Protein AF-0000000072809013 (afdb_homodimer)

Foldseek 3Di:
DPDPPPPDPPPPPPCPPPPCDPPPDVDDPDDPPDDPDDDDDDDDDDDDDYDDDDDDDDDDDDDDDPDPPDDDDPPDPPPPPPPLVPPPPPPFLEAQVLLVVLCVQCVVPKDLFDWDWFPVLCVLLVFTEIERQQCPMVLRFLQLLLLLQVQSVDDPVQQQLPAEEEFPPAPDLQATQLSNLLSNLQSNLVVVHAYEYEYEPSDDPLSVVSNVVSPHDYDYFHSHPVGSVVVRVVSCVVRVHHYDYRAQHSSSLSSLLVSLVSVCVVPVPAQEEEEEAAQQRNQLSVQNNNCSVPVRRAYEYFAEPQQCQLQVCLVVVHGDADPDGDENLSNRNHTYDPNRNVSSNPGHDHYAYDHRVLLVVQQVCCCPRVVDAAGSSLRRRSSRSSDCCQSVDPVNVPRHYYYYYSGGRRDDPPVVVVVVVD/DPPPPDPDPPPPPPCPPPPCDPPPPPDDPDDCPDDPDDPDDDDPDDDDDYDDDDDDDDDDDDDDDPPPPDPDDPPDPPPPPPPLVPPPPPPFLEAQVLLVVLCVQCVVPKDLFDWDWFPVLCVLLVFTEIERQQCPMVLRFLQLLLLLQVQSPDDPVQQQLPAEEEFPPDPDLQATQLSNLLSNLQSNLVVVHAYEYEYEPSDDPLSVVSNVVSPHDYDYFHSHPVGSVVVRVVSCVVRVHHYDYRAQHSSSLSSLLVSLVSVCVVPVPAQEEEEEAAQQRNQLSVQNNNCSVPVRRAYEYFAEPQQCQLQVCLVVVHGDADPDGDENLSNRNHTYDPNRNVSSNPGHPYYAYDHRVLLVVQQVCCCPRVVDQAGSSLRRRSSRSSDCCQSVDPVNVPRHYYYYYSGGRRDDPPVVVVVVVD

Structure (mmCIF, N/CA/C/O backbone):
data_AF-0000000072809013-model_v1
#
loop_
_entity.id
_entity.type
_entity.pdbx_description
1 polymer 'Serine racemase'
#
loop_
_atom_site.group_PDB
_atom_site.id
_atom_site.type_symbol
_atom_site.label_atom_id
_atom_site.label_alt_id
_atom_site.label_comp_id
_atom_site.label_asym_id
_atom_site.label_entity_id
_atom_site.label_seq_id
_atom_site.pdbx_PDB_ins_code
_atom_site.Cartn_x
_atom_site.Cartn_y
_atom_site.Cartn_z
_atom_site.occupancy
_atom_site.B_iso_or_equiv
_atom_site.auth_seq_id
_atom_site.auth_comp_id
_atom_site.auth_asym_id
_atom_site.auth_atom_id
_atom_site.pdbx_PDB_model_num
ATOM 1 N N . MET A 1 1 ? -10.156 30.266 -62.625 1 18.89 1 MET A N 1
ATOM 2 C CA . MET A 1 1 ? -8.82 29.766 -62.969 1 18.89 1 MET A CA 1
ATOM 3 C C . MET A 1 1 ? -8.008 29.484 -61.719 1 18.89 1 MET A C 1
ATOM 5 O O . MET A 1 1 ? -7.262 30.359 -61.25 1 18.89 1 MET A O 1
ATOM 9 N N . PHE A 1 2 ? -8.633 28.875 -60.75 1 22.31 2 PHE A N 1
ATOM 10 C CA . PHE A 1 2 ? -8.469 28.703 -59.312 1 22.31 2 PHE A CA 1
ATOM 11 C C . PHE A 1 2 ? -7.289 27.797 -59 1 22.31 2 PHE A C 1
ATOM 13 O O . PHE A 1 2 ? -7.312 26.609 -59.312 1 22.31 2 PHE A O 1
ATOM 20 N N . GLU A 1 3 ? -6.066 28.406 -59.031 1 18.5 3 GLU A N 1
ATOM 21 C CA . GLU A 1 3 ? -4.699 27.891 -59.031 1 18.5 3 GLU A CA 1
ATOM 22 C C . GLU A 1 3 ? -4.418 27.078 -57.781 1 18.5 3 GLU A C 1
ATOM 24 O O . GLU A 1 3 ? -4.699 27.516 -56.656 1 18.5 3 GLU A O 1
ATOM 29 N N . CYS A 1 4 ? -4.488 25.75 -57.844 1 21.12 4 CYS A N 1
ATOM 30 C CA . CYS A 1 4 ? -4.336 24.594 -56.969 1 21.12 4 CYS A CA 1
ATOM 31 C C . CYS A 1 4 ? -2.977 24.609 -56.281 1 21.12 4 CYS A C 1
ATOM 33 O O . CYS A 1 4 ? -1.949 24.359 -56.938 1 21.12 4 CYS A O 1
ATOM 35 N N . PHE A 1 5 ? -2.676 25.703 -55.5 1 19.28 5 PHE A N 1
ATOM 36 C CA . PHE A 1 5 ? -1.315 25.906 -55.031 1 19.28 5 PHE A CA 1
ATOM 37 C C . PHE A 1 5 ? -0.813 24.688 -54.25 1 19.28 5 PHE A C 1
ATOM 39 O O . PHE A 1 5 ? -1.581 24.031 -53.562 1 19.28 5 PHE A O 1
ATOM 46 N N . SER A 1 6 ? 0.161 24.031 -54.781 1 19.16 6 SER A N 1
ATOM 47 C CA . SER A 1 6 ? 1.011 22.875 -54.531 1 19.16 6 SER A CA 1
ATOM 48 C C . SER A 1 6 ? 1.586 22.875 -53.125 1 19.16 6 SER A C 1
ATOM 50 O O . SER A 1 6 ? 2.254 23.828 -52.719 1 19.16 6 SER A O 1
ATOM 52 N N . MET A 1 7 ? 0.787 22.562 -52.094 1 19.67 7 MET A N 1
ATOM 53 C CA . MET A 1 7 ? 1.049 22.703 -50.688 1 19.67 7 MET A CA 1
ATOM 54 C C . MET A 1 7 ? 2.322 21.953 -50.281 1 19.67 7 MET A C 1
ATOM 56 O O . MET A 1 7 ? 2.41 20.734 -50.438 1 19.67 7 MET A O 1
ATOM 60 N N . GLU A 1 8 ? 3.463 22.5 -50.531 1 17.53 8 GLU A N 1
ATOM 61 C CA . GLU A 1 8 ? 4.832 22.047 -50.312 1 17.53 8 GLU A CA 1
ATOM 62 C C . GLU A 1 8 ? 5 21.438 -48.906 1 17.53 8 GLU A C 1
ATOM 64 O O . GLU A 1 8 ? 4.352 21.875 -47.969 1 17.53 8 GLU A O 1
ATOM 69 N N . SER A 1 9 ? 5.535 20.234 -48.812 1 18.64 9 SER A N 1
ATOM 70 C CA . SER A 1 9 ? 5.793 19.156 -47.844 1 18.64 9 SER A CA 1
ATOM 71 C C . SER A 1 9 ? 6.723 19.625 -46.719 1 18.64 9 SER A C 1
ATOM 73 O O . SER A 1 9 ? 7.918 19.828 -46.969 1 18.64 9 SER A O 1
ATOM 75 N N . ARG A 1 10 ? 6.43 20.656 -46.031 1 18.17 10 ARG A N 1
ATOM 76 C CA . ARG A 1 10 ? 7.453 21.25 -45.188 1 18.17 10 ARG A CA 1
ATOM 77 C C . ARG A 1 10 ? 7.98 20.219 -44.156 1 18.17 10 ARG A C 1
ATOM 79 O O . ARG A 1 10 ? 7.195 19.562 -43.469 1 18.17 10 ARG A O 1
ATOM 86 N N . THR A 1 11 ? 9.109 19.672 -44.344 1 17.39 11 THR A N 1
ATOM 87 C CA . THR A 1 11 ? 9.969 18.672 -43.719 1 17.39 11 THR A CA 1
ATOM 88 C C . THR A 1 11 ? 10.289 19.078 -42.281 1 17.39 11 THR A C 1
ATOM 90 O O . THR A 1 11 ? 10.844 20.156 -42.062 1 17.39 11 THR A O 1
ATOM 93 N N . VAL A 1 12 ? 9.422 18.953 -41.375 1 17.12 12 VAL A N 1
ATOM 94 C CA . VAL A 1 12 ? 9.484 19.453 -40 1 17.12 12 VAL A CA 1
ATOM 95 C C . VAL A 1 12 ? 10.75 18.938 -39.312 1 17.12 12 VAL A C 1
ATOM 97 O O . VAL A 1 12 ? 10.93 17.734 -39.156 1 17.12 12 VAL A O 1
ATOM 100 N N . GLU A 1 13 ? 11.906 19.469 -39.562 1 17.45 13 GLU A N 1
ATOM 101 C CA . GLU A 1 13 ? 13.211 19.062 -39.031 1 17.45 13 GLU A CA 1
ATOM 102 C C . GLU A 1 13 ? 13.273 19.234 -37.531 1 17.45 13 GLU A C 1
ATOM 104 O O . GLU A 1 13 ? 13.062 20.344 -37 1 17.45 13 GLU A O 1
ATOM 109 N N . ALA A 1 14 ? 12.734 18.391 -36.75 1 17.52 14 ALA A N 1
ATOM 110 C CA . ALA A 1 14 ? 12.672 18.422 -35.281 1 17.52 14 ALA A CA 1
ATOM 111 C C . ALA A 1 14 ? 14.07 18.5 -34.688 1 17.52 14 ALA A C 1
ATOM 113 O O . ALA A 1 14 ? 14.891 17.594 -34.844 1 17.52 14 ALA A O 1
ATOM 114 N N . TYR A 1 15 ? 14.695 19.562 -34.75 1 17.58 15 TYR A N 1
ATOM 115 C CA . TYR A 1 15 ? 16.078 19.734 -34.281 1 17.58 15 TYR A CA 1
ATOM 116 C C . TYR A 1 15 ? 16.188 19.5 -32.781 1 17.58 15 TYR A C 1
ATOM 118 O O . TYR A 1 15 ? 15.469 20.125 -31.984 1 17.58 15 TYR A O 1
ATOM 126 N N . ILE A 1 16 ? 16.422 18.297 -32.375 1 18.58 16 ILE A N 1
ATOM 127 C CA . ILE A 1 16 ? 16.719 17.812 -31.031 1 18.58 16 ILE A CA 1
ATOM 128 C C . ILE A 1 16 ? 17.969 18.516 -30.5 1 18.58 16 ILE A C 1
ATOM 130 O O . ILE A 1 16 ? 19.062 18.312 -31.016 1 18.58 16 ILE A O 1
ATOM 134 N N . TYR A 1 17 ? 17.859 19.703 -30.328 1 17.14 17 TYR A N 1
ATOM 135 C CA . TYR A 1 17 ? 19.031 20.484 -29.938 1 17.14 17 TYR A CA 1
ATOM 136 C C . TYR A 1 17 ? 19.672 19.875 -28.688 1 17.14 17 TYR A C 1
ATOM 138 O O . TYR A 1 17 ? 19 19.656 -27.688 1 17.14 17 TYR A O 1
ATOM 146 N N . THR A 1 18 ? 20.812 19.094 -28.891 1 19.8 18 THR A N 1
ATOM 147 C CA . THR A 1 18 ? 21.828 18.406 -28.094 1 19.8 18 THR A CA 1
ATOM 148 C C . THR A 1 18 ? 22.594 19.406 -27.219 1 19.8 18 THR A C 1
ATOM 150 O O . THR A 1 18 ? 23.469 20.109 -27.688 1 19.8 18 THR A O 1
ATOM 153 N N . HIS A 1 19 ? 21.938 20.328 -26.703 1 18.14 19 HIS A N 1
ATOM 154 C CA . HIS A 1 19 ? 22.844 21.25 -26.047 1 18.14 19 HIS A CA 1
ATOM 155 C C . HIS A 1 19 ? 23.844 20.5 -25.156 1 18.14 19 HIS A C 1
ATOM 157 O O . HIS A 1 19 ? 23.453 19.625 -24.375 1 18.14 19 HIS A O 1
ATOM 163 N N . THR A 1 20 ? 25.141 20.406 -25.594 1 20.64 20 THR A N 1
ATOM 164 C CA . THR A 1 20 ? 26.422 19.828 -25.203 1 20.64 20 THR A CA 1
ATOM 165 C C . THR A 1 20 ? 26.844 20.312 -23.828 1 20.64 20 THR A C 1
ATOM 167 O O . THR A 1 20 ? 27.922 20 -23.344 1 20.64 20 THR A O 1
ATOM 170 N N . HIS A 1 21 ? 26.125 21.031 -23.109 1 18.83 21 HIS A N 1
ATOM 171 C CA . HIS A 1 21 ? 27.047 21.641 -22.172 1 18.83 21 HIS A CA 1
ATOM 172 C C . HIS A 1 21 ? 27.984 20.609 -21.562 1 18.83 21 HIS A C 1
ATOM 174 O O . HIS A 1 21 ? 27.609 19.438 -21.406 1 18.83 21 HIS A O 1
ATOM 180 N N . PRO A 1 22 ? 29.359 20.828 -21.266 1 19.53 22 PRO A N 1
ATOM 181 C CA . PRO A 1 22 ? 30.516 19.969 -21.016 1 19.53 22 PRO A CA 1
ATOM 182 C C . PRO A 1 22 ? 30.281 18.984 -19.875 1 19.53 22 PRO A C 1
ATOM 184 O O . PRO A 1 22 ? 31.094 18.078 -19.656 1 19.53 22 PRO A O 1
ATOM 187 N N . TRP A 1 23 ? 29.438 19.281 -18.984 1 18.78 23 TRP A N 1
ATOM 188 C CA . TRP A 1 23 ? 29.875 18.406 -17.906 1 18.78 23 TRP A CA 1
ATOM 189 C C . TRP A 1 23 ? 29.891 16.953 -18.359 1 18.78 23 TRP A C 1
ATOM 191 O O . TRP A 1 23 ? 28.844 16.375 -18.656 1 18.78 23 TRP A O 1
ATOM 201 N N . SER A 1 24 ? 30.828 16.516 -19.281 1 17.97 24 SER A N 1
ATOM 202 C CA . SER A 1 24 ? 31.234 15.398 -20.141 1 17.97 24 SER A CA 1
ATOM 203 C C . SER A 1 24 ? 31.016 14.062 -19.438 1 17.97 24 SER A C 1
ATOM 205 O O . SER A 1 24 ? 30.5 13.117 -20.047 1 17.97 24 SER A O 1
ATOM 207 N N . ARG A 1 25 ? 31.781 13.82 -18.375 1 18.25 25 ARG A N 1
ATOM 208 C CA . ARG A 1 25 ? 32.469 12.539 -18.297 1 18.25 25 ARG A CA 1
ATOM 209 C C . ARG A 1 25 ? 31.484 11.406 -18.047 1 18.25 25 ARG A C 1
ATOM 211 O O . ARG A 1 25 ? 31.875 10.234 -18.016 1 18.25 25 ARG A O 1
ATOM 218 N N . ILE A 1 26 ? 30.422 11.688 -17.359 1 18.2 26 ILE A N 1
ATOM 219 C CA . ILE A 1 26 ? 30.047 10.445 -16.703 1 18.2 26 ILE A CA 1
ATOM 220 C C . ILE A 1 26 ? 29.562 9.43 -17.734 1 18.2 26 ILE A C 1
ATOM 222 O O . ILE A 1 26 ? 28.359 9.242 -17.906 1 18.2 26 ILE A O 1
ATOM 226 N N . ALA A 1 27 ? 29.969 9.742 -18.984 1 17.75 27 ALA A N 1
ATOM 227 C CA . ALA A 1 27 ? 29.422 8.945 -20.078 1 17.75 27 ALA A CA 1
ATOM 228 C C . ALA A 1 27 ? 29.297 7.473 -19.672 1 17.75 27 ALA A C 1
ATOM 230 O O . ALA A 1 27 ? 28.234 6.879 -19.781 1 17.75 27 ALA A O 1
ATOM 231 N N . LYS A 1 28 ? 30.281 6.629 -20.281 1 17.7 28 LYS A N 1
ATOM 232 C CA . LYS A 1 28 ? 30.578 5.48 -21.125 1 17.7 28 LYS A CA 1
ATOM 233 C C . LYS A 1 28 ? 30.656 4.195 -20.312 1 17.7 28 LYS A C 1
ATOM 235 O O . LYS A 1 28 ? 31.578 4.016 -19.516 1 17.7 28 LYS A O 1
ATOM 240 N N . TRP A 1 29 ? 29.656 3.562 -19.906 1 17.61 29 TRP A N 1
ATOM 241 C CA . TRP A 1 29 ? 29.797 2.238 -19.312 1 17.61 29 TRP A CA 1
ATOM 242 C C . TRP A 1 29 ? 30.609 1.317 -20.219 1 17.61 29 TRP A C 1
ATOM 244 O O . TRP A 1 29 ? 30.094 0.772 -21.188 1 17.61 29 TRP A O 1
ATOM 254 N N . SER A 1 30 ? 31.75 1.795 -20.938 1 17.36 30 SER A N 1
ATOM 255 C CA . SER A 1 30 ? 32.656 1.066 -21.812 1 17.36 30 SER A CA 1
ATOM 256 C C . SER A 1 30 ? 32.938 -0.335 -21.281 1 17.36 30 SER A C 1
ATOM 258 O O . SER A 1 30 ? 32.75 -0.604 -20.094 1 17.36 30 SER A O 1
ATOM 260 N N . ASP A 1 31 ? 33.656 -1.356 -22.203 1 17.77 31 ASP A N 1
ATOM 261 C CA . ASP A 1 31 ? 34.125 -2.68 -22.594 1 17.77 31 ASP A CA 1
ATOM 262 C C . ASP A 1 31 ? 35.156 -3.211 -21.578 1 17.77 31 ASP A C 1
ATOM 264 O O . ASP A 1 31 ? 35.531 -4.379 -21.641 1 17.77 31 ASP A O 1
ATOM 268 N N . SER A 1 32 ? 36.094 -2.434 -20.938 1 16.34 32 SER A N 1
ATOM 269 C CA . SER A 1 32 ? 37.406 -2.93 -20.609 1 16.34 32 SER A CA 1
ATOM 270 C C . SER A 1 32 ? 37.344 -4.074 -19.594 1 16.34 32 SER A C 1
ATOM 272 O O . SER A 1 32 ? 36.938 -3.875 -18.453 1 16.34 32 SER A O 1
ATOM 274 N N . VAL A 1 33 ? 37.281 -5.473 -20.047 1 17.55 33 VAL A N 1
ATOM 275 C CA . VAL A 1 33 ? 37.531 -6.773 -19.438 1 17.55 33 VAL A CA 1
ATOM 276 C C . VAL A 1 33 ? 38.906 -6.785 -18.781 1 17.55 33 VAL A C 1
ATOM 278 O O . VAL A 1 33 ? 39.312 -7.793 -18.203 1 17.55 33 VAL A O 1
ATOM 281 N N . HIS A 1 34 ? 39.875 -5.797 -18.922 1 15.6 34 HIS A N 1
ATOM 282 C CA . HIS A 1 34 ? 41.25 -6.34 -18.906 1 15.6 34 HIS A CA 1
ATOM 283 C C . HIS A 1 34 ? 41.438 -7.285 -17.734 1 15.6 34 HIS A C 1
ATOM 285 O O . HIS A 1 34 ? 40.656 -7.281 -16.781 1 15.6 34 HIS A O 1
ATOM 291 N N . GLN A 1 35 ? 42.906 -7.52 -17.484 1 15.39 35 GLN A N 1
ATOM 292 C CA . GLN A 1 35 ? 44 -8.438 -17.141 1 15.39 35 GLN A CA 1
ATOM 293 C C . GLN A 1 35 ? 44.188 -8.523 -15.633 1 15.39 35 GLN A C 1
ATOM 295 O O . GLN A 1 35 ? 44.844 -7.66 -15.031 1 15.39 35 GLN A O 1
ATOM 300 N N . ILE A 1 36 ? 43.469 -8.297 -14.766 1 15.43 36 ILE A N 1
ATOM 301 C CA . ILE A 1 36 ? 44.156 -8.156 -13.492 1 15.43 36 ILE A CA 1
ATOM 302 C C . ILE A 1 36 ? 45.062 -9.359 -13.258 1 15.43 36 ILE A C 1
ATOM 304 O O . ILE A 1 36 ? 44.594 -10.5 -13.195 1 15.43 36 ILE A O 1
ATOM 308 N N . ARG A 1 37 ? 46.469 -9.188 -13.594 1 15.38 37 ARG A N 1
ATOM 309 C CA . ARG A 1 37 ? 47.719 -9.914 -13.477 1 15.38 37 ARG A CA 1
ATOM 310 C C . ARG A 1 37 ? 47.812 -10.68 -12.164 1 15.38 37 ARG A C 1
ATOM 312 O O . ARG A 1 37 ? 47.094 -10.344 -11.203 1 15.38 37 ARG A O 1
ATOM 319 N N . ASN A 1 38 ? 49.031 -11.594 -12.156 1 15.23 38 ASN A N 1
ATOM 320 C CA . ASN A 1 38 ? 49.719 -12.773 -11.617 1 15.23 38 ASN A CA 1
ATOM 321 C C . ASN A 1 38 ? 50.312 -12.5 -10.242 1 15.23 38 ASN A C 1
ATOM 323 O O . ASN A 1 38 ? 51.062 -13.312 -9.719 1 15.23 38 ASN A O 1
ATOM 327 N N . PHE A 1 39 ? 50.219 -11.453 -9.539 1 14.94 39 PHE A N 1
ATOM 328 C CA . PHE A 1 39 ? 51.406 -11.258 -8.711 1 14.94 39 PHE A CA 1
ATOM 329 C C . PHE A 1 39 ? 51.781 -12.555 -8.008 1 14.94 39 PHE A C 1
ATOM 331 O O . PHE A 1 39 ? 50.938 -13.367 -7.68 1 14.94 39 PHE A O 1
ATOM 338 N N . SER A 1 40 ? 53.156 -12.586 -7.793 1 14.55 40 SER A N 1
ATOM 339 C CA . SER A 1 40 ? 54.344 -13.406 -7.582 1 14.55 40 SER A CA 1
ATOM 340 C C . SER A 1 40 ? 54.125 -14.391 -6.438 1 14.55 40 SER A C 1
ATOM 342 O O . SER A 1 40 ? 53.188 -14.25 -5.648 1 14.55 40 SER A O 1
ATOM 344 N N . ALA A 1 41 ? 55.438 -14.938 -6.066 1 14.77 41 ALA A N 1
ATOM 345 C CA . ALA A 1 41 ? 56.281 -16.109 -5.801 1 14.77 41 ALA A CA 1
ATOM 346 C C . ALA A 1 41 ? 56.125 -16.594 -4.363 1 14.77 41 ALA A C 1
ATOM 348 O O . ALA A 1 41 ? 55.281 -16.062 -3.621 1 14.77 41 ALA A O 1
ATOM 349 N N . THR A 1 42 ? 57.312 -16.562 -3.668 1 13.84 42 THR A N 1
ATOM 350 C CA . THR A 1 42 ? 58.188 -17.594 -3.143 1 13.84 42 THR A CA 1
ATOM 351 C C . THR A 1 42 ? 58.031 -17.719 -1.628 1 13.84 42 THR A C 1
ATOM 353 O O . THR A 1 42 ? 58.594 -18.641 -1.018 1 13.84 42 THR A O 1
ATOM 356 N N . LYS A 1 43 ? 57.625 -16.766 -0.847 1 14.92 43 LYS A N 1
ATOM 357 C CA . LYS A 1 43 ? 58.562 -16.891 0.259 1 14.92 43 LYS A CA 1
ATOM 358 C C . LYS A 1 43 ? 58.688 -18.344 0.711 1 14.92 43 LYS A C 1
ATOM 360 O O . LYS A 1 43 ? 57.75 -19.125 0.573 1 14.92 43 LYS A O 1
ATOM 365 N N . LEU A 1 44 ? 59.844 -18.641 1.41 1 14.31 44 LEU A N 1
ATOM 366 C CA . LEU A 1 44 ? 60.844 -19.578 1.891 1 14.31 44 LEU A CA 1
ATOM 367 C C . LEU A 1 44 ? 60.281 -20.531 2.924 1 14.31 44 LEU A C 1
ATOM 369 O O . LEU A 1 44 ? 59.25 -20.234 3.537 1 14.31 44 LEU A O 1
ATOM 373 N N . ASN A 1 45 ? 61.188 -21.391 3.389 1 13.81 45 ASN A N 1
ATOM 374 C CA . ASN A 1 45 ? 61.531 -22.75 3.791 1 13.81 45 ASN A CA 1
ATOM 375 C C . ASN A 1 45 ? 61.188 -23 5.254 1 13.81 45 ASN A C 1
ATOM 377 O O . ASN A 1 45 ? 61.25 -24.141 5.719 1 13.81 45 ASN A O 1
ATOM 381 N N . LYS A 1 46 ? 61.281 -21.891 6.152 1 14.96 46 LYS A N 1
ATOM 382 C CA . LYS A 1 46 ? 62.156 -22.406 7.191 1 14.96 46 LYS A CA 1
ATOM 383 C C . LYS A 1 46 ? 61.594 -23.672 7.82 1 14.96 46 LYS A C 1
ATOM 385 O O . LYS A 1 46 ? 60.406 -23.922 7.754 1 14.96 46 LYS A O 1
ATOM 390 N N . GLY A 1 47 ? 62.438 -24.109 8.727 1 14.39 47 GLY A N 1
ATOM 391 C CA . GLY A 1 47 ? 63 -25.328 9.289 1 14.39 47 GLY A CA 1
ATOM 392 C C . GLY A 1 47 ? 62.031 -26.031 10.234 1 14.39 47 GLY A C 1
ATOM 393 O O . GLY A 1 47 ? 60.938 -25.516 10.523 1 14.39 47 GLY A O 1
ATOM 394 N N . ALA A 1 48 ? 62.688 -26.391 11.367 1 15.05 48 ALA A N 1
ATOM 395 C CA . ALA A 1 48 ? 63.031 -27.703 11.906 1 15.05 48 ALA A CA 1
ATOM 396 C C . ALA A 1 48 ? 61.969 -28.188 12.883 1 15.05 48 ALA A C 1
ATOM 398 O O . ALA A 1 48 ? 61.406 -29.281 12.719 1 15.05 48 ALA A O 1
ATOM 399 N N . ARG A 1 49 ? 62.406 -28.094 14.211 1 15.12 49 ARG A N 1
ATOM 400 C CA . ARG A 1 49 ? 62.781 -29.344 14.875 1 15.12 49 ARG A CA 1
ATOM 401 C C . ARG A 1 49 ? 61.594 -29.859 15.711 1 15.12 49 ARG A C 1
ATOM 403 O O . ARG A 1 49 ? 61.125 -30.984 15.492 1 15.12 49 ARG A O 1
ATOM 410 N N . GLU A 1 50 ? 61.781 -29.625 17.062 1 14.49 50 GLU A N 1
ATOM 411 C CA . GLU A 1 50 ? 62.062 -30.75 17.953 1 14.49 50 GLU A CA 1
ATOM 412 C C . GLU A 1 50 ? 60.812 -31.234 18.672 1 14.49 50 GLU A C 1
ATOM 414 O O . GLU A 1 50 ? 59.781 -30.594 18.594 1 14.49 50 GLU A O 1
ATOM 419 N N . HIS A 1 51 ? 61 -31.188 20.016 1 15.04 51 HIS A N 1
ATOM 420 C CA . HIS A 1 51 ? 61.062 -32.344 20.906 1 15.04 51 HIS A CA 1
ATOM 421 C C . HIS A 1 51 ? 59.688 -32.625 21.531 1 15.04 51 HIS A C 1
ATOM 423 O O . HIS A 1 51 ? 58.781 -31.766 21.5 1 15.04 51 HIS A O 1
ATOM 429 N N . PRO A 1 52 ? 59.844 -33.156 22.625 1 16.08 52 PRO A N 1
ATOM 430 C CA . PRO A 1 52 ? 59.375 -34.406 23.219 1 16.08 52 PRO A CA 1
ATOM 431 C C . PRO A 1 52 ? 58.062 -34.219 24.016 1 16.08 52 PRO A C 1
ATOM 433 O O . PRO A 1 52 ? 57.031 -34.781 23.656 1 16.08 52 PRO A O 1
ATOM 436 N N . PRO A 1 53 ? 58.344 -34.406 25.281 1 15.49 53 PRO A N 1
ATOM 437 C CA . PRO A 1 53 ? 57.781 -35.438 26.141 1 15.49 53 PRO A CA 1
ATOM 438 C C . PRO A 1 53 ? 56.562 -34.969 26.938 1 15.49 53 PRO A C 1
ATOM 440 O O . PRO A 1 53 ? 55.5 -35.594 26.875 1 15.49 53 PRO A O 1
ATOM 443 N N . THR A 1 54 ? 56.906 -34.406 28.125 1 15.28 54 THR A N 1
ATOM 444 C CA . THR A 1 54 ? 56.719 -35.125 29.391 1 15.28 54 THR A CA 1
ATOM 445 C C . THR A 1 54 ? 55.406 -34.719 30.047 1 15.28 54 THR A C 1
ATOM 447 O O . THR A 1 54 ? 54.844 -33.656 29.703 1 15.28 54 THR A O 1
ATOM 450 N N . SER A 1 55 ? 55.188 -35.156 31.25 1 14.94 55 SER A N 1
ATOM 451 C CA . SER A 1 55 ? 54.312 -35.906 32.156 1 14.94 55 SER A CA 1
ATOM 452 C C . SER A 1 55 ? 53.531 -34.938 33.062 1 14.94 55 SER A C 1
ATOM 454 O O . SER A 1 55 ? 52.406 -35.281 33.469 1 14.94 55 SER A O 1
ATOM 456 N N . ARG A 1 56 ? 54.188 -33.719 33.438 1 14.81 56 ARG A N 1
ATOM 457 C CA . ARG A 1 56 ? 54.156 -33.688 34.906 1 14.81 56 ARG A CA 1
ATOM 458 C C . ARG A 1 56 ? 52.75 -33.469 35.406 1 14.81 56 ARG A C 1
ATOM 460 O O . ARG A 1 56 ? 51.875 -33.062 34.656 1 14.81 56 ARG A O 1
ATOM 467 N N . ALA A 1 57 ? 52.781 -32.656 36.5 1 14.77 57 ALA A N 1
ATOM 468 C CA . ALA A 1 57 ? 52.594 -32.844 37.938 1 14.77 57 ALA A CA 1
ATOM 469 C C . ALA A 1 57 ? 51.219 -32.344 38.375 1 14.77 57 ALA A C 1
ATOM 471 O O . ALA A 1 57 ? 50.5 -33.062 39.094 1 14.77 57 ALA A O 1
ATOM 472 N N . ARG A 1 58 ? 51 -30.953 38.312 1 14.91 58 ARG A N 1
ATOM 473 C CA . ARG A 1 58 ? 50.938 -30.328 39.625 1 14.91 58 ARG A CA 1
ATOM 474 C C . ARG A 1 58 ? 49.531 -30.344 40.188 1 14.91 58 ARG A C 1
ATOM 476 O O . ARG A 1 58 ? 48.562 -30.406 39.438 1 14.91 58 ARG A O 1
ATOM 483 N N . GLY A 1 59 ? 49.438 -30.219 41.469 1 15.75 59 GLY A N 1
ATOM 484 C CA . GLY A 1 59 ? 48.719 -30.578 42.688 1 15.75 59 GLY A CA 1
ATOM 485 C C . GLY A 1 59 ? 47.406 -29.828 42.844 1 15.75 59 GLY A C 1
ATOM 486 O O . GLY A 1 59 ? 47.125 -28.906 42.094 1 15.75 59 GLY A O 1
ATOM 487 N N . PRO A 1 60 ? 46.938 -29.734 44.094 1 16.98 60 PRO A N 1
ATOM 488 C CA . PRO A 1 60 ? 45.719 -30.078 44.875 1 16.98 60 PRO A CA 1
ATOM 489 C C . PRO A 1 60 ? 44.812 -28.875 45.062 1 16.98 60 PRO A C 1
ATOM 491 O O . PRO A 1 60 ? 43.594 -29.016 45.094 1 16.98 60 PRO A O 1
ATOM 494 N N . ARG A 1 61 ? 45.344 -27.5 45.094 1 15.53 61 ARG A N 1
ATOM 495 C CA . ARG A 1 61 ? 45.094 -26.812 46.344 1 15.53 61 ARG A CA 1
ATOM 496 C C . ARG A 1 61 ? 43.656 -26.297 46.375 1 15.53 61 ARG A C 1
ATOM 498 O O . ARG A 1 61 ? 43.094 -25.938 45.344 1 15.53 61 ARG A O 1
ATOM 505 N N . GLU A 1 62 ? 42.969 -26.312 47.594 1 16.28 62 GLU A N 1
ATOM 506 C CA . GLU A 1 62 ? 41.719 -26.328 48.312 1 16.28 62 GLU A CA 1
ATOM 507 C C . GLU A 1 62 ? 41.125 -24.922 48.406 1 16.28 62 GLU A C 1
ATOM 509 O O . GLU A 1 62 ? 39.938 -24.766 48.719 1 16.28 62 GLU A O 1
ATOM 514 N N . PHE A 1 63 ? 41.656 -23.734 47.719 1 15.43 63 PHE A N 1
ATOM 515 C CA . PHE A 1 63 ? 41.562 -22.609 48.625 1 15.43 63 PHE A CA 1
ATOM 516 C C . PHE A 1 63 ? 40.125 -22.188 48.844 1 15.43 63 PHE A C 1
ATOM 518 O O . PHE A 1 63 ? 39.344 -22.125 47.875 1 15.43 63 PHE A O 1
ATOM 525 N N . GLY A 1 64 ? 39.562 -22.094 50.156 1 16.2 64 GLY A N 1
ATOM 526 C CA . GLY A 1 64 ? 38.406 -21.922 51.031 1 16.2 64 GLY A CA 1
ATOM 527 C C . GLY A 1 64 ? 37.781 -20.547 50.906 1 16.2 64 GLY A C 1
ATOM 528 O O . GLY A 1 64 ? 36.625 -20.375 51.25 1 16.2 64 GLY A O 1
ATOM 529 N N . ALA A 1 65 ? 38.469 -19.328 50.656 1 16.19 65 ALA A N 1
ATOM 530 C CA . ALA A 1 65 ? 38.188 -18.234 51.594 1 16.19 65 ALA A CA 1
ATOM 531 C C . ALA A 1 65 ? 36.844 -17.578 51.281 1 16.19 65 ALA A C 1
ATOM 533 O O . ALA A 1 65 ? 36.5 -17.406 50.094 1 16.19 65 ALA A O 1
ATOM 534 N N . ARG A 1 66 ? 35.906 -17.391 52.312 1 17.52 66 ARG A N 1
ATOM 535 C CA . ARG A 1 66 ? 34.594 -16.984 52.75 1 17.52 66 ARG A CA 1
ATOM 536 C C . ARG A 1 66 ? 34.375 -15.484 52.562 1 17.52 66 ARG A C 1
ATOM 538 O O . ARG A 1 66 ? 33.344 -14.953 52.938 1 17.52 66 ARG A O 1
ATOM 545 N N . VAL A 1 67 ? 35.156 -14.602 51.75 1 16.8 67 VAL A N 1
ATOM 546 C CA . VAL A 1 67 ? 35.219 -13.234 52.25 1 16.8 67 VAL A CA 1
ATOM 547 C C . VAL A 1 67 ? 33.812 -12.602 52.156 1 16.8 67 VAL A C 1
ATOM 549 O O . VAL A 1 67 ? 33.062 -12.906 51.25 1 16.8 67 VAL A O 1
ATOM 552 N N . GLY A 1 68 ? 33.344 -11.883 53.281 1 18.81 68 GLY A N 1
ATOM 553 C CA . GLY A 1 68 ? 32.281 -11.172 54 1 18.81 68 GLY A CA 1
ATOM 554 C C . GLY A 1 68 ? 31.906 -9.867 53.344 1 18.81 68 GLY A C 1
ATOM 555 O O . GLY A 1 68 ? 32.656 -8.891 53.375 1 18.81 68 GLY A O 1
ATOM 556 N N . VAL A 1 69 ? 31.734 -9.695 51.969 1 18.5 69 VAL A N 1
ATOM 557 C CA . VAL A 1 69 ? 31.797 -8.336 51.438 1 18.5 69 VAL A CA 1
ATOM 558 C C . VAL A 1 69 ? 30.609 -7.523 51.969 1 18.5 69 VAL A C 1
ATOM 560 O O . VAL A 1 69 ? 29.484 -8.016 52.031 1 18.5 69 VAL A O 1
ATOM 563 N N . THR A 1 70 ? 30.938 -6.52 52.812 1 19.47 70 THR A N 1
ATOM 564 C CA . THR A 1 70 ? 30.219 -5.539 53.625 1 19.47 70 THR A CA 1
ATOM 565 C C . THR A 1 70 ? 29.234 -4.754 52.75 1 19.47 70 THR A C 1
ATOM 567 O O . THR A 1 70 ? 29.453 -4.547 51.562 1 19.47 70 THR A O 1
ATOM 570 N N . PRO A 1 71 ? 27.984 -4.406 53.312 1 20.98 71 PRO A N 1
ATOM 571 C CA . PRO A 1 71 ? 26.656 -3.936 52.938 1 20.98 71 PRO A CA 1
ATOM 572 C C . PRO A 1 71 ? 26.672 -2.52 52.375 1 20.98 71 PRO A C 1
ATOM 574 O O . PRO A 1 71 ? 25.625 -2 51.969 1 20.98 71 PRO A O 1
ATOM 577 N N . THR A 1 72 ? 27.875 -1.777 52.375 1 19.81 72 THR A N 1
ATOM 578 C CA . THR A 1 72 ? 27.703 -0.377 52.75 1 19.81 72 THR A CA 1
ATOM 579 C C . THR A 1 72 ? 27.016 0.4 51.625 1 19.81 72 THR A C 1
ATOM 581 O O . THR A 1 72 ? 26.141 1.229 51.875 1 19.81 72 THR A O 1
ATOM 584 N N . HIS A 1 73 ? 27.672 0.574 50.375 1 20.95 73 HIS A N 1
ATOM 585 C CA . HIS A 1 73 ? 27.703 1.909 49.781 1 20.95 73 HIS A CA 1
ATOM 586 C C . HIS A 1 73 ? 26.438 2.199 49 1 20.95 73 HIS A C 1
ATOM 588 O O . HIS A 1 73 ? 26.344 1.855 47.812 1 20.95 73 HIS A O 1
ATOM 594 N N . LEU A 1 74 ? 25.188 1.979 49.562 1 21.81 74 LEU A N 1
ATOM 595 C CA . LEU A 1 74 ? 23.844 2.18 49 1 21.81 74 LEU A CA 1
ATOM 596 C C . LEU A 1 74 ? 23.641 3.627 48.562 1 21.81 74 LEU A C 1
ATOM 598 O O . LEU A 1 74 ? 22.672 3.947 47.906 1 21.81 74 LEU A O 1
ATOM 602 N N . GLY A 1 75 ? 24.406 4.547 49.156 1 21.17 75 GLY A N 1
ATOM 603 C CA . GLY A 1 75 ? 23.875 5.895 49.312 1 21.17 75 GLY A CA 1
ATOM 604 C C . GLY A 1 75 ? 23.734 6.629 48 1 21.17 75 GLY A C 1
ATOM 605 O O . GLY A 1 75 ? 22.781 7.395 47.812 1 21.17 75 GLY A O 1
ATOM 606 N N . LEU A 1 76 ? 24.828 6.73 47.188 1 20.47 76 LEU A N 1
ATOM 607 C CA . LEU A 1 76 ? 25.062 7.934 46.375 1 20.47 76 LEU A CA 1
ATOM 608 C C . LEU A 1 76 ? 24.25 7.914 45.094 1 20.47 76 LEU A C 1
ATOM 610 O O . LEU A 1 76 ? 24.359 8.828 44.281 1 20.47 76 LEU A O 1
ATOM 614 N N . LEU A 1 77 ? 23.766 6.77 44.656 1 22.03 77 LEU A N 1
ATOM 615 C CA . LEU A 1 77 ? 23.359 6.84 43.25 1 22.03 77 LEU A CA 1
ATOM 616 C C . LEU A 1 77 ? 22.125 7.719 43.094 1 22.03 77 LEU A C 1
ATOM 618 O O . LEU A 1 77 ? 21.484 7.707 42.031 1 22.03 77 LEU A O 1
ATOM 622 N N . LYS A 1 78 ? 21.516 8.172 44.219 1 25.86 78 LYS A N 1
ATOM 623 C CA . LYS A 1 78 ? 20.219 8.852 44.25 1 25.86 78 LYS A CA 1
ATOM 624 C C . LYS A 1 78 ? 20.234 10.141 43.438 1 25.86 78 LYS A C 1
ATOM 626 O O . LYS A 1 78 ? 19.188 10.719 43.156 1 25.86 78 LYS A O 1
ATOM 631 N N . GLY A 1 79 ? 21.422 10.781 43.5 1 23.14 79 GLY A N 1
ATOM 632 C CA . GLY A 1 79 ? 21.328 12.188 43.156 1 23.14 79 GLY A CA 1
ATOM 633 C C . GLY A 1 79 ? 21.125 12.414 41.688 1 23.14 79 GLY A C 1
ATOM 634 O O . GLY A 1 79 ? 20.766 13.516 41.25 1 23.14 79 GLY A O 1
ATOM 635 N N . ILE A 1 80 ? 21.812 11.625 40.812 1 26.69 80 ILE A N 1
ATOM 636 C CA . ILE A 1 80 ? 22.062 12.172 39.469 1 26.69 80 ILE A CA 1
ATOM 637 C C . ILE A 1 80 ? 20.797 12.07 38.625 1 26.69 80 ILE A C 1
ATOM 639 O O . ILE A 1 80 ? 20.828 12.289 37.406 1 26.69 80 ILE A O 1
ATOM 643 N N . MET A 1 81 ? 19.781 11.336 39.125 1 27.52 81 MET A N 1
ATOM 644 C CA . MET A 1 81 ? 18.656 11.07 38.219 1 27.52 81 MET A CA 1
ATOM 645 C C . MET A 1 81 ? 18.047 12.367 37.719 1 27.52 81 MET A C 1
ATOM 647 O O . MET A 1 81 ? 17.438 12.391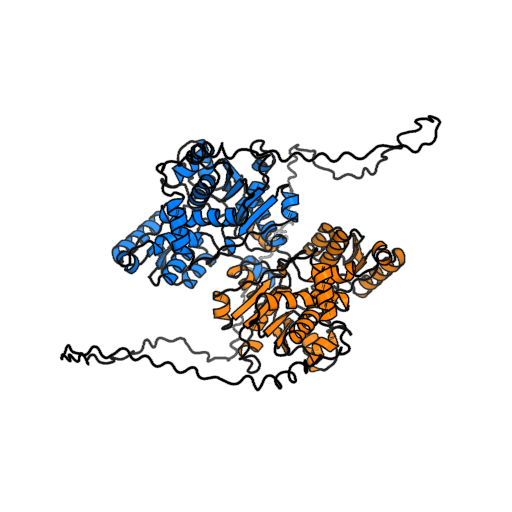 36.656 1 27.52 81 MET A O 1
ATOM 651 N N . ASP A 1 82 ? 17.812 13.305 38.688 1 28.72 82 ASP A N 1
ATOM 652 C CA . ASP A 1 82 ? 16.734 14.289 38.562 1 28.72 82 ASP A CA 1
ATOM 653 C C . ASP A 1 82 ? 17.078 15.328 37.5 1 28.72 82 ASP A C 1
ATOM 655 O O . ASP A 1 82 ? 16.406 16.359 37.375 1 28.72 82 ASP A O 1
ATOM 659 N N . SER A 1 83 ? 18.359 15.391 37.156 1 29.08 83 SER A N 1
ATOM 660 C CA . SER A 1 83 ? 18.531 16.594 36.344 1 29.08 83 SER A CA 1
ATOM 661 C C . SER A 1 83 ? 17.859 16.438 35 1 29.08 83 SER A C 1
ATOM 663 O O . SER A 1 83 ? 18.5 16.125 34 1 29.08 83 SER A O 1
ATOM 665 N N . GLY A 1 84 ? 16.812 15.594 34.875 1 31.56 84 GLY A N 1
ATOM 666 C CA . GLY A 1 84 ? 16.078 15.68 33.625 1 31.56 84 GLY A CA 1
ATOM 667 C C . GLY A 1 84 ? 15.914 17.094 33.094 1 31.56 84 GLY A C 1
ATOM 668 O O . GLY A 1 84 ? 15.453 17.969 33.844 1 31.56 84 GLY A O 1
ATOM 669 N N . ASN A 1 85 ? 16.906 17.594 32.406 1 32.66 85 ASN A N 1
ATOM 670 C CA . ASN A 1 85 ? 16.688 18.859 31.719 1 32.66 85 ASN A CA 1
ATOM 671 C C . ASN A 1 85 ? 15.227 19.062 31.344 1 32.66 85 ASN A C 1
ATOM 673 O O . ASN A 1 85 ? 14.711 18.359 30.469 1 32.66 85 ASN A O 1
ATOM 677 N N . GLN A 1 86 ? 14.336 19.156 32.25 1 32.72 86 GLN A N 1
ATOM 678 C CA . GLN A 1 86 ? 13 19.703 31.984 1 32.72 86 GLN A CA 1
ATOM 679 C C . GLN A 1 86 ? 13.039 20.734 30.875 1 32.72 86 GLN A C 1
ATOM 681 O O . GLN A 1 86 ? 13.609 21.812 31.031 1 32.72 86 GLN A O 1
ATOM 686 N N . LEU A 1 87 ? 13.305 20.391 29.594 1 37.25 87 LEU A N 1
ATOM 687 C CA . LEU A 1 87 ? 12.828 21.391 28.641 1 37.25 87 LEU A CA 1
ATOM 688 C C . LEU A 1 87 ? 11.719 22.234 29.266 1 37.25 87 LEU A C 1
ATOM 690 O O . LEU A 1 87 ? 10.648 21.719 29.594 1 37.25 87 LEU A O 1
ATOM 694 N N . GLN A 1 88 ? 11.984 22.922 30.297 1 36.72 88 GLN A N 1
ATOM 695 C CA . GLN A 1 88 ? 11.125 24.016 30.75 1 36.72 88 GLN A CA 1
ATOM 696 C C . GLN A 1 88 ? 10.078 24.359 29.703 1 36.72 88 GLN A C 1
ATOM 698 O O . GLN A 1 88 ? 10.297 24.172 28.5 1 36.72 88 GLN A O 1
ATOM 703 N N . SER A 1 89 ? 8.766 24.25 29.906 1 44.31 89 SER A N 1
ATOM 704 C CA . SER A 1 89 ? 7.629 24.734 29.125 1 44.31 89 SER A CA 1
ATOM 705 C C . SER A 1 89 ? 8.039 25.875 28.219 1 44.31 89 SER A C 1
ATOM 707 O O . SER A 1 89 ? 8.125 27.031 28.641 1 44.31 89 SER A O 1
ATOM 709 N N . GLN A 1 90 ? 9.117 25.859 27.625 1 53.97 90 GLN A N 1
ATOM 710 C CA . GLN A 1 90 ? 9.312 26.891 26.609 1 53.97 90 GLN A CA 1
ATOM 711 C C . GLN A 1 90 ? 8.023 27.141 25.828 1 53.97 90 GLN A C 1
ATOM 713 O O . GLN A 1 90 ? 7.105 26.312 25.859 1 53.97 90 GLN A O 1
ATOM 718 N N . GLY A 1 91 ? 7.633 28.328 25.531 1 82.44 91 GLY A N 1
ATOM 719 C CA . GLY A 1 91 ? 6.539 29.109 24.969 1 82.44 91 GLY A CA 1
ATOM 720 C C . GLY A 1 91 ? 6.004 28.531 23.672 1 82.44 91 GLY A C 1
ATOM 721 O O . GLY A 1 91 ? 5.594 29.281 22.781 1 82.44 91 GLY A O 1
ATOM 722 N N . TYR A 1 92 ? 6.309 27.062 23.531 1 96.94 92 TYR A N 1
ATOM 723 C CA . TYR A 1 92 ? 5.711 26.562 22.312 1 96.94 92 TYR A CA 1
ATOM 724 C C . TYR A 1 92 ? 4.238 26.219 22.516 1 96.94 92 TYR A C 1
ATOM 726 O O . TYR A 1 92 ? 3.773 26.109 23.656 1 96.94 92 TYR A O 1
ATOM 734 N N . ALA A 1 93 ? 3.615 26.016 21.438 1 97.62 93 ALA A N 1
ATOM 735 C CA . ALA A 1 93 ? 2.164 25.844 21.453 1 97.62 93 ALA A CA 1
ATOM 736 C C . ALA A 1 93 ? 1.775 24.469 22 1 97.62 93 ALA A C 1
ATOM 738 O O . ALA A 1 93 ? 0.624 24.25 22.391 1 97.62 93 ALA A O 1
ATOM 739 N N . ALA A 1 94 ? 2.711 23.516 22.031 1 98.5 94 ALA A N 1
ATOM 740 C CA . ALA A 1 94 ? 2.512 22.156 22.531 1 98.5 94 ALA A CA 1
ATOM 741 C C . ALA A 1 94 ? 3.766 21.641 23.234 1 98.5 94 ALA A C 1
ATOM 743 O O . ALA A 1 94 ? 4.832 22.25 23.141 1 98.5 94 ALA A O 1
ATOM 744 N N . ASP A 1 95 ? 3.588 20.594 24.047 1 98.25 95 ASP A N 1
ATOM 745 C CA . ASP A 1 95 ? 4.695 19.906 24.703 1 98.25 95 ASP A CA 1
ATOM 746 C C . ASP A 1 95 ? 4.395 18.422 24.891 1 98.25 95 ASP A C 1
ATOM 748 O O . ASP A 1 95 ? 3.359 17.938 24.438 1 98.25 95 ASP A O 1
ATOM 752 N N . ILE A 1 96 ? 5.266 17.734 25.547 1 98.56 96 ILE A N 1
ATOM 753 C CA . ILE A 1 96 ? 5.164 16.281 25.656 1 98.56 96 ILE A CA 1
ATOM 754 C C . ILE A 1 96 ? 3.916 15.906 26.453 1 98.56 96 ILE A C 1
ATOM 756 O O . ILE A 1 96 ? 3.283 14.883 26.188 1 98.56 96 ILE A O 1
ATOM 760 N N . THR A 1 97 ? 3.574 16.719 27.391 1 98.5 97 THR A N 1
ATOM 761 C CA . THR A 1 97 ? 2.396 16.469 28.203 1 98.5 97 THR A CA 1
ATOM 762 C C . THR A 1 97 ? 1.123 16.578 27.375 1 98.5 97 THR A C 1
ATOM 764 O O . THR A 1 97 ? 0.277 15.68 27.406 1 98.5 97 THR A O 1
ATOM 767 N N . SER A 1 98 ? 1.029 17.672 26.641 1 98.81 98 SER A N 1
ATOM 768 C CA . SER A 1 98 ? -0.158 17.844 25.812 1 98.81 98 SER A CA 1
ATOM 769 C C . SER A 1 98 ? -0.231 16.781 24.719 1 98.81 98 SER A C 1
ATOM 771 O O . SER A 1 98 ? -1.322 16.375 24.312 1 98.81 98 SER A O 1
ATOM 773 N N . ILE A 1 99 ? 0.881 16.281 24.25 1 98.88 99 ILE A N 1
ATOM 774 C CA . ILE A 1 99 ? 0.928 15.258 23.219 1 98.88 99 ILE A CA 1
ATOM 775 C C . ILE A 1 99 ? 0.509 13.906 23.781 1 98.88 99 ILE A C 1
ATOM 777 O O . ILE A 1 99 ? -0.224 13.156 23.141 1 98.88 99 ILE A O 1
ATOM 781 N N . LYS A 1 100 ? 0.914 13.625 24.969 1 98.81 100 LYS A N 1
ATOM 782 C CA . LYS A 1 100 ? 0.479 12.398 25.625 1 98.81 100 LYS A CA 1
ATOM 783 C C . LYS A 1 100 ? -1.019 12.43 25.922 1 98.81 100 LYS A C 1
ATOM 785 O O . LYS A 1 100 ? -1.703 11.414 25.797 1 98.81 100 LYS A O 1
ATOM 790 N N . GLU A 1 101 ? -1.461 13.594 26.312 1 98.81 101 GLU A N 1
ATOM 791 C CA . GLU A 1 101 ? -2.898 13.758 26.5 1 98.81 101 GLU A CA 1
ATOM 792 C C . GLU A 1 101 ? -3.658 13.539 25.203 1 98.81 101 GLU A C 1
ATOM 794 O O . GLU A 1 101 ? -4.734 12.938 25.188 1 98.81 101 GLU A O 1
ATOM 799 N N . ALA A 1 102 ? -3.107 14.055 24.141 1 98.94 102 ALA A N 1
ATOM 800 C CA . ALA A 1 102 ? -3.709 13.852 22.828 1 98.94 102 ALA A CA 1
ATOM 801 C C . ALA A 1 102 ? -3.77 12.375 22.469 1 98.94 102 ALA A C 1
ATOM 803 O O . ALA A 1 102 ? -4.773 11.898 21.938 1 98.94 102 ALA A O 1
ATOM 804 N N . LYS A 1 103 ? -2.715 11.641 22.75 1 98.81 103 LYS A N 1
ATOM 805 C CA . LYS A 1 103 ? -2.682 10.211 22.469 1 98.81 103 LYS A CA 1
ATOM 806 C C . LYS A 1 103 ? -3.836 9.484 23.156 1 98.81 103 LYS A C 1
ATOM 808 O O . LYS A 1 103 ? -4.523 8.672 22.531 1 98.81 103 LYS A O 1
ATOM 813 N N . LEU A 1 104 ? -4.031 9.781 24.391 1 98.5 104 LEU A N 1
ATOM 814 C CA . LEU A 1 104 ? -5.121 9.172 25.156 1 98.5 104 LEU A CA 1
ATOM 815 C C . LEU A 1 104 ? -6.473 9.547 24.547 1 98.5 104 LEU A C 1
ATOM 817 O O . LEU A 1 104 ? -7.359 8.703 24.438 1 98.5 104 LEU A O 1
ATOM 821 N N . ARG A 1 105 ? -6.609 10.734 24.188 1 98.62 105 ARG A N 1
ATOM 822 C CA . ARG A 1 105 ? -7.875 11.266 23.688 1 98.62 105 ARG A CA 1
ATOM 823 C C . ARG A 1 105 ? -8.234 10.648 22.344 1 98.62 105 ARG A C 1
ATOM 825 O O . ARG A 1 105 ? -9.398 10.32 22.094 1 98.62 105 ARG A O 1
ATOM 832 N N . ILE A 1 106 ? -7.207 10.406 21.453 1 98.69 106 ILE A N 1
ATOM 833 C CA . ILE A 1 106 ? -7.562 10.094 20.078 1 98.69 106 ILE A CA 1
ATOM 834 C C . ILE A 1 106 ? -7.398 8.602 19.828 1 98.69 106 ILE A C 1
ATOM 836 O O . ILE A 1 106 ? -7.836 8.086 18.797 1 98.69 106 ILE A O 1
ATOM 840 N N . SER A 1 107 ? -6.891 7.836 20.781 1 98.06 107 SER A N 1
ATOM 841 C CA . SER A 1 107 ? -6.555 6.426 20.609 1 98.06 107 SER A CA 1
ATOM 842 C C . SER A 1 107 ? -7.758 5.625 20.109 1 98.06 107 SER A C 1
ATOM 844 O O . SER A 1 107 ? -7.605 4.711 19.297 1 98.06 107 SER A O 1
ATOM 846 N N . PRO A 1 108 ? -8.977 5.93 20.484 1 97.06 108 PRO A N 1
ATOM 847 C CA . PRO A 1 108 ? -10.117 5.148 19.984 1 97.06 108 PRO A CA 1
ATOM 848 C C . PRO A 1 108 ? -10.477 5.469 18.547 1 97.06 108 PRO A C 1
ATOM 850 O O . PRO A 1 108 ? -11.25 4.738 17.906 1 97.06 108 PRO A O 1
ATOM 853 N N . TYR A 1 109 ? -9.93 6.527 18.047 1 96.94 109 TYR A N 1
ATOM 854 C CA . TYR A 1 109 ? -10.461 7.043 16.781 1 96.94 109 TYR A CA 1
ATOM 855 C C . TYR A 1 109 ? -9.422 6.938 15.672 1 96.94 109 TYR A C 1
ATOM 857 O O . TYR A 1 109 ? -9.711 7.25 14.516 1 96.94 109 TYR A O 1
ATOM 865 N N . ILE A 1 110 ? -8.258 6.457 16.047 1 97.19 110 ILE A N 1
ATOM 866 C CA . ILE A 1 110 ? -7.199 6.395 15.047 1 97.19 110 ILE A CA 1
ATOM 867 C C . ILE A 1 110 ? -6.508 5.035 15.109 1 97.19 110 ILE A C 1
ATOM 869 O O . ILE A 1 110 ? -6.715 4.27 16.062 1 97.19 110 ILE A O 1
ATOM 873 N N . HIS A 1 111 ? -5.719 4.734 14.07 1 95.56 111 HIS A N 1
ATOM 874 C CA . HIS A 1 111 ? -4.867 3.555 14.047 1 95.56 111 HIS A CA 1
ATOM 875 C C . HIS A 1 111 ? -3.465 3.879 14.555 1 95.56 111 HIS A C 1
ATOM 877 O O . HIS A 1 111 ? -2.955 4.98 14.328 1 95.56 111 HIS A O 1
ATOM 883 N N . GLU A 1 112 ? -2.908 2.959 15.375 1 97.12 112 GLU A N 1
ATOM 884 C CA . GLU A 1 112 ? -1.448 2.939 15.398 1 97.12 112 GLU A CA 1
ATOM 885 C C . GLU A 1 112 ? -0.886 2.449 14.062 1 97.12 112 GLU A C 1
ATOM 887 O O . GLU A 1 112 ? -0.991 1.265 13.742 1 97.12 112 GLU A O 1
ATOM 892 N N . THR A 1 113 ? -0.339 3.324 13.297 1 97.44 113 THR A N 1
ATOM 893 C CA . THR A 1 113 ? 0.038 2.979 11.93 1 97.44 113 THR A CA 1
ATOM 894 C C . THR A 1 113 ? 1.319 2.15 11.914 1 97.44 113 THR A C 1
ATOM 896 O O . THR A 1 113 ? 2.152 2.27 12.812 1 97.44 113 THR A O 1
ATOM 899 N N . PRO A 1 114 ? 1.471 1.331 10.914 1 95.56 114 PRO A N 1
ATOM 900 C CA . PRO A 1 114 ? 2.646 0.46 10.859 1 95.56 114 PRO A CA 1
ATOM 901 C C . PRO A 1 114 ? 3.906 1.196 10.406 1 95.56 114 PRO A C 1
ATOM 903 O O . PRO A 1 114 ? 3.822 2.326 9.914 1 95.56 114 PRO A O 1
ATOM 906 N N . VAL A 1 115 ? 5.039 0.541 10.711 1 97.5 115 VAL A N 1
ATOM 907 C CA . VAL A 1 115 ? 6.336 0.952 10.188 1 97.5 115 VAL A CA 1
ATOM 908 C C . VAL A 1 115 ? 6.859 -0.104 9.211 1 97.5 115 VAL A C 1
ATOM 910 O O . VAL A 1 115 ? 7.008 -1.272 9.578 1 97.5 115 VAL A O 1
ATOM 913 N N . LEU A 1 116 ? 7.102 0.32 7.965 1 96.5 116 LEU A N 1
ATOM 914 C CA . LEU A 1 116 ? 7.617 -0.598 6.957 1 96.5 116 LEU A CA 1
ATOM 915 C C . LEU A 1 116 ? 9.117 -0.395 6.754 1 96.5 116 LEU A C 1
ATOM 917 O O . LEU A 1 116 ? 9.641 0.697 6.992 1 96.5 116 LEU A O 1
ATOM 921 N N . THR A 1 117 ? 9.797 -1.425 6.344 1 95.75 117 THR A N 1
ATOM 922 C CA . THR A 1 117 ? 11.195 -1.39 5.922 1 95.75 117 THR A CA 1
ATOM 923 C C . THR A 1 117 ? 11.367 -2.049 4.559 1 95.75 117 THR A C 1
ATOM 925 O O . THR A 1 117 ? 10.469 -2.75 4.086 1 95.75 117 THR A O 1
ATOM 928 N N . SER A 1 118 ? 12.406 -1.755 3.947 1 94 118 SER A N 1
ATOM 929 C CA . SER A 1 118 ? 12.758 -2.348 2.66 1 94 118 SER A CA 1
ATOM 930 C C . SER A 1 118 ? 14.266 -2.5 2.512 1 94 118 SER A C 1
ATOM 932 O O . SER A 1 118 ? 15 -1.509 2.525 1 94 118 SER A O 1
ATOM 934 N N . LYS A 1 119 ? 14.656 -3.707 2.258 1 90.62 119 LYS A N 1
ATOM 935 C CA . LYS A 1 119 ? 16.078 -3.945 2.041 1 90.62 119 LYS A CA 1
ATOM 936 C C . LYS A 1 119 ? 16.562 -3.252 0.773 1 90.62 119 LYS A C 1
ATOM 938 O O . LYS A 1 119 ? 17.672 -2.717 0.739 1 90.62 119 LYS A O 1
ATOM 943 N N . SER A 1 120 ? 15.75 -3.318 -0.213 1 89.44 120 SER A N 1
ATOM 944 C CA . SER A 1 120 ? 16.109 -2.678 -1.475 1 89.44 120 SER A CA 1
ATOM 945 C C . SER A 1 120 ? 16.297 -1.177 -1.294 1 89.44 120 SER A C 1
ATOM 947 O O . SER A 1 120 ? 17.281 -0.61 -1.795 1 89.44 120 SER A O 1
ATOM 949 N N . LEU A 1 121 ? 15.469 -0.497 -0.554 1 95.81 121 LEU A N 1
ATOM 950 C CA . LEU A 1 121 ? 15.57 0.946 -0.358 1 95.81 121 LEU A CA 1
ATOM 951 C C . LEU A 1 121 ? 16.703 1.288 0.599 1 95.81 121 LEU A C 1
ATOM 953 O O . LEU A 1 121 ? 17.359 2.326 0.451 1 95.81 121 LEU A O 1
ATOM 957 N N . ASN A 1 122 ? 16.922 0.429 1.554 1 96.44 122 ASN A N 1
ATOM 958 C CA . ASN A 1 122 ? 18.109 0.595 2.393 1 96.44 122 ASN A CA 1
ATOM 959 C C . ASN A 1 122 ? 19.391 0.622 1.561 1 96.44 122 ASN A C 1
ATOM 961 O O . ASN A 1 122 ? 20.25 1.462 1.783 1 96.44 122 ASN A O 1
ATOM 965 N N . PHE A 1 123 ? 19.391 -0.298 0.626 1 93.81 123 PHE A N 1
ATOM 966 C CA . PHE A 1 123 ? 20.562 -0.414 -0.225 1 93.81 123 PHE A CA 1
ATOM 967 C C . PHE A 1 123 ? 20.75 0.839 -1.074 1 93.81 123 PHE A C 1
ATOM 969 O O . PHE A 1 123 ? 21.859 1.38 -1.168 1 93.81 123 PHE A O 1
ATOM 976 N N . ILE A 1 124 ? 19.688 1.337 -1.622 1 93.69 124 ILE A N 1
ATOM 977 C CA . ILE A 1 124 ? 19.734 2.502 -2.498 1 93.69 124 ILE A CA 1
ATOM 978 C C . ILE A 1 124 ? 20.141 3.736 -1.699 1 93.69 124 ILE A C 1
ATOM 980 O O . ILE A 1 124 ? 20.969 4.531 -2.16 1 93.69 124 ILE A O 1
ATOM 984 N N . ALA A 1 125 ? 19.609 3.861 -0.491 1 97.25 125 ALA A N 1
ATOM 985 C CA . ALA A 1 125 ? 19.859 5.039 0.339 1 97.25 125 ALA A CA 1
ATOM 986 C C . ALA A 1 125 ? 21.156 4.898 1.12 1 97.25 125 ALA A C 1
ATOM 988 O O . ALA A 1 125 ? 21.672 5.875 1.676 1 97.25 125 ALA A O 1
ATOM 989 N N . ARG A 1 126 ? 21.703 3.689 1.204 1 96.88 126 ARG A N 1
ATOM 990 C CA . ARG A 1 126 ? 22.844 3.361 2.053 1 96.88 126 ARG A CA 1
ATOM 991 C C . ARG A 1 126 ? 22.578 3.752 3.502 1 96.88 126 ARG A C 1
ATOM 993 O O . ARG A 1 126 ? 23.438 4.328 4.164 1 96.88 126 ARG A O 1
ATOM 1000 N N . LYS A 1 127 ? 21.328 3.604 3.936 1 98.25 127 LYS A N 1
ATOM 1001 C CA . LYS A 1 127 ? 20.797 3.855 5.277 1 98.25 127 LYS A CA 1
ATOM 1002 C C . LYS A 1 127 ? 19.766 2.811 5.672 1 98.25 127 LYS A C 1
ATOM 1004 O O . LYS A 1 127 ? 19.312 2.035 4.828 1 98.25 127 LYS A O 1
ATOM 1009 N N . GLN A 1 128 ? 19.5 2.703 6.949 1 98.5 128 GLN A N 1
ATOM 1010 C CA . GLN A 1 128 ? 18.328 1.973 7.414 1 98.5 128 GLN A CA 1
ATOM 1011 C C . GLN A 1 128 ? 17.094 2.879 7.469 1 98.5 128 GLN A C 1
ATOM 1013 O O . GLN A 1 128 ? 17.031 3.795 8.297 1 98.5 128 GLN A O 1
ATOM 1018 N N . LEU A 1 129 ? 16.219 2.568 6.59 1 98.75 129 LEU A N 1
ATOM 1019 C CA . LEU A 1 129 ? 15.039 3.412 6.484 1 98.75 129 LEU A CA 1
ATOM 1020 C C . LEU A 1 129 ? 13.836 2.742 7.129 1 98.75 129 LEU A C 1
ATOM 1022 O O . LEU A 1 129 ? 13.641 1.531 6.988 1 98.75 129 LEU A O 1
ATOM 1026 N N . TYR A 1 130 ? 13.078 3.494 7.891 1 98.75 130 TYR A N 1
ATOM 1027 C CA . TYR A 1 130 ? 11.828 3.088 8.523 1 98.75 130 TYR A CA 1
ATOM 1028 C C . TYR A 1 130 ? 10.68 3.996 8.094 1 98.75 130 TYR A C 1
ATOM 1030 O O . TYR A 1 130 ? 10.695 5.195 8.375 1 98.75 130 TYR A O 1
ATOM 1038 N N . PHE A 1 131 ? 9.688 3.396 7.43 1 98.75 131 PHE A N 1
ATOM 1039 C CA . PHE A 1 131 ? 8.594 4.188 6.867 1 98.75 131 PHE A CA 1
ATOM 1040 C C . PHE A 1 131 ? 7.371 4.145 7.773 1 98.75 131 PHE A C 1
ATOM 1042 O O . PHE A 1 131 ? 6.715 3.109 7.887 1 98.75 131 PHE A O 1
ATOM 1049 N N . LYS A 1 132 ? 7.09 5.273 8.492 1 98.88 132 LYS A N 1
ATOM 1050 C CA . LYS A 1 132 ? 5.859 5.406 9.273 1 98.88 132 LYS A CA 1
ATOM 1051 C C . LYS A 1 132 ? 4.668 5.711 8.367 1 98.88 132 LYS A C 1
ATOM 1053 O O . LYS A 1 132 ? 4.539 6.824 7.855 1 98.88 132 LYS A O 1
ATOM 1058 N N . CYS A 1 133 ? 3.768 4.766 8.242 1 98.44 133 CYS A N 1
ATOM 1059 C CA . CYS A 1 133 ? 2.82 4.766 7.137 1 98.44 133 CYS A CA 1
ATOM 1060 C C . CYS A 1 133 ? 1.512 5.438 7.539 1 98.44 133 CYS A C 1
ATOM 1062 O O . CYS A 1 133 ? 0.474 4.777 7.625 1 98.44 133 CYS A O 1
ATOM 1064 N N . GLU A 1 134 ? 1.496 6.727 7.539 1 98.56 134 GLU A N 1
ATOM 1065 C CA . GLU A 1 134 ? 0.284 7.477 7.855 1 98.56 134 GLU A CA 1
ATOM 1066 C C . GLU A 1 134 ? -0.707 7.438 6.695 1 98.56 134 GLU A C 1
ATOM 1068 O O . GLU A 1 134 ? -1.873 7.801 6.852 1 98.56 134 GLU A O 1
ATOM 1073 N N . CYS A 1 135 ? -0.271 6.969 5.512 1 97.06 135 CYS A N 1
ATOM 1074 C CA . CYS A 1 135 ? -1.195 6.73 4.41 1 97.06 135 CYS A CA 1
ATOM 1075 C C . CYS A 1 135 ? -2.199 5.641 4.766 1 97.06 135 CYS A C 1
ATOM 1077 O O . CYS A 1 135 ? -3.252 5.531 4.137 1 97.06 135 CYS A O 1
ATOM 1079 N N . PHE A 1 136 ? -1.884 4.852 5.816 1 96.81 136 PHE A N 1
ATOM 1080 C CA . PHE A 1 136 ? -2.781 3.789 6.254 1 96.81 136 PHE A CA 1
ATOM 1081 C C . PHE A 1 136 ? -3.668 4.266 7.398 1 96.81 136 PHE A C 1
ATOM 1083 O O . PHE A 1 136 ? -4.469 3.496 7.93 1 96.81 136 PHE A O 1
ATOM 1090 N N . GLN A 1 137 ? -3.525 5.465 7.777 1 96.81 137 GLN A N 1
ATOM 1091 C CA . GLN A 1 137 ? -4.352 6.012 8.852 1 96.81 137 GLN A CA 1
ATOM 1092 C C . GLN A 1 137 ? -5.797 6.184 8.391 1 96.81 137 GLN A C 1
ATOM 1094 O O . GLN A 1 137 ? -6.078 6.199 7.191 1 96.81 137 GLN A O 1
ATOM 1099 N N . LYS A 1 138 ? -6.703 6.289 9.398 1 94.5 138 LYS A N 1
ATOM 1100 C CA . LYS A 1 138 ? -8.078 6.66 9.062 1 94.5 138 LYS A CA 1
ATOM 1101 C C . LYS A 1 138 ? -8.109 7.941 8.234 1 94.5 138 LYS A C 1
ATOM 1103 O O . LYS A 1 138 ? -7.398 8.898 8.531 1 94.5 138 LYS A O 1
ATOM 1108 N N . GLY A 1 139 ? -8.867 7.801 7.203 1 92.06 139 GLY A N 1
ATOM 1109 C CA . GLY A 1 139 ? -8.93 8.953 6.32 1 92.06 139 GLY A CA 1
ATOM 1110 C C . GLY A 1 139 ? -7.797 9 5.312 1 92.06 139 GLY A C 1
ATOM 1111 O O . GLY A 1 139 ? -7.801 9.844 4.41 1 92.06 139 GLY A O 1
ATOM 1112 N N . GLY A 1 140 ? -6.766 8.172 5.48 1 94.25 140 GLY A N 1
ATOM 1113 C CA . GLY A 1 140 ? -5.715 8.016 4.484 1 94.25 140 GLY A CA 1
ATOM 1114 C C . GLY A 1 140 ? -4.562 8.977 4.676 1 94.25 140 GLY A C 1
ATOM 1115 O O . GLY A 1 140 ? -3.709 9.117 3.795 1 94.25 140 GLY A O 1
ATOM 1116 N N . ALA A 1 141 ? -4.59 9.727 5.816 1 96.38 141 ALA A N 1
ATOM 1117 C CA . ALA A 1 141 ? -3.521 10.688 6.062 1 96.38 141 ALA A CA 1
ATOM 1118 C C . ALA A 1 141 ? -3.387 10.984 7.551 1 96.38 141 ALA A C 1
ATOM 1120 O O . ALA A 1 141 ? -4.297 10.703 8.336 1 96.38 141 ALA A O 1
ATOM 1121 N N . PHE A 1 142 ? -2.342 11.648 7.91 1 98.38 142 PHE A N 1
ATOM 1122 C CA . PHE A 1 142 ? -1.995 11.953 9.297 1 98.38 142 PHE A CA 1
ATOM 1123 C C . PHE A 1 142 ? -2.977 12.953 9.891 1 98.38 142 PHE A C 1
ATOM 1125 O O . PHE A 1 142 ? -3.104 13.047 11.117 1 98.38 142 PHE A O 1
ATOM 1132 N N . LYS A 1 143 ? -3.697 13.641 9.078 1 97 143 LYS A N 1
ATOM 1133 C CA . LYS A 1 143 ? -4.477 14.805 9.484 1 97 143 LYS A CA 1
ATOM 1134 C C . LYS A 1 143 ? -5.559 14.422 10.492 1 97 143 LYS A C 1
ATOM 1136 O O . LYS A 1 143 ? -5.973 15.242 11.312 1 97 143 LYS A O 1
ATOM 1141 N N . ILE A 1 144 ? -5.953 13.203 10.508 1 98 144 ILE A N 1
ATOM 1142 C CA . ILE A 1 144 ? -7.027 12.773 11.398 1 98 144 ILE A CA 1
ATOM 1143 C C . ILE A 1 144 ? -6.559 12.852 12.852 1 98 144 ILE A C 1
ATOM 1145 O O . ILE A 1 144 ? -7.367 13.031 13.766 1 98 144 ILE A O 1
ATOM 1149 N N . ARG A 1 145 ? -5.266 12.766 13.094 1 98.81 145 ARG A N 1
ATOM 1150 C CA . ARG A 1 145 ? -4.75 12.828 14.461 1 98.81 145 ARG A CA 1
ATOM 1151 C C . ARG A 1 145 ? -5.02 14.195 15.086 1 98.81 145 ARG A C 1
ATOM 1153 O O . ARG A 1 145 ? -5.668 14.289 16.125 1 98.81 145 ARG A O 1
ATOM 1160 N N . GLY A 1 146 ? -4.57 15.25 14.414 1 98.69 146 GLY A N 1
ATOM 1161 C CA . GLY A 1 146 ? -4.801 16.594 14.898 1 98.69 146 GLY A CA 1
ATOM 1162 C C . GLY A 1 146 ? -6.266 16.984 14.898 1 98.69 146 GLY A C 1
ATOM 1163 O O . GLY A 1 146 ? -6.754 17.578 15.867 1 98.69 146 GLY A O 1
ATOM 1164 N N . ALA A 1 147 ? -6.969 16.641 13.805 1 98.19 147 ALA A N 1
ATOM 1165 C CA . ALA A 1 147 ? -8.383 16.984 13.703 1 98.19 147 ALA A CA 1
ATOM 1166 C C . ALA A 1 147 ? -9.18 16.344 14.828 1 98.19 147 ALA A C 1
ATOM 1168 O O . ALA A 1 147 ? -10.016 16.984 15.461 1 98.19 147 ALA A O 1
ATOM 1169 N N . SER A 1 148 ? -8.914 15.07 15.086 1 98.75 148 SER A N 1
ATOM 1170 C CA . SER A 1 148 ? -9.609 14.391 16.172 1 98.75 148 SER A CA 1
ATOM 1171 C C . SER A 1 148 ? -9.273 15.023 17.531 1 98.75 148 SER A C 1
ATOM 1173 O O . SER A 1 148 ? -10.164 15.227 18.359 1 98.75 148 SER A O 1
ATOM 1175 N N . ASN A 1 149 ? -7.996 15.328 17.703 1 98.94 149 ASN A N 1
ATOM 1176 C CA . ASN A 1 149 ? -7.629 15.938 18.984 1 98.94 149 ASN A CA 1
ATOM 1177 C C . ASN A 1 149 ? -8.32 17.281 19.188 1 98.94 149 ASN A C 1
ATOM 1179 O O . ASN A 1 149 ? -8.836 17.562 20.266 1 98.94 149 ASN A O 1
ATOM 1183 N N . ALA A 1 150 ? -8.344 18.109 18.172 1 98.69 150 ALA A N 1
ATOM 1184 C CA . ALA A 1 150 ? -8.977 19.422 18.266 1 98.69 150 ALA A CA 1
ATOM 1185 C C . ALA A 1 150 ? -10.477 19.281 18.516 1 98.69 150 ALA A C 1
ATOM 1187 O O . ALA A 1 150 ? -11.023 19.969 19.391 1 98.69 150 ALA A O 1
ATOM 1188 N N . ILE A 1 151 ? -11.102 18.406 17.844 1 98.69 151 ILE A N 1
ATOM 1189 C CA . ILE A 1 151 ? -12.555 18.297 17.875 1 98.69 151 ILE A CA 1
ATOM 1190 C C . ILE A 1 151 ? -12.984 17.641 19.188 1 98.69 151 ILE A C 1
ATOM 1192 O O . ILE A 1 151 ? -13.945 18.078 19.828 1 98.69 151 ILE A O 1
ATOM 1196 N N . PHE A 1 152 ? -12.242 16.641 19.625 1 98.69 152 PHE A N 1
ATOM 1197 C CA . PHE A 1 152 ? -12.633 15.93 20.844 1 98.69 152 PHE A CA 1
ATOM 1198 C C . PHE A 1 152 ? -12.18 16.688 22.078 1 98.69 152 PHE A C 1
ATOM 1200 O O . PHE A 1 152 ? -12.539 16.328 23.203 1 98.69 152 PHE A O 1
ATOM 1207 N N . SER A 1 153 ? -11.445 17.75 21.938 1 98.44 153 SER A N 1
ATOM 1208 C CA . SER A 1 153 ? -11.07 18.625 23.047 1 98.44 153 SER A CA 1
ATOM 1209 C C . SER A 1 153 ? -12.148 19.672 23.312 1 98.44 153 SER A C 1
ATOM 1211 O O . SER A 1 153 ? -12.133 20.328 24.359 1 98.44 153 SER A O 1
ATOM 1213 N N . LEU A 1 154 ? -13.078 19.875 22.422 1 98 154 LEU A N 1
ATOM 1214 C CA . LEU A 1 154 ? -14.141 20.844 22.578 1 98 154 LEU A CA 1
ATOM 1215 C C . LEU A 1 154 ? -15.109 20.422 23.672 1 98 154 LEU A C 1
ATOM 1217 O O . LEU A 1 154 ? -15.367 19.234 23.859 1 98 154 LEU A O 1
ATOM 1221 N N . SER A 1 155 ? -15.633 21.438 24.312 1 97.5 155 SER A N 1
ATOM 1222 C CA . SER A 1 155 ? -16.75 21.156 25.219 1 97.5 155 SER A CA 1
ATOM 1223 C C . SER A 1 155 ? -17.984 20.703 24.438 1 97.5 155 SER A C 1
ATOM 1225 O O . SER A 1 155 ? -18.078 20.953 23.234 1 97.5 155 SER A O 1
ATOM 1227 N N . ASN A 1 156 ? -18.859 20.047 25.141 1 97 156 ASN A N 1
ATOM 1228 C CA . ASN A 1 156 ? -20.078 19.594 24.5 1 97 156 ASN A CA 1
ATOM 1229 C C . ASN A 1 156 ? -20.875 20.766 23.922 1 97 156 ASN A C 1
ATOM 1231 O O . ASN A 1 156 ? -21.438 20.641 22.828 1 97 156 ASN A O 1
ATOM 1235 N N . ASP A 1 157 ? -20.844 21.875 24.609 1 96.44 157 ASP A N 1
ATOM 1236 C CA . ASP A 1 157 ? -21.578 23.047 24.141 1 96.44 157 ASP A CA 1
ATOM 1237 C C . ASP A 1 157 ? -20.953 23.609 22.875 1 96.44 157 ASP A C 1
ATOM 1239 O O . ASP A 1 157 ? -21.656 23.969 21.938 1 96.44 157 ASP A O 1
ATOM 1243 N N . GLN A 1 158 ? -19.688 23.656 22.859 1 95.44 158 GLN A N 1
ATOM 1244 C CA . GLN A 1 158 ? -18.984 24.125 21.672 1 95.44 158 GLN A CA 1
ATOM 1245 C C . GLN A 1 158 ? -19.188 23.172 20.5 1 95.44 158 GLN A C 1
ATOM 1247 O O . GLN A 1 158 ? -19.469 23.609 19.375 1 95.44 158 GLN A O 1
ATOM 1252 N N . ALA A 1 159 ? -19.094 21.906 20.766 1 97 159 ALA A N 1
ATOM 1253 C CA . ALA A 1 159 ? -19.172 20.859 19.734 1 97 159 ALA A CA 1
ATOM 1254 C C . ALA A 1 159 ? -20.562 20.797 19.125 1 97 159 ALA A C 1
ATOM 1256 O O . ALA A 1 159 ? -20.703 20.5 17.938 1 97 159 ALA A O 1
ATOM 1257 N N . ALA A 1 160 ? -21.5 21.109 19.891 1 96.19 160 ALA A N 1
ATOM 1258 C CA . ALA A 1 160 ? -22.891 21 19.438 1 96.19 160 ALA A CA 1
ATOM 1259 C C . ALA A 1 160 ? -23.156 21.953 18.266 1 96.19 160 ALA A C 1
ATOM 1261 O O . ALA A 1 160 ? -24.016 21.672 17.438 1 96.19 160 ALA A O 1
ATOM 1262 N N . LYS A 1 161 ? -22.438 23.016 18.203 1 96.56 161 LYS A N 1
ATOM 1263 C CA . LYS A 1 161 ? -22.609 24 17.141 1 96.56 161 LYS A CA 1
ATOM 1264 C C . LYS A 1 161 ? -21.938 23.562 15.852 1 96.56 161 LYS A C 1
ATOM 1266 O O . LYS A 1 161 ? -22.125 24.172 14.797 1 96.56 161 LYS A O 1
ATOM 1271 N N . GLY A 1 162 ? -21.125 22.578 15.922 1 97.56 162 GLY A N 1
ATOM 1272 C CA . GLY A 1 162 ? -20.406 22.062 14.766 1 97.56 162 GLY A CA 1
ATOM 1273 C C . GLY A 1 162 ? -19.031 22.688 14.594 1 97.56 162 GLY A C 1
ATOM 1274 O O . GLY A 1 162 ? -18.594 23.484 15.422 1 97.56 162 GLY A O 1
ATOM 1275 N N . VAL A 1 163 ? -18.375 22.188 13.586 1 98 163 VAL A N 1
ATOM 1276 C CA . VAL A 1 163 ? -17.047 22.688 13.258 1 98 163 VAL A CA 1
ATOM 1277 C C . VAL A 1 163 ? -17.016 23.141 11.805 1 98 163 VAL A C 1
ATOM 1279 O O . VAL A 1 163 ? -17.812 22.703 10.992 1 98 163 VAL A O 1
ATOM 1282 N N . VAL A 1 164 ? -16.078 24.078 11.57 1 96.12 164 VAL A N 1
ATOM 1283 C CA . VAL A 1 164 ? -15.922 24.594 10.219 1 96.12 164 VAL A CA 1
ATOM 1284 C C . VAL A 1 164 ? -14.438 24.672 9.859 1 96.12 164 VAL A C 1
ATOM 1286 O O . VAL A 1 164 ? -13.594 24.875 10.727 1 96.12 164 VAL A O 1
ATOM 1289 N N . THR A 1 165 ? -14.117 24.297 8.625 1 92.44 165 THR A N 1
ATOM 1290 C CA . THR A 1 165 ? -12.766 24.5 8.117 1 92.44 165 THR A CA 1
ATOM 1291 C C . THR A 1 165 ? -12.797 24.891 6.637 1 92.44 165 THR A C 1
ATOM 1293 O O . THR A 1 165 ? -13.836 24.781 5.984 1 92.44 165 THR A O 1
ATOM 1296 N N . HIS A 1 166 ? -11.789 25.516 6.262 1 81.38 166 HIS A N 1
ATOM 1297 C CA . HIS A 1 166 ? -11.656 25.781 4.836 1 81.38 166 HIS A CA 1
ATOM 1298 C C . HIS A 1 166 ? -10.383 25.156 4.273 1 81.38 166 HIS A C 1
ATOM 1300 O O . HIS A 1 166 ? -9.375 25.047 4.98 1 81.38 166 HIS A O 1
ATOM 1306 N N . SER A 1 167 ? -10.562 24.438 3.195 1 63.94 167 SER A N 1
ATOM 1307 C CA . SER A 1 167 ? -9.414 23.875 2.492 1 63.94 167 SER A CA 1
ATOM 1308 C C . SER A 1 167 ? -8.5 24.984 1.954 1 63.94 167 SER A C 1
ATOM 1310 O O . SER A 1 167 ? -8.977 26.062 1.594 1 63.94 167 SER A O 1
ATOM 1312 N N . ARG A 1 168 ? -7.188 24.969 2.416 1 55.66 168 ARG A N 1
ATOM 1313 C CA . ARG A 1 168 ? -6.27 26.031 1.995 1 55.66 168 ARG A CA 1
ATOM 1314 C C . ARG A 1 168 ? -5.93 25.906 0.513 1 55.66 168 ARG A C 1
ATOM 1316 O O . ARG A 1 168 ? -5.496 24.844 0.059 1 55.66 168 ARG A O 1
ATOM 1323 N N . SER A 1 169 ? -6.758 26.266 -0.432 1 50.19 169 SER A N 1
ATOM 1324 C CA . SER A 1 169 ? -6.109 26.453 -1.726 1 50.19 169 SER A CA 1
ATOM 1325 C C . SER A 1 169 ? -5.367 27.781 -1.777 1 50.19 169 SER A C 1
ATOM 1327 O O . SER A 1 169 ? -5.969 28.844 -1.579 1 50.19 169 SER A O 1
ATOM 1329 N N . ILE A 1 170 ? -4.09 27.797 -1.204 1 46.59 170 ILE A N 1
ATOM 1330 C CA . ILE A 1 170 ? -3.418 29.078 -1.443 1 46.59 170 ILE A CA 1
ATOM 1331 C C . ILE A 1 170 ? -3.607 29.484 -2.9 1 46.59 170 ILE A C 1
ATOM 1333 O O . ILE A 1 170 ? -4.27 28.797 -3.672 1 46.59 170 ILE A O 1
ATOM 1337 N N . PHE A 1 171 ? -2.822 30.391 -3.346 1 47.25 171 PHE A N 1
ATOM 1338 C CA . PHE A 1 171 ? -2.83 31.25 -4.527 1 47.25 171 PHE A CA 1
ATOM 1339 C C . PHE A 1 171 ? -3.01 30.422 -5.793 1 47.25 171 PHE A C 1
ATOM 1341 O O . PHE A 1 171 ? -3.408 30.953 -6.836 1 47.25 171 PHE A O 1
ATOM 1348 N N . ASN A 1 172 ? -2.607 29.109 -5.672 1 52.41 172 ASN A N 1
ATOM 1349 C CA . ASN A 1 172 ? -2.555 28.438 -6.965 1 52.41 172 ASN A CA 1
ATOM 1350 C C . ASN A 1 172 ? -3.461 27.203 -7 1 52.41 172 ASN A C 1
ATOM 1352 O O . ASN A 1 172 ? -3.664 26.547 -5.973 1 52.41 172 ASN A O 1
ATOM 1356 N N . ILE A 1 173 ? -4.223 27.109 -8.07 1 50.53 173 ILE A N 1
ATOM 1357 C CA . ILE A 1 173 ? -5.164 26.062 -8.469 1 50.53 173 ILE A CA 1
ATOM 1358 C C . ILE A 1 173 ? -4.57 24.688 -8.172 1 50.53 173 ILE A C 1
ATOM 1360 O O . ILE A 1 173 ? -5.301 23.734 -7.922 1 50.53 173 ILE A O 1
ATOM 1364 N N . PHE A 1 174 ? -3.322 24.688 -7.898 1 56.09 174 PHE A N 1
ATOM 1365 C CA . PHE A 1 174 ? -2.676 23.391 -7.836 1 56.09 174 PHE A CA 1
ATOM 1366 C C . PHE A 1 174 ? -2.475 22.953 -6.391 1 56.09 174 PHE A C 1
ATOM 1368 O O . PHE A 1 174 ? -2.1 21.797 -6.133 1 56.09 174 PHE A O 1
ATOM 1375 N N . CYS A 1 175 ? -2.871 23.844 -5.504 1 59.81 175 CYS A N 1
ATOM 1376 C CA . CYS A 1 175 ? -2.549 23.516 -4.121 1 59.81 175 CYS A CA 1
ATOM 1377 C C . CYS A 1 175 ? -3.814 23.344 -3.289 1 59.81 175 CYS A C 1
ATOM 1379 O O . CYS A 1 175 ? -4.383 24.328 -2.811 1 59.81 175 CYS A O 1
ATOM 1381 N N . TYR A 1 176 ? -4.43 22.281 -3.52 1 60.47 176 TYR A N 1
ATOM 1382 C CA . TYR A 1 176 ? -5.562 22 -2.643 1 60.47 176 TYR A CA 1
ATOM 1383 C C . TYR A 1 176 ? -5.211 20.906 -1.643 1 60.47 176 TYR A C 1
ATOM 1385 O O . TYR A 1 176 ? -4.895 19.781 -2.031 1 60.47 176 TYR A O 1
ATOM 1393 N N . SER A 1 177 ? -5.176 21.422 -0.391 1 63.72 177 SER A N 1
ATOM 1394 C CA . SER A 1 177 ? -4.949 20.453 0.67 1 63.72 177 SER A CA 1
ATOM 1395 C C . SER A 1 177 ? -6.254 19.781 1.099 1 63.72 177 SER A C 1
ATOM 1397 O O . SER A 1 177 ? -6.961 20.297 1.972 1 63.72 177 SER A O 1
ATOM 1399 N N . GLY A 1 178 ? -6.688 18.734 0.601 1 82.44 178 GLY A N 1
ATOM 1400 C CA . GLY A 1 178 ? -7.957 18.062 0.828 1 82.44 178 GLY A CA 1
ATOM 1401 C C . GLY A 1 178 ? -7.914 17.078 1.974 1 82.44 178 GLY A C 1
ATOM 1402 O O . GLY A 1 178 ? -8.961 16.688 2.504 1 82.44 178 GLY A O 1
ATOM 1403 N N . ASN A 1 179 ? -6.738 16.828 2.592 1 90.75 179 ASN A N 1
ATOM 1404 C CA . ASN A 1 179 ? -6.629 15.852 3.662 1 90.75 179 ASN A CA 1
ATOM 1405 C C . ASN A 1 179 ? -7.195 16.391 4.977 1 90.75 179 ASN A C 1
ATOM 1407 O O . ASN A 1 179 ? -7.797 15.633 5.75 1 90.75 179 ASN A O 1
ATOM 1411 N N . HIS A 1 180 ? -7.004 17.672 5.199 1 93.31 180 HIS A N 1
ATOM 1412 C CA . HIS A 1 180 ? -7.52 18.266 6.43 1 93.31 180 HIS A CA 1
ATOM 1413 C C . HIS A 1 180 ? -9.039 18.328 6.418 1 93.31 180 HIS A C 1
ATOM 1415 O O . HIS A 1 180 ? -9.688 18 7.418 1 93.31 180 HIS A O 1
ATOM 1421 N N . ALA A 1 181 ? -9.594 18.766 5.289 1 92.31 181 ALA A N 1
ATOM 1422 C CA . ALA A 1 181 ? -11.047 18.828 5.156 1 92.31 181 ALA A CA 1
ATOM 1423 C C . ALA A 1 181 ? -11.672 17.453 5.395 1 92.31 181 ALA A C 1
ATOM 1425 O O . ALA A 1 181 ? -12.68 17.328 6.098 1 92.31 181 ALA A O 1
ATOM 1426 N N . ALA A 1 182 ? -11.07 16.453 4.832 1 92.44 182 ALA A N 1
ATOM 1427 C CA . ALA A 1 182 ? -11.555 15.086 5.016 1 92.44 182 ALA A CA 1
ATOM 1428 C C . ALA A 1 182 ? -11.406 14.648 6.469 1 92.44 182 ALA A C 1
ATOM 1430 O O . ALA A 1 182 ? -12.305 14 7.02 1 92.44 182 ALA A O 1
ATOM 1431 N N . ALA A 1 183 ? -10.367 14.969 7.086 1 95.94 183 ALA A N 1
ATOM 1432 C CA . ALA A 1 183 ? -10.102 14.594 8.477 1 95.94 183 ALA A CA 1
ATOM 1433 C C . ALA A 1 183 ? -11.102 15.25 9.422 1 95.94 183 ALA A C 1
ATOM 1435 O O . ALA A 1 183 ? -11.602 14.609 10.352 1 95.94 183 ALA A O 1
ATOM 1436 N N . VAL A 1 184 ? -11.352 16.531 9.18 1 96.62 184 VAL A N 1
ATOM 1437 C CA . VAL A 1 184 ? -12.32 17.25 9.992 1 96.62 184 VAL A CA 1
ATOM 1438 C C . VAL A 1 184 ? -13.703 16.625 9.836 1 96.62 184 VAL A C 1
ATOM 1440 O O . VAL A 1 184 ? -14.414 16.422 10.828 1 96.62 184 VAL A O 1
ATOM 1443 N N . SER A 1 185 ? -14.055 16.297 8.633 1 96.25 185 SER A N 1
ATOM 1444 C CA . SER A 1 185 ? -15.336 15.648 8.375 1 96.25 185 SER A CA 1
ATOM 1445 C C . SER A 1 185 ? -15.438 14.32 9.117 1 96.25 185 SER A C 1
ATOM 1447 O O . SER A 1 185 ? -16.453 14.039 9.758 1 96.25 185 SER A O 1
ATOM 1449 N N . LEU A 1 186 ? -14.375 13.555 9.031 1 96.38 186 LEU A N 1
ATOM 1450 C CA . LEU A 1 186 ? -14.375 12.242 9.656 1 96.38 186 LEU A CA 1
ATOM 1451 C C . LEU A 1 186 ? -14.422 12.367 11.172 1 96.38 186 LEU A C 1
ATOM 1453 O O . LEU A 1 186 ? -15.188 11.656 11.836 1 96.38 186 LEU A O 1
ATOM 1457 N N . ALA A 1 187 ? -13.641 13.234 11.758 1 98.19 187 ALA A N 1
ATOM 1458 C CA . ALA A 1 187 ? -13.609 13.438 13.211 1 98.19 187 ALA A CA 1
ATOM 1459 C C . ALA A 1 187 ? -14.969 13.922 13.719 1 98.19 187 ALA A C 1
ATOM 1461 O O . ALA A 1 187 ? -15.438 13.484 14.766 1 98.19 187 ALA A O 1
ATOM 1462 N N . ALA A 1 188 ? -15.555 14.82 12.984 1 98.25 188 ALA A N 1
ATOM 1463 C CA . ALA A 1 188 ? -16.875 15.32 13.352 1 98.25 188 ALA A CA 1
ATOM 1464 C C . ALA A 1 188 ? -17.906 14.195 13.32 1 98.25 188 ALA A C 1
ATOM 1466 O O . ALA A 1 188 ? -18.75 14.086 14.219 1 98.25 188 ALA A O 1
ATOM 1467 N N . LYS A 1 189 ? -17.859 13.414 12.297 1 96.88 189 LYS A N 1
ATOM 1468 C CA . LYS A 1 189 ? -18.766 12.273 12.18 1 96.88 189 LYS A CA 1
ATOM 1469 C C . LYS A 1 189 ? -18.609 11.336 13.383 1 96.88 189 LYS A C 1
ATOM 1471 O O . LYS A 1 189 ? -19.609 10.891 13.953 1 96.88 189 LYS A O 1
ATOM 1476 N N . LEU A 1 190 ? -17.406 11.047 13.75 1 96.31 190 LEU A N 1
ATOM 1477 C CA . LEU A 1 190 ? -17.125 10.156 14.867 1 96.31 190 LEU A CA 1
ATOM 1478 C C . LEU A 1 190 ? -17.672 10.727 16.172 1 96.31 190 LEU A C 1
ATOM 1480 O O . LEU A 1 190 ? -18.094 9.984 17.047 1 96.31 190 LEU A O 1
ATOM 1484 N N . ARG A 1 191 ? -17.594 12.039 16.25 1 97.88 191 ARG A N 1
ATOM 1485 C CA . ARG A 1 191 ? -18.094 12.68 17.469 1 97.88 191 ARG A CA 1
ATOM 1486 C C . ARG A 1 191 ? -19.594 12.914 17.391 1 97.88 191 ARG A C 1
ATOM 1488 O O . ARG A 1 191 ? -20.219 13.273 18.391 1 97.88 191 ARG A O 1
ATOM 1495 N N . GLY A 1 192 ? -20.188 12.82 16.234 1 97.44 192 GLY A N 1
ATOM 1496 C CA . GLY A 1 192 ? -21.625 13 16.047 1 97.44 192 GLY A CA 1
ATOM 1497 C C . GLY A 1 192 ? -22.031 14.453 15.938 1 97.44 192 GLY A C 1
ATOM 1498 O O . GLY A 1 192 ? -23.078 14.852 16.453 1 97.44 192 GLY A O 1
ATOM 1499 N N . ILE A 1 193 ? -21.234 15.258 15.328 1 98.12 193 ILE A N 1
ATOM 1500 C CA . ILE A 1 193 ? -21.531 16.688 15.195 1 98.12 193 ILE A CA 1
ATOM 1501 C C . ILE A 1 193 ? -21.406 17.094 13.734 1 98.12 193 ILE A C 1
ATOM 1503 O O . ILE A 1 193 ? -20.781 16.406 12.93 1 98.12 193 ILE A O 1
ATOM 1507 N N . PRO A 1 194 ? -21.969 18.25 13.367 1 97.56 194 PRO A N 1
ATOM 1508 C CA . PRO A 1 194 ? -21.859 18.688 11.977 1 97.56 194 PRO A CA 1
ATOM 1509 C C . PRO A 1 194 ? -20.484 19.234 11.633 1 97.56 194 PRO A C 1
ATOM 1511 O O . PRO A 1 194 ? -19.812 19.828 12.484 1 97.56 194 PRO A O 1
ATOM 1514 N N . ALA A 1 195 ? -20.094 19.031 10.422 1 97.75 195 ALA A N 1
ATOM 1515 C CA . ALA A 1 195 ? -18.875 19.625 9.859 1 97.75 195 ALA A CA 1
ATOM 1516 C C . ALA A 1 195 ? -19.188 20.438 8.602 1 97.75 195 ALA A C 1
ATOM 1518 O O . ALA A 1 195 ? -19.734 19.906 7.633 1 97.75 195 ALA A O 1
ATOM 1519 N N . TYR A 1 196 ? -18.859 21.703 8.609 1 96.5 196 TYR A N 1
ATOM 1520 C CA . TYR A 1 196 ? -19 22.609 7.477 1 96.5 196 TYR A CA 1
ATOM 1521 C C . TYR A 1 196 ? -17.672 22.812 6.762 1 96.5 196 TYR A C 1
ATOM 1523 O O . TYR A 1 196 ? -16.75 23.406 7.32 1 96.5 196 TYR A O 1
ATOM 1531 N N . ILE A 1 197 ? -17.672 22.344 5.543 1 94.88 197 ILE A N 1
ATOM 1532 C CA . ILE A 1 197 ? -16.406 22.359 4.812 1 94.88 197 ILE A CA 1
ATOM 1533 C C . ILE A 1 197 ? -16.5 23.344 3.643 1 94.88 197 ILE A C 1
ATOM 1535 O O . ILE A 1 197 ? -17.219 23.078 2.672 1 94.88 197 ILE A O 1
ATOM 1539 N N . VAL A 1 198 ? -15.703 24.406 3.688 1 91.38 198 VAL A N 1
ATOM 1540 C CA . VAL A 1 198 ? -15.68 25.391 2.609 1 91.38 198 VAL A CA 1
ATOM 1541 C C . VAL A 1 198 ? -14.688 24.953 1.534 1 91.38 198 VAL A C 1
ATOM 1543 O O . VAL A 1 198 ? -13.484 24.812 1.803 1 91.38 198 VAL A O 1
ATOM 1546 N N . ILE A 1 199 ? -15.188 24.672 0.386 1 86.31 199 ILE A N 1
ATOM 1547 C CA . ILE A 1 199 ? -14.375 24.156 -0.71 1 86.31 199 ILE A CA 1
ATOM 1548 C C . ILE A 1 199 ? -14.508 25.062 -1.928 1 86.31 199 ILE A C 1
ATOM 1550 O O . ILE A 1 199 ? -15.617 25.484 -2.279 1 86.31 199 ILE A O 1
ATOM 1554 N N . PRO A 1 200 ? -13.375 25.375 -2.504 1 82.31 200 PRO A N 1
ATOM 1555 C CA . PRO A 1 200 ? -13.5 26.141 -3.744 1 82.31 200 PRO A CA 1
ATOM 1556 C C . PRO A 1 200 ? -14.07 25.328 -4.895 1 82.31 200 PRO A C 1
ATOM 1558 O O . PRO A 1 200 ? -13.859 24.109 -4.961 1 82.31 200 PRO A O 1
ATOM 1561 N N . GLU A 1 201 ? -14.594 25.906 -5.844 1 80.69 201 GLU A N 1
ATOM 1562 C CA . GLU A 1 201 ? -15.305 25.25 -6.938 1 80.69 201 GLU A CA 1
ATOM 1563 C C . GLU A 1 201 ? -14.352 24.469 -7.828 1 80.69 201 GLU A C 1
ATOM 1565 O O . GLU A 1 201 ? -14.766 23.5 -8.484 1 80.69 201 GLU A O 1
ATOM 1570 N N . ASN A 1 202 ? -13.086 24.766 -7.758 1 74.38 202 ASN A N 1
ATOM 1571 C CA . ASN A 1 202 ? -12.133 24.109 -8.641 1 74.38 202 ASN A CA 1
ATOM 1572 C C . ASN A 1 202 ? -11.312 23.062 -7.891 1 74.38 202 ASN A C 1
ATOM 1574 O O . ASN A 1 202 ? -10.266 22.625 -8.375 1 74.38 202 ASN A O 1
ATOM 1578 N N . ALA A 1 203 ? -11.797 22.688 -6.719 1 73.94 203 ALA A N 1
ATOM 1579 C CA . ALA A 1 203 ? -11.062 21.688 -5.938 1 73.94 203 ALA A CA 1
ATOM 1580 C C . ALA A 1 203 ? -11.078 20.328 -6.629 1 73.94 203 ALA A C 1
ATOM 1582 O O . ALA A 1 203 ? -12.062 19.969 -7.281 1 73.94 203 ALA A O 1
ATOM 1583 N N . PRO A 1 204 ? -9.945 19.562 -6.5 1 71.31 204 PRO A N 1
ATOM 1584 C CA . PRO A 1 204 ? -9.898 18.219 -7.074 1 71.31 204 PRO A CA 1
ATOM 1585 C C . PRO A 1 204 ? -11.031 17.328 -6.574 1 71.31 204 PRO A C 1
ATOM 1587 O O . PRO A 1 204 ? -11.391 17.375 -5.395 1 71.31 204 PRO A O 1
ATOM 1590 N N . ARG A 1 205 ? -11.508 16.438 -7.414 1 73.75 205 ARG A N 1
ATOM 1591 C CA . ARG A 1 205 ? -12.648 15.57 -7.156 1 73.75 205 ARG A CA 1
ATOM 1592 C C . ARG A 1 205 ? -12.359 14.602 -6.02 1 73.75 205 ARG A C 1
ATOM 1594 O O . ARG A 1 205 ? -13.211 14.359 -5.164 1 73.75 205 ARG A O 1
ATOM 1601 N N . CYS A 1 206 ? -11.156 14.078 -5.969 1 72.56 206 CYS A N 1
ATOM 1602 C CA . CYS A 1 206 ? -10.82 13.055 -4.977 1 72.56 206 CYS A CA 1
ATOM 1603 C C . CYS A 1 206 ? -10.953 13.609 -3.562 1 72.56 206 CYS A C 1
ATOM 1605 O O . CYS A 1 206 ? -11.398 12.906 -2.654 1 72.56 206 CYS A O 1
ATOM 1607 N N . LYS A 1 207 ? -10.672 14.789 -3.354 1 72.81 207 LYS A N 1
ATOM 1608 C CA . LYS A 1 207 ? -10.711 15.375 -2.018 1 72.81 207 LYS A CA 1
ATOM 1609 C C . LYS A 1 207 ? -12.141 15.758 -1.628 1 72.81 207 LYS A C 1
ATOM 1611 O O . LYS A 1 207 ? -12.531 15.609 -0.469 1 72.81 207 LYS A O 1
ATOM 1616 N N . ILE A 1 208 ? -12.914 16.141 -2.668 1 79.25 208 ILE A N 1
ATOM 1617 C CA . ILE A 1 208 ? -14.328 16.438 -2.443 1 79.25 208 ILE A CA 1
ATOM 1618 C C . ILE A 1 208 ? -15.062 15.156 -2.064 1 79.25 208 ILE A C 1
ATOM 1620 O O . ILE A 1 208 ? -15.859 15.148 -1.123 1 79.25 208 ILE A O 1
ATOM 1624 N N . GLU A 1 209 ? -14.711 14.125 -2.721 1 81.62 209 GLU A N 1
ATOM 1625 C CA . GLU A 1 209 ? -15.375 12.844 -2.488 1 81.62 209 GLU A CA 1
ATOM 1626 C C . GLU A 1 209 ? -15.094 12.32 -1.082 1 81.62 209 GLU A C 1
ATOM 1628 O O . GLU A 1 209 ? -15.969 11.727 -0.449 1 81.62 209 GLU A O 1
ATOM 1633 N N . ASN A 1 210 ? -13.984 12.539 -0.601 1 84.06 210 ASN A N 1
ATOM 1634 C CA . ASN A 1 210 ? -13.656 12.109 0.753 1 84.06 210 ASN A CA 1
ATOM 1635 C C . ASN A 1 210 ? -14.453 12.883 1.799 1 84.06 210 ASN A C 1
ATOM 1637 O O . ASN A 1 210 ? -14.883 12.312 2.805 1 84.06 210 ASN A O 1
ATOM 1641 N N . VAL A 1 211 ? -14.617 14.172 1.556 1 89.06 211 VAL A N 1
ATOM 1642 C CA . VAL A 1 211 ? -15.391 15.008 2.465 1 89.06 211 VAL A CA 1
ATOM 1643 C C . VAL A 1 211 ? -16.828 14.508 2.521 1 89.06 211 VAL A C 1
ATOM 1645 O O . VAL A 1 211 ? -17.391 14.305 3.607 1 89.06 211 VAL A O 1
ATOM 1648 N N . LYS A 1 212 ? -17.328 14.242 1.369 1 88.69 212 LYS A N 1
ATOM 1649 C CA . LYS A 1 212 ? -18.703 13.758 1.289 1 88.69 212 LYS A CA 1
ATOM 1650 C C . LYS A 1 212 ? -18.844 12.375 1.915 1 88.69 212 LYS A C 1
ATOM 1652 O O . LYS A 1 212 ? -19.797 12.109 2.646 1 88.69 212 LYS A O 1
ATOM 1657 N N . ARG A 1 213 ? -17.875 11.602 1.617 1 85.06 213 ARG A N 1
ATOM 1658 C CA . ARG A 1 213 ? -17.875 10.242 2.137 1 85.06 213 ARG A CA 1
ATOM 1659 C C . ARG A 1 213 ? -17.938 10.234 3.66 1 85.06 213 ARG A C 1
ATOM 1661 O O . ARG A 1 213 ? -18.562 9.352 4.254 1 85.06 213 ARG A O 1
ATOM 1668 N N . TYR A 1 214 ? -17.406 11.219 4.27 1 91.31 214 TYR A N 1
ATOM 1669 C CA . TYR A 1 214 ? -17.328 11.25 5.727 1 91.31 214 TYR A CA 1
ATOM 1670 C C . TYR A 1 214 ? -18.422 12.148 6.309 1 91.31 214 TYR A C 1
ATOM 1672 O O . TYR A 1 214 ? -18.406 12.453 7.504 1 91.31 214 TYR A O 1
ATOM 1680 N N . GLY A 1 215 ? -19.344 12.656 5.426 1 92.5 215 GLY A N 1
ATOM 1681 C CA . GLY A 1 215 ? -20.531 13.359 5.902 1 92.5 215 GLY A CA 1
ATOM 1682 C C . GLY A 1 215 ? -20.312 14.852 6.059 1 92.5 215 GLY A C 1
ATOM 1683 O O . GLY A 1 215 ? -21.141 15.547 6.645 1 92.5 215 GLY A O 1
ATOM 1684 N N . GLY A 1 216 ? -19.234 15.305 5.594 1 95 216 GLY A N 1
ATOM 1685 C CA . GLY A 1 216 ? -19.031 16.75 5.617 1 95 216 GLY A CA 1
ATOM 1686 C C . GLY A 1 216 ? -20 17.5 4.738 1 95 216 GLY A C 1
ATOM 1687 O O . GLY A 1 216 ? -20.344 17.047 3.65 1 95 216 GLY A O 1
ATOM 1688 N N . GLN A 1 217 ? -20.453 18.594 5.262 1 95.06 217 GLN A N 1
ATOM 1689 C CA . GLN A 1 217 ? -21.281 19.484 4.469 1 95.06 217 GLN A CA 1
ATOM 1690 C C . GLN A 1 217 ? -20.438 20.438 3.635 1 95.06 217 GLN A C 1
ATOM 1692 O O . GLN A 1 217 ? -19.781 21.344 4.176 1 95.06 217 GLN A O 1
ATOM 1697 N N . VAL A 1 218 ? -20.578 20.281 2.379 1 93.31 218 VAL A N 1
ATOM 1698 C CA . VAL A 1 218 ? -19.766 21.078 1.466 1 93.31 218 VAL A CA 1
ATOM 1699 C C . VAL A 1 218 ? -20.422 22.438 1.243 1 93.31 218 VAL A C 1
ATOM 1701 O O . VAL A 1 218 ? -21.609 22.516 0.904 1 93.31 218 VAL A O 1
ATOM 1704 N N . ILE A 1 219 ? -19.656 23.453 1.48 1 93.31 219 ILE A N 1
ATOM 1705 C CA . ILE A 1 219 ? -20.047 24.828 1.172 1 93.31 219 ILE A CA 1
ATOM 1706 C C . ILE A 1 219 ? -19.094 25.406 0.122 1 93.31 219 ILE A C 1
ATOM 1708 O O . ILE A 1 219 ? -17.891 25.531 0.361 1 93.31 219 ILE A O 1
ATOM 1712 N N . TRP A 1 220 ? -19.625 25.812 -0.948 1 90.56 220 TRP A N 1
ATOM 1713 C CA . TRP A 1 220 ? -18.828 26.219 -2.09 1 90.56 220 TRP A CA 1
ATOM 1714 C C . TRP A 1 220 ? -18.375 27.672 -1.945 1 90.56 220 TRP A C 1
ATOM 1716 O O . TRP A 1 220 ? -19.141 28.516 -1.454 1 90.56 220 TRP A O 1
ATOM 1726 N N . SER A 1 221 ? -17.172 27.906 -2.396 1 88.81 221 SER A N 1
ATOM 1727 C CA . SER A 1 221 ? -16.625 29.25 -2.475 1 88.81 221 SER A CA 1
ATOM 1728 C C . SER A 1 221 ? -15.977 29.516 -3.832 1 88.81 221 SER A C 1
ATOM 1730 O O . SER A 1 221 ? -15.742 28.578 -4.602 1 88.81 221 SER A O 1
ATOM 1732 N N . GLU A 1 222 ? -15.68 30.828 -4.137 1 85.5 222 GLU A N 1
ATOM 1733 C CA . GLU A 1 222 ? -14.836 31.172 -5.277 1 85.5 222 GLU A CA 1
ATOM 1734 C C . GLU A 1 222 ? -13.391 30.75 -5.035 1 85.5 222 GLU A C 1
ATOM 1736 O O . GLU A 1 222 ? -12.969 30.594 -3.889 1 85.5 222 GLU A O 1
ATOM 1741 N N . PRO A 1 223 ? -12.641 30.531 -6.07 1 80.25 223 PRO A N 1
ATOM 1742 C CA . PRO A 1 223 ? -11.266 30.031 -5.93 1 80.25 223 PRO A CA 1
ATOM 1743 C C . PRO A 1 223 ? -10.281 31.141 -5.535 1 80.25 223 PRO A C 1
ATOM 1745 O O . PRO A 1 223 ? -9.25 31.312 -6.188 1 80.25 223 PRO A O 1
ATOM 1748 N N . THR A 1 224 ? -10.648 31.938 -4.57 1 74.56 224 THR A N 1
ATOM 1749 C CA . THR A 1 224 ? -9.758 32.938 -3.988 1 74.56 224 THR A CA 1
ATOM 1750 C C . THR A 1 224 ? -9.672 32.75 -2.475 1 74.56 224 THR A C 1
ATOM 1752 O O . THR A 1 224 ? -10.609 32.281 -1.842 1 74.56 224 THR A O 1
ATOM 1755 N N . PHE A 1 225 ? -8.523 33.125 -1.926 1 70.88 225 PHE A N 1
ATOM 1756 C CA . PHE A 1 225 ? -8.32 33 -0.486 1 70.88 225 PHE A CA 1
ATOM 1757 C C . PHE A 1 225 ? -9.344 33.844 0.27 1 70.88 225 PHE A C 1
ATOM 1759 O O . PHE A 1 225 ? -9.922 33.375 1.26 1 70.88 225 PHE A O 1
ATOM 1766 N N . GLN A 1 226 ? -9.523 35.031 -0.226 1 77.5 226 GLN A N 1
ATOM 1767 C CA . GLN A 1 226 ? -10.438 35.969 0.425 1 77.5 226 GLN A CA 1
ATOM 1768 C C . GLN A 1 226 ? -11.859 35.406 0.45 1 77.5 226 GLN A C 1
ATOM 1770 O O . GLN A 1 226 ? -12.555 35.531 1.46 1 77.5 226 GLN A O 1
ATOM 1775 N N . SER A 1 227 ? -12.211 34.812 -0.625 1 83.69 227 SER A N 1
ATOM 1776 C CA . SER A 1 227 ? -13.562 34.281 -0.693 1 83.69 227 SER A CA 1
ATOM 1777 C C . SER A 1 227 ? -13.734 33.125 0.299 1 83.69 227 SER A C 1
ATOM 1779 O O . SER A 1 227 ? -14.766 33.031 0.971 1 83.69 227 SER A O 1
ATOM 1781 N N . ARG A 1 228 ? -12.844 32.281 0.438 1 82.94 228 ARG A N 1
ATOM 1782 C CA . ARG A 1 228 ? -12.922 31.125 1.349 1 82.94 228 ARG A CA 1
ATOM 1783 C C . ARG A 1 228 ? -12.992 31.594 2.799 1 82.94 228 ARG A C 1
ATOM 1785 O O . ARG A 1 228 ? -13.766 31.062 3.592 1 82.94 228 ARG A O 1
ATOM 1792 N N . GLU A 1 229 ? -12.203 32.594 3.1 1 82.12 229 GLU A N 1
ATOM 1793 C CA . GLU A 1 229 ? -12.211 33.156 4.453 1 82.12 229 GLU A CA 1
ATOM 1794 C C . GLU A 1 229 ? -13.562 33.781 4.777 1 82.12 229 GLU A C 1
ATOM 1796 O O . GLU A 1 229 ? -14.086 33.625 5.879 1 82.12 229 GLU A O 1
ATOM 1801 N N . ASN A 1 230 ? -14.031 34.5 3.797 1 89.62 230 ASN A N 1
ATOM 1802 C CA . ASN A 1 230 ? -15.312 35.156 3.992 1 89.62 230 ASN A CA 1
ATOM 1803 C C . ASN A 1 230 ? -16.453 34.156 4.172 1 89.62 230 ASN A C 1
ATOM 1805 O O . ASN A 1 230 ? -17.312 34.344 5.039 1 89.62 230 ASN A O 1
ATOM 1809 N N . VAL A 1 231 ? -16.391 33.188 3.373 1 92.31 231 VAL A N 1
ATOM 1810 C CA . VAL A 1 231 ? -17.438 32.156 3.451 1 92.31 231 VAL A CA 1
ATOM 1811 C C . VAL A 1 231 ? -17.344 31.422 4.785 1 92.31 231 VAL A C 1
ATOM 1813 O O . VAL A 1 231 ? -18.359 31.156 5.426 1 92.31 231 VAL A O 1
ATOM 1816 N N . ALA A 1 232 ? -16.203 31.141 5.211 1 90.75 232 ALA A N 1
ATOM 1817 C CA . ALA A 1 232 ? -16.016 30.469 6.492 1 90.75 232 ALA A CA 1
ATOM 1818 C C . ALA A 1 232 ? -16.531 31.328 7.645 1 90.75 232 ALA A C 1
ATOM 1820 O O . ALA A 1 232 ? -17.172 30.828 8.57 1 90.75 232 ALA A O 1
ATOM 1821 N N . LYS A 1 233 ? -16.234 32.562 7.547 1 91.75 233 LYS A N 1
ATOM 1822 C CA . LYS A 1 233 ? -16.703 33.469 8.578 1 91.75 233 LYS A CA 1
ATOM 1823 C C . LYS A 1 233 ? -18.219 33.562 8.617 1 91.75 233 LYS A C 1
ATOM 1825 O O . LYS A 1 233 ? -18.812 33.625 9.688 1 91.75 233 LYS A O 1
ATOM 1830 N N . LYS A 1 234 ? -18.734 33.594 7.477 1 95.25 234 LYS A N 1
ATOM 1831 C CA . LYS A 1 234 ? -20.188 33.594 7.391 1 95.25 234 LYS A CA 1
ATOM 1832 C C . LYS A 1 234 ? -20.797 32.344 8.023 1 95.25 234 LYS A C 1
ATOM 1834 O O . LYS A 1 234 ? -21.797 32.438 8.742 1 95.25 234 LYS A O 1
ATOM 1839 N N . VAL A 1 235 ? -20.219 31.266 7.734 1 94.88 235 VAL A N 1
ATOM 1840 C CA . VAL A 1 235 ? -20.688 30 8.297 1 94.88 235 VAL A CA 1
ATOM 1841 C C . VAL A 1 235 ? -20.578 30.047 9.82 1 94.88 235 VAL A C 1
ATOM 1843 O O . VAL A 1 235 ? -21.5 29.625 10.523 1 94.88 235 VAL A O 1
ATOM 1846 N N . GLN A 1 236 ? -19.531 30.562 10.305 1 95.06 236 GLN A N 1
ATOM 1847 C CA . GLN A 1 236 ? -19.328 30.672 11.742 1 95.06 236 GLN A CA 1
ATOM 1848 C C . GLN A 1 236 ? -20.391 31.578 12.367 1 95.06 236 GLN A C 1
ATOM 1850 O O . GLN A 1 236 ? -20.906 31.281 13.445 1 95.06 236 GLN A O 1
ATOM 1855 N N . GLN A 1 237 ? -20.703 32.656 11.727 1 95.94 237 GLN A N 1
ATOM 1856 C CA . GLN A 1 237 ? -21.688 33.594 12.234 1 95.94 237 GLN A CA 1
ATOM 1857 C C . GLN A 1 237 ? -23.078 32.969 12.273 1 95.94 237 GLN A C 1
ATOM 1859 O O . GLN A 1 237 ? -23.828 33.188 13.227 1 95.94 237 GLN A O 1
ATOM 1864 N N . GLU A 1 238 ? -23.344 32.219 11.344 1 96.88 238 GLU A N 1
ATOM 1865 C CA . GLU A 1 238 ? -24.688 31.656 11.195 1 96.88 238 GLU A CA 1
ATOM 1866 C C . GLU A 1 238 ? -24.891 30.438 12.109 1 96.88 238 GLU A C 1
ATOM 1868 O O . GLU A 1 238 ? -25.984 30.203 12.602 1 96.88 238 GLU A O 1
ATOM 1873 N N . THR A 1 239 ? -23.844 29.734 12.383 1 95.81 239 THR A N 1
ATOM 1874 C CA . THR A 1 239 ? -24.016 28.453 13.055 1 95.81 239 THR A CA 1
ATOM 1875 C C . THR A 1 239 ? -23.359 28.484 14.438 1 95.81 239 THR A C 1
ATOM 1877 O O . THR A 1 239 ? -23.703 27.672 15.305 1 95.81 239 THR A O 1
ATOM 1880 N N . GLY A 1 240 ? -22.359 29.328 14.586 1 96.5 240 GLY A N 1
ATOM 1881 C CA . GLY A 1 240 ? -21.547 29.297 15.789 1 96.5 240 GLY A CA 1
ATOM 1882 C C . GLY A 1 240 ? -20.484 28.219 15.75 1 96.5 240 GLY A C 1
ATOM 1883 O O . GLY A 1 240 ? -19.812 27.953 16.75 1 96.5 240 GLY A O 1
ATOM 1884 N N . ALA A 1 241 ? -20.281 27.594 14.625 1 97.38 241 ALA A N 1
ATOM 1885 C CA . ALA A 1 241 ? -19.328 26.5 14.477 1 97.38 241 ALA A CA 1
ATOM 1886 C C . ALA A 1 241 ? -17.906 26.953 14.781 1 97.38 241 ALA A C 1
ATOM 1888 O O . ALA A 1 241 ? -17.562 28.125 14.539 1 97.38 241 ALA A O 1
ATOM 1889 N N . ILE A 1 242 ? -17.156 26.078 15.328 1 96.75 242 ILE A N 1
ATOM 1890 C CA . ILE A 1 242 ? -15.789 26.391 15.719 1 96.75 242 ILE A CA 1
ATOM 1891 C C . ILE A 1 242 ? -14.836 26.094 14.555 1 96.75 242 ILE A C 1
ATOM 1893 O O . ILE A 1 242 ? -14.914 25.016 13.953 1 96.75 242 ILE A O 1
ATOM 1897 N N . MET A 1 243 ? -13.953 27.047 14.305 1 95.38 243 MET A N 1
ATOM 1898 C CA . MET A 1 243 ? -12.953 26.859 13.25 1 95.38 243 MET A CA 1
ATOM 1899 C C . MET A 1 243 ? -11.883 25.875 13.688 1 95.38 243 MET A C 1
ATOM 1901 O O . MET A 1 243 ? -11.297 26.016 14.758 1 95.38 243 MET A O 1
ATOM 1905 N N . VAL A 1 244 ? -11.633 24.875 12.859 1 95.75 244 VAL A N 1
ATOM 1906 C CA . VAL A 1 244 ? -10.523 23.953 13.078 1 95.75 244 VAL A CA 1
ATOM 1907 C C . VAL A 1 244 ? -9.398 24.25 12.094 1 95.75 244 VAL A C 1
ATOM 1909 O O . VAL A 1 244 ? -9.508 23.938 10.906 1 95.75 244 VAL A O 1
ATOM 1912 N N . HIS A 1 245 ? -8.398 24.812 12.578 1 93.88 245 HIS A N 1
ATOM 1913 C CA . HIS A 1 245 ? -7.277 25.203 11.734 1 93.88 245 HIS A CA 1
ATOM 1914 C C . HIS A 1 245 ? -6.484 24 11.258 1 93.88 245 HIS A C 1
ATOM 1916 O O . HIS A 1 245 ? -6.328 23.016 12 1 93.88 245 HIS A O 1
ATOM 1922 N N . PRO A 1 246 ? -5.91 24.047 10.109 1 93.06 246 PRO A N 1
ATOM 1923 C CA . PRO A 1 246 ? -5.266 22.859 9.547 1 93.06 246 PRO A CA 1
ATOM 1924 C C . PRO A 1 246 ? -3.916 22.547 10.203 1 93.06 246 PRO A C 1
ATOM 1926 O O . PRO A 1 246 ? -3.441 21.422 10.148 1 93.06 246 PRO A O 1
ATOM 1929 N N . PHE A 1 247 ? -3.236 23.609 10.82 1 94.88 247 PHE A N 1
ATOM 1930 C CA . PHE A 1 247 ? -1.903 23.297 11.328 1 94.88 247 PHE A CA 1
ATOM 1931 C C . PHE A 1 247 ? -1.526 24.234 12.469 1 94.88 247 PHE A C 1
ATOM 1933 O O . PHE A 1 247 ? -0.749 23.875 13.352 1 94.88 247 PHE A O 1
ATOM 1940 N N . ASN A 1 248 ? -2.035 25.5 12.469 1 95.94 248 ASN A N 1
ATOM 1941 C CA . ASN A 1 248 ? -1.583 26.516 13.406 1 95.94 248 ASN A CA 1
ATOM 1942 C C . ASN A 1 248 ? -2.475 26.578 14.641 1 95.94 248 ASN A C 1
ATOM 1944 O O . ASN A 1 248 ? -2.994 27.641 14.992 1 95.94 248 ASN A O 1
ATOM 1948 N N . ASP A 1 249 ? -2.525 25.469 15.258 1 97.25 249 ASP A N 1
ATOM 1949 C CA . ASP A 1 249 ? -3.371 25.25 16.422 1 97.25 249 ASP A CA 1
ATOM 1950 C C . ASP A 1 249 ? -2.721 24.281 17.406 1 97.25 249 ASP A C 1
ATOM 1952 O O . ASP A 1 249 ? -2.154 23.266 16.984 1 97.25 249 ASP A O 1
ATOM 1956 N N . LYS A 1 250 ? -2.779 24.609 18.719 1 98.5 250 LYS A N 1
ATOM 1957 C CA . LYS A 1 250 ? -2.074 23.828 19.719 1 98.5 250 LYS A CA 1
ATOM 1958 C C . LYS A 1 250 ? -2.598 22.391 19.766 1 98.5 250 LYS A C 1
ATOM 1960 O O . LYS A 1 250 ? -1.83 21.453 19.984 1 98.5 250 LYS A O 1
ATOM 1965 N N . TYR A 1 251 ? -3.926 22.219 19.594 1 98.69 251 TYR A N 1
ATOM 1966 C CA . TYR A 1 251 ? -4.508 20.891 19.641 1 98.69 251 TYR A CA 1
ATOM 1967 C C . TYR A 1 251 ? -4.141 20.078 18.406 1 98.69 251 TYR A C 1
ATOM 1969 O O . TYR A 1 251 ? -3.93 18.875 18.484 1 98.69 251 TYR A O 1
ATOM 1977 N N . ILE A 1 252 ? -4.086 20.781 17.266 1 98.5 252 ILE A N 1
ATOM 1978 C CA . ILE A 1 252 ? -3.65 20.141 16.031 1 98.5 252 ILE A CA 1
ATOM 1979 C C . ILE A 1 252 ? -2.209 19.656 16.172 1 98.5 252 ILE A C 1
ATOM 1981 O O . ILE A 1 252 ? -1.909 18.5 15.906 1 98.5 252 ILE A O 1
ATOM 1985 N N . ILE A 1 253 ? -1.359 20.516 16.656 1 98.88 253 ILE A N 1
ATOM 1986 C CA . ILE A 1 253 ? 0.06 20.219 16.812 1 98.88 253 ILE A CA 1
ATOM 1987 C C . ILE A 1 253 ? 0.24 19.047 17.781 1 98.88 253 ILE A C 1
ATOM 1989 O O . ILE A 1 253 ? 1.004 18.109 17.5 1 98.88 253 ILE A O 1
ATOM 1993 N N . SER A 1 254 ? -0.492 19.062 18.875 1 98.94 254 SER A N 1
ATOM 1994 C CA . SER A 1 254 ? -0.409 17.984 19.844 1 98.94 254 SER A CA 1
ATOM 1995 C C . SER A 1 254 ? -0.855 16.656 19.234 1 98.94 254 SER A C 1
ATOM 1997 O O . SER A 1 254 ? -0.24 15.617 19.469 1 98.94 254 SER A O 1
ATOM 1999 N N . GLY A 1 255 ? -1.938 16.703 18.484 1 98.94 255 GLY A N 1
ATOM 2000 C CA . GLY A 1 255 ? -2.398 15.492 17.797 1 98.94 255 GLY A CA 1
ATOM 2001 C C . GLY A 1 255 ? -1.371 14.914 16.859 1 98.94 255 GLY A C 1
ATOM 2002 O O . GLY A 1 255 ? -1.142 13.703 16.844 1 98.94 255 GLY A O 1
ATOM 2003 N N . GLN A 1 256 ? -0.729 15.781 16.109 1 98.81 256 GLN A N 1
ATOM 2004 C CA . GLN A 1 256 ? 0.277 15.344 15.148 1 98.81 256 GLN A CA 1
ATOM 2005 C C . GLN A 1 256 ? 1.482 14.734 15.852 1 98.81 256 GLN A C 1
ATOM 2007 O O . GLN A 1 256 ? 2.1 13.797 15.344 1 98.81 256 GLN A O 1
ATOM 2012 N N . GLY A 1 257 ? 1.76 15.195 17.062 1 98.94 257 GLY A N 1
ATOM 2013 C CA . GLY A 1 257 ? 2.914 14.742 17.828 1 98.94 257 GLY A CA 1
ATOM 2014 C C . GLY A 1 257 ? 2.82 13.289 18.25 1 98.94 257 GLY A C 1
ATOM 2015 O O . GLY A 1 257 ? 3.832 12.664 18.562 1 98.94 257 GLY A O 1
ATOM 2016 N N . THR A 1 258 ? 1.646 12.688 18.219 1 98.94 258 THR A N 1
ATOM 2017 C CA . THR A 1 258 ? 1.455 11.297 18.625 1 98.94 258 THR A CA 1
ATOM 2018 C C . THR A 1 258 ? 2.166 10.352 17.672 1 98.94 258 THR A C 1
ATOM 2020 O O . THR A 1 258 ? 2.467 9.211 18.031 1 98.94 258 THR A O 1
ATOM 2023 N N . ILE A 1 259 ? 2.463 10.82 16.484 1 98.94 259 ILE A N 1
ATOM 2024 C CA . ILE A 1 259 ? 3.189 10.023 15.492 1 98.94 259 ILE A CA 1
ATOM 2025 C C . ILE A 1 259 ? 4.562 9.648 16.047 1 98.94 259 ILE A C 1
ATOM 2027 O O . ILE A 1 259 ? 4.984 8.5 15.953 1 98.94 259 ILE A O 1
ATOM 2031 N N . SER A 1 260 ? 5.211 10.617 16.641 1 98.81 260 SER A N 1
ATOM 2032 C CA . SER A 1 260 ? 6.547 10.367 17.172 1 98.81 260 SER A CA 1
ATOM 2033 C C . SER A 1 260 ? 6.504 9.445 18.391 1 98.81 260 SER A C 1
ATOM 2035 O O . SER A 1 260 ? 7.414 8.641 18.594 1 98.81 260 SER A O 1
ATOM 2037 N N . LEU A 1 261 ? 5.469 9.602 19.234 1 98.69 261 LEU A N 1
ATOM 2038 C CA . LEU A 1 261 ? 5.324 8.68 20.359 1 98.69 261 LEU A CA 1
ATOM 2039 C C . LEU A 1 261 ? 5.273 7.23 19.875 1 98.69 261 LEU A C 1
ATOM 2041 O O . LEU A 1 261 ? 5.996 6.375 20.375 1 98.69 261 LEU A O 1
ATOM 2045 N N . GLU A 1 262 ? 4.465 7.008 18.875 1 98.69 262 GLU A N 1
ATOM 2046 C CA . GLU A 1 262 ? 4.312 5.668 18.297 1 98.69 262 GLU A CA 1
ATOM 2047 C C . GLU A 1 262 ? 5.602 5.211 17.625 1 98.69 262 GLU A C 1
ATOM 2049 O O . GLU A 1 262 ? 6.066 4.094 17.859 1 98.69 262 GLU A O 1
ATOM 2054 N N . LEU A 1 263 ? 6.141 6.062 16.812 1 98.81 263 LEU A N 1
ATOM 2055 C CA . LEU A 1 263 ? 7.297 5.719 15.984 1 98.81 263 LEU A CA 1
ATOM 2056 C C . LEU A 1 263 ? 8.484 5.316 16.859 1 98.81 263 LEU A C 1
ATOM 2058 O O . LEU A 1 263 ? 9.125 4.293 16.609 1 98.81 263 LEU A O 1
ATOM 2062 N N . LEU A 1 264 ? 8.734 6.078 17.891 1 98.75 264 LEU A N 1
ATOM 2063 C CA . LEU A 1 264 ? 9.914 5.848 18.719 1 98.75 264 LEU A CA 1
ATOM 2064 C C . LEU A 1 264 ? 9.695 4.668 19.656 1 98.75 264 LEU A C 1
ATOM 2066 O O . LEU A 1 264 ? 10.656 4.078 20.156 1 98.75 264 LEU A O 1
ATOM 2070 N N . GLU A 1 265 ? 8.445 4.348 19.969 1 98.31 265 GLU A N 1
ATOM 2071 C CA . GLU A 1 265 ? 8.148 3.104 20.672 1 98.31 265 GLU A CA 1
ATOM 2072 C C . GLU A 1 265 ? 8.367 1.894 19.766 1 98.31 265 GLU A C 1
ATOM 2074 O O . GLU A 1 265 ? 8.898 0.872 20.203 1 98.31 265 GLU A O 1
ATOM 2079 N N . GLN A 1 266 ? 8.031 2.014 18.547 1 97.62 266 GLN A N 1
ATOM 2080 C CA . GLN A 1 266 ? 8.109 0.918 17.578 1 97.62 266 GLN A CA 1
ATOM 2081 C C . GLN A 1 266 ? 9.555 0.681 17.141 1 97.62 266 GLN A C 1
ATOM 2083 O O . GLN A 1 266 ? 9.953 -0.459 16.906 1 97.62 266 GLN A O 1
ATOM 2088 N N . ILE A 1 267 ? 10.273 1.779 16.969 1 98.38 267 ILE A N 1
ATOM 2089 C CA . ILE A 1 267 ? 11.664 1.711 16.531 1 98.38 267 ILE A CA 1
ATOM 2090 C C . ILE A 1 267 ? 12.523 2.627 17.406 1 98.38 267 ILE A C 1
ATOM 2092 O O . ILE A 1 267 ? 12.883 3.732 17 1 98.38 267 ILE A O 1
ATOM 2096 N N . PRO A 1 268 ? 12.977 2.131 18.516 1 97.88 268 PRO A N 1
ATOM 2097 C CA . PRO A 1 268 ? 13.711 2.973 19.453 1 97.88 268 PRO A CA 1
ATOM 2098 C C . PRO A 1 268 ? 15.07 3.414 18.922 1 97.88 268 PRO A C 1
ATOM 2100 O O . PRO A 1 268 ? 15.664 4.363 19.438 1 97.88 268 PRO A O 1
ATOM 2103 N N . GLU A 1 269 ? 15.531 2.785 17.859 1 97.75 269 GLU A N 1
ATOM 2104 C CA . GLU A 1 269 ? 16.875 3.033 17.344 1 97.75 269 GLU A CA 1
ATOM 2105 C C . GLU A 1 269 ? 16.906 4.246 16.422 1 97.75 269 GLU A C 1
ATOM 2107 O O . GLU A 1 269 ? 17.984 4.695 16.016 1 97.75 269 GLU A O 1
ATOM 2112 N N . ILE A 1 270 ? 15.859 4.867 16.172 1 98.75 270 ILE A N 1
ATOM 2113 C CA . ILE A 1 270 ? 15.789 5.984 15.242 1 98.75 270 ILE A CA 1
ATOM 2114 C C . ILE A 1 270 ? 16.672 7.129 15.742 1 98.75 270 ILE A C 1
ATOM 2116 O O . ILE A 1 270 ? 16.594 7.512 16.922 1 98.75 270 ILE A O 1
ATOM 2120 N N . ASP A 1 271 ? 17.453 7.641 14.836 1 98.75 271 ASP A N 1
ATOM 2121 C CA . ASP A 1 271 ? 18.312 8.758 15.211 1 98.75 271 ASP A CA 1
ATOM 2122 C C . ASP A 1 271 ? 17.984 10.008 14.391 1 98.75 271 ASP A C 1
ATOM 2124 O O . ASP A 1 271 ? 18.422 11.109 14.719 1 98.75 271 ASP A O 1
ATOM 2128 N N . THR A 1 272 ? 17.219 9.859 13.359 1 98.88 272 THR A N 1
ATOM 2129 C CA . THR A 1 272 ? 16.812 10.945 12.484 1 98.88 272 THR A CA 1
ATOM 2130 C C . THR A 1 272 ? 15.375 10.734 11.992 1 98.88 272 THR A C 1
ATOM 2132 O O . THR A 1 272 ? 14.992 9.617 11.656 1 98.88 272 THR A O 1
ATOM 2135 N N . ILE A 1 273 ? 14.555 11.766 11.977 1 98.94 273 ILE A N 1
ATOM 2136 C CA . ILE A 1 273 ? 13.211 11.719 11.406 1 98.94 273 ILE A CA 1
ATOM 2137 C C . ILE A 1 273 ? 13.078 12.766 10.312 1 98.94 273 ILE A C 1
ATOM 2139 O O . ILE A 1 273 ? 13.438 13.93 10.508 1 98.94 273 ILE A O 1
ATOM 2143 N N . VAL A 1 274 ? 12.625 12.336 9.141 1 98.94 274 VAL A N 1
ATOM 2144 C CA . VAL A 1 274 ? 12.383 13.227 8.016 1 98.94 274 VAL A CA 1
ATOM 2145 C C . VAL A 1 274 ? 10.875 13.453 7.852 1 98.94 274 VAL A C 1
ATOM 2147 O O . VAL A 1 274 ? 10.109 12.5 7.727 1 98.94 274 VAL A O 1
ATOM 2150 N N . VAL A 1 275 ? 10.492 14.727 7.867 1 98.94 275 VAL A N 1
ATOM 2151 C CA . VAL A 1 275 ? 9.078 15.094 7.945 1 98.94 275 VAL A CA 1
ATOM 2152 C C . VAL A 1 275 ? 8.75 16.109 6.855 1 98.94 275 VAL A C 1
ATOM 2154 O O . VAL A 1 275 ? 9.461 17.094 6.684 1 98.94 275 VAL A O 1
ATOM 2157 N N . PRO A 1 276 ? 7.613 15.883 6.098 1 98.81 276 PRO A N 1
ATOM 2158 C CA . PRO A 1 276 ? 7.168 16.953 5.195 1 98.81 276 PRO A CA 1
ATOM 2159 C C . PRO A 1 276 ? 6.805 18.234 5.934 1 98.81 276 PRO A C 1
ATOM 2161 O O . PRO A 1 276 ? 6.293 18.188 7.055 1 98.81 276 PRO A O 1
ATOM 2164 N N . ILE A 1 277 ? 7.055 19.406 5.262 1 98.5 277 ILE A N 1
ATOM 2165 C CA . ILE A 1 277 ? 6.73 20.656 5.934 1 98.5 277 ILE A CA 1
ATOM 2166 C C . ILE A 1 277 ? 6.02 21.594 4.965 1 98.5 277 ILE A C 1
ATOM 2168 O O . ILE A 1 277 ? 6.367 21.656 3.783 1 98.5 277 ILE A O 1
ATOM 2172 N N . SER A 1 278 ? 5.062 22.203 5.398 1 95 278 SER A N 1
ATOM 2173 C CA . SER A 1 278 ? 4.316 23.281 4.789 1 95 278 SER A CA 1
ATOM 2174 C C . SER A 1 278 ? 3.908 24.328 5.828 1 95 278 SER A C 1
ATOM 2176 O O . SER A 1 278 ? 4.73 25.141 6.254 1 95 278 SER A O 1
ATOM 2178 N N . GLY A 1 279 ? 2.762 24.188 6.371 1 93.81 279 GLY A N 1
ATOM 2179 C CA . GLY A 1 279 ? 2.326 25.047 7.453 1 93.81 279 GLY A CA 1
ATOM 2180 C C . GLY A 1 279 ? 3.002 24.75 8.773 1 93.81 279 GLY A C 1
ATOM 2181 O O . GLY A 1 279 ? 2.93 25.531 9.719 1 93.81 279 GLY A O 1
ATOM 2182 N N . GLY A 1 280 ? 3.562 23.625 8.914 1 97.75 280 GLY A N 1
ATOM 2183 C CA . GLY A 1 280 ? 4.434 23.297 10.031 1 97.75 280 GLY A CA 1
ATOM 2184 C C . GLY A 1 280 ? 3.732 22.531 11.125 1 97.75 280 GLY A C 1
ATOM 2185 O O . GLY A 1 280 ? 4.348 22.172 12.133 1 97.75 280 GLY A O 1
ATOM 2186 N N . GLY A 1 281 ? 2.465 22.203 10.953 1 97.81 281 GLY A N 1
ATOM 2187 C CA . GLY A 1 281 ? 1.726 21.516 11.992 1 97.81 281 GLY A CA 1
ATOM 2188 C C . GLY A 1 281 ? 2.252 20.125 12.273 1 97.81 281 GLY A C 1
ATOM 2189 O O . GLY A 1 281 ? 2.453 19.75 13.43 1 97.81 281 GLY A O 1
ATOM 2190 N N . LEU A 1 282 ? 2.465 19.328 11.258 1 98.69 282 LEU A N 1
ATOM 2191 C CA . LEU A 1 282 ? 2.971 17.969 11.398 1 98.69 282 LEU A CA 1
ATOM 2192 C C . LEU A 1 282 ? 4.367 17.969 12.016 1 98.69 282 LEU A C 1
ATOM 2194 O O . LEU A 1 282 ? 4.594 17.328 13.047 1 98.69 282 LEU A O 1
ATOM 2198 N N . ILE A 1 283 ? 5.234 18.766 11.477 1 98.94 283 ILE A N 1
ATOM 2199 C CA . ILE A 1 283 ? 6.629 18.703 11.898 1 98.94 283 ILE A CA 1
ATOM 2200 C C . ILE A 1 283 ? 6.777 19.281 13.297 1 98.94 283 ILE A C 1
ATOM 2202 O O . ILE A 1 283 ? 7.633 18.844 14.07 1 98.94 283 ILE A O 1
ATOM 2206 N N . SER A 1 284 ? 6 20.281 13.617 1 98.94 284 SER A N 1
ATOM 2207 C CA . SER A 1 284 ? 6.066 20.812 14.969 1 98.94 284 SER A CA 1
ATOM 2208 C C . SER A 1 284 ? 5.715 19.766 16.016 1 98.94 284 SER A C 1
ATOM 2210 O O . SER A 1 284 ? 6.445 19.562 16.984 1 98.94 284 SER A O 1
ATOM 2212 N N . GLY A 1 285 ? 4.617 19.062 15.789 1 98.94 285 GLY A N 1
ATOM 2213 C CA . GLY A 1 285 ? 4.242 18 16.703 1 98.94 285 GLY A CA 1
ATOM 2214 C C . GLY A 1 285 ? 5.281 16.891 16.797 1 98.94 285 GLY A C 1
ATOM 2215 O O . GLY A 1 285 ? 5.672 16.5 17.906 1 98.94 285 GLY A O 1
ATOM 2216 N N . VAL A 1 286 ? 5.727 16.422 15.656 1 98.94 286 VAL A N 1
ATOM 2217 C CA . VAL A 1 286 ? 6.719 15.359 15.578 1 98.94 286 VAL A CA 1
ATOM 2218 C C . VAL A 1 286 ? 7.992 15.781 16.312 1 98.94 286 VAL A C 1
ATOM 2220 O O . VAL A 1 286 ? 8.547 15.016 17.094 1 98.94 286 VAL A O 1
ATOM 2223 N N . THR A 1 287 ? 8.391 17 16.109 1 98.94 287 THR A N 1
ATOM 2224 C CA . THR A 1 287 ? 9.633 17.531 16.672 1 98.94 287 THR A CA 1
ATOM 2225 C C . THR A 1 287 ? 9.531 17.625 18.188 1 98.94 287 THR A C 1
ATOM 2227 O O . THR A 1 287 ? 10.43 17.172 18.906 1 98.94 287 THR A O 1
ATOM 2230 N N . LEU A 1 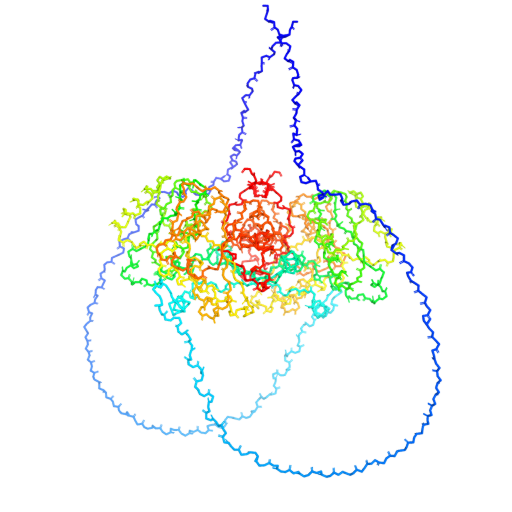288 ? 8.5 18.234 18.656 1 98.88 288 LEU A N 1
ATOM 2231 C CA . LEU A 1 288 ? 8.352 18.453 20.094 1 98.88 288 LEU A CA 1
ATOM 2232 C C . LEU A 1 288 ? 8.32 17.125 20.844 1 98.88 288 LEU A C 1
ATOM 2234 O O . LEU A 1 288 ? 8.953 16.984 21.906 1 98.88 288 LEU A O 1
ATOM 2238 N N . ALA A 1 289 ? 7.656 16.141 20.328 1 98.94 289 ALA A N 1
ATOM 2239 C CA . ALA A 1 289 ? 7.59 14.836 20.984 1 98.94 289 ALA A CA 1
ATOM 2240 C C . ALA A 1 289 ? 8.93 14.125 20.906 1 98.94 289 ALA A C 1
ATOM 2242 O O . ALA A 1 289 ? 9.43 13.617 21.906 1 98.94 289 ALA A O 1
ATOM 2243 N N . ALA A 1 290 ? 9.516 14.094 19.719 1 98.88 290 ALA A N 1
ATOM 2244 C CA . ALA A 1 290 ? 10.758 13.352 19.5 1 98.88 290 ALA A CA 1
ATOM 2245 C C . ALA A 1 290 ? 11.875 13.906 20.375 1 98.88 290 ALA A C 1
ATOM 2247 O O . ALA A 1 290 ? 12.57 13.141 21.062 1 98.88 290 ALA A O 1
ATOM 2248 N N . LYS A 1 291 ? 12.039 15.195 20.391 1 98.69 291 LYS A N 1
ATOM 2249 C CA . LYS A 1 291 ? 13.148 15.805 21.125 1 98.69 291 LYS A CA 1
ATOM 2250 C C . LYS A 1 291 ? 12.906 15.773 22.625 1 98.69 291 LYS A C 1
ATOM 2252 O O . LYS A 1 291 ? 13.852 15.789 23.422 1 98.69 291 LYS A O 1
ATOM 2257 N N . ALA A 1 292 ? 11.656 15.758 23.047 1 98.5 292 ALA A N 1
ATOM 2258 C CA . ALA A 1 292 ? 11.367 15.547 24.453 1 98.5 292 ALA A CA 1
ATOM 2259 C C . ALA A 1 292 ? 11.789 14.148 24.906 1 98.5 292 ALA A C 1
ATOM 2261 O O . ALA A 1 292 ? 12.219 13.961 26.047 1 98.5 292 ALA A O 1
ATOM 2262 N N . ILE A 1 293 ? 11.656 13.18 24.031 1 98.25 293 ILE A N 1
ATOM 2263 C CA . ILE A 1 293 ? 12.008 11.797 24.328 1 98.25 293 ILE A CA 1
ATOM 2264 C C . ILE A 1 293 ? 13.516 11.625 24.25 1 98.25 293 ILE A C 1
ATOM 2266 O O . ILE A 1 293 ? 14.125 11.016 25.141 1 98.25 293 ILE A O 1
ATOM 2270 N N . ASN A 1 294 ? 14.078 12.109 23.25 1 98.31 294 ASN A N 1
ATOM 2271 C CA . ASN A 1 294 ? 15.516 12.062 23.016 1 98.31 294 ASN A CA 1
ATOM 2272 C C . ASN A 1 294 ? 16 13.289 22.234 1 98.31 294 ASN A C 1
ATOM 2274 O O . ASN A 1 294 ? 15.875 13.336 21.016 1 98.31 294 ASN A O 1
ATOM 2278 N N . PRO A 1 295 ? 16.609 14.211 22.938 1 98 295 PRO A N 1
ATOM 2279 C CA . PRO A 1 295 ? 17 15.477 22.328 1 98 295 PRO A CA 1
ATOM 2280 C C . PRO A 1 295 ? 18.031 15.312 21.219 1 98 295 PRO A C 1
ATOM 2282 O O . PRO A 1 295 ? 18.266 16.234 20.438 1 98 295 PRO A O 1
ATOM 2285 N N . SER A 1 296 ? 18.641 14.18 21.125 1 97.75 296 SER A N 1
ATOM 2286 C CA . SER A 1 296 ? 19.688 13.961 20.125 1 97.75 296 SER A CA 1
ATOM 2287 C C . SER A 1 296 ? 19.094 13.586 18.766 1 97.75 296 SER A C 1
ATOM 2289 O O . SER A 1 296 ? 19.797 13.586 17.766 1 97.75 296 SER A O 1
ATOM 2291 N N . ILE A 1 297 ? 17.844 13.281 18.75 1 98.75 297 ILE A N 1
ATOM 2292 C CA . ILE A 1 297 ? 17.219 12.93 17.484 1 98.75 297 ILE A CA 1
ATOM 2293 C C . ILE A 1 297 ? 17.234 14.125 16.547 1 98.75 297 ILE A C 1
ATOM 2295 O O . ILE A 1 297 ? 16.875 15.242 16.938 1 98.75 297 ILE A O 1
ATOM 2299 N N . ARG A 1 298 ? 17.688 13.922 15.352 1 98.75 298 ARG A N 1
ATOM 2300 C CA . ARG A 1 298 ? 17.688 14.953 14.32 1 98.75 298 ARG A CA 1
ATOM 2301 C C . ARG A 1 298 ? 16.359 15.016 13.602 1 98.75 298 ARG A C 1
ATOM 2303 O O . ARG A 1 298 ? 15.766 13.977 13.281 1 98.75 298 ARG A O 1
ATOM 2310 N N . ILE A 1 299 ? 15.898 16.219 13.43 1 98.94 299 ILE A N 1
ATOM 2311 C CA . ILE A 1 299 ? 14.672 16.438 12.68 1 98.94 299 ILE A CA 1
ATOM 2312 C C . ILE A 1 299 ? 14.984 17.188 11.383 1 98.94 299 ILE A C 1
ATOM 2314 O O . ILE A 1 299 ? 15.461 18.328 11.422 1 98.94 299 ILE A O 1
ATOM 2318 N N . LEU A 1 300 ? 14.719 16.547 10.281 1 98.88 300 LEU A N 1
ATOM 2319 C CA . LEU A 1 300 ? 14.906 17.156 8.969 1 98.88 300 LEU A CA 1
ATOM 2320 C C . LEU A 1 300 ? 13.57 17.344 8.258 1 98.88 300 LEU A C 1
ATOM 2322 O O . LEU A 1 300 ? 12.766 16.406 8.195 1 98.88 300 LEU A O 1
ATOM 2326 N N . ALA A 1 301 ? 13.367 18.531 7.762 1 98.94 301 ALA A N 1
ATOM 2327 C CA . ALA A 1 301 ? 12.164 18.812 6.977 1 98.94 301 ALA A CA 1
ATOM 2328 C C . ALA A 1 301 ? 12.406 18.547 5.492 1 98.94 301 ALA A C 1
ATOM 2330 O O . ALA A 1 301 ? 13.516 18.719 4.992 1 98.94 301 ALA A O 1
ATOM 2331 N N . ALA A 1 302 ? 11.391 18.062 4.816 1 98.94 302 ALA A N 1
ATOM 2332 C CA . ALA A 1 302 ? 11.391 17.922 3.361 1 98.94 302 ALA A CA 1
ATOM 2333 C C . ALA A 1 302 ? 10.367 18.844 2.721 1 98.94 302 ALA A C 1
ATOM 2335 O O . ALA A 1 302 ? 9.195 18.844 3.107 1 98.94 302 ALA A O 1
ATOM 2336 N N . GLU A 1 303 ? 10.789 19.641 1.816 1 98.75 303 GLU A N 1
ATOM 2337 C CA . GLU A 1 303 ? 9.961 20.672 1.197 1 98.75 303 GLU A CA 1
ATOM 2338 C C . GLU A 1 303 ? 10.195 20.734 -0.309 1 98.75 303 GLU A C 1
ATOM 2340 O O . GLU A 1 303 ? 11.336 20.625 -0.771 1 98.75 303 GLU A O 1
ATOM 2345 N N . PRO A 1 304 ? 9.094 20.891 -1.124 1 97.94 304 PRO A N 1
ATOM 2346 C CA . PRO A 1 304 ? 9.32 21.047 -2.562 1 97.94 304 PRO A CA 1
ATOM 2347 C C . PRO A 1 304 ? 10.016 22.359 -2.906 1 97.94 304 PRO A C 1
ATOM 2349 O O . PRO A 1 304 ? 9.711 23.406 -2.312 1 97.94 304 PRO A O 1
ATOM 2352 N N . ARG A 1 305 ? 10.852 22.359 -3.883 1 97.88 305 ARG A N 1
ATOM 2353 C CA . ARG A 1 305 ? 11.562 23.562 -4.328 1 97.88 305 ARG A CA 1
ATOM 2354 C C . ARG A 1 305 ? 10.578 24.609 -4.82 1 97.88 305 ARG A C 1
ATOM 2356 O O . ARG A 1 305 ? 10.812 25.812 -4.633 1 97.88 305 ARG A O 1
ATOM 2363 N N . GLY A 1 306 ? 9.492 24.219 -5.418 1 95.25 306 GLY A N 1
ATOM 2364 C CA . GLY A 1 306 ? 8.508 25.141 -5.953 1 95.25 306 GLY A CA 1
ATOM 2365 C C . GLY A 1 306 ? 7.605 25.734 -4.887 1 95.25 306 GLY A C 1
ATOM 2366 O O . GLY A 1 306 ? 6.734 26.547 -5.191 1 95.25 306 GLY A O 1
ATOM 2367 N N . ALA A 1 307 ? 7.809 25.406 -3.627 1 95.19 307 ALA A N 1
ATOM 2368 C CA . ALA A 1 307 ? 7.07 25.938 -2.477 1 95.19 307 ALA A CA 1
ATOM 2369 C C . ALA A 1 307 ? 7.953 25.969 -1.231 1 95.19 307 ALA A C 1
ATOM 2371 O O . ALA A 1 307 ? 7.547 25.5 -0.163 1 95.19 307 ALA A O 1
ATOM 2372 N N . ASP A 1 308 ? 9.102 26.516 -1.348 1 97.62 308 ASP A N 1
ATOM 2373 C CA . ASP A 1 308 ? 10.133 26.391 -0.323 1 97.62 308 ASP A CA 1
ATOM 2374 C C . ASP A 1 308 ? 10.117 27.578 0.629 1 97.62 308 ASP A C 1
ATOM 2376 O O . ASP A 1 308 ? 11.164 28.156 0.932 1 97.62 308 ASP A O 1
ATOM 2380 N N . ASP A 1 309 ? 8.938 28.062 1.07 1 96.81 309 ASP A N 1
ATOM 2381 C CA . ASP A 1 309 ? 8.797 29.188 1.984 1 96.81 309 ASP A CA 1
ATOM 2382 C C . ASP A 1 309 ? 9.445 28.875 3.334 1 96.81 309 ASP A C 1
ATOM 2384 O O . ASP A 1 309 ? 10.016 29.766 3.973 1 96.81 309 ASP A O 1
ATOM 2388 N N . ALA A 1 310 ? 9.367 27.656 3.848 1 98.31 310 ALA A N 1
ATOM 2389 C CA . ALA A 1 310 ? 9.93 27.297 5.148 1 98.31 310 ALA A CA 1
ATOM 2390 C C . ALA A 1 310 ? 11.453 27.344 5.121 1 98.31 310 ALA A C 1
ATOM 2392 O O . ALA A 1 310 ? 12.078 27.859 6.055 1 98.31 310 ALA A O 1
ATOM 2393 N N . ALA A 1 311 ? 12 26.812 4.047 1 98.5 311 ALA A N 1
ATOM 2394 C CA . ALA A 1 311 ? 13.453 26.875 3.898 1 98.5 311 ALA A CA 1
ATOM 2395 C C . ALA A 1 311 ? 13.938 28.328 3.881 1 98.5 311 ALA A C 1
ATOM 2397 O O . ALA A 1 311 ? 14.898 28.672 4.562 1 98.5 311 ALA A O 1
ATOM 2398 N N . GLN A 1 312 ? 13.258 29.125 3.141 1 98.31 312 GLN A N 1
ATOM 2399 C CA . GLN A 1 312 ? 13.617 30.531 3.053 1 98.31 312 GLN A CA 1
ATOM 2400 C C . GLN A 1 312 ? 13.406 31.234 4.391 1 98.31 312 GLN A C 1
ATOM 2402 O O . GLN A 1 312 ? 14.203 32.094 4.777 1 98.31 312 GLN A O 1
ATOM 2407 N N . SER A 1 313 ? 12.312 30.922 5.012 1 98.62 313 SER A N 1
ATOM 2408 C CA . SER A 1 313 ? 12.023 31.5 6.316 1 98.62 313 SER A CA 1
ATOM 2409 C C . SER A 1 313 ? 13.125 31.188 7.324 1 98.62 313 SER A C 1
ATOM 2411 O O . SER A 1 313 ? 13.57 32.062 8.062 1 98.62 313 SER A O 1
ATOM 2413 N N . LYS A 1 314 ? 13.516 29.953 7.379 1 98.19 314 LYS A N 1
ATOM 2414 C CA . LYS A 1 314 ? 14.555 29.562 8.32 1 98.19 314 LYS A CA 1
ATOM 2415 C C . LYS A 1 314 ? 15.867 30.266 8.031 1 98.19 314 LYS A C 1
ATOM 2417 O O . LYS A 1 314 ? 16.547 30.734 8.945 1 98.19 314 LYS A O 1
ATOM 2422 N N . ALA A 1 315 ? 16.203 30.375 6.793 1 97.69 315 ALA A N 1
ATOM 2423 C CA . ALA A 1 315 ? 17.438 31.047 6.391 1 97.69 315 ALA A CA 1
ATOM 2424 C C . ALA A 1 315 ? 17.391 32.531 6.758 1 97.69 315 ALA A C 1
ATOM 2426 O O . ALA A 1 315 ? 18.391 33.125 7.164 1 97.69 315 ALA A O 1
ATOM 2427 N N . ALA A 1 316 ? 16.219 33.125 6.652 1 97.88 316 ALA A N 1
ATOM 2428 C CA . ALA A 1 316 ? 16.062 34.562 6.871 1 97.88 316 ALA A CA 1
ATOM 2429 C C . ALA A 1 316 ? 15.828 34.875 8.344 1 97.88 316 ALA A C 1
ATOM 2431 O O . ALA A 1 316 ? 15.977 36 8.781 1 97.88 316 ALA A O 1
ATOM 2432 N N . GLY A 1 317 ? 15.375 33.906 9.117 1 97.62 317 GLY A N 1
ATOM 2433 C CA . GLY A 1 317 ? 15.07 34.094 10.523 1 97.62 317 GLY A CA 1
ATOM 2434 C C . GLY A 1 317 ? 13.727 34.75 10.766 1 97.62 317 GLY A C 1
ATOM 2435 O O . GLY A 1 317 ? 13.484 35.312 11.836 1 97.62 317 GLY A O 1
ATOM 2436 N N . GLN A 1 318 ? 12.93 34.719 9.719 1 97.81 318 GLN A N 1
ATOM 2437 C CA . GLN A 1 318 ? 11.57 35.25 9.789 1 97.81 318 GLN A CA 1
ATOM 2438 C C . GLN A 1 318 ? 10.664 34.562 8.773 1 97.81 318 GLN A C 1
ATOM 2440 O O . GLN A 1 318 ? 11.141 34 7.785 1 97.81 318 GLN A O 1
ATOM 2445 N N . ILE A 1 319 ? 9.414 34.656 8.977 1 97.56 319 ILE A N 1
ATOM 2446 C CA . ILE A 1 319 ? 8.461 34.031 8.078 1 97.56 319 ILE A CA 1
ATOM 2447 C C . ILE A 1 319 ? 8.461 34.719 6.727 1 97.56 319 ILE A C 1
ATOM 2449 O O . ILE A 1 319 ? 8.273 35.938 6.66 1 97.56 319 ILE A O 1
ATOM 2453 N N . ILE A 1 320 ? 8.664 34 5.734 1 96.31 320 ILE A N 1
ATOM 2454 C CA . ILE A 1 320 ? 8.586 34.438 4.352 1 96.31 320 ILE A CA 1
ATOM 2455 C C . ILE A 1 320 ? 7.422 33.75 3.645 1 96.31 320 ILE A C 1
ATOM 2457 O O . ILE A 1 320 ? 7.266 32.531 3.75 1 96.31 320 ILE A O 1
ATOM 2461 N N . ARG A 1 321 ? 6.609 34.5 2.992 1 92.69 321 ARG A N 1
ATOM 2462 C CA . ARG A 1 321 ? 5.516 34 2.174 1 92.69 321 ARG A CA 1
ATOM 2463 C C . ARG A 1 321 ? 5.844 34.094 0.689 1 92.69 321 ARG A C 1
ATOM 2465 O O . ARG A 1 321 ? 6.332 35.125 0.233 1 92.69 321 ARG A O 1
ATOM 2472 N N . LEU A 1 322 ? 5.602 33.062 -0.013 1 91.31 322 LEU A N 1
ATOM 2473 C CA . LEU A 1 322 ? 5.84 33.094 -1.452 1 91.31 322 LEU A CA 1
ATOM 2474 C C . LEU A 1 322 ? 4.621 33.625 -2.195 1 91.31 322 LEU A C 1
ATOM 2476 O O . LEU A 1 322 ? 3.484 33.312 -1.831 1 91.31 322 LEU A O 1
ATOM 2480 N N . PRO A 1 323 ? 4.855 34.438 -3.191 1 86.81 323 PRO A N 1
ATOM 2481 C CA . PRO A 1 323 ? 3.729 34.938 -3.984 1 86.81 323 PRO A CA 1
ATOM 2482 C C . PRO A 1 323 ? 3.037 33.844 -4.785 1 86.81 323 PRO A C 1
ATOM 2484 O O . PRO A 1 323 ? 1.842 33.938 -5.07 1 86.81 323 PRO A O 1
ATOM 2487 N N . GLU A 1 324 ? 3.852 32.875 -5.195 1 86.81 324 GLU A N 1
ATOM 2488 C CA . GLU A 1 324 ? 3.316 31.75 -5.965 1 86.81 324 GLU A CA 1
ATOM 2489 C C . GLU A 1 324 ? 4.047 30.453 -5.633 1 86.81 324 GLU A C 1
ATOM 2491 O O . GLU A 1 324 ? 5.23 30.469 -5.289 1 86.81 324 GLU A O 1
ATOM 2496 N N . THR A 1 325 ? 3.283 29.359 -5.648 1 88.81 325 THR A N 1
ATOM 2497 C CA . THR A 1 325 ? 3.852 28.031 -5.484 1 88.81 325 THR A CA 1
ATOM 2498 C C . THR A 1 325 ? 3.549 27.156 -6.699 1 88.81 325 THR A C 1
ATOM 2500 O O . THR A 1 325 ? 2.494 27.297 -7.32 1 88.81 325 THR A O 1
ATOM 2503 N N . LYS A 1 326 ? 4.516 26.359 -7.105 1 89.44 326 LYS A N 1
ATOM 2504 C CA . LYS A 1 326 ? 4.359 25.438 -8.234 1 89.44 326 LYS A CA 1
ATOM 2505 C C . LYS A 1 326 ? 4.996 24.094 -7.945 1 89.44 326 LYS A C 1
ATOM 2507 O O . LYS A 1 326 ? 6.203 23.906 -8.117 1 89.44 326 LYS A O 1
ATOM 2512 N N . THR A 1 327 ? 4.148 23.172 -7.609 1 92.81 327 THR A N 1
ATOM 2513 C CA . THR A 1 327 ? 4.633 21.828 -7.316 1 92.81 327 THR A CA 1
ATOM 2514 C C . THR A 1 327 ? 3.5 20.812 -7.406 1 92.81 327 THR A C 1
ATOM 2516 O O . THR A 1 327 ? 2.328 21.172 -7.277 1 92.81 327 THR A O 1
ATOM 2519 N N . ILE A 1 328 ? 3.812 19.531 -7.609 1 91.38 328 ILE A N 1
ATOM 2520 C CA . ILE A 1 328 ? 2.83 18.453 -7.641 1 91.38 328 ILE A CA 1
ATOM 2521 C C . ILE A 1 328 ? 2.449 18.062 -6.215 1 91.38 328 ILE A C 1
ATOM 2523 O O . ILE A 1 328 ? 1.475 17.344 -6.004 1 91.38 328 ILE A O 1
ATOM 2527 N N . ALA A 1 329 ? 3.281 18.438 -5.242 1 92.94 329 ALA A N 1
ATOM 2528 C CA . ALA A 1 329 ? 2.969 18.172 -3.838 1 92.94 329 ALA A CA 1
ATOM 2529 C C . ALA A 1 329 ? 1.963 19.188 -3.307 1 92.94 329 ALA A C 1
ATOM 2531 O O . ALA A 1 329 ? 2.316 20.062 -2.508 1 92.94 329 ALA A O 1
ATOM 2532 N N . ASP A 1 330 ? 0.805 18.969 -3.6 1 86.12 330 ASP A N 1
ATOM 2533 C CA . ASP A 1 330 ? -0.253 19.953 -3.396 1 86.12 330 ASP A CA 1
ATOM 2534 C C . ASP A 1 330 ? -0.528 20.172 -1.909 1 86.12 330 ASP A C 1
ATOM 2536 O O . ASP A 1 330 ? -1.087 21.203 -1.516 1 86.12 330 ASP A O 1
ATOM 2540 N N . GLY A 1 331 ? -0.153 19.281 -1.026 1 88.62 331 GLY A N 1
ATOM 2541 C CA . GLY A 1 331 ? -0.359 19.422 0.406 1 88.62 331 GLY A CA 1
ATOM 2542 C C . GLY A 1 331 ? 0.714 20.266 1.078 1 88.62 331 GLY A C 1
ATOM 2543 O O . GLY A 1 331 ? 0.621 20.562 2.271 1 88.62 331 GLY A O 1
ATOM 2544 N N . LEU A 1 332 ? 1.652 20.734 0.306 1 94.19 332 LEU A N 1
ATOM 2545 C CA . LEU A 1 332 ? 2.799 21.391 0.913 1 94.19 332 LEU A CA 1
ATOM 2546 C C . LEU A 1 332 ? 2.949 22.812 0.375 1 94.19 332 LEU A C 1
ATOM 2548 O O . LEU A 1 332 ? 4.066 23.297 0.171 1 94.19 332 LEU A O 1
ATOM 2552 N N . CYS A 1 333 ? 1.81 23.5 0.204 1 90.19 333 CYS A N 1
ATOM 2553 C CA . CYS A 1 333 ? 1.847 24.828 -0.425 1 90.19 333 CYS A CA 1
ATOM 2554 C C . CYS A 1 333 ? 1.487 25.906 0.576 1 90.19 333 CYS A C 1
ATOM 2556 O O . CYS A 1 333 ? 1.281 27.062 0.194 1 90.19 333 CYS A O 1
ATOM 2558 N N . ALA A 1 334 ? 1.435 25.625 1.814 1 87.94 334 ALA A N 1
ATOM 2559 C CA . ALA A 1 334 ? 1.132 26.641 2.822 1 87.94 334 ALA A CA 1
ATOM 2560 C C . ALA A 1 334 ? 2.404 27.328 3.311 1 87.94 334 ALA A C 1
ATOM 2562 O O . ALA A 1 334 ? 3.455 27.234 2.672 1 87.94 334 ALA A O 1
ATOM 2563 N N . PHE A 1 335 ? 2.205 28.234 4.289 1 91.69 335 PHE A N 1
ATOM 2564 C CA . PHE A 1 335 ? 3.326 28.891 4.945 1 91.69 335 PHE A CA 1
ATOM 2565 C C . PHE A 1 335 ? 3.229 28.75 6.457 1 91.69 335 PHE A C 1
ATOM 2567 O O . PHE A 1 335 ? 2.15 28.484 6.996 1 91.69 335 PHE A O 1
ATOM 2574 N N . LEU A 1 336 ? 4.32 28.953 7.113 1 95.94 336 LEU A N 1
ATOM 2575 C CA . LEU A 1 336 ? 4.414 28.766 8.555 1 95.94 336 LEU A CA 1
ATOM 2576 C C . LEU A 1 336 ? 3.537 29.766 9.297 1 95.94 336 LEU A C 1
ATOM 2578 O O . LEU A 1 336 ? 3.354 30.891 8.844 1 95.94 336 LEU A O 1
ATOM 2582 N N . GLY A 1 337 ? 2.992 29.312 10.414 1 95.5 337 GLY A N 1
ATOM 2583 C CA . GLY A 1 337 ? 2.203 30.172 11.289 1 95.5 337 GLY A CA 1
ATOM 2584 C C . GLY A 1 337 ? 2.955 30.609 12.531 1 95.5 337 GLY A C 1
ATOM 2585 O O . GLY A 1 337 ? 4.098 30.203 12.742 1 95.5 337 GLY A O 1
ATOM 2586 N N . ASP A 1 338 ? 2.324 31.469 13.32 1 96.56 338 ASP A N 1
ATOM 2587 C CA . ASP A 1 338 ? 2.955 32.031 14.508 1 96.56 338 ASP A CA 1
ATOM 2588 C C . ASP A 1 338 ? 3.172 30.969 15.578 1 96.56 338 ASP A C 1
ATOM 2590 O O . ASP A 1 338 ? 4.027 31.125 16.453 1 96.56 338 ASP A O 1
ATOM 2594 N N . LEU A 1 339 ? 2.482 29.875 15.516 1 98 339 LEU A N 1
ATOM 2595 C CA . LEU A 1 339 ? 2.654 28.812 16.5 1 98 339 LEU A CA 1
ATOM 2596 C C . LEU A 1 339 ? 3.648 27.766 16.016 1 98 339 LEU A C 1
ATOM 2598 O O . LEU A 1 339 ? 4.309 27.109 16.812 1 98 339 LEU A O 1
ATOM 2602 N N . THR A 1 340 ? 3.746 27.594 14.703 1 98.44 340 THR A N 1
ATOM 2603 C CA . THR A 1 340 ? 4.629 26.562 14.164 1 98.44 340 THR A CA 1
ATOM 2604 C C . THR A 1 340 ? 6.027 27.109 13.93 1 98.44 340 THR A C 1
ATOM 2606 O O . THR A 1 340 ? 7.02 26.391 14.062 1 98.44 340 THR A O 1
ATOM 2609 N N . TRP A 1 341 ? 6.176 28.422 13.711 1 98.38 341 TRP A N 1
ATOM 2610 C CA . TRP A 1 341 ? 7.445 29.062 13.383 1 98.38 341 TRP A CA 1
ATOM 2611 C C . TRP A 1 341 ? 8.453 28.891 14.516 1 98.38 341 TRP A C 1
ATOM 2613 O O . TRP A 1 341 ? 9.602 28.5 14.281 1 98.38 341 TRP A O 1
ATOM 2623 N N . PRO A 1 342 ? 8.055 29.141 15.773 1 98.56 342 PRO A N 1
ATOM 2624 C CA . PRO A 1 342 ? 9.047 29.016 16.844 1 98.56 342 PRO A CA 1
ATOM 2625 C C . PRO A 1 342 ? 9.648 27.609 16.922 1 98.56 342 PRO A C 1
ATOM 2627 O O . PRO A 1 342 ? 10.844 27.469 17.188 1 98.56 342 PRO A O 1
ATOM 2630 N N . VAL A 1 343 ? 8.844 26.594 16.656 1 98.81 343 VAL A N 1
ATOM 2631 C CA . VAL A 1 343 ? 9.328 25.219 16.703 1 98.81 343 VAL A CA 1
ATOM 2632 C C . VAL A 1 343 ? 10.305 24.969 15.555 1 98.81 343 VAL A C 1
ATOM 2634 O O . VAL A 1 343 ? 11.406 24.469 15.758 1 98.81 343 VAL A O 1
ATOM 2637 N N . VAL A 1 344 ? 9.906 25.359 14.359 1 98.75 344 VAL A N 1
ATOM 2638 C CA . VAL A 1 344 ? 10.719 25.141 13.164 1 98.75 344 VAL A CA 1
ATOM 2639 C C . VAL A 1 344 ? 12.023 25.922 13.281 1 98.75 344 VAL A C 1
ATOM 2641 O O . VAL A 1 344 ? 13.094 25.391 12.984 1 98.75 344 VAL A O 1
ATOM 2644 N N . ARG A 1 345 ? 11.922 27.156 13.711 1 98.38 345 ARG A N 1
ATOM 2645 C CA . ARG A 1 345 ? 13.07 28.031 13.859 1 98.38 345 ARG A CA 1
ATOM 2646 C C . ARG A 1 345 ? 14.078 27.453 14.852 1 98.38 345 ARG A C 1
ATOM 2648 O O . ARG A 1 345 ? 15.281 27.406 14.562 1 98.38 345 ARG A O 1
ATOM 2655 N N . ASP A 1 346 ? 13.594 26.953 15.945 1 98.38 346 ASP A N 1
ATOM 2656 C CA . ASP A 1 346 ? 14.461 26.656 17.078 1 98.38 346 ASP A CA 1
ATOM 2657 C C . ASP A 1 346 ? 14.906 25.188 17.062 1 98.38 346 ASP A C 1
ATOM 2659 O O . ASP A 1 346 ? 16.016 24.875 17.516 1 98.38 346 ASP A O 1
ATOM 2663 N N . LEU A 1 347 ? 14 24.281 16.547 1 98.69 347 LEU A N 1
ATOM 2664 C CA . LEU A 1 347 ? 14.234 22.891 16.922 1 98.69 347 LEU A CA 1
ATOM 2665 C C . LEU A 1 347 ? 14.406 22.016 15.672 1 98.69 347 LEU A C 1
ATOM 2667 O O . LEU A 1 347 ? 14.93 20.906 15.758 1 98.69 347 LEU A O 1
ATOM 2671 N N . VAL A 1 348 ? 13.867 22.391 14.523 1 98.81 348 VAL A N 1
ATOM 2672 C CA . VAL A 1 348 ? 14.102 21.656 13.297 1 98.81 348 VAL A CA 1
ATOM 2673 C C . VAL A 1 348 ? 15.547 21.859 12.836 1 98.81 348 VAL A C 1
ATOM 2675 O O . VAL A 1 348 ? 16 23 12.695 1 98.81 348 VAL A O 1
ATOM 2678 N N . ASP A 1 349 ? 16.203 20.828 12.594 1 98.5 349 ASP A N 1
ATOM 2679 C CA . ASP A 1 349 ? 17.641 20.906 12.391 1 98.5 349 ASP A CA 1
ATOM 2680 C C . ASP A 1 349 ? 17.984 21.453 11.008 1 98.5 349 ASP A C 1
ATOM 2682 O O . ASP A 1 349 ? 18.953 22.203 10.852 1 98.5 349 ASP A O 1
ATOM 2686 N N . ASP A 1 350 ? 17.25 21.031 10.016 1 98.19 350 ASP A N 1
ATOM 2687 C CA . ASP A 1 350 ? 17.484 21.531 8.664 1 98.19 350 ASP A CA 1
ATOM 2688 C C . ASP A 1 350 ? 16.266 21.25 7.77 1 98.19 350 ASP A C 1
ATOM 2690 O O . ASP A 1 350 ? 15.352 20.531 8.164 1 98.19 350 ASP A O 1
ATOM 2694 N N . ILE A 1 351 ? 16.266 21.938 6.633 1 98.69 351 ILE A N 1
ATOM 2695 C CA . ILE A 1 351 ? 15.234 21.75 5.629 1 98.69 351 ILE A CA 1
ATOM 2696 C C . ILE A 1 351 ? 15.867 21.359 4.293 1 98.69 351 ILE A C 1
ATOM 2698 O O . ILE A 1 351 ? 16.734 22.078 3.783 1 98.69 351 ILE A O 1
ATOM 2702 N N . ILE A 1 352 ? 15.484 20.234 3.783 1 98.69 352 ILE A N 1
ATOM 2703 C CA . ILE A 1 352 ? 15.953 19.75 2.488 1 98.69 352 ILE A CA 1
ATOM 2704 C C . ILE A 1 352 ? 14.891 20.031 1.424 1 98.69 352 ILE A C 1
ATOM 2706 O O . ILE A 1 352 ? 13.727 19.656 1.595 1 98.69 352 ILE A O 1
ATOM 2710 N N . THR A 1 353 ? 15.289 20.734 0.357 1 98.62 353 THR A N 1
ATOM 2711 C CA . THR A 1 353 ? 14.367 21.016 -0.736 1 98.62 353 THR A CA 1
ATOM 2712 C C . THR A 1 353 ? 14.617 20.078 -1.913 1 98.62 353 THR A C 1
ATOM 2714 O O . THR A 1 353 ? 15.758 19.75 -2.223 1 98.62 353 THR A O 1
ATOM 2717 N N . VAL A 1 354 ? 13.516 19.594 -2.525 1 98.62 354 VAL A N 1
ATOM 2718 C CA . VAL A 1 354 ? 13.625 18.703 -3.668 1 98.62 354 VAL A CA 1
ATOM 2719 C C . VAL A 1 354 ? 12.688 19.156 -4.781 1 98.62 354 VAL A C 1
ATOM 2721 O O . VAL A 1 354 ? 11.719 19.875 -4.527 1 98.62 354 VAL A O 1
ATOM 2724 N N . ASP A 1 355 ? 12.969 18.797 -6.023 1 97.62 355 ASP A N 1
ATOM 2725 C CA . ASP A 1 355 ? 12.109 19.172 -7.141 1 97.62 355 ASP A CA 1
ATOM 2726 C C . ASP A 1 355 ? 11.047 18.109 -7.406 1 97.62 355 ASP A C 1
ATOM 2728 O O . ASP A 1 355 ? 11.047 17.062 -6.766 1 97.62 355 ASP A O 1
ATOM 2732 N N . ASP A 1 356 ? 10.203 18.422 -8.281 1 96.69 356 ASP A N 1
ATOM 2733 C CA . ASP A 1 356 ? 9.07 17.547 -8.547 1 96.69 356 ASP A CA 1
ATOM 2734 C C . ASP A 1 356 ? 9.523 16.219 -9.156 1 96.69 356 ASP A C 1
ATOM 2736 O O . ASP A 1 356 ? 8.914 15.172 -8.914 1 96.69 356 ASP A O 1
ATOM 2740 N N . GLU A 1 357 ? 10.578 16.219 -9.945 1 96.75 357 GLU A N 1
ATOM 2741 C CA . GLU A 1 357 ? 11.094 14.977 -10.523 1 96.75 357 GLU A CA 1
ATOM 2742 C C . GLU A 1 357 ? 11.539 14.008 -9.43 1 96.75 357 GLU A C 1
ATOM 2744 O O . GLU A 1 357 ? 11.281 12.805 -9.516 1 96.75 357 GLU A O 1
ATOM 2749 N N . ALA A 1 358 ? 12.195 14.539 -8.43 1 97.94 358 ALA A N 1
ATOM 2750 C CA . ALA A 1 358 ? 12.625 13.719 -7.301 1 97.94 358 ALA A CA 1
ATOM 2751 C C . ALA A 1 358 ? 11.422 13.164 -6.535 1 97.94 358 ALA A C 1
ATOM 2753 O O . ALA A 1 358 ? 11.445 12.023 -6.082 1 97.94 358 ALA A O 1
ATOM 2754 N N . ILE A 1 359 ? 10.422 13.961 -6.379 1 98.12 359 ILE A N 1
ATOM 2755 C CA . ILE A 1 359 ? 9.211 13.539 -5.676 1 98.12 359 ILE A CA 1
ATOM 2756 C C . ILE A 1 359 ? 8.539 12.406 -6.449 1 98.12 359 ILE A C 1
ATOM 2758 O O . ILE A 1 359 ? 8.133 11.406 -5.859 1 98.12 359 ILE A O 1
ATOM 2762 N N . ILE A 1 360 ? 8.469 12.555 -7.75 1 97 360 ILE A N 1
ATOM 2763 C CA . ILE A 1 360 ? 7.879 11.523 -8.594 1 97 360 ILE A CA 1
ATOM 2764 C C . ILE A 1 360 ? 8.688 10.234 -8.477 1 97 360 ILE A C 1
ATOM 2766 O O . ILE A 1 360 ? 8.117 9.148 -8.367 1 97 360 ILE A O 1
ATOM 2770 N N . GLY A 1 361 ? 9.992 10.359 -8.547 1 96.75 361 GLY A N 1
ATOM 2771 C CA . GLY A 1 361 ? 10.852 9.195 -8.359 1 96.75 361 GLY A CA 1
ATOM 2772 C C . GLY A 1 361 ? 10.617 8.484 -7.043 1 96.75 361 GLY A C 1
ATOM 2773 O O . GLY A 1 361 ? 10.57 7.25 -7 1 96.75 361 GLY A O 1
ATOM 2774 N N . ALA A 1 362 ? 10.477 9.242 -5.992 1 98.31 362 ALA A N 1
ATOM 2775 C CA . ALA A 1 362 ? 10.203 8.664 -4.676 1 98.31 362 ALA A CA 1
ATOM 2776 C C . ALA A 1 362 ? 8.844 7.984 -4.648 1 98.31 362 ALA A C 1
ATOM 2778 O O . ALA A 1 362 ? 8.695 6.906 -4.07 1 98.31 362 ALA A O 1
ATOM 2779 N N . MET A 1 363 ? 7.84 8.625 -5.223 1 97.44 363 MET A N 1
ATOM 2780 C CA . MET A 1 363 ? 6.523 8.008 -5.332 1 97.44 363 MET A CA 1
ATOM 2781 C C . MET A 1 363 ? 6.613 6.66 -6.039 1 97.44 363 MET A C 1
ATOM 2783 O O . MET A 1 363 ? 6.031 5.676 -5.582 1 97.44 363 MET A O 1
ATOM 2787 N N . ARG A 1 364 ? 7.316 6.672 -7.117 1 94.81 364 ARG A N 1
ATOM 2788 C CA . ARG A 1 364 ? 7.492 5.441 -7.883 1 94.81 364 ARG A CA 1
ATOM 2789 C C . ARG A 1 364 ? 8.062 4.328 -7.012 1 94.81 364 ARG A C 1
ATOM 2791 O O . ARG A 1 364 ? 7.574 3.197 -7.043 1 94.81 364 ARG A O 1
ATOM 2798 N N . MET A 1 365 ? 9.008 4.637 -6.273 1 95.56 365 MET A N 1
ATOM 2799 C CA . MET A 1 365 ? 9.633 3.641 -5.41 1 95.56 365 MET A CA 1
ATOM 2800 C C . MET A 1 365 ? 8.672 3.176 -4.328 1 95.56 365 MET A C 1
ATOM 2802 O O . MET A 1 365 ? 8.641 1.993 -3.979 1 95.56 365 MET A O 1
ATOM 2806 N N . CYS A 1 366 ? 7.863 4.047 -3.785 1 97.69 366 CYS A N 1
ATOM 2807 C CA . CYS A 1 366 ? 6.863 3.646 -2.803 1 97.69 366 CYS A CA 1
ATOM 2808 C C . CYS A 1 366 ? 5.867 2.664 -3.408 1 97.69 366 CYS A C 1
ATOM 2810 O O . CYS A 1 366 ? 5.566 1.632 -2.807 1 97.69 366 CYS A O 1
ATOM 2812 N N . TYR A 1 367 ? 5.422 2.975 -4.59 1 96.12 367 TYR A N 1
ATOM 2813 C CA . TYR A 1 367 ? 4.43 2.139 -5.262 1 96.12 367 TYR A CA 1
ATOM 2814 C C . TYR A 1 367 ? 5.035 0.803 -5.676 1 96.12 367 TYR A C 1
ATOM 2816 O O . TYR A 1 367 ? 4.438 -0.252 -5.457 1 96.12 367 TYR A O 1
ATOM 2824 N N . GLU A 1 368 ? 6.195 0.829 -6.172 1 91.5 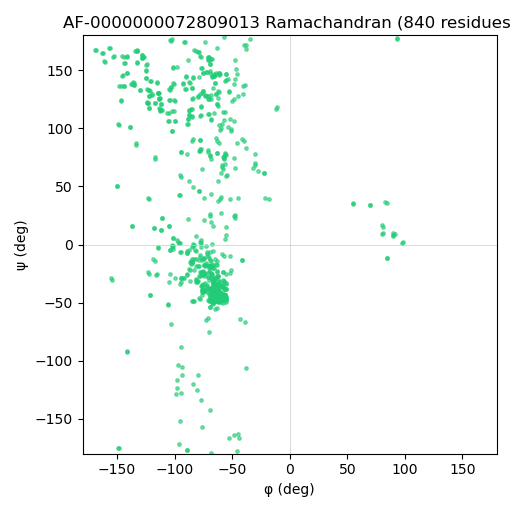368 GLU A N 1
ATOM 2825 C CA . GLU A 1 368 ? 6.73 -0.341 -6.863 1 91.5 368 GLU A CA 1
ATOM 2826 C C . GLU A 1 368 ? 7.516 -1.233 -5.906 1 91.5 368 GLU A C 1
ATOM 2828 O O . GLU A 1 368 ? 7.609 -2.443 -6.113 1 91.5 368 GLU A O 1
ATOM 2833 N N . ILE A 1 369 ? 8.07 -0.628 -4.918 1 92.25 369 ILE A N 1
ATOM 2834 C CA . ILE A 1 369 ? 8.914 -1.398 -4.012 1 92.25 369 ILE A CA 1
ATOM 2835 C C . ILE A 1 369 ? 8.18 -1.622 -2.689 1 92.25 369 ILE A C 1
ATOM 2837 O O . ILE A 1 369 ? 7.977 -2.764 -2.27 1 92.25 369 ILE A O 1
ATOM 2841 N N . LEU A 1 370 ? 7.684 -0.597 -2.08 1 95.81 370 LEU A N 1
ATOM 2842 C CA . LEU A 1 370 ? 6.984 -0.737 -0.807 1 95.81 370 LEU A CA 1
ATOM 2843 C C . LEU A 1 370 ? 5.57 -1.265 -1.017 1 95.81 370 LEU A C 1
ATOM 2845 O O . LEU A 1 370 ? 4.949 -1.775 -0.082 1 95.81 370 LEU A O 1
ATOM 2849 N N . LYS A 1 371 ? 5.043 -0.976 -2.193 1 96.88 371 LYS A N 1
ATOM 2850 C CA . LYS A 1 371 ? 3.689 -1.369 -2.578 1 96.88 371 LYS A CA 1
ATOM 2851 C C . LYS A 1 371 ? 2.645 -0.588 -1.789 1 96.88 371 LYS A C 1
ATOM 2853 O O . LYS A 1 371 ? 1.592 -1.126 -1.44 1 96.88 371 LYS A O 1
ATOM 2858 N N . VAL A 1 372 ? 2.928 0.663 -1.463 1 97.69 372 VAL A N 1
ATOM 2859 C CA . VAL A 1 372 ? 1.963 1.529 -0.792 1 97.69 372 VAL A CA 1
ATOM 2860 C C . VAL A 1 372 ? 1.587 2.691 -1.708 1 97.69 372 VAL A C 1
ATOM 2862 O O . VAL A 1 372 ? 2.438 3.225 -2.426 1 97.69 372 VAL A O 1
ATOM 2865 N N . ALA A 1 373 ? 0.376 2.996 -1.682 1 96.69 373 ALA A N 1
ATOM 2866 C CA . ALA A 1 373 ? -0.125 4.145 -2.432 1 96.69 373 ALA A CA 1
ATOM 2867 C C . ALA A 1 373 ? 0.037 5.434 -1.635 1 96.69 373 ALA A C 1
ATOM 2869 O O . ALA A 1 373 ? -0.689 5.668 -0.666 1 96.69 373 ALA A O 1
ATOM 2870 N N . VAL A 1 374 ? 0.936 6.246 -2.111 1 97.19 374 VAL A N 1
ATOM 2871 C CA . VAL A 1 374 ? 1.247 7.48 -1.394 1 97.19 374 VAL A CA 1
ATOM 2872 C C . VAL A 1 374 ? 1.075 8.68 -2.324 1 97.19 374 VAL A C 1
ATOM 2874 O O . VAL A 1 374 ? 1.303 8.57 -3.531 1 97.19 374 VAL A O 1
ATOM 2877 N N . GLU A 1 375 ? 0.601 9.766 -1.828 1 94.5 375 GLU A N 1
ATOM 2878 C CA . GLU A 1 375 ? 0.524 11.023 -2.572 1 94.5 375 GLU A CA 1
ATOM 2879 C C . GLU A 1 375 ? 1.879 11.719 -2.613 1 94.5 375 GLU A C 1
ATOM 2881 O O . GLU A 1 375 ? 2.771 11.406 -1.824 1 94.5 375 GLU A O 1
ATOM 2886 N N . PRO A 1 376 ? 2.068 12.734 -3.502 1 95.5 376 PRO A N 1
ATOM 2887 C CA . PRO A 1 376 ? 3.369 13.391 -3.641 1 95.5 376 PRO A CA 1
ATOM 2888 C C . PRO A 1 376 ? 3.887 13.961 -2.322 1 95.5 376 PRO A C 1
ATOM 2890 O O . PRO A 1 376 ? 5.047 13.742 -1.962 1 95.5 376 PRO A O 1
ATOM 2893 N N . SER A 1 377 ? 3.018 14.609 -1.604 1 96.56 377 SER A N 1
ATOM 2894 C CA . SER A 1 377 ? 3.41 15.188 -0.322 1 96.56 377 SER A CA 1
ATOM 2895 C C . SER A 1 377 ? 3.881 14.109 0.649 1 96.56 377 SER A C 1
ATOM 2897 O O . SER A 1 377 ? 4.742 14.367 1.495 1 96.56 377 SER A O 1
ATOM 2899 N N . GLY A 1 378 ? 3.322 12.945 0.535 1 97.88 378 GLY A N 1
ATOM 2900 C CA . GLY A 1 378 ? 3.668 11.836 1.415 1 97.88 378 GLY A CA 1
ATOM 2901 C C . GLY A 1 378 ? 4.996 11.195 1.072 1 97.88 378 GLY A C 1
ATOM 2902 O O . GLY A 1 378 ? 5.652 10.609 1.938 1 97.88 378 GLY A O 1
ATOM 2903 N N . ALA A 1 379 ? 5.453 11.328 -0.15 1 98.5 379 ALA A N 1
ATOM 2904 C CA . ALA A 1 379 ? 6.656 10.641 -0.617 1 98.5 379 ALA A CA 1
ATOM 2905 C C . ALA A 1 379 ? 7.883 11.539 -0.488 1 98.5 379 ALA A C 1
ATOM 2907 O O . ALA A 1 379 ? 9.016 11.07 -0.639 1 98.5 379 ALA A O 1
ATOM 2908 N N . ILE A 1 380 ? 7.684 12.758 -0.137 1 98.81 380 ILE A N 1
ATOM 2909 C CA . ILE A 1 380 ? 8.734 13.758 -0.284 1 98.81 380 ILE A CA 1
ATOM 2910 C C . ILE A 1 380 ? 9.875 13.461 0.694 1 98.81 380 ILE A C 1
ATOM 2912 O O . ILE A 1 380 ? 11.031 13.789 0.433 1 98.81 380 ILE A O 1
ATOM 2916 N N . GLY A 1 381 ? 9.609 12.852 1.828 1 98.88 381 GLY A N 1
ATOM 2917 C CA . GLY A 1 381 ? 10.664 12.469 2.756 1 98.88 381 GLY A CA 1
ATOM 2918 C C . GLY A 1 381 ? 11.68 11.523 2.15 1 98.88 381 GLY A C 1
ATOM 2919 O O . GLY A 1 381 ? 12.883 11.672 2.369 1 98.88 381 GLY A O 1
ATOM 2920 N N . LEU A 1 382 ? 11.156 10.539 1.436 1 98.88 382 LEU A N 1
ATOM 2921 C CA . LEU A 1 382 ? 12.062 9.625 0.745 1 98.88 382 LEU A CA 1
ATOM 2922 C C . LEU A 1 382 ? 12.883 10.359 -0.308 1 98.88 382 LEU A C 1
ATOM 2924 O O . LEU A 1 382 ? 14.086 10.125 -0.444 1 98.88 382 LEU A O 1
ATOM 2928 N N . ALA A 1 383 ? 12.25 11.266 -1.029 1 98.88 383 ALA A N 1
ATOM 2929 C CA . ALA A 1 383 ? 12.969 12.078 -2.008 1 98.88 383 ALA A CA 1
ATOM 2930 C C . ALA A 1 383 ? 14.109 12.852 -1.352 1 98.88 383 ALA A C 1
ATOM 2932 O O . ALA A 1 383 ? 15.211 12.93 -1.904 1 98.88 383 ALA A O 1
ATOM 2933 N N . ALA A 1 384 ? 13.844 13.383 -0.217 1 98.88 384 ALA A N 1
ATOM 2934 C CA . ALA A 1 384 ? 14.844 14.172 0.503 1 98.88 384 ALA A CA 1
ATOM 2935 C C . ALA A 1 384 ? 16.047 13.305 0.889 1 98.88 384 ALA A C 1
ATOM 2937 O O . ALA A 1 384 ? 17.188 13.703 0.684 1 98.88 384 ALA A O 1
ATOM 2938 N N . VAL A 1 385 ? 15.797 12.117 1.414 1 98.75 385 VAL A N 1
ATOM 2939 C CA . VAL A 1 385 ? 16.859 11.234 1.87 1 98.75 385 VAL A CA 1
ATOM 2940 C C . VAL A 1 385 ? 17.719 10.781 0.68 1 98.75 385 VAL A C 1
ATOM 2942 O O . VAL A 1 385 ? 18.922 10.578 0.812 1 98.75 385 VAL A O 1
ATOM 2945 N N . LEU A 1 386 ? 17.109 10.703 -0.484 1 98.5 386 LEU A N 1
ATOM 2946 C CA . LEU A 1 386 ? 17.812 10.227 -1.671 1 98.5 386 LEU A CA 1
ATOM 2947 C C . LEU A 1 386 ? 18.484 11.383 -2.404 1 98.5 386 LEU A C 1
ATOM 2949 O O . LEU A 1 386 ? 19.234 11.164 -3.357 1 98.5 386 LEU A O 1
ATOM 2953 N N . SER A 1 387 ? 18.25 12.602 -2.018 1 98.19 387 SER A N 1
ATOM 2954 C CA . SER A 1 387 ? 18.781 13.781 -2.688 1 98.19 387 SER A CA 1
ATOM 2955 C C . SER A 1 387 ? 20.281 13.922 -2.459 1 98.19 387 SER A C 1
ATOM 2957 O O . SER A 1 387 ? 20.812 13.414 -1.464 1 98.19 387 SER A O 1
ATOM 2959 N N . ASP A 1 388 ? 20.875 14.688 -3.322 1 95.75 388 ASP A N 1
ATOM 2960 C CA . ASP A 1 388 ? 22.281 15 -3.162 1 95.75 388 ASP A CA 1
ATOM 2961 C C . ASP A 1 388 ? 22.516 15.844 -1.908 1 95.75 388 ASP A C 1
ATOM 2963 O O . ASP A 1 388 ? 23.531 15.672 -1.223 1 95.75 388 ASP A O 1
ATOM 2967 N N . GLN A 1 389 ? 21.562 16.703 -1.68 1 94.5 389 GLN A N 1
ATOM 2968 C CA . GLN A 1 389 ? 21.688 17.562 -0.513 1 94.5 389 GLN A CA 1
ATOM 2969 C C . GLN A 1 389 ? 21.859 16.75 0.765 1 94.5 389 GLN A C 1
ATOM 2971 O O . GLN A 1 389 ? 22.656 17.109 1.636 1 94.5 389 GLN A O 1
ATOM 2976 N N . PHE A 1 390 ? 21.203 15.656 0.924 1 97.5 390 PHE A N 1
ATOM 2977 C CA . PHE A 1 390 ? 21.297 14.812 2.107 1 97.5 390 PHE A CA 1
ATOM 2978 C C . PHE A 1 390 ? 22.5 13.883 2.012 1 97.5 390 PHE A C 1
ATOM 2980 O O . PHE A 1 390 ? 23.312 13.805 2.941 1 97.5 390 PHE A O 1
ATOM 2987 N N . GLN A 1 391 ? 22.609 13.242 0.888 1 95.94 391 GLN A N 1
ATOM 2988 C CA . GLN A 1 391 ? 23.578 12.172 0.721 1 95.94 391 GLN A CA 1
ATOM 2989 C C . GLN A 1 391 ? 25 12.703 0.792 1 95.94 391 GLN A C 1
ATOM 2991 O O . GLN A 1 391 ? 25.906 12.016 1.265 1 95.94 391 GLN A O 1
ATOM 2996 N N . GLN A 1 392 ? 25.203 13.938 0.391 1 94.25 392 GLN A N 1
ATOM 2997 C CA . GLN A 1 392 ? 26.547 14.484 0.334 1 94.25 392 GLN A CA 1
ATOM 2998 C C . GLN A 1 392 ? 26.828 15.391 1.53 1 94.25 392 GLN A C 1
ATOM 3000 O O . GLN A 1 392 ? 27.938 15.922 1.668 1 94.25 392 GLN A O 1
ATOM 3005 N N . SER A 1 393 ? 25.859 15.531 2.328 1 93.56 393 SER A N 1
ATOM 3006 C CA . SER A 1 393 ? 26.031 16.422 3.469 1 93.56 393 SER A CA 1
ATOM 3007 C C . SER A 1 393 ? 26.906 15.781 4.543 1 93.56 393 SER A C 1
ATOM 3009 O O . SER A 1 393 ? 26.641 14.664 4.984 1 93.56 393 SER A O 1
ATOM 3011 N N . ALA A 1 394 ? 27.859 16.516 5.012 1 92.69 394 ALA A N 1
ATOM 3012 C CA . ALA A 1 394 ? 28.688 16.078 6.129 1 92.69 394 ALA A CA 1
ATOM 3013 C C . ALA A 1 394 ? 27.891 16.078 7.434 1 92.69 394 ALA A C 1
ATOM 3015 O O . ALA A 1 394 ? 28.125 15.242 8.305 1 92.69 394 ALA A O 1
ATOM 3016 N N . ALA A 1 395 ? 26.953 16.891 7.496 1 93 395 ALA A N 1
ATOM 3017 C CA . ALA A 1 395 ? 26.156 17.062 8.711 1 93 395 ALA A CA 1
ATOM 3018 C C . ALA A 1 395 ? 25.281 15.852 8.961 1 93 395 ALA A C 1
ATOM 3020 O O . ALA A 1 395 ? 24.953 15.539 10.109 1 93 395 ALA A O 1
ATOM 3021 N N . TRP A 1 396 ? 25.016 15.141 7.84 1 93.94 396 TRP A N 1
ATOM 3022 C CA . TRP A 1 396 ? 24.031 14.078 8 1 93.94 396 TRP A CA 1
ATOM 3023 C C . TRP A 1 396 ? 24.641 12.711 7.715 1 93.94 396 TRP A C 1
ATOM 3025 O O . TRP A 1 396 ? 23.922 11.719 7.547 1 93.94 396 TRP A O 1
ATOM 3035 N N . LYS A 1 397 ? 25.922 12.68 7.668 1 93.31 397 LYS A N 1
ATOM 3036 C CA . LYS A 1 397 ? 26.641 11.453 7.348 1 93.31 397 LYS A CA 1
ATOM 3037 C C . LYS A 1 397 ? 26.375 10.367 8.391 1 93.31 397 LYS A C 1
ATOM 3039 O O . LYS A 1 397 ? 26.344 9.18 8.062 1 93.31 397 LYS A O 1
ATOM 3044 N N . ASP A 1 398 ? 26.062 10.859 9.617 1 94.19 398 ASP A N 1
ATOM 3045 C CA . ASP A 1 398 ? 25.906 9.906 10.711 1 94.19 398 ASP A CA 1
ATOM 3046 C C . ASP A 1 398 ? 24.438 9.578 10.945 1 94.19 398 ASP A C 1
ATOM 3048 O O . ASP A 1 398 ? 24.094 8.898 11.914 1 94.19 398 ASP A O 1
ATOM 3052 N N . SER A 1 399 ? 23.547 10.094 10.148 1 97.5 399 SER A N 1
ATOM 3053 C CA . SER A 1 399 ? 22.156 9.641 10.156 1 97.5 399 SER A CA 1
ATOM 3054 C C . SER A 1 399 ? 22.031 8.242 9.562 1 97.5 399 SER A C 1
ATOM 3056 O O . SER A 1 399 ? 22.141 8.062 8.352 1 97.5 399 SER A O 1
ATOM 3058 N N . ASN A 1 400 ? 21.688 7.27 10.398 1 97.44 400 ASN A N 1
ATOM 3059 C CA . ASN A 1 400 ? 21.75 5.891 9.93 1 97.44 400 ASN A CA 1
ATOM 3060 C C . ASN A 1 400 ? 20.391 5.203 10.039 1 97.44 400 ASN A C 1
ATOM 3062 O O . ASN A 1 400 ? 20.047 4.383 9.188 1 97.44 400 ASN A O 1
ATOM 3066 N N . ASN A 1 401 ? 19.75 5.426 11.141 1 98.75 401 ASN A N 1
ATOM 3067 C CA . ASN A 1 401 ? 18.391 4.922 11.352 1 98.75 401 ASN A CA 1
ATOM 3068 C C . ASN A 1 401 ? 17.344 6.02 11.164 1 98.75 401 ASN A C 1
ATOM 3070 O O . ASN A 1 401 ? 17.062 6.773 12.102 1 98.75 401 ASN A O 1
ATOM 3074 N N . ILE A 1 402 ? 16.812 6.016 10 1 98.94 402 ILE A N 1
ATOM 3075 C CA . ILE A 1 402 ? 16.047 7.191 9.594 1 98.94 402 ILE A CA 1
ATOM 3076 C C . ILE A 1 402 ? 14.57 6.836 9.5 1 98.94 402 ILE A C 1
ATOM 3078 O O . ILE A 1 402 ? 14.188 5.945 8.734 1 98.94 402 ILE A O 1
ATOM 3082 N N . GLY A 1 403 ? 13.75 7.457 10.352 1 98.94 403 GLY A N 1
ATOM 3083 C CA . GLY A 1 403 ? 12.312 7.402 10.188 1 98.94 403 GLY A CA 1
ATOM 3084 C C . GLY A 1 403 ? 11.789 8.375 9.141 1 98.94 403 GLY A C 1
ATOM 3085 O O . GLY A 1 403 ? 12.133 9.555 9.164 1 98.94 403 GLY A O 1
ATOM 3086 N N . ILE A 1 404 ? 11.023 7.906 8.195 1 98.94 404 ILE A N 1
ATOM 3087 C CA . ILE A 1 404 ? 10.375 8.719 7.172 1 98.94 404 ILE A CA 1
ATOM 3088 C C . ILE A 1 404 ? 8.859 8.688 7.363 1 98.94 404 ILE A C 1
ATOM 3090 O O . ILE A 1 404 ? 8.266 7.609 7.43 1 98.94 404 ILE A O 1
ATOM 3094 N N . ILE A 1 405 ? 8.227 9.859 7.457 1 98.94 405 ILE A N 1
ATOM 3095 C CA . ILE A 1 405 ? 6.781 9.914 7.617 1 98.94 405 ILE A CA 1
ATOM 3096 C C . ILE A 1 405 ? 6.109 9.922 6.246 1 98.94 405 ILE A C 1
ATOM 3098 O O . ILE A 1 405 ? 6.199 10.906 5.508 1 98.94 405 ILE A O 1
ATOM 3102 N N . LEU A 1 406 ? 5.469 8.812 5.867 1 98.75 406 LEU A N 1
ATOM 3103 C CA . LEU A 1 406 ? 4.574 8.797 4.715 1 98.75 406 LEU A CA 1
ATOM 3104 C C . LEU A 1 406 ? 3.225 9.414 5.066 1 98.75 406 LEU A C 1
ATOM 3106 O O . LEU A 1 406 ? 2.283 8.703 5.422 1 98.75 406 LEU A O 1
ATOM 3110 N N . SER A 1 407 ? 3.086 10.695 4.887 1 98.44 407 SER A N 1
ATOM 3111 C CA . SER A 1 407 ? 2.104 11.516 5.586 1 98.44 407 SER A CA 1
ATOM 3112 C C . SER A 1 407 ? 0.697 11.273 5.051 1 98.44 407 SER A C 1
ATOM 3114 O O . SER A 1 407 ? -0.291 11.57 5.727 1 98.44 407 SER A O 1
ATOM 3116 N N . GLY A 1 408 ? 0.575 10.828 3.797 1 96.5 408 GLY A N 1
ATOM 3117 C CA . GLY A 1 408 ? -0.75 10.602 3.24 1 96.5 408 GLY A CA 1
ATOM 3118 C C . GLY A 1 408 ? -0.723 9.852 1.923 1 96.5 408 GLY A C 1
ATOM 3119 O O . GLY A 1 408 ? 0.328 9.734 1.289 1 96.5 408 GLY A O 1
ATOM 3120 N N . GLY A 1 409 ? -1.927 9.391 1.519 1 94.88 409 GLY A N 1
ATOM 3121 C CA . GLY A 1 409 ? -2.021 8.594 0.31 1 94.88 409 GLY A CA 1
ATOM 3122 C C . GLY A 1 409 ? -3.195 8.977 -0.571 1 94.88 409 GLY A C 1
ATOM 3123 O O . GLY A 1 409 ? -3.596 8.211 -1.451 1 94.88 409 GLY A O 1
ATOM 3124 N N . ASN A 1 410 ? -3.785 10.156 -0.339 1 90.88 410 ASN A N 1
ATOM 3125 C CA . ASN A 1 410 ? -4.961 10.562 -1.101 1 90.88 410 ASN A CA 1
ATOM 3126 C C . ASN A 1 410 ? -4.57 11.305 -2.379 1 90.88 410 ASN A C 1
ATOM 3128 O O . ASN A 1 410 ? -4.176 12.469 -2.332 1 90.88 410 ASN A O 1
ATOM 3132 N N . ILE A 1 411 ? -4.672 10.602 -3.488 1 88.19 411 ILE A N 1
ATOM 3133 C CA . ILE A 1 411 ? -4.27 11.133 -4.785 1 88.19 411 ILE A CA 1
ATOM 3134 C C . ILE A 1 411 ? -5.254 10.68 -5.859 1 88.19 411 ILE A C 1
ATOM 3136 O O . ILE A 1 411 ? -5.859 9.609 -5.738 1 88.19 411 ILE A O 1
ATOM 3140 N N . ASP A 1 412 ? -5.398 11.594 -6.836 1 85.12 412 ASP A N 1
ATOM 3141 C CA . ASP A 1 412 ? -6.246 11.242 -7.969 1 85.12 412 ASP A CA 1
ATOM 3142 C C . ASP A 1 412 ? -5.527 10.289 -8.922 1 85.12 412 ASP A C 1
ATOM 3144 O O . ASP A 1 412 ? -4.535 10.664 -9.555 1 85.12 412 ASP A O 1
ATOM 3148 N N . LEU A 1 413 ? -6.059 9.078 -9.109 1 88.56 413 LEU A N 1
ATOM 3149 C CA . LEU A 1 413 ? -5.438 8.062 -9.945 1 88.56 413 LEU A CA 1
ATOM 3150 C C . LEU A 1 413 ? -6.258 7.82 -11.211 1 88.56 413 LEU A C 1
ATOM 3152 O O . LEU A 1 413 ? -6.148 6.762 -11.836 1 88.56 413 LEU A O 1
ATOM 3156 N N . GLY A 1 414 ? -7.012 8.781 -11.555 1 86.88 414 GLY A N 1
ATOM 3157 C CA . GLY A 1 414 ? -7.891 8.656 -12.711 1 86.88 414 GLY A CA 1
ATOM 3158 C C . GLY A 1 414 ? -7.152 8.273 -13.977 1 86.88 414 GLY A C 1
ATOM 3159 O O . GLY A 1 414 ? -7.645 7.461 -14.766 1 86.88 414 GLY A O 1
ATOM 3160 N N . VAL A 1 415 ? -5.977 8.82 -14.156 1 83.69 415 VAL A N 1
ATOM 3161 C CA . VAL A 1 415 ? -5.191 8.562 -15.359 1 83.69 415 VAL A CA 1
ATOM 3162 C C . VAL A 1 415 ? -4.836 7.078 -15.43 1 83.69 415 VAL A C 1
ATOM 3164 O O . VAL A 1 415 ? -4.801 6.5 -16.516 1 83.69 415 VAL A O 1
ATOM 3167 N N . LEU A 1 416 ? -4.574 6.512 -14.367 1 86.31 416 LEU A N 1
ATOM 3168 C CA . LEU A 1 416 ? -4.234 5.094 -14.305 1 86.31 416 LEU A CA 1
ATOM 3169 C C . LEU A 1 416 ? -5.43 4.234 -14.703 1 86.31 416 LEU A C 1
ATOM 3171 O O . LEU A 1 416 ? -5.305 3.332 -15.531 1 86.31 416 LEU A O 1
ATOM 3175 N N . TRP A 1 417 ? -6.562 4.527 -14.18 1 88.12 417 TRP A N 1
ATOM 3176 C CA . TRP A 1 417 ? -7.758 3.738 -14.453 1 88.12 417 TRP A CA 1
ATOM 3177 C C . TRP A 1 417 ? -8.164 3.85 -15.922 1 88.12 417 TRP A C 1
ATOM 3179 O O . TRP A 1 417 ? -8.539 2.855 -16.547 1 88.12 417 TRP A O 1
ATOM 3189 N N . LYS A 1 418 ? -7.969 5.066 -16.469 1 85.5 418 LYS A N 1
ATOM 3190 C CA . LYS A 1 418 ? -8.305 5.297 -17.859 1 85.5 418 LYS A CA 1
ATOM 3191 C C . LYS A 1 418 ? -7.367 4.52 -18.781 1 85.5 418 LYS A C 1
ATOM 3193 O O . LYS A 1 418 ? -7.758 4.133 -19.891 1 85.5 418 LYS A O 1
ATOM 3198 N N . SER A 1 419 ? -6.242 4.238 -18.344 1 84.88 419 SER A N 1
ATOM 3199 C CA . SER A 1 419 ? -5.25 3.545 -19.156 1 84.88 419 SER A CA 1
ATOM 3200 C C . SER A 1 419 ? -5.605 2.072 -19.328 1 84.88 419 SER A C 1
ATOM 3202 O O . SER A 1 419 ? -5.156 1.426 -20.281 1 84.88 419 SER A O 1
ATOM 3204 N N . PHE A 1 420 ? -6.379 1.434 -18.422 1 82.19 420 PHE A N 1
ATOM 3205 C CA . PHE A 1 420 ? -6.789 0.04 -18.547 1 82.19 420 PHE A CA 1
ATOM 3206 C C . PHE A 1 420 ? -7.973 -0.092 -19.5 1 82.19 420 PHE A C 1
ATOM 3208 O O . PHE A 1 420 ? -8.203 -1.161 -20.078 1 82.19 420 PHE A O 1
ATOM 3215 N N . GLY A 1 421 ? -8.805 0.838 -19.578 1 65.06 421 GLY A N 1
ATOM 3216 C CA . GLY A 1 421 ? -9.992 0.793 -20.406 1 65.06 421 GLY A CA 1
ATOM 3217 C C . GLY A 1 421 ? -9.688 0.859 -21.891 1 65.06 421 GLY A C 1
ATOM 3218 O O . GLY A 1 421 ? -10.562 0.6 -22.734 1 65.06 421 GLY A O 1
ATOM 3219 N N . LYS A 1 422 ? -8.477 1.176 -22.469 1 55.06 422 LYS A N 1
ATOM 3220 C CA . LYS A 1 422 ? -8.18 1.23 -23.891 1 55.06 422 LYS A CA 1
ATOM 3221 C C . LYS A 1 422 ? -7.664 -0.112 -24.406 1 55.06 422 LYS A C 1
ATOM 3223 O O . LYS A 1 422 ? -6.977 -0.833 -23.672 1 55.06 422 LYS A O 1
ATOM 3228 N N . MET B 1 1 ? -0.139 23.984 -61.844 1 18.45 1 MET B N 1
ATOM 3229 C CA . MET B 1 1 ? -1.542 24.266 -61.531 1 18.45 1 MET B CA 1
ATOM 3230 C C . MET B 1 1 ? -1.967 23.594 -60.25 1 18.45 1 MET B C 1
ATOM 3232 O O . MET B 1 1 ? -2.207 22.391 -60.219 1 18.45 1 MET B O 1
ATOM 3236 N N . PHE B 1 2 ? -1.346 24.078 -59.094 1 23.09 2 PHE B N 1
ATOM 3237 C CA . PHE B 1 2 ? -1.127 23.578 -57.75 1 23.09 2 PHE B CA 1
ATOM 3238 C C . PHE B 1 2 ? -2.402 23.672 -56.938 1 23.09 2 PHE B C 1
ATOM 3240 O O . PHE B 1 2 ? -2.793 24.75 -56.5 1 23.09 2 PHE B O 1
ATOM 3247 N N . GLU B 1 3 ? -3.447 22.922 -57.312 1 18.72 3 GLU B N 1
ATOM 3248 C CA . GLU B 1 3 ? -4.824 23.031 -56.875 1 18.72 3 GLU B CA 1
ATOM 3249 C C . GLU B 1 3 ? -4.918 22.797 -55.344 1 18.72 3 GLU B C 1
ATOM 3251 O O . GLU B 1 3 ? -4.32 21.875 -54.812 1 18.72 3 GLU B O 1
ATOM 3256 N N . CYS B 1 4 ? -5.059 23.859 -54.594 1 21.34 4 CYS B N 1
ATOM 3257 C CA . CYS B 1 4 ? -5.262 24.188 -53.188 1 21.34 4 CYS B CA 1
ATOM 3258 C C . CYS B 1 4 ? -6.379 23.344 -52.594 1 21.34 4 CYS B C 1
ATOM 3260 O O . CYS B 1 4 ? -7.547 23.5 -52.938 1 21.34 4 CYS B O 1
ATOM 3262 N N . PHE B 1 5 ? -6.184 22.031 -52.5 1 20.5 5 PHE B N 1
ATOM 3263 C CA . PHE B 1 5 ? -7.305 21.156 -52.188 1 20.5 5 PHE B CA 1
ATOM 3264 C C . PHE B 1 5 ? -7.957 21.547 -50.875 1 20.5 5 PHE B C 1
ATOM 3266 O O . PHE B 1 5 ? -7.266 21.891 -49.906 1 20.5 5 PHE B O 1
ATOM 3273 N N . SER B 1 6 ? -9.094 22.109 -50.938 1 18.58 6 SER B N 1
ATOM 3274 C CA . SER B 1 6 ? -10.078 22.594 -50 1 18.58 6 SER B CA 1
ATOM 3275 C C . SER B 1 6 ? -10.336 21.594 -48.875 1 18.58 6 SER B C 1
ATOM 3277 O O . SER B 1 6 ? -10.656 20.438 -49.156 1 18.58 6 SER B O 1
ATOM 3279 N N . MET B 1 7 ? -9.555 21.625 -47.781 1 20.06 7 MET B N 1
ATOM 3280 C CA . MET B 1 7 ? -9.469 20.734 -46.625 1 20.06 7 MET B CA 1
ATOM 3281 C C . MET B 1 7 ? -10.805 20.656 -45.906 1 20.06 7 MET B C 1
ATOM 3283 O O . MET B 1 7 ? -11.258 21.641 -45.312 1 20.06 7 MET B O 1
ATOM 3287 N N . GLU B 1 8 ? -11.82 20.094 -46.5 1 18 8 GLU B N 1
ATOM 3288 C CA . GLU B 1 8 ? -13.18 20.031 -45.969 1 18 8 GLU B CA 1
ATOM 3289 C C . GLU B 1 8 ? -13.188 19.516 -44.531 1 18 8 GLU B C 1
ATOM 3291 O O . GLU B 1 8 ? -12.375 18.672 -44.156 1 18 8 GLU B O 1
ATOM 3296 N N . SER B 1 9 ? -13.727 20.234 -43.625 1 18.5 9 SER B N 1
ATOM 3297 C CA . SER B 1 9 ? -13.938 20.297 -42.188 1 18.5 9 SER B CA 1
ATOM 3298 C C . SER B 1 9 ? -14.703 19.078 -41.688 1 18.5 9 SER B C 1
ATOM 3300 O O . SER B 1 9 ? -15.891 18.922 -41.969 1 18.5 9 SER B O 1
ATOM 3302 N N . ARG B 1 10 ? -14.242 17.906 -41.812 1 18.89 10 ARG B N 1
ATOM 3303 C CA . ARG B 1 10 ? -15.078 16.734 -41.531 1 18.89 10 ARG B CA 1
ATOM 3304 C C . ARG B 1 10 ? -15.562 16.75 -40.094 1 18.89 10 ARG B C 1
ATOM 3306 O O . ARG B 1 10 ? -14.766 16.891 -39.156 1 18.89 10 ARG B O 1
ATOM 3313 N N . THR B 1 11 ? -16.75 17.141 -39.812 1 17.64 11 THR B N 1
ATOM 3314 C CA . THR B 1 11 ? -17.578 17.25 -38.625 1 17.64 11 THR B CA 1
ATOM 3315 C C . THR B 1 11 ? -17.688 15.898 -37.938 1 17.64 11 THR B C 1
ATOM 3317 O O . THR B 1 11 ? -18.125 14.914 -38.531 1 17.64 11 THR B O 1
ATOM 3320 N N . VAL B 1 12 ? -16.75 15.438 -37.219 1 17.16 12 VAL B N 1
ATOM 3321 C CA . VAL B 1 12 ? -16.672 14.125 -36.594 1 17.16 12 VAL B CA 1
ATOM 3322 C C . VAL B 1 12 ? -17.875 13.914 -35.688 1 17.16 12 VAL B C 1
ATOM 3324 O O . VAL B 1 12 ? -18.062 14.641 -34.688 1 17.16 12 VAL B O 1
ATOM 3327 N N . GLU B 1 13 ? -19.031 13.641 -36.156 1 17.81 13 GLU B N 1
ATOM 3328 C CA . GLU B 1 13 ? -20.266 13.422 -35.406 1 17.81 13 GLU B CA 1
ATOM 3329 C C . GLU B 1 13 ? -20.141 12.195 -34.5 1 17.81 13 GLU B C 1
ATOM 3331 O O . GLU B 1 13 ? -19.875 11.086 -35 1 17.81 13 GLU B O 1
ATOM 3336 N N . ALA B 1 14 ? -19.516 12.227 -33.375 1 17.72 14 ALA B N 1
ATOM 3337 C CA . ALA B 1 14 ? -19.344 11.141 -32.438 1 17.72 14 ALA B CA 1
ATOM 3338 C C . ALA B 1 14 ? -20.703 10.578 -31.984 1 17.72 14 ALA B C 1
ATOM 3340 O O . ALA B 1 14 ? -21.5 11.297 -31.391 1 17.72 14 ALA B O 1
ATOM 3341 N N . TYR B 1 15 ? -21.344 9.891 -32.75 1 18 15 TYR B N 1
ATOM 3342 C CA . TYR B 1 15 ? -22.656 9.344 -32.438 1 18 15 TYR B CA 1
ATOM 3343 C C . TYR B 1 15 ? -22.578 8.406 -31.234 1 18 15 TYR B C 1
ATOM 3345 O O . TYR B 1 15 ? -21.812 7.441 -31.234 1 18 15 TYR B O 1
ATOM 3353 N N . ILE B 1 16 ? -22.688 8.906 -30.062 1 18.56 16 ILE B N 1
ATOM 3354 C CA . ILE B 1 16 ? -22.797 8.203 -28.781 1 18.56 16 ILE B CA 1
ATOM 3355 C C . ILE B 1 16 ? -24.031 7.293 -28.812 1 18.56 16 ILE B C 1
ATOM 3357 O O . ILE B 1 16 ? -25.156 7.773 -28.891 1 18.56 16 ILE B O 1
ATOM 3361 N N . TYR B 1 17 ? -24 6.344 -29.547 1 17.77 17 TYR B N 1
ATOM 3362 C CA . TYR B 1 17 ? -25.141 5.449 -29.656 1 17.77 17 TYR B CA 1
ATOM 3363 C C . TYR B 1 17 ? -25.609 4.973 -28.297 1 17.77 17 TYR B C 1
ATOM 3365 O O . TYR B 1 17 ? -24.812 4.465 -27.5 1 17.77 17 TYR B O 1
ATOM 3373 N N . THR B 1 18 ? -26.734 5.625 -27.703 1 20 18 THR B N 1
ATOM 3374 C CA . THR B 1 18 ? -27.594 5.453 -26.531 1 20 18 THR B CA 1
ATOM 3375 C C . THR B 1 18 ? -28.297 4.105 -26.578 1 20 18 THR B C 1
ATOM 3377 O O . THR B 1 18 ? -29.234 3.914 -27.344 1 20 18 THR B O 1
ATOM 3380 N N . HIS B 1 19 ? -27.672 3.111 -26.953 1 18.19 19 HIS B N 1
ATOM 3381 C CA . HIS B 1 19 ? -28.562 1.948 -27.047 1 18.19 19 HIS B CA 1
ATOM 3382 C C . HIS B 1 19 ? -29.344 1.76 -25.75 1 18.19 19 HIS B C 1
ATOM 3384 O O . HIS B 1 19 ? -28.781 1.806 -24.656 1 18.19 19 HIS B O 1
ATOM 3390 N N . THR B 1 20 ? -30.688 2.053 -25.75 1 21.08 20 THR B N 1
ATOM 3391 C CA . THR B 1 20 ? -31.859 2.043 -24.875 1 21.08 20 THR B CA 1
ATOM 3392 C C . THR B 1 20 ? -32.062 0.654 -24.281 1 21.08 20 THR B C 1
ATOM 3394 O O . THR B 1 20 ? -33.031 0.435 -23.531 1 21.08 20 THR B O 1
ATOM 3397 N N . HIS B 1 21 ? -31.281 -0.282 -24.375 1 19.28 21 HIS B N 1
ATOM 3398 C CA . HIS B 1 21 ? -32.031 -1.482 -24.062 1 19.28 21 HIS B CA 1
ATOM 3399 C C . HIS B 1 21 ? -32.844 -1.312 -22.766 1 19.28 21 HIS B C 1
ATOM 3401 O O . HIS B 1 21 ? -32.406 -0.621 -21.859 1 19.28 21 HIS B O 1
ATOM 3407 N N . PRO B 1 22 ? -34.156 -1.758 -22.609 1 19.98 22 PRO B N 1
ATOM 3408 C CA . PRO B 1 22 ? -35.25 -1.54 -21.656 1 19.98 22 PRO B CA 1
ATOM 3409 C C . PRO B 1 22 ? -34.844 -1.892 -20.219 1 19.98 22 PRO B C 1
ATOM 3411 O O . PRO B 1 22 ? -35.688 -1.822 -19.328 1 19.98 22 PRO B O 1
ATOM 3414 N N . TRP B 1 23 ? -33.781 -2.475 -19.953 1 18.55 23 TRP B N 1
ATOM 3415 C CA . TRP B 1 23 ? -34 -2.9 -18.578 1 18.55 23 TRP B CA 1
ATOM 3416 C C . TRP B 1 23 ? -34.375 -1.713 -17.688 1 18.55 23 TRP B C 1
ATOM 3418 O O . TRP B 1 23 ? -33.531 -0.872 -17.391 1 18.55 23 TRP B O 1
ATOM 3428 N N . SER B 1 24 ? -35.531 -0.984 -18 1 18.2 24 SER B N 1
ATOM 3429 C CA . SER B 1 24 ? -36.156 0.272 -17.594 1 18.2 24 SER B CA 1
ATOM 3430 C C . SER B 1 24 ? -36.094 0.447 -16.078 1 18.2 24 SER B C 1
ATOM 3432 O O . SER B 1 24 ? -35.812 1.538 -15.578 1 18.2 24 SER B O 1
ATOM 3434 N N . ARG B 1 25 ? -36.75 -0.407 -15.32 1 18.03 25 ARG B N 1
ATOM 3435 C CA . ARG B 1 25 ? -37.531 0.094 -14.18 1 18.03 25 ARG B CA 1
ATOM 3436 C C . ARG B 1 25 ? -36.594 0.574 -13.07 1 18.03 25 ARG B C 1
ATOM 3438 O O . ARG B 1 25 ? -37 0.648 -11.906 1 18.03 25 ARG B O 1
ATOM 3445 N N . ILE B 1 26 ? -35.406 0.433 -13.109 1 16.98 26 ILE B N 1
ATOM 3446 C CA . ILE B 1 26 ? -34.938 0.752 -11.758 1 16.98 26 ILE B CA 1
ATOM 3447 C C . ILE B 1 26 ? -35.375 2.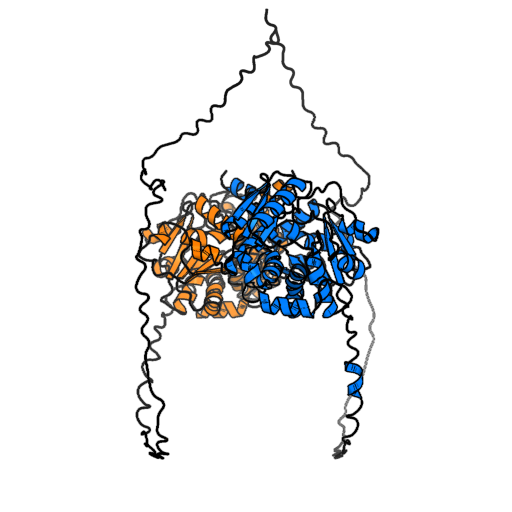168 -11.391 1 16.98 26 ILE B C 1
ATOM 3449 O O . ILE B 1 26 ? -35.094 3.121 -12.117 1 16.98 26 ILE B O 1
ATOM 3453 N N . ALA B 1 27 ? -36.281 2.244 -10.367 1 17.94 27 ALA B N 1
ATOM 3454 C CA . ALA B 1 27 ? -37.062 3.359 -9.844 1 17.94 27 ALA B CA 1
ATOM 3455 C C . ALA B 1 27 ? -36.219 4.641 -9.805 1 17.94 27 ALA B C 1
ATOM 3457 O O . ALA B 1 27 ? -35 4.594 -9.68 1 17.94 27 ALA B O 1
ATOM 3458 N N . LYS B 1 28 ? -36.719 5.734 -10.344 1 19.31 28 LYS B N 1
ATOM 3459 C CA . LYS B 1 28 ? -36.781 7.191 -10.227 1 19.31 28 LYS B CA 1
ATOM 3460 C C . LYS B 1 28 ? -36.656 7.625 -8.766 1 19.31 28 LYS B C 1
ATOM 3462 O O . LYS B 1 28 ? -37.531 7.312 -7.953 1 19.31 28 LYS B O 1
ATOM 3467 N N . TRP B 1 29 ? -35.562 7.66 -8.172 1 17.42 29 TRP B N 1
ATOM 3468 C CA . TRP B 1 29 ? -35.438 8.195 -6.816 1 17.42 29 TRP B CA 1
ATOM 3469 C C . TRP B 1 29 ? -36.219 9.508 -6.684 1 17.42 29 TRP B C 1
ATOM 3471 O O . TRP B 1 29 ? -35.719 10.555 -7.137 1 17.42 29 TRP B O 1
ATOM 3481 N N . SER B 1 30 ? -37.5 9.602 -7.332 1 17.53 30 SER B N 1
ATOM 3482 C CA . SER B 1 30 ? -38.438 10.711 -7.246 1 17.53 30 SER B CA 1
ATOM 3483 C C . SER B 1 30 ? -38.406 11.359 -5.863 1 17.53 30 SER B C 1
ATOM 3485 O O . SER B 1 30 ? -37.906 10.766 -4.91 1 17.53 30 SER B O 1
ATOM 3487 N N . ASP B 1 31 ? -39.281 12.57 -5.656 1 17.7 31 ASP B N 1
ATOM 3488 C CA . ASP B 1 31 ? -39.781 13.711 -4.895 1 17.7 31 ASP B CA 1
ATOM 3489 C C . ASP B 1 31 ? -40.344 13.258 -3.545 1 17.7 31 ASP B C 1
ATOM 3491 O O . ASP B 1 31 ? -40.625 14.094 -2.688 1 17.7 31 ASP B O 1
ATOM 3495 N N . SER B 1 32 ? -40.938 12.055 -3.41 1 16.44 32 SER B N 1
ATOM 3496 C CA . SER B 1 32 ? -42.031 11.977 -2.428 1 16.44 32 SER B CA 1
ATOM 3497 C C . SER B 1 32 ? -41.469 12.141 -1.009 1 16.44 32 SER B C 1
ATOM 3499 O O . SER B 1 32 ? -40.812 11.258 -0.494 1 16.44 32 SER B O 1
ATOM 3501 N N . VAL B 1 33 ? -41.031 13.414 -0.541 1 18.23 33 VAL B N 1
ATOM 3502 C CA . VAL B 1 33 ? -40.844 13.852 0.837 1 18.23 33 VAL B CA 1
ATOM 3503 C C . VAL B 1 33 ? -42.062 13.477 1.682 1 18.23 33 VAL B C 1
ATOM 3505 O O . VAL B 1 33 ? -42.875 14.336 2.012 1 18.23 33 VAL B O 1
ATOM 3508 N N . HIS B 1 34 ? -42.844 12.438 1.336 1 16.11 34 HIS B N 1
ATOM 3509 C CA . HIS B 1 34 ? -44.094 12.484 2.1 1 16.11 34 HIS B CA 1
ATOM 3510 C C . HIS B 1 34 ? -43.812 12.766 3.576 1 16.11 34 HIS B C 1
ATOM 3512 O O . HIS B 1 34 ? -42.719 12.562 4.051 1 16.11 34 HIS B O 1
ATOM 3518 N N . GLN B 1 35 ? -45.062 12.742 4.316 1 15.54 35 GLN B N 1
ATOM 3519 C CA . GLN B 1 35 ? -45.75 13.188 5.527 1 15.54 35 GLN B CA 1
ATOM 3520 C C . GLN B 1 35 ? -45.281 12.406 6.746 1 15.54 35 GLN B C 1
ATOM 3522 O O . GLN B 1 35 ? -45.594 11.234 6.918 1 15.54 35 GLN B O 1
ATOM 3527 N N . ILE B 1 36 ? -44.062 12.094 6.93 1 15.92 36 ILE B N 1
ATOM 3528 C CA . ILE B 1 36 ? -43.938 11.359 8.18 1 15.92 36 ILE B CA 1
ATOM 3529 C C . ILE B 1 36 ? -44.812 12.008 9.258 1 15.92 36 ILE B C 1
ATOM 3531 O O . ILE B 1 36 ? -44.625 13.18 9.586 1 15.92 36 ILE B O 1
ATOM 3535 N N . ARG B 1 37 ? -46.094 11.516 9.344 1 15.94 37 ARG B N 1
ATOM 3536 C CA . ARG B 1 37 ? -47.125 11.867 10.289 1 15.94 37 ARG B CA 1
ATOM 3537 C C . ARG B 1 37 ? -46.562 12.055 11.695 1 15.94 37 ARG B C 1
ATOM 3539 O O . ARG B 1 37 ? -45.5 11.547 12 1 15.94 37 ARG B O 1
ATOM 3546 N N . ASN B 1 38 ? -47.562 12.578 12.57 1 15.36 38 ASN B N 1
ATOM 3547 C CA . ASN B 1 38 ? -47.875 13.281 13.805 1 15.36 38 ASN B CA 1
ATOM 3548 C C . ASN B 1 38 ? -47.656 12.391 15.023 1 15.36 38 ASN B C 1
ATOM 3550 O O . ASN B 1 38 ? -48.469 12.406 15.961 1 15.36 38 ASN B O 1
ATOM 3554 N N . PHE B 1 39 ? -46.844 11.297 14.977 1 15.97 39 PHE B N 1
ATOM 3555 C CA . PHE B 1 39 ? -47.219 10.586 16.188 1 15.97 39 PHE B CA 1
ATOM 3556 C C . PHE B 1 39 ? -47.25 11.531 17.391 1 15.97 39 PHE B C 1
ATOM 3558 O O . PHE B 1 39 ? -46.375 12.414 17.5 1 15.97 39 PHE B O 1
ATOM 3565 N N . SER B 1 40 ? -48.469 11.508 18.062 1 15.38 40 SER B N 1
ATOM 3566 C CA . SER B 1 40 ? -49.125 12.148 19.203 1 15.38 40 SER B CA 1
ATOM 3567 C C . SER B 1 40 ? -48.219 12.188 20.422 1 15.38 40 SER B C 1
ATOM 3569 O O . SER B 1 40 ? -47.281 11.375 20.547 1 15.38 40 SER B O 1
ATOM 3571 N N . ALA B 1 41 ? -48.438 13.328 21.203 1 15.66 41 ALA B N 1
ATOM 3572 C CA . ALA B 1 41 ? -47.938 14.109 22.328 1 15.66 41 ALA B CA 1
ATOM 3573 C C . ALA B 1 41 ? -47.812 13.242 23.578 1 15.66 41 ALA B C 1
ATOM 3575 O O . ALA B 1 41 ? -46.812 13.328 24.297 1 15.66 41 ALA B O 1
ATOM 3576 N N . THR B 1 42 ? -48.875 12.469 23.938 1 14.77 42 THR B N 1
ATOM 3577 C CA . THR B 1 42 ? -49.344 12.992 25.219 1 14.77 42 THR B CA 1
ATOM 3578 C C . THR B 1 42 ? -48.562 12.406 26.375 1 14.77 42 THR B C 1
ATOM 3580 O O . THR B 1 42 ? -48.25 13.102 27.344 1 14.77 42 THR B O 1
ATOM 3583 N N . LYS B 1 43 ? -48.375 11.031 26.438 1 16.06 43 LYS B N 1
ATOM 3584 C CA . LYS B 1 43 ? -48.844 10.688 27.781 1 16.06 43 LYS B CA 1
ATOM 3585 C C . LYS B 1 43 ? -47.906 11.18 28.859 1 16.06 43 LYS B C 1
ATOM 3587 O O . LYS B 1 43 ? -46.75 10.742 28.922 1 16.06 43 LYS B O 1
ATOM 3592 N N . LEU B 1 44 ? -47.875 12.508 29.312 1 15.49 44 LEU B N 1
ATOM 3593 C CA . LEU B 1 44 ? -47.062 13.062 30.391 1 15.49 44 LEU B CA 1
ATOM 3594 C C . LEU B 1 44 ? -47.281 12.297 31.688 1 15.49 44 LEU B C 1
ATOM 3596 O O . LEU B 1 44 ? -46.781 12.688 32.75 1 15.49 44 LEU B O 1
ATOM 3600 N N . ASN B 1 45 ? -47.938 11 31.656 1 14.82 45 ASN B N 1
ATOM 3601 C CA . ASN B 1 45 ? -48.5 10.883 33 1 14.82 45 ASN B CA 1
ATOM 3602 C C . ASN B 1 45 ? -47.406 11.062 34.062 1 14.82 45 ASN B C 1
ATOM 3604 O O . ASN B 1 45 ? -46.25 10.672 33.844 1 14.82 45 ASN B O 1
ATOM 3608 N N . LYS B 1 46 ? -47.844 11.766 35.125 1 15.75 46 LYS B N 1
ATOM 3609 C CA . LYS B 1 46 ? -47.469 12.477 36.344 1 15.75 46 LYS B CA 1
ATOM 3610 C C . LYS B 1 46 ? -47 11.5 37.406 1 15.75 46 LYS B C 1
ATOM 3612 O O . LYS B 1 46 ? -46.438 11.914 38.438 1 15.75 46 LYS B O 1
ATOM 3617 N N . GLY B 1 47 ? -47.406 10.102 37.25 1 14.69 47 GLY B N 1
ATOM 3618 C CA . GLY B 1 47 ? -47.812 9.797 38.625 1 14.69 47 GLY B CA 1
ATOM 3619 C C . GLY B 1 47 ? -46.656 9.875 39.594 1 14.69 47 GLY B C 1
ATOM 3620 O O . GLY B 1 47 ? -45.5 9.703 39.219 1 14.69 47 GLY B O 1
ATOM 3621 N N . ALA B 1 48 ? -47 10.289 40.844 1 15.31 48 ALA B N 1
ATOM 3622 C CA . ALA B 1 48 ? -46.531 10.852 42.094 1 15.31 48 ALA B CA 1
ATOM 3623 C C . ALA B 1 48 ? -45.688 9.828 42.875 1 15.31 48 ALA B C 1
ATOM 3625 O O . ALA B 1 48 ? -44.594 10.125 43.312 1 15.31 48 ALA B O 1
ATOM 3626 N N . ARG B 1 49 ? -46.406 8.641 43.281 1 14.88 49 ARG B N 1
ATOM 3627 C CA . ARG B 1 49 ? -46.531 8.742 44.719 1 14.88 49 ARG B CA 1
ATOM 3628 C C . ARG B 1 49 ? -45.25 8.305 45.406 1 14.88 49 ARG B C 1
ATOM 3630 O O . ARG B 1 49 ? -44.375 7.754 44.781 1 14.88 49 ARG B O 1
ATOM 3637 N N . GLU B 1 50 ? -45.531 7.328 46.312 1 14.78 50 GLU B N 1
ATOM 3638 C CA . GLU B 1 50 ? -45.406 7.402 47.75 1 14.78 50 GLU B CA 1
ATOM 3639 C C . GLU B 1 50 ? -44.094 6.777 48.25 1 14.78 50 GLU B C 1
ATOM 3641 O O . GLU B 1 50 ? -43.344 6.195 47.469 1 14.78 50 GLU B O 1
ATOM 3646 N N . HIS B 1 51 ? -44.312 5.707 49.031 1 15.11 51 HIS B N 1
ATOM 3647 C CA . HIS B 1 51 ? -44.031 5.715 50.469 1 15.11 51 HIS B CA 1
ATOM 3648 C C . HIS B 1 51 ? -42.656 5.156 50.75 1 15.11 51 HIS B C 1
ATOM 3650 O O . HIS B 1 51 ? -42 4.598 49.844 1 15.11 51 HIS B O 1
ATOM 3656 N N . PRO B 1 52 ? -42.625 4.141 51.688 1 16.25 52 PRO B N 1
ATOM 3657 C CA . PRO B 1 52 ? -42.031 4.184 53.031 1 16.25 52 PRO B CA 1
ATOM 3658 C C . PRO B 1 52 ? -40.688 3.484 53.094 1 16.25 52 PRO B C 1
ATOM 3660 O O . PRO B 1 52 ? -40.312 2.734 52.188 1 16.25 52 PRO B O 1
ATOM 3663 N N . PRO B 1 53 ? -40.125 3.564 54.25 1 16.39 53 PRO B N 1
ATOM 3664 C CA . PRO B 1 53 ? -38.781 3.6 54.844 1 16.39 53 PRO B CA 1
ATOM 3665 C C . PRO B 1 53 ? -38.094 2.227 54.875 1 16.39 53 PRO B C 1
ATOM 3667 O O . PRO B 1 53 ? -36.906 2.113 54.625 1 16.39 53 PRO B O 1
ATOM 3670 N N . THR B 1 54 ? -38.938 1.162 55.281 1 14.6 54 THR B N 1
ATOM 3671 C CA . THR B 1 54 ? -38.531 0.689 56.594 1 14.6 54 THR B CA 1
ATOM 3672 C C . THR B 1 54 ? -37.312 -0.249 56.469 1 14.6 54 THR B C 1
ATOM 3674 O O . THR B 1 54 ? -36.281 -0.019 57.094 1 14.6 54 THR B O 1
ATOM 3677 N N . SER B 1 55 ? -37.562 -1.564 56.781 1 14.82 55 SER B N 1
ATOM 3678 C CA . SER B 1 55 ? -37.156 -2.211 58.031 1 14.82 55 SER B CA 1
ATOM 3679 C C . SER B 1 55 ? -35.875 -3.012 57.812 1 14.82 55 SER B C 1
ATOM 3681 O O . SER B 1 55 ? -35.375 -3.154 56.688 1 14.82 55 SER B O 1
ATOM 3683 N N . ARG B 1 56 ? -35.969 -4.289 58.25 1 15.06 56 ARG B N 1
ATOM 3684 C CA . ARG B 1 56 ? -35.344 -5.023 59.344 1 15.06 56 ARG B CA 1
ATOM 3685 C C . ARG B 1 56 ? -34.156 -5.82 58.875 1 15.06 56 ARG B C 1
ATOM 3687 O O . ARG B 1 56 ? -34.062 -6.16 57.688 1 15.06 56 ARG B O 1
ATOM 3694 N N . ALA B 1 57 ? -33.281 -6.027 59.75 1 15.59 57 ALA B N 1
ATOM 3695 C CA . ALA B 1 57 ? -31.906 -6.352 60.156 1 15.59 57 ALA B CA 1
ATOM 3696 C C . ALA B 1 57 ? -31.547 -7.777 59.781 1 15.59 57 ALA B C 1
ATOM 3698 O O . ALA B 1 57 ? -30.391 -8.203 59.938 1 15.59 57 ALA B O 1
ATOM 3699 N N . ARG B 1 58 ? -32.625 -8.531 59.094 1 15 58 ARG B N 1
ATOM 3700 C CA . ARG B 1 58 ? -32.531 -9.82 59.75 1 15 58 ARG B CA 1
ATOM 3701 C C . ARG B 1 58 ? -31.172 -10.469 59.469 1 15 58 ARG B C 1
ATOM 3703 O O . ARG B 1 58 ? -30.5 -10.133 58.5 1 15 58 ARG B O 1
ATOM 3710 N N . GLY B 1 59 ? -30.984 -11.492 60.219 1 15.76 59 GLY B N 1
ATOM 3711 C CA . GLY B 1 59 ? -30 -12.258 60.969 1 15.76 59 GLY B CA 1
ATOM 3712 C C . GLY B 1 59 ? -29.078 -13.07 60.094 1 15.76 59 GLY B C 1
ATOM 3713 O O . GLY B 1 59 ? -29.328 -13.219 58.906 1 15.76 59 GLY B O 1
ATOM 3714 N N . PRO B 1 60 ? -28.125 -13.664 60.719 1 16.97 60 PRO B N 1
ATOM 3715 C CA . PRO B 1 60 ? -26.719 -14.07 60.625 1 16.97 60 PRO B CA 1
ATOM 3716 C C . PRO B 1 60 ? -26.516 -15.305 59.75 1 16.97 60 PRO B C 1
ATOM 3718 O O . PRO B 1 60 ? -25.391 -15.578 59.312 1 16.97 60 PRO B O 1
ATOM 3721 N N . ARG B 1 61 ? -27.734 -15.914 59.188 1 15.29 61 ARG B N 1
ATOM 3722 C CA . ARG B 1 61 ? -27.625 -17.328 59.5 1 15.29 61 ARG B CA 1
ATOM 3723 C C . ARG B 1 61 ? -26.469 -17.984 58.781 1 15.29 61 ARG B C 1
ATOM 3725 O O . ARG B 1 61 ? -26.125 -17.578 57.656 1 15.29 61 ARG B O 1
ATOM 3732 N N . GLU B 1 62 ? -25.828 -18.938 59.438 1 15.84 62 GLU B N 1
ATOM 3733 C CA . GLU B 1 62 ? -24.609 -19.75 59.594 1 15.84 62 GLU B CA 1
ATOM 3734 C C . GLU B 1 62 ? -24.484 -20.766 58.438 1 15.84 62 GLU B C 1
ATOM 3736 O O . GLU B 1 62 ? -23.375 -21.188 58.125 1 15.84 62 GLU B O 1
ATOM 3741 N N . PHE B 1 63 ? -25.578 -20.969 57.469 1 15.72 63 PHE B N 1
ATOM 3742 C CA . PHE B 1 63 ? -25.656 -22.422 57.375 1 15.72 63 PHE B CA 1
ATOM 3743 C C . PHE B 1 63 ? -24.422 -23 56.688 1 15.72 63 PHE B C 1
ATOM 3745 O O . PHE B 1 63 ? -23.906 -22.406 55.719 1 15.72 63 PHE B O 1
ATOM 3752 N N . GLY B 1 64 ? -23.719 -24.016 57.281 1 16 64 GLY B N 1
ATOM 3753 C CA . GLY B 1 64 ? -22.578 -24.906 57.312 1 16 64 GLY B CA 1
ATOM 3754 C C . GLY B 1 64 ? -22.438 -25.781 56.094 1 16 64 GLY B C 1
ATOM 3755 O O . GLY B 1 64 ? -21.344 -26.203 55.75 1 16 64 GLY B O 1
ATOM 3756 N N . ALA B 1 65 ? -23.578 -26.297 55.375 1 16.53 65 ALA B N 1
ATOM 3757 C CA . ALA B 1 65 ? -23.438 -27.734 55.156 1 16.53 65 ALA B CA 1
ATOM 3758 C C . ALA B 1 65 ? -22.438 -28.031 54.031 1 16.53 65 ALA B C 1
ATOM 3760 O O . ALA B 1 65 ? -22.344 -27.281 53.062 1 16.53 65 ALA B O 1
ATOM 3761 N N . ARG B 1 66 ? -21.484 -28.922 54.281 1 16.89 66 ARG B N 1
ATOM 3762 C CA . ARG B 1 66 ? -20.297 -29.641 53.812 1 16.89 66 ARG B CA 1
ATOM 3763 C C . ARG B 1 66 ? -20.609 -30.469 52.562 1 16.89 66 ARG B C 1
ATOM 3765 O O . ARG B 1 66 ? -19.797 -31.297 52.156 1 16.89 66 ARG B O 1
ATOM 3772 N N . VAL B 1 67 ? -21.672 -30.109 51.625 1 16.48 67 VAL B N 1
ATOM 3773 C CA . VAL B 1 67 ? -22.078 -31.328 50.906 1 16.48 67 VAL B CA 1
ATOM 3774 C C . VAL B 1 67 ? -20.891 -31.859 50.094 1 16.48 67 VAL B C 1
ATOM 3776 O O . VAL B 1 67 ? -20.109 -31.094 49.562 1 16.48 67 VAL B O 1
ATOM 3779 N N . GLY B 1 68 ? -20.531 -33.219 50.312 1 17.92 68 GLY B N 1
ATOM 3780 C CA . GLY B 1 68 ? -19.609 -34.281 50 1 17.92 68 GLY B CA 1
ATOM 3781 C C . GLY B 1 68 ? -19.609 -34.656 48.531 1 17.92 68 GLY B C 1
ATOM 3782 O O . GLY B 1 68 ? -20.375 -35.531 48.094 1 17.92 68 GLY B O 1
ATOM 3783 N N . VAL B 1 69 ? -19.75 -33.688 47.5 1 18.5 69 VAL B N 1
ATOM 3784 C CA . VAL B 1 69 ? -20.141 -34.312 46.219 1 18.5 69 VAL B CA 1
ATOM 3785 C C . VAL B 1 69 ? -19.047 -35.25 45.75 1 18.5 69 VAL B C 1
ATOM 3787 O O . VAL B 1 69 ? -17.859 -34.969 45.875 1 18.5 69 VAL B O 1
ATOM 3790 N N . THR B 1 70 ? -19.438 -36.531 45.594 1 19.36 70 THR B N 1
ATOM 3791 C CA . THR B 1 70 ? -18.812 -37.812 45.281 1 19.36 70 THR B CA 1
ATOM 3792 C C . THR B 1 70 ? -18.062 -37.75 43.969 1 19.36 70 THR B C 1
ATOM 3794 O O . THR B 1 70 ? -18.422 -36.969 43.094 1 19.36 70 THR B O 1
ATOM 3797 N N . PRO B 1 71 ? -16.828 -38.406 43.875 1 20.22 71 PRO B N 1
ATOM 3798 C CA . PRO B 1 71 ? -15.641 -38.531 43.031 1 20.22 71 PRO B CA 1
ATOM 3799 C C . PRO B 1 71 ? -15.953 -39 41.625 1 20.22 71 PRO B C 1
ATOM 3801 O O . PRO B 1 71 ? -15.055 -39.094 40.781 1 20.22 71 PRO B O 1
ATOM 3804 N N . THR B 1 72 ? -17.312 -39.438 41.312 1 19.75 72 THR B N 1
ATOM 3805 C CA . THR B 1 72 ? -17.312 -40.656 40.531 1 19.75 72 THR B CA 1
ATOM 3806 C C . THR B 1 72 ? -16.812 -40.406 39.125 1 19.75 72 THR B C 1
ATOM 3808 O O . THR B 1 72 ? -16.016 -41.188 38.594 1 19.75 72 THR B O 1
ATOM 3811 N N . HIS B 1 73 ? -17.672 -39.75 38.156 1 20.91 73 HIS B N 1
ATOM 3812 C CA . HIS B 1 73 ? -17.891 -40.344 36.844 1 20.91 73 HIS B CA 1
ATOM 3813 C C . HIS B 1 73 ? -16.797 -39.875 35.875 1 20.91 73 HIS B C 1
ATOM 3815 O O . HIS B 1 73 ? -16.906 -38.812 35.25 1 20.91 73 HIS B O 1
ATOM 3821 N N . LEU B 1 74 ? -15.445 -40.031 36.156 1 21.62 74 LEU B N 1
ATOM 3822 C CA . LEU B 1 74 ? -14.242 -39.688 35.406 1 21.62 74 LEU B CA 1
ATOM 3823 C C . LEU B 1 74 ? -14.25 -40.375 34.031 1 21.62 74 LEU B C 1
ATOM 3825 O O . LEU B 1 74 ? -13.406 -40.094 33.188 1 21.62 74 LEU B O 1
ATOM 3829 N N . GLY B 1 75 ? -14.992 -41.469 33.906 1 21.22 75 GLY B N 1
ATOM 3830 C CA . GLY B 1 75 ? -14.57 -42.5 32.938 1 21.22 75 GLY B CA 1
ATOM 3831 C C . GLY B 1 75 ? -14.703 -42.062 31.5 1 21.22 75 GLY B C 1
ATOM 3832 O O . GLY B 1 75 ? -13.875 -42.406 30.656 1 21.22 75 GLY B O 1
ATOM 3833 N N . LEU B 1 76 ? -15.922 -41.594 31.062 1 20.2 76 LEU B N 1
ATOM 3834 C CA . LEU B 1 76 ? -16.406 -41.875 29.703 1 20.2 76 LEU B CA 1
ATOM 3835 C C . LEU B 1 76 ? -15.805 -40.875 28.703 1 20.2 76 LEU B C 1
ATOM 3837 O O . LEU B 1 76 ? -16.109 -40.969 27.5 1 20.2 76 LEU B O 1
ATOM 3841 N N . LEU B 1 77 ? -15.344 -39.688 29.125 1 21.95 77 LEU B N 1
ATOM 3842 C CA . LEU B 1 77 ? -15.289 -38.719 28.047 1 21.95 77 LEU B CA 1
ATOM 3843 C C . LEU B 1 77 ? -14.148 -39.031 27.078 1 21.95 77 LEU B C 1
ATOM 3845 O O . LEU B 1 77 ? -13.766 -38.188 26.281 1 21.95 77 LEU B O 1
ATOM 3849 N N . LYS B 1 78 ? -13.32 -40.094 27.312 1 25.56 78 LYS B N 1
ATOM 3850 C CA . LYS B 1 78 ? -12.102 -40.5 26.625 1 25.56 78 LYS B CA 1
ATOM 3851 C C . LYS B 1 78 ? -12.367 -40.719 25.141 1 25.56 78 LYS B C 1
ATOM 3853 O O . LYS B 1 78 ? -11.438 -40.812 24.344 1 25.56 78 LYS B O 1
ATOM 3858 N N . GLY B 1 79 ? -13.586 -41.312 24.891 1 23.27 79 GLY B N 1
ATOM 3859 C CA . GLY B 1 79 ? -13.664 -42 23.609 1 23.27 79 GLY B CA 1
ATOM 3860 C C . GLY B 1 79 ? -13.703 -41.031 22.438 1 23.27 79 GLY B C 1
ATOM 3861 O O . GLY B 1 79 ? -13.492 -41.469 21.297 1 23.27 79 GLY B O 1
ATOM 3862 N N . ILE B 1 80 ? -14.445 -39.906 22.531 1 26.98 80 ILE B N 1
ATOM 3863 C CA . ILE B 1 80 ? -14.961 -39.312 21.312 1 26.98 80 ILE B CA 1
ATOM 3864 C C . ILE B 1 80 ? -13.852 -38.531 20.594 1 26.98 80 ILE B C 1
ATOM 3866 O O . ILE B 1 80 ? -14.109 -37.781 19.672 1 26.98 80 ILE B O 1
ATOM 3870 N N . MET B 1 81 ? -12.68 -38.344 21.25 1 27.39 81 MET B N 1
ATOM 3871 C CA . MET B 1 81 ? -11.695 -37.438 20.703 1 27.39 81 MET B CA 1
ATOM 3872 C C . MET B 1 81 ? -11.289 -37.844 19.297 1 27.39 81 MET B C 1
ATOM 3874 O O . MET B 1 81 ? -10.922 -37 18.469 1 27.39 81 MET B O 1
ATOM 3878 N N . ASP B 1 82 ? -10.93 -39.156 19.156 1 29 82 ASP B N 1
ATOM 3879 C CA . ASP B 1 82 ? -9.961 -39.594 18.156 1 29 82 ASP B CA 1
ATOM 3880 C C . ASP B 1 82 ? -10.57 -39.531 16.75 1 29 82 ASP B C 1
ATOM 3882 O O . ASP B 1 82 ? -10 -40.094 15.805 1 29 82 ASP B O 1
ATOM 3886 N N . SER B 1 83 ? -11.891 -39.438 16.719 1 29.64 83 SER B N 1
ATOM 3887 C CA . SER B 1 83 ? -12.312 -39.688 15.336 1 29.64 83 SER B CA 1
ATOM 3888 C C . SER B 1 83 ? -11.883 -38.531 14.438 1 29.64 83 SER B C 1
ATOM 3890 O O . SER B 1 83 ? -12.719 -37.719 14 1 29.64 83 SER B O 1
ATOM 3892 N N . GLY B 1 84 ? -10.828 -37.75 14.789 1 31.78 84 GLY B N 1
ATOM 3893 C CA . GLY B 1 84 ? -10.375 -36.812 13.773 1 31.78 84 GLY B CA 1
ATOM 3894 C C . GLY B 1 84 ? -10.391 -37.406 12.375 1 31.78 84 GLY B C 1
ATOM 3895 O O . GLY B 1 84 ? -9.836 -38.469 12.133 1 31.78 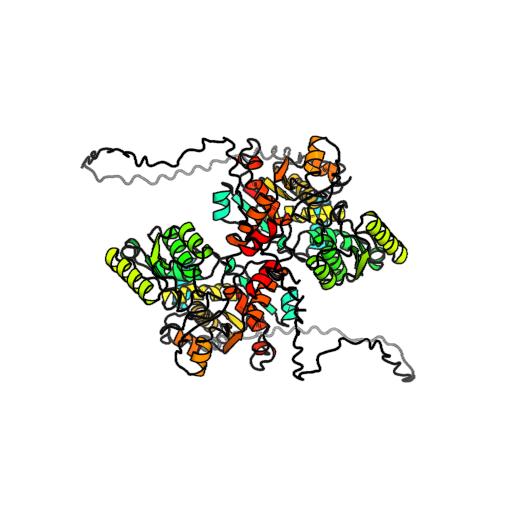84 GLY B O 1
ATOM 3896 N N . ASN B 1 85 ? -11.516 -37.281 11.695 1 32.78 85 ASN B N 1
ATOM 3897 C CA . ASN B 1 85 ? -11.523 -37.625 10.273 1 32.78 85 ASN B CA 1
ATOM 3898 C C . ASN B 1 85 ? -10.172 -37.344 9.625 1 32.78 85 ASN B C 1
ATOM 3900 O O . ASN B 1 85 ? -9.789 -36.188 9.469 1 32.78 85 ASN B O 1
ATOM 3904 N N . GLN B 1 86 ? -9.109 -38 9.961 1 32.94 86 GLN B N 1
ATOM 3905 C CA . GLN B 1 86 ? -7.91 -38.031 9.133 1 32.94 86 GLN B CA 1
ATOM 3906 C C . GLN B 1 86 ? -8.258 -37.906 7.656 1 32.94 86 GLN B C 1
ATOM 3908 O O . GLN B 1 86 ? -8.875 -38.812 7.074 1 32.94 86 GLN B O 1
ATOM 3913 N N . LEU B 1 87 ? -8.711 -36.781 7.121 1 37.31 87 LEU B N 1
ATOM 3914 C CA . LEU B 1 87 ? -8.523 -36.688 5.676 1 37.31 87 LEU B CA 1
ATOM 3915 C C . LEU B 1 87 ? -7.395 -37.625 5.23 1 37.31 87 LEU B C 1
ATOM 3917 O O . LEU B 1 87 ? -6.238 -37.438 5.621 1 37.31 87 LEU B O 1
ATOM 3921 N N . GLN B 1 88 ? -7.508 -38.875 5.41 1 36.62 88 GLN B N 1
ATOM 3922 C CA . GLN B 1 88 ? -6.68 -39.875 4.742 1 36.62 88 GLN B CA 1
ATOM 3923 C C . GLN B 1 88 ? -5.875 -39.25 3.607 1 36.62 88 GLN B C 1
ATOM 3925 O O . GLN B 1 88 ? -6.301 -38.25 3.008 1 36.62 88 GLN B O 1
ATOM 3930 N N . SER B 1 89 ? -4.547 -39.188 3.568 1 44.31 89 SER B N 1
ATOM 3931 C CA . SER B 1 89 ? -3.619 -38.875 2.49 1 44.31 89 SER B CA 1
ATOM 3932 C C . SER B 1 89 ? -4.289 -39 1.126 1 44.31 89 SER B C 1
ATOM 3934 O O . SER B 1 89 ? -4.375 -40.094 0.575 1 44.31 89 SER B O 1
ATOM 3936 N N . GLN B 1 90 ? -5.445 -38.625 0.958 1 53.84 90 GLN B N 1
ATOM 3937 C CA . GLN B 1 90 ? -5.922 -38.594 -0.421 1 53.84 90 GLN B CA 1
ATOM 3938 C C . GLN B 1 90 ? -4.836 -38.062 -1.359 1 53.84 90 GLN B C 1
ATOM 3940 O O . GLN B 1 90 ? -3.875 -37.438 -0.916 1 53.84 90 GLN B O 1
ATOM 3945 N N . GLY B 1 91 ? -4.582 -38.625 -2.51 1 82.81 91 GLY B N 1
ATOM 3946 C CA . GLY B 1 91 ? -3.668 -38.656 -3.639 1 82.81 91 GLY B CA 1
ATOM 3947 C C . GLY B 1 91 ? -3.363 -37.281 -4.191 1 82.81 91 GLY B C 1
ATOM 3948 O O . GLY B 1 91 ? -3.211 -37.094 -5.402 1 82.81 91 GLY B O 1
ATOM 3949 N N . TYR B 1 92 ? -3.564 -36.219 -3.172 1 97 92 TYR B N 1
ATOM 3950 C CA . TYR B 1 92 ? -3.182 -34.906 -3.73 1 97 92 TYR B CA 1
ATOM 3951 C C . TYR B 1 92 ? -1.673 -34.719 -3.65 1 97 92 TYR B C 1
ATOM 3953 O O . TYR B 1 92 ? -0.981 -35.438 -2.92 1 97 92 TYR B O 1
ATOM 3961 N N . ALA B 1 93 ? -1.26 -33.75 -4.34 1 97.75 93 ALA B N 1
ATOM 3962 C CA . ALA B 1 93 ? 0.174 -33.5 -4.5 1 97.75 93 ALA B CA 1
ATOM 3963 C C . ALA B 1 93 ? 0.786 -32.938 -3.223 1 97.75 93 ALA B C 1
ATOM 3965 O O . ALA B 1 93 ? 2.006 -32.969 -3.049 1 97.75 93 ALA B O 1
ATOM 3966 N N . ALA B 1 94 ? -0.036 -32.406 -2.301 1 98.56 94 ALA B N 1
ATOM 3967 C CA . ALA B 1 94 ? 0.38 -31.828 -1.024 1 98.56 94 ALA B CA 1
ATOM 3968 C C . ALA B 1 94 ? -0.655 -32.094 0.063 1 98.56 94 ALA B C 1
ATOM 3970 O O . ALA B 1 94 ? -1.768 -32.531 -0.227 1 98.56 94 ALA B O 1
ATOM 3971 N N . ASP B 1 95 ? -0.228 -31.953 1.32 1 98.31 95 ASP B N 1
ATOM 3972 C CA . ASP B 1 95 ? -1.113 -32.062 2.475 1 98.31 95 ASP B CA 1
ATOM 3973 C C . ASP B 1 95 ? -0.647 -31.172 3.619 1 98.31 95 ASP B C 1
ATOM 3975 O O . ASP B 1 95 ? 0.313 -30.422 3.469 1 98.31 95 ASP B O 1
ATOM 3979 N N . ILE B 1 96 ? -1.308 -31.266 4.711 1 98.56 96 ILE B N 1
ATOM 3980 C CA . ILE B 1 96 ? -1.055 -30.359 5.824 1 98.56 96 ILE B CA 1
ATOM 3981 C C . ILE B 1 96 ? 0.358 -30.578 6.359 1 98.56 96 ILE B C 1
ATOM 3983 O O . ILE B 1 96 ? 1.017 -29.641 6.801 1 98.56 96 ILE B O 1
ATOM 3987 N N . THR B 1 97 ? 0.812 -31.781 6.309 1 98.5 97 THR B N 1
ATOM 3988 C CA . THR B 1 97 ? 2.15 -32.094 6.793 1 98.5 97 THR B CA 1
ATOM 3989 C C . THR B 1 97 ? 3.213 -31.453 5.91 1 98.5 97 THR B C 1
ATOM 3991 O O . THR B 1 97 ? 4.129 -30.797 6.41 1 98.5 97 THR B O 1
ATOM 3994 N N . SER B 1 98 ? 3.051 -31.656 4.613 1 98.81 98 SER B N 1
ATOM 3995 C CA . SER B 1 98 ? 4.023 -31.062 3.701 1 98.81 98 SER B CA 1
ATOM 3996 C C . SER B 1 98 ? 3.975 -29.547 3.746 1 98.81 98 SER B C 1
ATOM 3998 O O . SER B 1 98 ? 4.992 -28.875 3.557 1 98.81 98 SER B O 1
ATOM 4000 N N . ILE B 1 99 ? 2.842 -28.953 4.051 1 98.88 99 ILE B N 1
ATOM 4001 C CA . ILE B 1 99 ? 2.68 -27.5 4.121 1 98.88 99 ILE B CA 1
ATOM 4002 C C . ILE B 1 99 ? 3.328 -26.969 5.398 1 98.88 99 ILE B C 1
ATOM 4004 O O . ILE B 1 99 ? 3.98 -25.922 5.379 1 98.88 99 ILE B O 1
ATOM 4008 N N . LYS B 1 100 ? 3.199 -27.688 6.457 1 98.81 100 LYS B N 1
ATOM 4009 C CA . LYS B 1 100 ? 3.869 -27.297 7.695 1 98.81 100 LYS B CA 1
ATOM 4010 C C . LYS B 1 100 ? 5.387 -27.406 7.555 1 98.81 100 LYS B C 1
ATOM 4012 O O . LYS B 1 100 ? 6.121 -26.562 8.078 1 98.81 100 LYS B O 1
ATOM 4017 N N . GLU B 1 101 ? 5.789 -28.438 6.867 1 98.81 101 GLU B N 1
ATOM 4018 C CA . GLU B 1 101 ? 7.215 -28.547 6.586 1 98.81 101 GLU B CA 1
ATOM 4019 C C . GLU B 1 101 ? 7.715 -27.391 5.734 1 98.81 101 GLU B C 1
ATOM 4021 O O . GLU B 1 101 ? 8.812 -26.875 5.953 1 98.81 101 GLU B O 1
ATOM 4026 N N . ALA B 1 102 ? 6.914 -27.016 4.789 1 98.94 102 ALA B N 1
ATOM 4027 C CA . ALA B 1 102 ? 7.25 -25.859 3.955 1 98.94 102 ALA B CA 1
ATOM 4028 C C . ALA B 1 102 ? 7.375 -24.594 4.793 1 98.94 102 ALA B C 1
ATOM 4030 O O . ALA B 1 102 ? 8.289 -23.797 4.586 1 98.94 102 ALA B O 1
ATOM 4031 N N . LYS B 1 103 ? 6.465 -24.391 5.711 1 98.81 103 LYS B N 1
ATOM 4032 C CA . LYS B 1 103 ? 6.508 -23.219 6.578 1 98.81 103 LYS B CA 1
ATOM 4033 C C . LYS B 1 103 ? 7.84 -23.141 7.32 1 98.81 103 LYS B C 1
ATOM 4035 O O . LYS B 1 103 ? 8.461 -22.078 7.371 1 98.81 103 LYS B O 1
ATOM 4040 N N . LEU B 1 104 ? 8.258 -24.234 7.867 1 98.5 104 LEU B N 1
ATOM 4041 C CA . LEU B 1 104 ? 9.523 -24.281 8.586 1 98.5 104 LEU B CA 1
ATOM 4042 C C . LEU B 1 104 ? 10.688 -23.969 7.645 1 98.5 104 LEU B C 1
ATOM 4044 O O . LEU B 1 104 ? 11.609 -23.234 8.008 1 98.5 104 LEU B O 1
ATOM 4048 N N . ARG B 1 105 ? 10.633 -24.484 6.508 1 98.62 105 ARG B N 1
ATOM 4049 C CA . ARG B 1 105 ? 11.711 -24.375 5.539 1 98.62 105 ARG B CA 1
ATOM 4050 C C . ARG B 1 105 ? 11.852 -22.938 5.043 1 98.62 105 ARG B C 1
ATOM 4052 O O . ARG B 1 105 ? 12.969 -22.438 4.887 1 98.62 105 ARG B O 1
ATOM 4059 N N . ILE B 1 106 ? 10.695 -22.219 4.855 1 98.69 106 ILE B N 1
ATOM 4060 C CA . ILE B 1 106 ? 10.797 -20.969 4.109 1 98.69 106 ILE B CA 1
ATOM 4061 C C . ILE B 1 106 ? 10.727 -19.781 5.07 1 98.69 106 ILE B C 1
ATOM 4063 O O . ILE B 1 106 ? 10.992 -18.641 4.684 1 98.69 106 ILE B O 1
ATOM 4067 N N . SER B 1 107 ? 10.492 -20 6.352 1 98.06 107 SER B N 1
ATOM 4068 C CA . SER B 1 107 ? 10.258 -18.953 7.34 1 98.06 107 SER B CA 1
ATOM 4069 C C . SER B 1 107 ? 11.398 -17.953 7.363 1 98.06 107 SER B C 1
ATOM 4071 O O . SER B 1 107 ? 11.18 -16.75 7.535 1 98.06 107 SER B O 1
ATOM 4073 N N . PRO B 1 108 ? 12.641 -18.328 7.121 1 97.12 108 PRO B N 1
ATOM 4074 C CA . PRO B 1 108 ? 13.719 -17.344 7.148 1 97.12 108 PRO B CA 1
ATOM 4075 C C . PRO B 1 108 ? 13.742 -16.469 5.898 1 97.12 108 PRO B C 1
ATOM 4077 O O . PRO B 1 108 ? 14.438 -15.445 5.871 1 97.12 108 PRO B O 1
ATOM 4080 N N . TYR B 1 109 ? 13.023 -16.859 4.914 1 97 109 TYR B N 1
ATOM 4081 C CA . TYR B 1 109 ? 13.234 -16.234 3.607 1 97 109 TYR B CA 1
ATOM 4082 C C . TYR B 1 109 ? 12.008 -15.445 3.174 1 97 109 TYR B C 1
ATOM 4084 O O . TYR B 1 109 ? 12.023 -14.781 2.135 1 97 109 TYR B O 1
ATOM 4092 N N . ILE B 1 110 ? 10.977 -15.508 3.986 1 97.25 110 ILE B N 1
ATOM 4093 C CA . ILE B 1 110 ? 9.75 -14.82 3.598 1 97.25 110 ILE B CA 1
ATOM 4094 C C . ILE B 1 110 ? 9.219 -14.008 4.777 1 97.25 110 ILE B C 1
ATOM 4096 O O . ILE B 1 110 ? 9.688 -14.164 5.906 1 97.25 110 ILE B O 1
ATOM 4100 N N . HIS B 1 111 ? 8.258 -13.109 4.48 1 95.62 111 HIS B N 1
ATOM 4101 C CA . HIS B 1 111 ? 7.527 -12.367 5.508 1 95.62 111 HIS B CA 1
ATOM 4102 C C . HIS B 1 111 ? 6.234 -13.086 5.887 1 95.62 111 HIS B C 1
ATOM 4104 O O . HIS B 1 111 ? 5.59 -13.703 5.035 1 95.62 111 HIS B O 1
ATOM 4110 N N . GLU B 1 112 ? 5.941 -13.102 7.203 1 97.19 112 GLU B N 1
ATOM 4111 C CA . GLU B 1 112 ? 4.523 -13.227 7.52 1 97.19 112 GLU B CA 1
ATOM 4112 C C . GLU B 1 112 ? 3.752 -11.969 7.121 1 97.19 112 GLU B C 1
ATOM 4114 O O . GLU B 1 112 ? 3.904 -10.914 7.742 1 97.19 112 GLU B O 1
ATOM 4119 N N . THR B 1 113 ? 2.975 -12.055 6.102 1 97.44 113 THR B N 1
ATOM 4120 C CA . THR B 1 113 ? 2.361 -10.859 5.539 1 97.44 113 THR B CA 1
ATOM 4121 C C . THR B 1 113 ? 1.183 -10.398 6.391 1 97.44 113 THR B C 1
ATOM 4123 O O . THR B 1 113 ? 0.542 -11.211 7.062 1 97.44 113 THR B O 1
ATOM 4126 N N . PRO B 1 114 ? 0.907 -9.125 6.367 1 95.56 114 PRO B N 1
ATOM 4127 C CA . PRO B 1 114 ? -0.174 -8.594 7.203 1 95.56 114 PRO B CA 1
ATOM 4128 C C . PRO B 1 114 ? -1.559 -8.875 6.625 1 95.56 114 PRO B C 1
ATOM 4130 O O . PRO B 1 114 ? -1.677 -9.273 5.465 1 95.56 114 PRO B O 1
ATOM 4133 N N . VAL B 1 115 ? -2.549 -8.766 7.531 1 97.5 115 VAL B N 1
ATOM 4134 C CA . VAL B 1 115 ? -3.957 -8.773 7.152 1 97.5 115 VAL B CA 1
ATOM 4135 C C . VAL B 1 115 ? -4.57 -7.398 7.395 1 97.5 115 VAL B C 1
ATOM 4137 O O . VAL B 1 115 ? -4.543 -6.891 8.516 1 97.5 115 VAL B O 1
ATOM 4140 N N . LEU B 1 116 ? -5.094 -6.797 6.32 1 96.44 116 LEU B N 1
ATOM 4141 C CA . LEU B 1 116 ? -5.719 -5.484 6.438 1 96.44 116 LEU B CA 1
ATOM 4142 C C . LEU B 1 116 ? -7.238 -5.605 6.461 1 96.44 116 LEU B C 1
ATOM 4144 O O . LEU B 1 116 ? -7.797 -6.562 5.922 1 96.44 116 LEU B O 1
ATOM 4148 N N . THR B 1 117 ? -7.887 -4.676 7.094 1 95.69 117 THR B N 1
ATOM 4149 C CA . THR B 1 117 ? -9.336 -4.52 7.074 1 95.69 117 THR B CA 1
ATOM 4150 C C . THR B 1 117 ? -9.719 -3.09 6.703 1 95.69 117 THR B C 1
ATOM 4152 O O . THR B 1 117 ? -8.883 -2.188 6.734 1 95.69 117 THR B O 1
ATOM 4155 N N . SER B 1 118 ? -10.891 -2.936 6.289 1 93.94 118 SER B N 1
ATOM 4156 C CA . SER B 1 118 ? -11.438 -1.625 5.953 1 93.94 118 SER B CA 1
ATOM 4157 C C . SER B 1 118 ? -12.93 -1.549 6.27 1 93.94 118 SER B C 1
ATOM 4159 O O . SER B 1 118 ? -13.727 -2.303 5.707 1 93.94 118 SER B O 1
ATOM 4161 N N . LYS B 1 119 ? -13.266 -0.589 7.074 1 90.69 119 LYS B N 1
ATOM 4162 C CA . LYS B 1 119 ? -14.672 -0.4 7.391 1 90.69 119 LYS B CA 1
ATOM 4163 C C . LYS B 1 119 ? -15.469 0.011 6.156 1 90.69 119 LYS B C 1
ATOM 4165 O O . LYS B 1 119 ? -16.594 -0.432 5.961 1 90.69 119 LYS B O 1
ATOM 4170 N N . SER B 1 120 ? -14.859 0.867 5.387 1 89.44 120 SER B N 1
ATOM 4171 C CA . SER B 1 120 ? -15.523 1.319 4.168 1 89.44 120 SER B CA 1
ATOM 4172 C C . SER B 1 120 ? -15.805 0.152 3.229 1 89.44 120 SER B C 1
ATOM 4174 O O . SER B 1 120 ? -16.906 0.045 2.682 1 89.44 120 SER B O 1
ATOM 4176 N N . LEU B 1 121 ? -14.906 -0.784 3.053 1 95.81 121 LEU B N 1
ATOM 4177 C CA . LEU B 1 121 ? -15.086 -1.912 2.146 1 95.81 121 LEU B CA 1
ATOM 4178 C C . LEU B 1 121 ? -16.031 -2.947 2.748 1 95.81 121 LEU B C 1
ATOM 4180 O O . LEU B 1 121 ? -16.781 -3.602 2.023 1 95.81 121 LEU B O 1
ATOM 4184 N N . ASN B 1 122 ? -15.961 -3.084 4.051 1 96.44 122 ASN B N 1
ATOM 4185 C CA . ASN B 1 122 ? -16.953 -3.918 4.715 1 96.44 122 ASN B CA 1
ATOM 4186 C C . ASN B 1 122 ? -18.375 -3.443 4.414 1 96.44 122 ASN B C 1
ATOM 4188 O O . ASN B 1 122 ? -19.266 -4.254 4.125 1 96.44 122 ASN B O 1
ATOM 4192 N N . PHE B 1 123 ? -18.5 -2.135 4.48 1 93.81 123 PHE B N 1
ATOM 4193 C CA . PHE B 1 123 ? -19.812 -1.543 4.246 1 93.81 123 PHE B CA 1
ATOM 4194 C C . PHE B 1 123 ? -20.266 -1.787 2.812 1 93.81 123 PHE B C 1
ATOM 4196 O O . PHE B 1 123 ? -21.406 -2.188 2.578 1 93.81 123 PHE B O 1
ATOM 4203 N N . ILE B 1 124 ? -19.391 -1.627 1.869 1 93.75 124 ILE B N 1
ATOM 4204 C CA . ILE B 1 124 ? -19.719 -1.78 0.453 1 93.75 124 ILE B CA 1
ATOM 4205 C C . ILE B 1 124 ? -20.062 -3.236 0.158 1 93.75 124 ILE B C 1
ATOM 4207 O O . ILE B 1 124 ? -21.031 -3.514 -0.562 1 93.75 124 ILE B O 1
ATOM 4211 N N . ALA B 1 125 ? -19.312 -4.16 0.765 1 97.31 125 ALA B N 1
ATOM 4212 C CA . ALA B 1 125 ? -19.484 -5.586 0.496 1 97.31 125 ALA B CA 1
ATOM 4213 C C . ALA B 1 125 ? -20.594 -6.176 1.372 1 97.31 125 ALA B C 1
ATOM 4215 O O . ALA B 1 125 ? -21.062 -7.293 1.124 1 97.31 125 ALA B O 1
ATOM 4216 N N . ARG B 1 126 ? -21 -5.473 2.42 1 96.88 126 ARG B N 1
ATOM 4217 C CA . ARG B 1 126 ? -21.906 -5.973 3.443 1 96.88 126 ARG B CA 1
ATOM 4218 C C . ARG B 1 126 ? -21.391 -7.273 4.051 1 96.88 126 ARG B C 1
ATOM 4220 O O . ARG B 1 126 ? -22.156 -8.219 4.242 1 96.88 126 ARG B O 1
ATOM 4227 N N . LYS B 1 127 ? -20.062 -7.367 4.172 1 98.25 127 LYS B N 1
ATOM 4228 C CA . LYS B 1 127 ? -19.312 -8.469 4.758 1 98.25 127 LYS B CA 1
ATOM 4229 C C . LYS B 1 127 ? -18.125 -7.957 5.57 1 98.25 127 LYS B C 1
ATOM 4231 O O . LYS B 1 127 ? -17.781 -6.777 5.496 1 98.25 127 LYS B O 1
ATOM 4236 N N . GLN B 1 128 ? -17.594 -8.789 6.43 1 98.5 128 GLN B N 1
ATOM 4237 C CA . GLN B 1 128 ? -16.297 -8.531 7.031 1 98.5 128 GLN B CA 1
ATOM 4238 C C . GLN B 1 128 ? -15.164 -9.078 6.156 1 98.5 128 GLN B C 1
ATOM 4240 O O . GLN B 1 128 ? -15.016 -10.289 6.008 1 98.5 128 GLN B O 1
ATOM 4245 N N . LEU B 1 129 ? -14.461 -8.156 5.625 1 98.75 129 LEU B N 1
ATOM 4246 C CA . LEU B 1 129 ? -13.406 -8.539 4.695 1 98.75 129 LEU B CA 1
ATOM 4247 C C . LEU B 1 129 ? -12.031 -8.453 5.359 1 98.75 129 LEU B C 1
ATOM 4249 O O . LEU B 1 129 ? -11.766 -7.516 6.121 1 98.75 129 LEU B O 1
ATOM 4253 N N . TYR B 1 130 ? -11.203 -9.438 5.164 1 98.75 130 TYR B N 1
ATOM 4254 C CA . TYR B 1 130 ? -9.82 -9.516 5.621 1 98.75 130 TYR B CA 1
ATOM 4255 C C . TYR B 1 130 ? -8.867 -9.719 4.445 1 98.75 130 TYR B C 1
ATOM 4257 O O . TYR B 1 130 ? -8.93 -10.734 3.756 1 98.75 130 TYR B O 1
ATOM 4265 N N . PHE B 1 131 ? -7.98 -8.734 4.254 1 98.75 131 PHE B N 1
ATOM 4266 C CA . PHE B 1 131 ? -7.105 -8.758 3.088 1 98.75 131 PHE B CA 1
ATOM 4267 C C . PHE B 1 131 ? -5.723 -9.281 3.459 1 98.75 131 PHE B C 1
ATOM 4269 O O . PHE B 1 131 ? -4.965 -8.609 4.156 1 98.75 131 PHE B O 1
ATOM 4276 N N . LYS B 1 132 ? -5.402 -10.539 3.045 1 98.88 132 LYS B N 1
ATOM 4277 C CA . LYS B 1 132 ? -4.059 -11.086 3.209 1 98.88 132 LYS B CA 1
ATOM 4278 C C . LYS B 1 132 ? -3.105 -10.531 2.156 1 98.88 132 LYS B C 1
ATOM 4280 O O . LYS B 1 132 ? -3.184 -10.898 0.982 1 98.88 132 LYS B O 1
ATOM 4285 N N . CYS B 1 133 ? -2.174 -9.719 2.584 1 98.44 133 CYS B N 1
ATOM 4286 C CA . CYS B 1 133 ? -1.475 -8.82 1.666 1 98.44 133 CYS B CA 1
ATOM 4287 C C . CYS B 1 133 ? -0.177 -9.453 1.173 1 98.44 133 CYS B C 1
ATOM 4289 O O . CYS B 1 133 ? 0.912 -8.977 1.495 1 98.44 133 CYS B O 1
ATOM 4291 N N . GLU B 1 134 ? -0.276 -10.328 0.226 1 98.56 134 GLU B N 1
ATOM 4292 C CA . GLU B 1 134 ? 0.902 -10.953 -0.365 1 98.56 134 GLU B CA 1
ATOM 4293 C C . GLU B 1 134 ? 1.635 -9.992 -1.293 1 98.56 134 GLU B C 1
ATOM 4295 O O . GLU B 1 134 ? 2.771 -10.25 -1.694 1 98.56 134 GLU B O 1
ATOM 4300 N N . CYS B 1 135 ? 1.015 -8.852 -1.632 1 97.06 135 CYS B N 1
ATOM 4301 C CA . CYS B 1 135 ? 1.713 -7.797 -2.361 1 97.06 135 CYS B CA 1
ATOM 4302 C C . CYS B 1 135 ? 2.865 -7.234 -1.537 1 97.06 135 CYS B C 1
ATOM 4304 O O . CYS B 1 135 ? 3.775 -6.609 -2.082 1 97.06 135 CYS B O 1
ATOM 4306 N N . PHE B 1 136 ? 2.836 -7.492 -0.212 1 96.81 136 PHE B N 1
ATOM 4307 C CA . PHE B 1 136 ? 3.895 -7.016 0.669 1 96.81 136 PHE B CA 1
ATOM 4308 C C . PHE B 1 136 ? 4.945 -8.102 0.889 1 96.81 136 PHE B C 1
ATOM 4310 O O . PHE B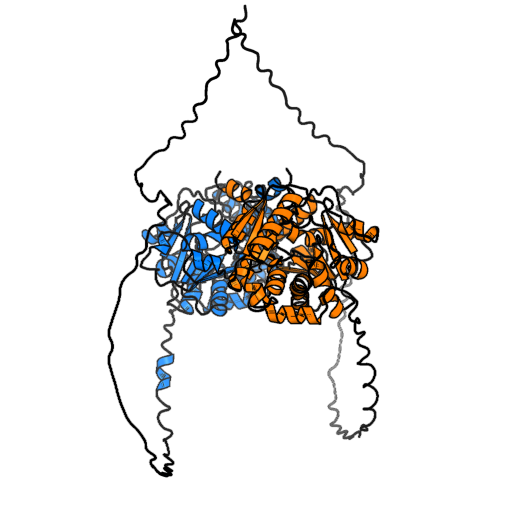 1 136 ? 5.902 -7.898 1.641 1 96.81 136 PHE B O 1
ATOM 4317 N N . GLN B 1 137 ? 4.773 -9.195 0.285 1 96.88 137 GLN B N 1
ATOM 4318 C CA . GLN B 1 137 ? 5.75 -10.273 0.42 1 96.88 137 GLN B CA 1
ATOM 4319 C C . GLN B 1 137 ? 7.051 -9.93 -0.298 1 96.88 137 GLN B C 1
ATOM 4321 O O . GLN B 1 137 ? 7.078 -9.047 -1.156 1 96.88 137 GLN B O 1
ATOM 4326 N N . LYS B 1 138 ? 8.125 -10.664 0.101 1 94.56 138 LYS B N 1
ATOM 4327 C CA . LYS B 1 138 ? 9.367 -10.555 -0.665 1 94.56 138 LYS B CA 1
ATOM 4328 C C . LYS B 1 138 ? 9.117 -10.812 -2.148 1 94.56 138 LYS B C 1
ATOM 4330 O O . LYS B 1 138 ? 8.398 -11.742 -2.51 1 94.56 138 LYS B O 1
ATOM 4335 N N . GLY B 1 139 ? 9.664 -9.891 -2.875 1 92.06 139 GLY B N 1
ATOM 4336 C CA . GLY B 1 139 ? 9.445 -10.016 -4.309 1 92.06 139 GLY B CA 1
ATOM 4337 C C . GLY B 1 139 ? 8.133 -9.414 -4.77 1 92.06 139 GLY B C 1
ATOM 4338 O O . GLY B 1 139 ? 7.879 -9.312 -5.973 1 92.06 139 GLY B O 1
ATOM 4339 N N . GLY B 1 140 ? 7.234 -9.07 -3.846 1 94.25 140 GLY B N 1
ATOM 4340 C CA . GLY B 1 140 ? 6.023 -8.328 -4.164 1 94.25 140 GLY B CA 1
ATOM 4341 C C . GLY B 1 140 ? 4.848 -9.227 -4.508 1 94.25 140 GLY B C 1
ATOM 4342 O O . GLY B 1 140 ? 3.828 -8.75 -5.012 1 94.25 140 GLY B O 1
ATOM 4343 N N . ALA B 1 141 ? 5.035 -10.562 -4.312 1 96.44 141 ALA B N 1
ATOM 4344 C CA . ALA B 1 141 ? 3.957 -11.492 -4.637 1 96.44 141 ALA B CA 1
ATOM 4345 C C . ALA B 1 141 ? 4.102 -12.797 -3.855 1 96.44 141 ALA B C 1
ATOM 4347 O O . ALA B 1 141 ? 5.172 -13.094 -3.322 1 96.44 141 ALA B O 1
ATOM 4348 N N . PHE B 1 142 ? 3.096 -13.594 -3.898 1 98.38 142 PHE B N 1
ATOM 4349 C CA . PHE B 1 142 ? 3.01 -14.844 -3.143 1 98.38 142 PHE B CA 1
ATOM 4350 C C . PHE B 1 142 ? 3.998 -15.867 -3.684 1 98.38 142 PHE B C 1
ATOM 4352 O O . PHE B 1 142 ? 4.355 -16.812 -2.984 1 98.38 142 PHE B O 1
ATOM 4359 N N . LYS B 1 143 ? 4.473 -15.672 -4.859 1 97.06 143 LYS B N 1
ATOM 4360 C CA . LYS B 1 143 ? 5.207 -16.688 -5.602 1 97.06 143 LYS B CA 1
ATOM 4361 C C . LYS B 1 143 ? 6.5 -17.078 -4.883 1 97.06 143 LYS B C 1
ATOM 4363 O O . LYS B 1 143 ? 6.992 -18.188 -5.031 1 97.06 143 LYS B O 1
ATOM 4368 N N . ILE B 1 144 ? 7.012 -16.234 -4.07 1 98 144 ILE B N 1
ATOM 4369 C CA . ILE B 1 144 ? 8.273 -16.5 -3.395 1 98 144 ILE B CA 1
ATOM 4370 C C . ILE B 1 144 ? 8.102 -17.656 -2.41 1 98 144 ILE B C 1
ATOM 4372 O O . ILE B 1 144 ? 9.062 -18.359 -2.109 1 98 144 ILE B O 1
ATOM 4376 N N . ARG B 1 145 ? 6.902 -17.875 -1.914 1 98.81 145 ARG B N 1
ATOM 4377 C CA . ARG B 1 145 ? 6.668 -18.969 -0.97 1 98.81 145 ARG B CA 1
ATOM 4378 C C . ARG B 1 145 ? 6.934 -20.328 -1.618 1 98.81 145 ARG B C 1
ATOM 4380 O O . ARG B 1 145 ? 7.77 -21.094 -1.139 1 98.81 145 ARG B O 1
ATOM 4387 N N . GLY B 1 146 ? 6.27 -20.578 -2.736 1 98.69 146 GLY B N 1
ATOM 4388 C CA . GLY B 1 146 ? 6.469 -21.828 -3.453 1 98.69 146 GLY B CA 1
ATOM 4389 C C . GLY B 1 146 ? 7.863 -21.969 -4.035 1 98.69 146 GLY B C 1
ATOM 4390 O O . GLY B 1 146 ? 8.477 -23.031 -3.939 1 98.69 146 GLY B O 1
ATOM 4391 N N . ALA B 1 147 ? 8.352 -20.859 -4.645 1 98.19 147 ALA B N 1
ATOM 4392 C CA . ALA B 1 147 ? 9.68 -20.891 -5.246 1 98.19 147 ALA B CA 1
ATOM 4393 C C . ALA B 1 147 ? 10.75 -21.219 -4.199 1 98.19 147 ALA B C 1
ATOM 4395 O O . ALA B 1 147 ? 11.625 -22.047 -4.438 1 98.19 147 ALA B O 1
ATOM 4396 N N . SER B 1 148 ? 10.656 -20.578 -3.047 1 98.75 148 SER B N 1
ATOM 4397 C CA . SER B 1 148 ? 11.617 -20.859 -1.983 1 98.75 148 SER B CA 1
ATOM 4398 C C . SER B 1 148 ? 11.508 -22.297 -1.501 1 98.75 148 SER B C 1
ATOM 4400 O O . SER B 1 148 ? 12.516 -22.969 -1.293 1 98.75 148 SER B O 1
ATOM 4402 N N . ASN B 1 149 ? 10.258 -22.75 -1.348 1 98.94 149 ASN B N 1
ATOM 4403 C CA . ASN B 1 149 ? 10.109 -24.125 -0.882 1 98.94 149 ASN B CA 1
ATOM 4404 C C . ASN B 1 149 ? 10.703 -25.125 -1.872 1 98.94 149 ASN B C 1
ATOM 4406 O O . ASN B 1 149 ? 11.391 -26.062 -1.475 1 98.94 149 ASN B O 1
ATOM 4410 N N . ALA B 1 150 ? 10.445 -24.938 -3.135 1 98.69 150 ALA B N 1
ATOM 4411 C CA . ALA B 1 150 ? 10.961 -25.828 -4.168 1 98.69 150 ALA B CA 1
ATOM 4412 C C . ALA B 1 150 ? 12.484 -25.812 -4.207 1 98.69 150 ALA B C 1
ATOM 4414 O O . ALA B 1 150 ? 13.133 -26.859 -4.242 1 98.69 150 ALA B O 1
ATOM 4415 N N . ILE B 1 151 ? 13.031 -24.656 -4.145 1 98.69 151 ILE B N 1
ATOM 4416 C CA . ILE B 1 151 ? 14.469 -24.484 -4.332 1 98.69 151 ILE B CA 1
ATOM 4417 C C . ILE B 1 151 ? 15.211 -24.953 -3.086 1 98.69 151 ILE B C 1
ATOM 4419 O O . ILE B 1 151 ? 16.234 -25.641 -3.189 1 98.69 151 ILE B O 1
ATOM 4423 N N . PHE B 1 152 ? 14.68 -24.672 -1.909 1 98.69 152 PHE B N 1
ATOM 4424 C CA . PHE B 1 152 ? 15.367 -25.047 -0.681 1 98.69 152 PHE B CA 1
ATOM 4425 C C . PHE B 1 152 ? 15.102 -26.5 -0.338 1 98.69 152 PHE B C 1
ATOM 4427 O O . PHE B 1 152 ? 15.711 -27.047 0.585 1 98.69 152 PHE B O 1
ATOM 4434 N N . SER B 1 153 ? 14.273 -27.188 -1.067 1 98.44 153 SER B N 1
ATOM 4435 C CA . SER B 1 153 ? 14.047 -28.625 -0.912 1 98.44 153 SER B CA 1
ATOM 4436 C C . SER B 1 153 ? 15.055 -29.422 -1.717 1 98.44 153 SER B C 1
ATOM 4438 O O . SER B 1 153 ? 15.188 -30.641 -1.525 1 98.44 153 SER B O 1
ATOM 4440 N N . LEU B 1 154 ? 15.758 -28.812 -2.631 1 98.06 154 LEU B N 1
ATOM 4441 C CA . LEU B 1 154 ? 16.734 -29.516 -3.459 1 98.06 154 LEU B CA 1
ATOM 4442 C C . LEU B 1 154 ? 17.938 -29.953 -2.629 1 98.06 154 LEU B C 1
ATOM 4444 O O . LEU B 1 154 ? 18.344 -29.25 -1.696 1 98.06 154 LEU B O 1
ATOM 4448 N N . SER B 1 155 ? 18.484 -31.047 -3.068 1 97.5 155 SER B N 1
ATOM 4449 C CA . SER B 1 155 ? 19.781 -31.406 -2.498 1 97.5 155 SER B CA 1
ATOM 4450 C C . SER B 1 155 ? 20.875 -30.438 -2.926 1 97.5 155 SER B C 1
ATOM 4452 O O . SER B 1 155 ? 20.703 -29.703 -3.912 1 97.5 155 SER B O 1
ATOM 4454 N N . ASN B 1 156 ? 21.922 -30.438 -2.17 1 97 156 ASN B N 1
ATOM 4455 C CA . ASN B 1 156 ? 23.031 -29.547 -2.504 1 97 156 ASN B CA 1
ATOM 4456 C C . ASN B 1 156 ? 23.578 -29.844 -3.898 1 97 156 ASN B C 1
ATOM 4458 O O . ASN B 1 156 ? 23.938 -28.922 -4.637 1 97 156 ASN B O 1
ATOM 4462 N N . ASP B 1 157 ? 23.594 -31.094 -4.238 1 96.38 157 ASP B N 1
ATOM 4463 C CA . ASP B 1 157 ? 24.094 -31.484 -5.551 1 96.38 157 ASP B CA 1
ATOM 4464 C C . ASP B 1 157 ? 23.172 -30.984 -6.664 1 96.38 157 ASP B C 1
ATOM 4466 O O . ASP B 1 157 ? 23.656 -30.484 -7.688 1 96.38 157 ASP B O 1
ATOM 4470 N N . GLN B 1 158 ? 21.938 -31.125 -6.457 1 95.44 158 GLN B N 1
ATOM 4471 C CA . GLN B 1 158 ? 20.953 -30.641 -7.422 1 95.44 158 GLN B CA 1
ATOM 4472 C C . GLN B 1 158 ? 21.016 -29.125 -7.539 1 95.44 158 GLN B C 1
ATOM 4474 O O . GLN B 1 158 ? 21.016 -28.578 -8.648 1 95.44 158 GLN B O 1
ATOM 4479 N N . ALA B 1 159 ? 21.094 -28.453 -6.418 1 97 159 ALA B N 1
ATOM 4480 C CA . ALA B 1 159 ? 21.062 -27 -6.348 1 97 159 ALA B CA 1
ATOM 4481 C C . ALA B 1 159 ? 22.297 -26.375 -6.98 1 97 159 ALA B C 1
ATOM 4483 O O . ALA B 1 159 ? 22.234 -25.297 -7.57 1 97 159 ALA B O 1
ATOM 4484 N N . ALA B 1 160 ? 23.344 -27.062 -6.91 1 96.12 160 ALA B N 1
ATOM 4485 C CA . ALA B 1 160 ? 24.609 -26.547 -7.414 1 96.12 160 ALA B CA 1
ATOM 4486 C C . ALA B 1 160 ? 24.547 -26.312 -8.922 1 96.12 160 ALA B C 1
ATOM 4488 O O . ALA B 1 160 ? 25.234 -25.438 -9.445 1 96.12 160 ALA B O 1
ATOM 4489 N N . LYS B 1 161 ? 23.719 -27.031 -9.578 1 96.5 161 LYS B N 1
ATOM 4490 C CA . LYS B 1 161 ? 23.594 -26.922 -11.023 1 96.5 161 LYS B CA 1
ATOM 4491 C C . LYS B 1 161 ? 22.703 -25.734 -11.406 1 96.5 161 LYS B C 1
ATOM 4493 O O . LYS B 1 161 ? 22.625 -25.375 -12.586 1 96.5 161 LYS B O 1
ATOM 4498 N N . GLY B 1 162 ? 22.031 -25.203 -10.477 1 97.56 162 GLY B N 1
ATOM 4499 C CA . GLY B 1 162 ? 21.156 -24.078 -10.711 1 97.56 162 GLY B CA 1
ATOM 4500 C C . GLY B 1 162 ? 19.719 -24.484 -10.992 1 97.56 162 GLY B C 1
ATOM 4501 O O . GLY B 1 162 ? 19.391 -25.672 -10.953 1 97.56 162 GLY B O 1
ATOM 4502 N N . VAL B 1 163 ? 18.906 -23.469 -11.148 1 98 163 VAL B N 1
ATOM 4503 C CA . VAL B 1 163 ? 17.5 -23.688 -11.469 1 98 163 VAL B CA 1
ATOM 4504 C C . VAL B 1 163 ? 17.141 -22.938 -12.742 1 98 163 VAL B C 1
ATOM 4506 O O . VAL B 1 163 ? 17.812 -21.969 -13.117 1 98 163 VAL B O 1
ATOM 4509 N N . VAL B 1 164 ? 16.094 -23.469 -13.383 1 96.12 164 VAL B N 1
ATOM 4510 C CA . VAL B 1 164 ? 15.617 -22.844 -14.617 1 96.12 164 VAL B CA 1
ATOM 4511 C C . VAL B 1 164 ? 14.094 -22.766 -14.594 1 96.12 164 VAL B C 1
ATOM 4513 O O . VAL B 1 164 ? 13.43 -23.609 -14 1 96.12 164 VAL B O 1
ATOM 4516 N N . THR B 1 165 ? 13.562 -21.641 -15.078 1 92.5 165 THR B N 1
ATOM 4517 C CA . THR B 1 165 ? 12.125 -21.531 -15.273 1 92.5 165 THR B CA 1
ATOM 4518 C C . THR B 1 165 ? 11.812 -20.703 -16.516 1 92.5 165 THR B C 1
ATOM 4520 O O . THR B 1 165 ? 12.703 -20.062 -17.078 1 92.5 165 THR B O 1
ATOM 4523 N N . HIS B 1 166 ? 10.703 -20.938 -17.016 1 81.44 166 HIS B N 1
ATOM 4524 C CA . HIS B 1 166 ? 10.25 -20.094 -18.109 1 81.44 166 HIS B CA 1
ATOM 4525 C C . HIS B 1 166 ? 8.953 -19.375 -17.766 1 81.44 166 HIS B C 1
ATOM 4527 O O . HIS B 1 166 ? 8.125 -19.906 -17.016 1 81.44 166 HIS B O 1
ATOM 4533 N N . SER B 1 167 ? 8.984 -18.094 -17.969 1 63.78 167 SER B N 1
ATOM 4534 C CA . SER B 1 167 ? 7.77 -17.297 -17.781 1 63.78 167 SER B CA 1
ATOM 4535 C C . SER B 1 167 ? 6.676 -17.734 -18.75 1 63.78 167 SER B C 1
ATOM 4537 O O . SER B 1 167 ? 6.965 -18.141 -19.875 1 63.78 167 SER B O 1
ATOM 4539 N N . ARG B 1 168 ? 5.496 -18.203 -18.188 1 55.5 168 ARG B N 1
ATOM 4540 C CA . ARG B 1 168 ? 4.426 -18.688 -19.062 1 55.5 168 ARG B CA 1
ATOM 4541 C C . ARG B 1 168 ? 3.795 -17.547 -19.844 1 55.5 168 ARG B C 1
ATOM 4543 O O . ARG B 1 168 ? 3.359 -16.547 -19.266 1 55.5 168 ARG B O 1
ATOM 4550 N N . SER B 1 169 ? 4.371 -17.016 -20.891 1 50 169 SER B N 1
ATOM 4551 C CA . SER B 1 169 ? 3.447 -16.266 -21.734 1 50 169 SER B CA 1
ATOM 4552 C C . SER B 1 169 ? 2.598 -17.203 -22.594 1 50 169 SER B C 1
ATOM 4554 O O . SER B 1 169 ? 3.129 -18.016 -23.344 1 50 169 SER B O 1
ATOM 4556 N N . ILE B 1 170 ? 1.479 -17.75 -21.969 1 46.53 170 ILE B N 1
ATOM 4557 C CA . ILE B 1 170 ? 0.659 -18.484 -22.906 1 46.53 170 ILE B CA 1
ATOM 4558 C C . ILE B 1 170 ? 0.515 -17.688 -24.203 1 46.53 170 ILE B C 1
ATOM 4560 O O . ILE B 1 170 ? 1.051 -16.578 -24.328 1 46.53 170 ILE B O 1
ATOM 4564 N N . PHE B 1 171 ? -0.39 -18.062 -25.031 1 46.88 171 PHE B N 1
ATOM 4565 C CA . PHE B 1 171 ? -0.673 -17.766 -26.422 1 46.88 171 PHE B CA 1
ATOM 4566 C C . PHE B 1 171 ? -0.697 -16.266 -26.672 1 46.88 171 PHE B C 1
ATOM 4568 O O . PHE B 1 171 ? -0.579 -15.812 -27.812 1 46.88 171 PHE B O 1
ATOM 4575 N N . ASN B 1 172 ? -0.938 -15.508 -25.531 1 52.38 172 ASN B N 1
ATOM 4576 C CA . ASN B 1 172 ? -1.211 -14.117 -25.859 1 52.38 172 ASN B CA 1
ATOM 4577 C C . ASN B 1 172 ? -0.222 -13.172 -25.188 1 52.38 172 ASN B C 1
ATOM 4579 O O . ASN B 1 172 ? 0.25 -13.453 -24.078 1 52.38 172 ASN B O 1
ATOM 4583 N N . ILE B 1 173 ? 0.312 -12.258 -25.984 1 50.41 173 ILE B N 1
ATOM 4584 C CA . ILE B 1 173 ? 1.24 -11.172 -25.688 1 50.41 173 ILE B CA 1
ATOM 4585 C C . ILE B 1 173 ? 0.838 -10.5 -24.375 1 50.41 173 ILE B C 1
ATOM 4587 O O . ILE B 1 173 ? 1.687 -9.953 -23.656 1 50.41 173 ILE B O 1
ATOM 4591 N N . PHE B 1 174 ? -0.327 -10.805 -23.938 1 55.97 174 PHE B N 1
ATOM 4592 C CA . PHE B 1 174 ? -0.838 -10.023 -22.812 1 55.97 174 PHE B CA 1
ATOM 4593 C C . PHE B 1 174 ? -0.699 -10.789 -21.516 1 55.97 174 PHE B C 1
ATOM 4595 O O . PHE B 1 174 ? -0.915 -10.227 -20.438 1 55.97 174 PHE B O 1
ATOM 4602 N N . CYS B 1 175 ? -0.223 -12.016 -21.672 1 59.44 175 CYS B N 1
ATOM 4603 C CA . CYS B 1 175 ? -0.227 -12.82 -20.453 1 59.44 175 CYS B CA 1
ATOM 4604 C C . CYS B 1 175 ? 1.191 -13.203 -20.047 1 59.44 175 CYS B C 1
ATOM 4606 O O . CYS B 1 175 ? 1.756 -14.164 -20.578 1 59.44 175 CYS B O 1
ATOM 4608 N N . TYR B 1 176 ? 1.843 -12.273 -19.531 1 60.38 176 TYR B N 1
ATOM 4609 C CA . TYR B 1 176 ? 3.148 -12.617 -18.984 1 60.38 176 TYR B CA 1
ATOM 4610 C C . TYR B 1 176 ? 3.109 -12.633 -17.453 1 60.38 176 TYR B C 1
ATOM 4612 O O . TYR B 1 176 ? 2.82 -11.617 -16.828 1 60.38 176 TYR B O 1
ATOM 4620 N N . SER B 1 177 ? 3.287 -13.906 -17.016 1 63.56 177 SER B N 1
ATOM 4621 C CA . SER B 1 177 ? 3.365 -14.055 -15.57 1 63.56 177 SER B CA 1
ATOM 4622 C C . SER B 1 177 ? 4.781 -13.805 -15.062 1 63.56 177 SER B C 1
ATOM 4624 O O . SER B 1 177 ? 5.582 -14.734 -14.945 1 63.56 177 SER B O 1
ATOM 4626 N N . GLY B 1 178 ? 5.207 -12.68 -14.734 1 82.5 178 GLY B N 1
ATOM 4627 C CA . GLY B 1 178 ? 6.551 -12.273 -14.359 1 82.5 178 GLY B CA 1
ATOM 4628 C C . GLY B 1 178 ? 6.836 -12.438 -12.875 1 82.5 178 GLY B C 1
ATOM 4629 O O . GLY B 1 178 ? 7.992 -12.469 -12.461 1 82.5 178 GLY B O 1
ATOM 4630 N N . ASN B 1 179 ? 5.836 -12.836 -12.062 1 90.81 179 ASN B N 1
ATOM 4631 C CA . ASN B 1 179 ? 6.039 -12.961 -10.625 1 90.81 179 ASN B CA 1
ATOM 4632 C C . ASN B 1 179 ? 6.805 -14.234 -10.273 1 90.81 179 ASN B C 1
ATOM 4634 O O . ASN B 1 179 ? 7.617 -14.234 -9.344 1 90.81 179 ASN B O 1
ATOM 4638 N N . HIS B 1 180 ? 6.547 -15.281 -11.023 1 93.31 180 HIS B N 1
ATOM 4639 C CA . HIS B 1 180 ? 7.242 -16.531 -10.758 1 93.31 180 HIS B CA 1
ATOM 4640 C C . HIS B 1 180 ? 8.719 -16.438 -11.117 1 93.31 180 HIS B C 1
ATOM 4642 O O . HIS B 1 180 ? 9.578 -16.875 -10.352 1 93.31 180 HIS B O 1
ATOM 4648 N N . ALA B 1 181 ? 8.992 -15.867 -12.281 1 92.38 181 ALA B N 1
ATOM 4649 C CA . ALA B 1 181 ? 10.383 -15.672 -12.703 1 92.38 181 ALA B CA 1
ATOM 4650 C C . ALA B 1 181 ? 11.164 -14.867 -11.672 1 92.38 181 ALA B C 1
ATOM 4652 O O . ALA B 1 181 ? 12.297 -15.211 -11.328 1 92.38 181 ALA B O 1
ATOM 4653 N N . ALA B 1 182 ? 10.547 -13.828 -11.188 1 92.44 182 ALA B N 1
ATOM 4654 C CA . ALA B 1 182 ? 11.18 -12.992 -10.172 1 92.44 182 ALA B CA 1
ATOM 4655 C C . ALA B 1 182 ? 11.375 -13.766 -8.867 1 92.44 182 ALA B C 1
ATOM 4657 O O . ALA B 1 182 ? 12.414 -13.656 -8.219 1 92.44 182 ALA B O 1
ATOM 4658 N N . ALA B 1 183 ? 10.453 -14.531 -8.492 1 95.94 183 ALA B N 1
ATOM 4659 C CA . ALA B 1 183 ? 10.508 -15.32 -7.262 1 95.94 183 ALA B CA 1
ATOM 4660 C C . ALA B 1 183 ? 11.617 -16.359 -7.324 1 95.94 183 ALA B C 1
ATOM 4662 O O . ALA B 1 183 ? 12.352 -16.562 -6.355 1 95.94 183 ALA B O 1
ATOM 4663 N N . VAL B 1 184 ? 11.695 -17.031 -8.461 1 96.69 184 VAL B N 1
ATOM 4664 C CA . VAL B 1 184 ? 12.742 -18.031 -8.656 1 96.69 184 VAL B CA 1
ATOM 4665 C C . VAL B 1 184 ? 14.117 -17.375 -8.57 1 96.69 184 VAL B C 1
ATOM 4667 O O . VAL B 1 184 ? 15.023 -17.891 -7.926 1 96.69 184 VAL B O 1
ATOM 4670 N N . SER B 1 185 ? 14.25 -16.25 -9.211 1 96.25 185 SER B N 1
ATOM 4671 C CA . SER B 1 185 ? 15.508 -15.5 -9.164 1 96.25 185 SER B CA 1
ATOM 4672 C C . SER B 1 185 ? 15.875 -15.125 -7.734 1 96.25 185 SER B C 1
ATOM 4674 O O . SER B 1 185 ? 17.016 -15.32 -7.316 1 96.25 185 SER B O 1
ATOM 4676 N N . LEU B 1 186 ? 14.891 -14.648 -7.008 1 96.38 186 LEU B N 1
ATOM 4677 C CA . LEU B 1 186 ? 15.133 -14.219 -5.637 1 96.38 186 LEU B CA 1
ATOM 4678 C C . LEU B 1 186 ? 15.477 -15.406 -4.746 1 96.38 186 LEU B C 1
ATOM 4680 O O . LEU B 1 186 ? 16.422 -15.344 -3.957 1 96.38 186 LEU B O 1
ATOM 4684 N N . ALA B 1 187 ? 14.758 -16.484 -4.84 1 98.19 187 ALA B N 1
ATOM 4685 C CA . ALA B 1 187 ? 15.008 -17.688 -4.039 1 98.19 187 ALA B CA 1
ATOM 4686 C C . ALA B 1 187 ? 16.391 -18.266 -4.34 1 98.19 187 ALA B C 1
ATOM 4688 O O . ALA B 1 187 ? 17.094 -18.703 -3.43 1 98.19 187 ALA B O 1
ATOM 4689 N N . ALA B 1 188 ? 16.719 -18.281 -5.594 1 98.25 188 ALA B N 1
ATOM 4690 C CA . ALA B 1 188 ? 18.047 -18.766 -5.988 1 98.25 188 ALA B CA 1
ATOM 4691 C C . ALA B 1 188 ? 19.156 -17.906 -5.406 1 98.25 188 ALA B C 1
ATOM 4693 O O . ALA B 1 188 ? 20.156 -18.406 -4.902 1 98.25 188 ALA B O 1
ATOM 4694 N N . LYS B 1 189 ? 18.953 -16.625 -5.488 1 96.88 189 LYS B N 1
ATOM 4695 C CA . LYS B 1 189 ? 19.922 -15.695 -4.91 1 96.88 189 LYS B CA 1
ATOM 4696 C C . LYS B 1 189 ? 20.109 -15.953 -3.416 1 96.88 189 LYS B C 1
ATOM 4698 O O . LYS B 1 189 ? 21.234 -15.984 -2.92 1 96.88 189 LYS B O 1
ATOM 4703 N N . LEU B 1 190 ? 19.031 -16.141 -2.711 1 96.31 190 LEU B N 1
ATOM 4704 C CA . LEU B 1 190 ? 19.062 -16.375 -1.271 1 96.31 190 LEU B CA 1
ATOM 4705 C C . LEU B 1 190 ? 19.797 -17.672 -0.953 1 96.31 190 LEU B C 1
ATOM 4707 O O . LEU B 1 190 ? 20.469 -17.766 0.076 1 96.31 190 LEU B O 1
ATOM 4711 N N . ARG B 1 191 ? 19.641 -18.609 -1.847 1 97.81 191 ARG B N 1
ATOM 4712 C CA . ARG B 1 191 ? 20.297 -19.891 -1.629 1 97.81 191 ARG B CA 1
ATOM 4713 C C . ARG B 1 191 ? 21.734 -19.859 -2.148 1 97.81 191 ARG B C 1
ATOM 4715 O O . ARG B 1 191 ? 22.516 -20.781 -1.878 1 97.81 191 ARG B O 1
ATOM 4722 N N . GLY B 1 192 ? 22.078 -18.922 -2.969 1 97.44 192 GLY B N 1
ATOM 4723 C CA . GLY B 1 192 ? 23.422 -18.781 -3.51 1 97.44 192 GLY B CA 1
ATOM 4724 C C . GLY B 1 192 ? 23.672 -19.641 -4.73 1 97.44 192 GLY B C 1
ATOM 4725 O O . GLY B 1 192 ? 24.766 -20.203 -4.895 1 97.44 192 GLY B O 1
ATOM 4726 N N . ILE B 1 193 ? 22.688 -19.812 -5.543 1 98.12 193 ILE B N 1
ATOM 4727 C CA . ILE B 1 193 ? 22.828 -20.641 -6.727 1 98.12 193 ILE B CA 1
ATOM 4728 C C . ILE B 1 193 ? 22.375 -19.875 -7.965 1 98.12 193 ILE B C 1
ATOM 4730 O O . ILE B 1 193 ? 21.672 -18.875 -7.852 1 98.12 193 ILE B O 1
ATOM 4734 N N . PRO B 1 194 ? 22.734 -20.328 -9.148 1 97.56 194 PRO B N 1
ATOM 4735 C CA . PRO B 1 194 ? 22.312 -19.625 -10.359 1 97.56 194 PRO B CA 1
ATOM 4736 C C . PRO B 1 194 ? 20.844 -19.859 -10.703 1 97.56 194 PRO B C 1
ATOM 4738 O O . PRO B 1 194 ? 20.312 -20.938 -10.438 1 97.56 194 PRO B O 1
ATOM 4741 N N . ALA B 1 195 ? 20.25 -18.875 -11.273 1 97.69 195 ALA B N 1
ATOM 4742 C CA . ALA B 1 195 ? 18.891 -18.969 -11.828 1 97.69 195 ALA B CA 1
ATOM 4743 C C . ALA B 1 195 ? 18.875 -18.578 -13.297 1 97.69 195 ALA B C 1
ATOM 4745 O O . ALA B 1 195 ? 19.25 -17.453 -13.648 1 97.69 195 ALA B O 1
ATOM 4746 N N . TYR B 1 196 ? 18.422 -19.469 -14.148 1 96.44 196 TYR B N 1
ATOM 4747 C CA . TYR B 1 196 ? 18.266 -19.234 -15.586 1 96.44 196 TYR B CA 1
ATOM 4748 C C . TYR B 1 196 ? 16.812 -18.969 -15.93 1 96.44 196 TYR B C 1
ATOM 4750 O O . TYR B 1 196 ? 15.961 -19.859 -15.812 1 96.44 196 TYR B O 1
ATOM 4758 N N . ILE B 1 197 ? 16.594 -17.766 -16.375 1 94.88 197 ILE B N 1
ATOM 4759 C CA . ILE B 1 197 ? 15.211 -17.359 -16.609 1 94.88 197 ILE B CA 1
ATOM 4760 C C . ILE B 1 197 ? 14.977 -17.156 -18.109 1 94.88 197 ILE B C 1
ATOM 4762 O O . ILE B 1 197 ? 15.5 -16.203 -18.703 1 94.88 197 ILE B O 1
ATOM 4766 N N . VAL B 1 198 ? 14.109 -17.969 -18.688 1 91.38 198 VAL B N 1
ATOM 4767 C CA . VAL B 1 198 ? 13.773 -17.844 -20.109 1 91.38 198 VAL B CA 1
ATOM 4768 C C . VAL B 1 198 ? 12.633 -16.859 -20.281 1 91.38 198 VAL B C 1
ATOM 4770 O O . VAL B 1 198 ? 11.531 -17.062 -19.766 1 91.38 198 VAL B O 1
ATOM 4773 N N . ILE B 1 199 ? 12.906 -15.797 -20.938 1 86.12 199 ILE B N 1
ATOM 4774 C CA . ILE B 1 199 ? 11.945 -14.711 -21.109 1 86.12 199 ILE B CA 1
ATOM 4775 C C . ILE B 1 199 ? 11.742 -14.43 -22.594 1 86.12 199 ILE B C 1
ATOM 4777 O O . ILE B 1 199 ? 12.711 -14.359 -23.359 1 86.12 199 ILE B O 1
ATOM 4781 N N . PRO B 1 200 ? 10.5 -14.305 -22.953 1 82.31 200 PRO B N 1
ATOM 4782 C CA . PRO B 1 200 ? 10.297 -13.914 -24.359 1 82.31 200 PRO B CA 1
ATOM 4783 C C . PRO B 1 200 ? 10.703 -12.469 -24.625 1 82.31 200 PRO B C 1
ATOM 4785 O O . PRO B 1 200 ? 10.602 -11.617 -23.75 1 82.31 200 PRO B O 1
ATOM 4788 N N . GLU B 1 201 ? 10.961 -12.125 -25.781 1 80.56 201 GLU B N 1
ATOM 4789 C CA . GLU B 1 201 ? 11.5 -10.828 -26.172 1 80.56 201 GLU B CA 1
ATOM 4790 C C . GLU B 1 201 ? 10.469 -9.727 -25.984 1 80.56 201 GLU B C 1
ATOM 4792 O O . GLU B 1 201 ? 10.82 -8.562 -25.781 1 80.56 201 GLU B O 1
ATOM 4797 N N . ASN B 1 202 ? 9.211 -10.086 -25.891 1 74.44 202 ASN B N 1
ATOM 4798 C CA . ASN B 1 202 ? 8.164 -9.078 -25.781 1 74.44 202 ASN B CA 1
ATOM 4799 C C . ASN B 1 202 ? 7.613 -8.992 -24.359 1 74.44 202 ASN B C 1
ATOM 4801 O O . ASN B 1 202 ? 6.547 -8.414 -24.141 1 74.44 202 ASN B O 1
ATOM 4805 N N . ALA B 1 203 ? 8.352 -9.562 -23.438 1 74 203 ALA B N 1
ATOM 4806 C CA . ALA B 1 203 ? 7.887 -9.523 -22.047 1 74 203 ALA B CA 1
ATOM 4807 C C . ALA B 1 203 ? 7.887 -8.094 -21.516 1 74 203 ALA B C 1
ATOM 4809 O O . ALA B 1 203 ? 8.742 -7.285 -21.875 1 74 203 ALA B O 1
ATOM 4810 N N . PRO B 1 204 ? 6.879 -7.762 -20.625 1 71.44 204 PRO B N 1
ATOM 4811 C CA . PRO B 1 204 ? 6.844 -6.434 -20 1 71.44 204 PRO B CA 1
ATOM 4812 C C . PRO B 1 204 ? 8.133 -6.094 -19.266 1 71.44 204 PRO B C 1
ATOM 4814 O O . PRO B 1 204 ? 8.711 -6.957 -18.594 1 71.44 204 PRO B O 1
ATOM 4817 N N . ARG B 1 205 ? 8.5 -4.852 -19.266 1 73.81 205 ARG B N 1
ATOM 4818 C CA . ARG B 1 205 ? 9.75 -4.352 -18.703 1 73.81 205 ARG B CA 1
ATOM 4819 C C . ARG B 1 205 ? 9.789 -4.547 -17.203 1 73.81 205 ARG B C 1
ATOM 4821 O O . ARG B 1 205 ? 10.82 -4.934 -16.641 1 73.81 205 ARG B O 1
ATOM 4828 N N . CYS B 1 206 ? 8.68 -4.324 -16.531 1 72.62 206 CYS B N 1
ATOM 4829 C CA . CYS B 1 206 ? 8.656 -4.387 -15.078 1 72.62 206 CYS B CA 1
ATOM 4830 C C . CYS B 1 206 ? 9.016 -5.781 -14.586 1 72.62 206 CYS B C 1
ATOM 4832 O O . CYS B 1 206 ? 9.695 -5.93 -13.57 1 72.62 206 CYS B O 1
ATOM 4834 N N . LYS B 1 207 ? 8.664 -6.754 -15.242 1 72.88 207 LYS B N 1
ATOM 4835 C CA . LYS B 1 207 ? 8.922 -8.125 -14.805 1 72.88 207 LYS B CA 1
ATOM 4836 C C . LYS B 1 207 ? 10.352 -8.547 -15.117 1 72.88 207 LYS B C 1
ATOM 4838 O O . LYS B 1 207 ? 10.977 -9.266 -14.336 1 72.88 207 LYS B O 1
ATOM 4843 N N . ILE B 1 208 ? 10.867 -7.984 -16.234 1 79.25 208 ILE B N 1
ATOM 4844 C CA . ILE B 1 208 ? 12.258 -8.234 -16.594 1 79.25 208 ILE B CA 1
ATOM 4845 C C . ILE B 1 208 ? 13.18 -7.574 -15.562 1 79.25 208 ILE B C 1
ATOM 4847 O O . ILE B 1 208 ? 14.141 -8.188 -15.102 1 79.25 208 ILE B O 1
ATOM 4851 N N . GLU B 1 209 ? 12.797 -6.418 -15.164 1 81.62 209 GLU B N 1
ATOM 4852 C CA . GLU B 1 209 ? 13.617 -5.664 -14.219 1 81.62 209 GLU B CA 1
ATOM 4853 C C . GLU B 1 209 ? 13.672 -6.363 -12.867 1 81.62 209 GLU B C 1
ATOM 4855 O O . GLU B 1 209 ? 14.711 -6.348 -12.195 1 81.62 209 GLU B O 1
ATOM 4860 N N . ASN B 1 210 ? 12.672 -6.957 -12.484 1 84.25 210 ASN B N 1
ATOM 4861 C CA . ASN B 1 210 ? 12.656 -7.68 -11.219 1 84.25 210 ASN B CA 1
ATOM 4862 C C . ASN B 1 210 ? 13.57 -8.898 -11.258 1 84.25 210 ASN B C 1
ATOM 4864 O O . ASN B 1 210 ? 14.242 -9.211 -10.273 1 84.25 210 ASN B O 1
ATOM 4868 N N . VAL B 1 211 ? 13.57 -9.586 -12.391 1 89.06 211 VAL B N 1
ATOM 4869 C CA . VAL B 1 211 ? 14.438 -10.75 -12.562 1 89.06 211 VAL B CA 1
ATOM 4870 C C . VAL B 1 211 ? 15.898 -10.32 -12.453 1 89.06 211 VAL B C 1
ATOM 4872 O O . VAL B 1 211 ? 16.672 -10.93 -11.703 1 89.06 211 VAL B O 1
ATOM 4875 N N . LYS B 1 212 ? 16.172 -9.258 -13.117 1 88.69 212 LYS B N 1
ATOM 4876 C CA . LYS B 1 212 ? 17.547 -8.75 -13.094 1 88.69 212 LYS B CA 1
ATOM 4877 C C . LYS B 1 212 ? 17.922 -8.258 -11.703 1 88.69 212 LYS B C 1
ATOM 4879 O O . LYS B 1 212 ? 19.031 -8.531 -11.227 1 88.69 212 LYS B O 1
ATOM 4884 N N . ARG B 1 213 ? 17 -7.605 -11.133 1 84.94 213 ARG B N 1
ATOM 4885 C CA . ARG B 1 213 ? 17.219 -7.062 -9.797 1 84.94 213 ARG B CA 1
ATOM 4886 C C . ARG B 1 213 ? 17.594 -8.164 -8.812 1 84.94 213 ARG B C 1
ATOM 4888 O O . ARG B 1 213 ? 18.391 -7.949 -7.902 1 84.94 213 ARG B O 1
ATOM 4895 N N . TYR B 1 214 ? 17.109 -9.32 -9.023 1 91.25 214 TYR B N 1
ATOM 4896 C CA . TYR B 1 214 ? 17.328 -10.414 -8.078 1 91.25 214 TYR B CA 1
ATOM 4897 C C . TYR B 1 214 ? 18.422 -11.359 -8.578 1 91.25 214 TYR B C 1
ATOM 4899 O O . TYR B 1 214 ? 18.609 -12.438 -8.023 1 91.25 214 TYR B O 1
ATOM 4907 N N . GLY B 1 215 ? 19.094 -10.984 -9.719 1 92.38 215 GLY B N 1
ATOM 4908 C CA . GLY B 1 215 ? 20.281 -11.711 -10.156 1 92.38 215 GLY B CA 1
ATOM 4909 C C . GLY B 1 215 ? 19.953 -12.844 -11.109 1 92.38 215 GLY B C 1
ATOM 4910 O O . GLY B 1 215 ? 20.828 -13.672 -11.406 1 92.38 215 GLY B O 1
ATOM 4911 N N . GLY B 1 216 ? 18.781 -12.898 -11.516 1 95 216 GLY B N 1
ATOM 4912 C CA . GLY B 1 216 ? 18.438 -13.906 -12.508 1 95 216 GLY B CA 1
ATOM 4913 C C . GLY B 1 216 ? 19.141 -13.695 -13.836 1 95 216 GLY B C 1
ATOM 4914 O O . GLY B 1 216 ? 19.312 -12.555 -14.281 1 95 216 GLY B O 1
ATOM 4915 N N . GLN B 1 217 ? 19.578 -14.773 -14.391 1 95.06 217 GLN B N 1
ATOM 4916 C CA . GLN B 1 217 ? 20.156 -14.727 -15.734 1 95.06 217 GLN B CA 1
ATOM 4917 C C . GLN B 1 217 ? 19.078 -14.836 -16.797 1 95.06 217 GLN B C 1
ATOM 4919 O O . GLN B 1 217 ? 18.469 -15.891 -16.969 1 95.06 217 GLN B O 1
ATOM 4924 N N . VAL B 1 218 ? 18.969 -13.805 -17.547 1 93.31 218 VAL B N 1
ATOM 4925 C CA . VAL B 1 218 ? 17.922 -13.75 -18.547 1 93.31 218 VAL B CA 1
ATOM 4926 C C . VAL B 1 218 ? 18.375 -14.453 -19.828 1 93.31 218 VAL B C 1
ATOM 4928 O O . VAL B 1 218 ? 19.453 -14.156 -20.344 1 93.31 218 VAL B O 1
ATOM 4931 N N . ILE B 1 219 ? 17.594 -15.375 -20.25 1 93.31 219 ILE B N 1
ATOM 4932 C CA . ILE B 1 219 ? 17.797 -16.047 -21.531 1 93.31 219 ILE B CA 1
ATOM 4933 C C . ILE B 1 219 ? 16.609 -15.758 -22.453 1 93.31 219 ILE B C 1
ATOM 4935 O O . ILE B 1 219 ? 15.469 -16.125 -22.141 1 93.31 219 ILE B O 1
ATOM 4939 N N . TRP B 1 220 ? 16.875 -15.203 -23.547 1 90.5 220 TRP B N 1
ATOM 4940 C CA . TRP B 1 220 ? 15.82 -14.719 -24.422 1 90.5 220 TRP B CA 1
ATOM 4941 C C . TRP B 1 220 ? 15.289 -15.844 -25.297 1 90.5 220 TRP B C 1
ATOM 4943 O O . TRP B 1 220 ? 16.047 -16.703 -25.75 1 90.5 220 TRP B O 1
ATOM 4953 N N . SER B 1 221 ? 13.992 -15.773 -25.516 1 88.69 221 SER B N 1
ATOM 4954 C CA . SER B 1 221 ? 13.328 -16.688 -26.453 1 88.69 221 SER B CA 1
ATOM 4955 C C . SER B 1 221 ? 12.398 -15.922 -27.391 1 88.69 221 SER B C 1
ATOM 4957 O O . SER B 1 221 ? 12.086 -14.75 -27.156 1 88.69 221 SER B O 1
ATOM 4959 N N . GLU B 1 222 ? 11.922 -16.625 -28.484 1 85.25 222 GLU B N 1
ATOM 4960 C CA . GLU B 1 222 ? 10.836 -16.109 -29.312 1 85.25 222 GLU B CA 1
ATOM 4961 C C . GLU B 1 222 ? 9.508 -16.125 -28.547 1 85.25 222 GLU B C 1
ATOM 4963 O O . GLU B 1 222 ? 9.352 -16.906 -27.594 1 85.25 222 GLU B O 1
ATOM 4968 N N . PRO B 1 223 ? 8.586 -15.289 -28.906 1 80.19 223 PRO B N 1
ATOM 4969 C CA . PRO B 1 223 ? 7.324 -15.18 -28.172 1 80.19 223 PRO B CA 1
ATOM 4970 C C . PRO B 1 223 ? 6.344 -16.297 -28.516 1 80.19 223 PRO B C 1
ATOM 4972 O O . PRO B 1 223 ? 5.191 -16.031 -28.859 1 80.19 223 PRO B O 1
ATOM 4975 N N . THR B 1 224 ? 6.824 -17.5 -28.547 1 74.56 224 THR B N 1
ATOM 4976 C CA . THR B 1 224 ? 5.984 -18.688 -28.703 1 74.56 224 THR B CA 1
ATOM 4977 C C . THR B 1 224 ? 6.219 -19.688 -27.578 1 74.56 224 THR B C 1
ATOM 4979 O O . THR B 1 224 ? 7.309 -19.734 -27 1 74.56 224 THR B O 1
ATOM 4982 N N . PHE B 1 225 ? 5.184 -20.422 -27.25 1 71.06 225 PHE B N 1
ATOM 4983 C CA . PHE B 1 225 ? 5.285 -21.422 -26.203 1 71.06 225 PHE B CA 1
ATOM 4984 C C . PHE B 1 225 ? 6.359 -22.453 -26.531 1 71.06 225 PHE B C 1
ATOM 4986 O O . PHE B 1 225 ? 7.16 -22.812 -25.672 1 71.06 225 PHE B O 1
ATOM 4993 N N . GLN B 1 226 ? 6.324 -22.875 -27.75 1 77.69 226 GLN B N 1
ATOM 4994 C CA . GLN B 1 226 ? 7.262 -23.906 -28.188 1 77.69 226 GLN B CA 1
ATOM 4995 C C . GLN B 1 226 ? 8.703 -23.422 -28.062 1 77.69 226 GLN B C 1
ATOM 4997 O O . GLN B 1 226 ? 9.578 -24.172 -27.625 1 77.69 226 GLN B O 1
ATOM 5002 N N . SER B 1 227 ? 8.883 -22.203 -28.406 1 83.38 227 SER B N 1
ATOM 5003 C CA . SER B 1 227 ? 10.234 -21.656 -28.328 1 83.38 227 SER B CA 1
ATOM 5004 C C . SER B 1 227 ? 10.711 -21.594 -26.875 1 83.38 227 SER B C 1
ATOM 5006 O O . SER B 1 227 ? 11.859 -21.938 -26.578 1 83.38 227 SER B O 1
ATOM 5008 N N . ARG B 1 228 ? 9.953 -21.188 -25.984 1 82.75 228 ARG B N 1
ATOM 5009 C CA . ARG B 1 228 ? 10.32 -21.078 -24.578 1 82.75 228 ARG B CA 1
ATOM 5010 C C . ARG B 1 228 ? 10.641 -22.438 -23.984 1 82.75 228 ARG B C 1
ATOM 5012 O O . ARG B 1 228 ? 11.602 -22.578 -23.219 1 82.75 228 ARG B O 1
ATOM 5019 N N . GLU B 1 229 ? 9.836 -23.422 -24.359 1 82.12 229 GLU B N 1
ATOM 5020 C CA . GLU B 1 229 ? 10.07 -24.781 -23.875 1 82.12 229 GLU B CA 1
ATOM 5021 C C . GLU B 1 229 ? 11.391 -25.328 -24.406 1 82.12 229 GLU B C 1
ATOM 5023 O O . GLU B 1 229 ? 12.141 -25.969 -23.672 1 82.12 229 GLU B O 1
ATOM 5028 N N . ASN B 1 230 ? 11.586 -25.047 -25.641 1 89.62 230 ASN B N 1
ATOM 5029 C CA . ASN B 1 230 ? 12.812 -25.531 -26.266 1 89.62 230 ASN B CA 1
ATOM 5030 C C . ASN B 1 230 ? 14.047 -24.875 -25.641 1 89.62 230 ASN B C 1
ATOM 5032 O O . ASN B 1 230 ? 15.047 -25.562 -25.391 1 89.62 230 ASN B O 1
ATOM 5036 N N . VAL B 1 231 ? 13.93 -23.625 -25.453 1 92.25 231 VAL B N 1
ATOM 5037 C CA . VAL B 1 231 ? 15.055 -22.906 -24.875 1 92.25 231 VAL B CA 1
ATOM 5038 C C . VAL B 1 231 ? 15.297 -23.391 -23.438 1 92.25 231 VAL B C 1
ATOM 5040 O O . VAL B 1 231 ? 16.453 -23.594 -23.031 1 92.25 231 VAL B O 1
ATOM 5043 N N . ALA B 1 232 ? 14.297 -23.609 -22.719 1 90.62 232 ALA B N 1
ATOM 5044 C CA . ALA B 1 232 ? 14.43 -24.109 -21.359 1 90.62 232 ALA B CA 1
ATOM 5045 C C . ALA B 1 232 ? 15.086 -25.484 -21.328 1 90.62 232 ALA B C 1
ATOM 5047 O O . ALA B 1 232 ? 15.945 -25.766 -20.5 1 90.62 232 ALA B O 1
ATOM 5048 N N . LYS B 1 233 ? 14.68 -26.281 -22.234 1 91.81 233 LYS B N 1
ATOM 5049 C CA . LYS B 1 233 ? 15.25 -27.609 -22.328 1 91.81 233 LYS B CA 1
ATOM 5050 C C . LYS B 1 233 ? 16.734 -27.562 -22.672 1 91.81 233 LYS B C 1
ATOM 5052 O O . LYS B 1 233 ? 17.531 -28.344 -22.141 1 91.81 233 LYS B O 1
ATOM 5057 N N . LYS B 1 234 ? 17 -26.703 -23.531 1 95.25 234 LYS B N 1
ATOM 5058 C CA . LYS B 1 234 ? 18.406 -26.531 -23.906 1 95.25 234 LYS B CA 1
ATOM 5059 C C . LYS B 1 234 ? 19.234 -26.078 -22.703 1 95.25 234 LYS B C 1
ATOM 5061 O O . LYS B 1 234 ? 20.344 -26.578 -22.5 1 95.25 234 LYS B O 1
ATOM 5066 N N . VAL B 1 235 ? 18.719 -25.172 -21.984 1 94.88 235 VAL B N 1
ATOM 5067 C CA . VAL B 1 235 ? 19.391 -24.688 -20.781 1 94.88 235 VAL B CA 1
ATOM 5068 C C . VAL B 1 235 ? 19.594 -25.844 -19.797 1 94.88 235 VAL B C 1
ATOM 5070 O O . VAL B 1 235 ? 20.672 -25.984 -19.219 1 94.88 235 VAL B O 1
ATOM 5073 N N . GLN B 1 236 ? 18.625 -26.641 -19.656 1 95.06 236 GLN B N 1
ATOM 5074 C CA . GLN B 1 236 ? 18.703 -27.797 -18.766 1 95.06 236 GLN B CA 1
ATOM 5075 C C . GLN B 1 236 ? 19.781 -28.781 -19.219 1 95.06 236 GLN B C 1
ATOM 5077 O O . GLN B 1 236 ? 20.531 -29.312 -18.406 1 95.06 236 GLN B O 1
ATOM 5082 N N . GLN B 1 237 ? 19.859 -29 -20.484 1 95.94 237 GLN B N 1
ATOM 5083 C CA . GLN B 1 237 ? 20.828 -29.922 -21.047 1 95.94 237 GLN B CA 1
ATOM 5084 C C . GLN B 1 237 ? 22.266 -29.406 -20.859 1 95.94 237 GLN B C 1
ATOM 5086 O O . GLN B 1 237 ? 23.172 -30.188 -20.547 1 95.94 237 GLN B O 1
ATOM 5091 N N . GLU B 1 238 ? 22.391 -28.172 -20.953 1 96.88 238 GLU B N 1
ATOM 5092 C CA . GLU B 1 238 ? 23.719 -27.578 -20.906 1 96.88 238 GLU B CA 1
ATOM 5093 C C . GLU B 1 238 ? 24.203 -27.422 -19.469 1 96.88 238 GLU B C 1
ATOM 5095 O O . GLU B 1 238 ? 25.406 -27.516 -19.203 1 96.88 238 GLU B O 1
ATOM 5100 N N . THR B 1 239 ? 23.312 -27.219 -18.562 1 95.81 239 THR B N 1
ATOM 5101 C CA . THR B 1 239 ? 23.734 -26.828 -17.219 1 95.81 239 THR B CA 1
ATOM 5102 C C . THR B 1 239 ? 23.375 -27.906 -16.203 1 95.81 239 THR B C 1
ATOM 5104 O O . THR B 1 239 ? 23.953 -27.969 -15.117 1 95.81 239 THR B O 1
ATOM 5107 N N . GLY B 1 240 ? 22.359 -28.688 -16.531 1 96.5 240 GLY B N 1
ATOM 5108 C CA . GLY B 1 240 ? 21.812 -29.609 -15.555 1 96.5 240 GLY B CA 1
ATOM 5109 C C . GLY B 1 240 ? 20.859 -28.938 -14.578 1 96.5 240 GLY B C 1
ATOM 5110 O O . GLY B 1 240 ? 20.438 -29.562 -13.602 1 96.5 240 GLY B O 1
ATOM 5111 N N . ALA B 1 241 ? 20.5 -27.719 -14.82 1 97.38 241 ALA B N 1
ATOM 5112 C CA . ALA B 1 241 ? 19.641 -26.953 -13.93 1 97.38 241 ALA B CA 1
ATOM 5113 C C . ALA B 1 241 ? 18.266 -27.625 -13.773 1 97.38 241 ALA B C 1
ATOM 5115 O O . ALA B 1 241 ? 17.781 -28.266 -14.711 1 97.38 241 ALA B O 1
ATOM 5116 N N . ILE B 1 242 ? 17.719 -27.484 -12.633 1 96.81 242 ILE B N 1
ATOM 5117 C CA . ILE B 1 242 ? 16.438 -28.109 -12.328 1 96.81 242 ILE B CA 1
ATOM 5118 C C . ILE B 1 242 ? 15.305 -27.141 -12.664 1 96.81 242 ILE B C 1
ATOM 5120 O O . ILE B 1 242 ? 15.352 -25.969 -12.289 1 96.81 242 ILE B O 1
ATOM 5124 N N . MET B 1 243 ? 14.297 -27.672 -13.352 1 95.31 243 MET B N 1
ATOM 5125 C CA . MET B 1 243 ? 13.133 -26.859 -13.703 1 95.31 243 MET B CA 1
ATOM 5126 C C . MET B 1 243 ? 12.258 -26.609 -12.477 1 95.31 243 MET B C 1
ATOM 5128 O O . MET B 1 243 ? 11.898 -27.547 -11.758 1 95.31 243 MET B O 1
ATOM 5132 N N . VAL B 1 244 ? 11.953 -25.359 -12.227 1 95.75 244 VAL B N 1
ATOM 5133 C CA . VAL B 1 244 ? 11.008 -24.984 -11.18 1 95.75 244 VAL B CA 1
ATOM 5134 C C . VAL B 1 244 ? 9.68 -24.562 -11.812 1 95.75 244 VAL B C 1
ATOM 5136 O O . VAL B 1 244 ? 9.578 -23.469 -12.383 1 95.75 244 VAL B O 1
ATOM 5139 N N . HIS B 1 245 ? 8.75 -25.375 -11.695 1 93.81 245 HIS B N 1
ATOM 5140 C CA . HIS B 1 245 ? 7.449 -25.125 -12.312 1 93.81 245 HIS B CA 1
ATOM 5141 C C . HIS B 1 245 ? 6.691 -24.031 -11.57 1 93.81 245 HIS B C 1
ATOM 5143 O O . HIS B 1 245 ? 6.777 -23.922 -10.344 1 93.81 245 HIS B O 1
ATOM 5149 N N . PRO B 1 246 ? 5.895 -23.266 -12.242 1 93.06 246 PRO B N 1
ATOM 5150 C CA . PRO B 1 246 ? 5.262 -22.109 -11.609 1 93.06 246 PRO B CA 1
ATOM 5151 C C . PRO B 1 246 ? 4.105 -22.5 -10.688 1 93.06 246 PRO B C 1
ATOM 5153 O O . PRO B 1 246 ? 3.73 -21.734 -9.797 1 93.06 246 PRO B O 1
ATOM 5156 N N . PHE B 1 247 ? 3.469 -23.75 -10.914 1 94.94 247 PHE B N 1
ATOM 5157 C CA . PHE B 1 247 ? 2.301 -24.016 -10.086 1 94.94 247 PHE B CA 1
ATOM 5158 C C . PHE B 1 247 ? 2.076 -25.516 -9.953 1 94.94 247 PHE B C 1
ATOM 5160 O O . PHE B 1 247 ? 1.519 -25.984 -8.953 1 94.94 247 PHE B O 1
ATOM 5167 N N . ASN B 1 248 ? 2.477 -26.328 -10.969 1 96 248 ASN B N 1
ATOM 5168 C CA . ASN B 1 248 ? 2.135 -27.75 -11.008 1 96 248 ASN B CA 1
ATOM 5169 C C . ASN B 1 248 ? 3.25 -28.609 -10.43 1 96 248 ASN B C 1
ATOM 5171 O O . ASN B 1 248 ? 3.736 -29.531 -11.086 1 96 248 ASN B O 1
ATOM 5175 N N . ASP B 1 249 ? 3.514 -28.328 -9.227 1 97.25 249 ASP B N 1
ATOM 5176 C CA . ASP B 1 249 ? 4.598 -28.953 -8.477 1 97.25 249 ASP B CA 1
ATOM 5177 C C . ASP B 1 249 ? 4.246 -29.062 -6.996 1 97.25 249 ASP B C 1
ATOM 5179 O O . ASP B 1 249 ? 3.701 -28.125 -6.414 1 97.25 249 ASP B O 1
ATOM 5183 N N . LYS B 1 250 ? 4.547 -30.234 -6.391 1 98.5 250 LYS B N 1
ATOM 5184 C CA . LYS B 1 250 ? 4.137 -30.5 -5.016 1 98.5 250 LYS B CA 1
ATOM 5185 C C . LYS B 1 250 ? 4.785 -29.516 -4.047 1 98.5 250 LYS B C 1
ATOM 5187 O O . LYS B 1 250 ? 4.164 -29.109 -3.068 1 98.5 250 LYS B O 1
ATOM 5192 N N . TYR B 1 251 ? 6.047 -29.156 -4.312 1 98.69 251 TYR B N 1
ATOM 5193 C CA . TYR B 1 251 ? 6.746 -28.234 -3.422 1 98.69 251 TYR B CA 1
ATOM 5194 C C . TYR B 1 251 ? 6.211 -26.812 -3.568 1 98.69 251 TYR B C 1
ATOM 5196 O O . TYR B 1 251 ? 6.129 -26.078 -2.588 1 98.69 251 TYR B O 1
ATOM 5204 N N . ILE B 1 252 ? 5.867 -26.453 -4.812 1 98.5 252 ILE B N 1
ATOM 5205 C CA . ILE B 1 252 ? 5.25 -25.172 -5.066 1 98.5 252 ILE B CA 1
ATOM 5206 C C . ILE B 1 252 ? 3.918 -25.078 -4.32 1 98.5 252 ILE B C 1
ATOM 5208 O O . ILE B 1 252 ? 3.676 -24.109 -3.588 1 98.5 252 ILE B O 1
ATOM 5212 N N . ILE B 1 253 ? 3.107 -26.078 -4.449 1 98.88 253 ILE B N 1
ATOM 5213 C CA . ILE B 1 253 ? 1.781 -26.109 -3.84 1 98.88 253 ILE B CA 1
ATOM 5214 C C . ILE B 1 253 ? 1.908 -26.047 -2.32 1 98.88 253 ILE B C 1
ATOM 5216 O O . ILE B 1 253 ? 1.194 -25.281 -1.668 1 98.88 253 ILE B O 1
ATOM 5220 N N . SER B 1 254 ? 2.838 -26.797 -1.769 1 98.94 254 SER B N 1
ATOM 5221 C CA . SER B 1 254 ? 3.051 -26.766 -0.325 1 98.94 254 SER B CA 1
ATOM 5222 C C . SER B 1 254 ? 3.482 -25.391 0.148 1 98.94 254 SER B C 1
ATOM 5224 O O . SER B 1 254 ? 3.027 -24.906 1.191 1 98.94 254 SER B O 1
ATOM 5226 N N . GLY B 1 255 ? 4.379 -24.766 -0.601 1 98.94 255 GLY B N 1
ATOM 5227 C CA . GLY B 1 255 ? 4.801 -23.406 -0.257 1 98.94 255 GLY B CA 1
ATOM 5228 C C . GLY B 1 255 ? 3.66 -22.422 -0.244 1 98.94 255 GLY B C 1
ATOM 5229 O O . GLY B 1 255 ? 3.545 -21.609 0.681 1 98.94 255 GLY B O 1
ATOM 5230 N N . GLN B 1 256 ? 2.805 -22.516 -1.242 1 98.81 256 GLN B N 1
ATOM 5231 C CA . GLN B 1 256 ? 1.667 -21.609 -1.337 1 98.81 256 GLN B CA 1
ATOM 5232 C C . GLN B 1 256 ? 0.692 -21.828 -0.183 1 98.81 256 GLN B C 1
ATOM 5234 O O . GLN B 1 256 ? 0.071 -20.875 0.297 1 98.81 256 GLN B O 1
ATOM 5239 N N . GLY B 1 257 ? 0.628 -23.047 0.328 1 98.94 257 GLY B N 1
ATOM 5240 C CA . GLY B 1 257 ? -0.302 -23.391 1.389 1 98.94 257 GLY B CA 1
ATOM 5241 C C . GLY B 1 257 ? 0.009 -22.703 2.707 1 98.94 257 GLY B C 1
ATOM 5242 O O . GLY B 1 257 ? -0.857 -22.609 3.578 1 98.94 257 GLY B O 1
ATOM 5243 N N . THR B 1 258 ? 1.208 -22.188 2.891 1 98.94 258 THR B N 1
ATOM 5244 C CA . THR B 1 258 ? 1.603 -21.531 4.133 1 98.94 258 THR B CA 1
ATOM 5245 C C . THR B 1 258 ? 0.798 -20.25 4.344 1 98.94 258 THR B C 1
ATOM 5247 O O . THR B 1 258 ? 0.681 -19.766 5.473 1 98.94 258 THR B O 1
ATOM 5250 N N . ILE B 1 259 ? 0.226 -19.719 3.285 1 98.94 259 ILE B N 1
ATOM 5251 C CA . ILE B 1 259 ? -0.613 -18.531 3.367 1 98.94 259 ILE B CA 1
ATOM 5252 C C . ILE B 1 259 ? -1.809 -18.797 4.277 1 98.94 259 ILE B C 1
ATOM 5254 O O . ILE B 1 259 ? -2.135 -17.984 5.145 1 98.94 259 ILE B O 1
ATOM 5258 N N . SER B 1 260 ? -2.404 -19.938 4.098 1 98.81 260 SER B N 1
ATOM 5259 C CA . SER B 1 260 ? -3.58 -20.281 4.895 1 98.81 260 SER B CA 1
ATOM 5260 C C . SER B 1 260 ? -3.205 -20.531 6.352 1 98.81 260 SER B C 1
ATOM 5262 O O . SER B 1 260 ? -3.98 -20.234 7.258 1 98.81 260 SER B O 1
ATOM 5264 N N . LEU B 1 261 ? -2.047 -21.172 6.578 1 98.75 261 LEU B N 1
ATOM 5265 C CA . LEU B 1 261 ? -1.598 -21.344 7.957 1 98.75 261 LEU B CA 1
ATOM 5266 C C . LEU B 1 261 ? -1.519 -20 8.68 1 98.75 261 LEU B C 1
ATOM 5268 O O . LEU B 1 261 ? -2.043 -19.859 9.789 1 98.75 261 LEU B O 1
ATOM 5272 N N . GLU B 1 262 ? -0.91 -19.047 8.023 1 98.69 262 GLU B N 1
ATOM 5273 C CA . GLU B 1 262 ? -0.759 -17.719 8.602 1 98.69 262 GLU B CA 1
ATOM 5274 C C . GLU B 1 262 ? -2.109 -17.016 8.75 1 98.69 262 GLU B C 1
ATOM 5276 O O . GLU B 1 262 ? -2.42 -16.484 9.812 1 98.69 262 GLU B O 1
ATOM 5281 N N . LEU B 1 263 ? -2.877 -17.062 7.707 1 98.81 263 LEU B N 1
ATOM 5282 C CA . LEU B 1 263 ? -4.141 -16.328 7.656 1 98.81 263 LEU B CA 1
ATOM 5283 C C . LEU B 1 263 ? -5.082 -16.797 8.758 1 98.81 263 LEU B C 1
ATOM 5285 O O . LEU B 1 263 ? -5.668 -15.984 9.469 1 98.81 263 LEU B O 1
ATOM 5289 N N . LEU B 1 264 ? -5.18 -18.094 8.93 1 98.75 264 LEU B N 1
ATOM 5290 C CA . LEU B 1 264 ? -6.141 -18.641 9.875 1 98.75 264 LEU B CA 1
ATOM 5291 C C . LEU B 1 264 ? -5.633 -18.516 11.305 1 98.75 264 LEU B C 1
ATOM 5293 O O . LEU B 1 264 ? -6.418 -18.562 12.258 1 98.75 264 LEU B O 1
ATOM 5297 N N . GLU B 1 265 ? -4.332 -18.422 11.492 1 98.31 265 GLU B N 1
ATOM 5298 C CA . GLU B 1 265 ? -3.787 -18.062 12.797 1 98.31 265 GLU B CA 1
ATOM 5299 C C . GLU B 1 265 ? -4.07 -16.609 13.141 1 98.31 265 GLU B C 1
ATOM 5301 O O . GLU B 1 265 ? -4.41 -16.281 14.281 1 98.31 265 GLU B O 1
ATOM 5306 N N . GLN B 1 266 ? -4.004 -15.75 12.18 1 97.62 266 GLN B N 1
ATOM 5307 C CA . GLN B 1 266 ? -4.184 -14.32 12.367 1 97.62 266 GLN B CA 1
ATOM 5308 C C . GLN B 1 266 ? -5.656 -13.969 12.547 1 97.62 266 GLN B C 1
ATOM 5310 O O . GLN B 1 266 ? -5.996 -13.055 13.305 1 97.62 266 GLN B O 1
ATOM 5315 N N . ILE B 1 267 ? -6.492 -14.656 11.781 1 98.38 267 ILE B N 1
ATOM 5316 C CA . ILE B 1 267 ? -7.934 -14.414 11.836 1 98.38 267 ILE B CA 1
ATOM 5317 C C . ILE B 1 267 ? -8.672 -15.75 11.906 1 98.38 267 ILE B C 1
ATOM 5319 O O . ILE B 1 267 ? -9.211 -16.219 10.898 1 98.38 267 ILE B O 1
ATOM 5323 N N . PRO B 1 268 ? -8.852 -16.25 13.078 1 97.94 268 PRO B N 1
ATOM 5324 C CA . PRO B 1 268 ? -9.453 -17.578 13.227 1 97.94 268 PRO B CA 1
ATOM 5325 C C . PRO B 1 268 ? -10.93 -17.609 12.836 1 97.94 268 PRO B C 1
ATOM 5327 O O . PRO B 1 268 ? -11.484 -18.688 12.594 1 97.94 268 PRO B O 1
ATOM 5330 N N . GLU B 1 269 ? -11.539 -16.469 12.688 1 97.81 269 GLU B N 1
ATOM 5331 C CA . GLU B 1 269 ? -12.977 -16.391 12.445 1 97.81 269 GLU B CA 1
ATOM 5332 C C . GLU B 1 269 ? -13.297 -16.547 10.961 1 97.81 269 GLU B C 1
ATOM 5334 O 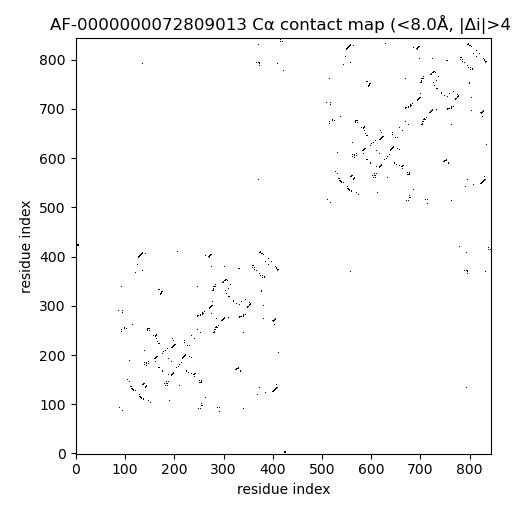O . GLU B 1 269 ? -14.469 -16.641 10.578 1 97.81 269 GLU B O 1
ATOM 5339 N N . ILE B 1 270 ? -12.375 -16.672 10.133 1 98.75 270 ILE B N 1
ATOM 5340 C CA . ILE B 1 270 ? -12.594 -16.75 8.695 1 98.75 270 ILE B CA 1
ATOM 5341 C C . ILE B 1 270 ? -13.445 -17.969 8.359 1 98.75 270 ILE B C 1
ATOM 5343 O O . ILE B 1 270 ? -13.172 -19.078 8.828 1 98.75 270 ILE B O 1
ATOM 5347 N N . ASP B 1 271 ? -14.445 -17.719 7.566 1 98.75 271 ASP B N 1
ATOM 5348 C CA . ASP B 1 271 ? -15.312 -18.812 7.164 1 98.75 271 ASP B CA 1
ATOM 5349 C C . ASP B 1 271 ? -15.258 -19.047 5.656 1 98.75 271 ASP B C 1
ATOM 5351 O O . ASP B 1 271 ? -15.727 -20.062 5.156 1 98.75 271 ASP B O 1
ATOM 5355 N N . THR B 1 272 ? -14.703 -18.109 4.941 1 98.88 272 THR B N 1
ATOM 5356 C CA . THR B 1 272 ? -14.578 -18.172 3.488 1 98.88 272 THR B CA 1
ATOM 5357 C C . THR B 1 272 ? -13.266 -17.547 3.029 1 98.88 272 THR B C 1
ATOM 5359 O O . THR B 1 272 ? -12.859 -16.5 3.547 1 98.88 272 THR B O 1
ATOM 5362 N N . ILE B 1 273 ? -12.555 -18.156 2.102 1 98.94 273 ILE B N 1
ATOM 5363 C CA . ILE B 1 273 ? -11.359 -17.594 1.495 1 98.94 273 ILE B CA 1
ATOM 5364 C C . ILE B 1 273 ? -11.547 -17.5 -0.017 1 98.94 273 ILE B C 1
ATOM 5366 O O . ILE B 1 273 ? -11.961 -18.453 -0.663 1 98.94 273 ILE B O 1
ATOM 5370 N N . VAL B 1 274 ? -11.305 -16.312 -0.556 1 98.94 274 VAL B N 1
ATOM 5371 C CA . VAL B 1 274 ? -11.375 -16.062 -1.993 1 98.94 274 VAL B CA 1
ATOM 5372 C C . VAL B 1 274 ? -9.969 -15.961 -2.57 1 98.94 274 VAL B C 1
ATOM 5374 O O . VAL B 1 274 ? -9.156 -15.156 -2.113 1 98.94 274 VAL B O 1
ATOM 5377 N N . VAL B 1 275 ? -9.703 -16.797 -3.572 1 98.94 275 VAL B N 1
ATOM 5378 C CA . VAL B 1 275 ? -8.344 -16.969 -4.074 1 98.94 275 VAL B CA 1
ATOM 5379 C C . VAL B 1 275 ? -8.328 -16.828 -5.594 1 98.94 275 VAL B C 1
ATOM 5381 O O . VAL B 1 275 ? -9.148 -17.438 -6.285 1 98.94 275 VAL B O 1
ATOM 5384 N N . PRO B 1 276 ? -7.359 -16.016 -6.145 1 98.81 276 PRO B N 1
ATOM 5385 C CA . PRO B 1 276 ? -7.203 -16.047 -7.602 1 98.81 276 PRO B CA 1
ATOM 5386 C C . PRO B 1 276 ? -6.812 -17.422 -8.133 1 98.81 276 PRO B C 1
ATOM 5388 O O . PRO B 1 276 ? -6.082 -18.156 -7.465 1 98.81 276 PRO B O 1
ATOM 5391 N N . ILE B 1 277 ? -7.297 -17.734 -9.375 1 98.56 277 ILE B N 1
ATOM 5392 C CA . ILE B 1 277 ? -6.957 -19.047 -9.914 1 98.56 277 ILE B CA 1
ATOM 5393 C C . ILE B 1 277 ? -6.543 -18.922 -11.375 1 98.56 277 ILE B C 1
ATOM 5395 O O . ILE B 1 277 ? -7.129 -18.125 -12.125 1 98.56 277 ILE B O 1
ATOM 5399 N N . SER B 1 278 ? -5.578 -19.562 -11.727 1 95.06 278 SER B N 1
ATOM 5400 C CA . SER B 1 278 ? -5.07 -19.797 -13.078 1 95.06 278 SER B CA 1
ATOM 5401 C C . SER B 1 278 ? -4.559 -21.219 -13.242 1 95.06 278 SER B C 1
ATOM 5403 O O . SER B 1 278 ? -5.344 -22.156 -13.383 1 95.06 278 SER B O 1
ATOM 5405 N N . GLY B 1 279 ? -3.314 -21.422 -13.008 1 93.88 279 GLY B N 1
ATOM 5406 C CA . GLY B 1 279 ? -2.748 -22.75 -13.016 1 93.88 279 GLY B CA 1
ATOM 5407 C C . GLY B 1 279 ? -3.115 -23.578 -11.789 1 93.88 279 GLY B C 1
ATOM 5408 O O . GLY B 1 279 ? -2.92 -24.781 -11.766 1 93.88 279 GLY B O 1
ATOM 5409 N N . GLY B 1 280 ? -3.545 -22.969 -10.789 1 97.75 280 GLY B N 1
ATOM 5410 C CA . GLY B 1 280 ? -4.145 -23.641 -9.641 1 97.75 280 GLY B CA 1
ATOM 5411 C C . GLY B 1 280 ? -3.166 -23.859 -8.5 1 97.75 280 GLY B C 1
ATOM 5412 O O . GLY B 1 280 ? -3.533 -24.406 -7.461 1 97.75 280 GLY B O 1
ATOM 5413 N N . GLY B 1 281 ? -1.939 -23.406 -8.648 1 97.81 281 GLY B N 1
ATOM 5414 C CA . GLY B 1 281 ? -0.945 -23.625 -7.609 1 97.81 281 GLY B CA 1
ATOM 5415 C C . GLY B 1 281 ? -1.273 -22.938 -6.301 1 97.81 281 GLY B C 1
ATOM 5416 O O . GLY B 1 281 ? -1.204 -23.547 -5.234 1 97.81 281 GLY B O 1
ATOM 5417 N N . LEU B 1 282 ? -1.615 -21.672 -6.34 1 98.69 282 LEU B N 1
ATOM 5418 C CA . LEU B 1 282 ? -1.958 -20.906 -5.152 1 98.69 282 LEU B CA 1
ATOM 5419 C C . LEU B 1 282 ? -3.193 -21.469 -4.465 1 98.69 282 LEU B C 1
ATOM 5421 O O . LEU B 1 282 ? -3.148 -21.812 -3.285 1 98.69 282 LEU B O 1
ATOM 5425 N N . ILE B 1 283 ? -4.219 -21.703 -5.227 1 98.94 283 ILE B N 1
ATOM 5426 C CA . ILE B 1 283 ? -5.488 -22.078 -4.617 1 98.94 283 ILE B CA 1
ATOM 5427 C C . ILE B 1 283 ? -5.402 -23.516 -4.102 1 98.94 283 ILE B C 1
ATOM 5429 O O . ILE B 1 283 ? -6.039 -23.859 -3.1 1 98.94 283 ILE B O 1
ATOM 5433 N N . SER B 1 284 ? -4.66 -24.344 -4.77 1 98.94 284 SER B N 1
ATOM 5434 C CA . SER B 1 284 ? -4.5 -25.719 -4.273 1 98.94 284 SER B CA 1
ATOM 5435 C C . SER B 1 284 ? -3.852 -25.719 -2.895 1 98.94 284 SER B C 1
ATOM 5437 O O . SER B 1 284 ? -4.352 -26.375 -1.971 1 98.94 284 SER B O 1
ATOM 5439 N N . GLY B 1 285 ? -2.77 -25 -2.758 1 98.94 285 GLY B N 1
ATOM 5440 C CA . GLY B 1 285 ? -2.119 -24.906 -1.459 1 98.94 285 GLY B CA 1
ATOM 5441 C C . GLY B 1 285 ? -3.016 -24.328 -0.379 1 98.94 285 GLY B C 1
ATOM 5442 O O . GLY B 1 285 ? -3.137 -24.906 0.706 1 98.94 285 GLY B O 1
ATOM 5443 N N . VAL B 1 286 ? -3.639 -23.219 -0.689 1 98.94 286 VAL B N 1
ATOM 5444 C CA . VAL B 1 286 ? -4.527 -22.531 0.241 1 98.94 286 VAL B CA 1
ATOM 5445 C C . VAL B 1 286 ? -5.656 -23.453 0.668 1 98.94 286 VAL B C 1
ATOM 5447 O O . VAL B 1 286 ? -5.965 -23.562 1.857 1 98.94 286 VAL B O 1
ATOM 5450 N N . THR B 1 287 ? -6.191 -24.172 -0.271 1 98.94 287 THR B N 1
ATOM 5451 C CA . THR B 1 287 ? -7.332 -25.047 -0.04 1 98.94 287 THR B CA 1
ATOM 5452 C C . THR B 1 287 ? -6.938 -26.219 0.862 1 98.94 287 THR B C 1
ATOM 5454 O O . THR B 1 287 ? -7.625 -26.5 1.846 1 98.94 287 THR B O 1
ATOM 5457 N N . LEU B 1 288 ? -5.887 -26.875 0.521 1 98.88 288 LEU B N 1
ATOM 5458 C CA . LEU B 1 288 ? -5.469 -28.062 1.268 1 98.88 288 LEU B CA 1
ATOM 5459 C C . LEU B 1 288 ? -5.172 -27.703 2.721 1 98.88 288 LEU B C 1
ATOM 5461 O O . LEU B 1 288 ? -5.566 -28.438 3.633 1 98.88 288 LEU B O 1
ATOM 5465 N N . ALA B 1 289 ? -4.535 -26.609 2.963 1 98.88 289 ALA B N 1
ATOM 5466 C CA . ALA B 1 289 ? -4.223 -26.188 4.324 1 98.88 289 ALA B CA 1
ATOM 5467 C C . ALA B 1 289 ? -5.484 -25.766 5.074 1 98.88 289 ALA B C 1
ATOM 5469 O O . ALA B 1 289 ? -5.719 -26.203 6.203 1 98.88 289 ALA B O 1
ATOM 5470 N N . ALA B 1 290 ? -6.293 -24.922 4.438 1 98.88 290 ALA B N 1
ATOM 5471 C CA . ALA B 1 290 ? -7.477 -24.375 5.094 1 98.88 290 ALA B CA 1
ATOM 5472 C C . ALA B 1 290 ? -8.445 -25.484 5.496 1 98.88 290 ALA B C 1
ATOM 5474 O O . ALA B 1 290 ? -8.914 -25.531 6.633 1 98.88 290 ALA B O 1
ATOM 5475 N N . LYS B 1 291 ? -8.703 -26.406 4.598 1 98.69 291 LYS B N 1
ATOM 5476 C CA . LYS B 1 291 ? -9.703 -27.438 4.852 1 98.69 291 LYS B CA 1
ATOM 5477 C C . LYS B 1 291 ? -9.156 -28.5 5.809 1 98.69 291 LYS B C 1
ATOM 5479 O O . LYS B 1 291 ? -9.922 -29.172 6.504 1 98.69 291 LYS B O 1
ATOM 5484 N N . ALA B 1 292 ? -7.852 -28.672 5.84 1 98.5 292 ALA B N 1
ATOM 5485 C CA . ALA B 1 292 ? -7.258 -29.531 6.855 1 98.5 292 ALA B CA 1
ATOM 5486 C C . ALA B 1 292 ? -7.453 -28.953 8.25 1 98.5 292 ALA B C 1
ATOM 5488 O O . ALA B 1 292 ? -7.621 -29.688 9.227 1 98.5 292 ALA B O 1
ATOM 5489 N N . ILE B 1 293 ? -7.418 -27.641 8.352 1 98.25 293 ILE B N 1
ATOM 5490 C CA . ILE B 1 293 ? -7.574 -26.969 9.633 1 98.25 293 ILE B CA 1
ATOM 5491 C C . ILE B 1 293 ? -9.055 -26.922 10.016 1 98.25 293 ILE B C 1
ATOM 5493 O O . ILE B 1 293 ? -9.406 -27.203 11.164 1 98.25 293 ILE B O 1
ATOM 5497 N N . ASN B 1 294 ? -9.852 -26.578 9.125 1 98.38 294 ASN B N 1
ATOM 5498 C CA . ASN B 1 294 ? -11.297 -26.516 9.297 1 98.38 294 ASN B CA 1
ATOM 5499 C C . ASN B 1 294 ? -12.031 -26.812 7.992 1 98.38 294 ASN B C 1
ATOM 5501 O O . ASN B 1 294 ? -12.172 -25.938 7.133 1 98.38 294 ASN B O 1
ATOM 5505 N N . PRO B 1 295 ? -12.57 -28 7.906 1 98 295 PRO B N 1
ATOM 5506 C CA . PRO B 1 295 ? -13.18 -28.453 6.652 1 98 295 PRO B CA 1
ATOM 5507 C C . PRO B 1 295 ? -14.406 -27.625 6.266 1 98 295 PRO B C 1
ATOM 5509 O O . PRO B 1 295 ? -14.875 -27.703 5.129 1 98 295 PRO B O 1
ATOM 5512 N N . SER B 1 296 ? -14.914 -26.828 7.141 1 97.81 296 SER B N 1
ATOM 5513 C CA . SER B 1 296 ? -16.125 -26.062 6.867 1 97.81 296 SER B CA 1
ATOM 5514 C C . SER B 1 296 ? -15.789 -24.766 6.137 1 97.81 296 SER B C 1
ATOM 5516 O O . SER B 1 296 ? -16.688 -24.078 5.617 1 97.81 296 SER B O 1
ATOM 5518 N N . ILE B 1 297 ? -14.539 -24.422 6.098 1 98.75 297 ILE B N 1
ATOM 5519 C CA . ILE B 1 297 ? -14.148 -23.203 5.398 1 98.75 297 ILE B CA 1
ATOM 5520 C C . ILE B 1 297 ? -14.461 -23.328 3.912 1 98.75 297 ILE B C 1
ATOM 5522 O O . ILE B 1 297 ? -14.133 -24.344 3.287 1 98.75 297 ILE B O 1
ATOM 5526 N N . ARG B 1 298 ? -15.125 -22.359 3.373 1 98.75 298 ARG B N 1
ATOM 5527 C CA . ARG B 1 298 ? -15.438 -22.312 1.946 1 98.75 298 ARG B CA 1
ATOM 5528 C C . ARG B 1 298 ? -14.281 -21.703 1.158 1 98.75 298 ARG B C 1
ATOM 5530 O O . ARG B 1 298 ? -13.68 -20.719 1.587 1 98.75 298 ARG B O 1
ATOM 5537 N N . ILE B 1 299 ? -13.984 -22.359 0.077 1 98.94 299 ILE B N 1
ATOM 5538 C CA . ILE B 1 299 ? -12.961 -21.859 -0.827 1 98.94 299 ILE B CA 1
ATOM 5539 C C . ILE B 1 299 ? -13.594 -21.438 -2.152 1 98.94 299 ILE B C 1
ATOM 5541 O O . ILE B 1 299 ? -14.156 -22.281 -2.865 1 98.94 299 ILE B O 1
ATOM 5545 N N . LEU B 1 300 ? -13.5 -20.172 -2.459 1 98.88 300 LEU B N 1
ATOM 5546 C CA . LEU B 1 300 ? -14.008 -19.641 -3.721 1 98.88 300 LEU B CA 1
ATOM 5547 C C . LEU B 1 300 ? -12.867 -19.125 -4.59 1 98.88 300 LEU B C 1
ATOM 5549 O O . LEU B 1 300 ? -12.008 -18.375 -4.117 1 98.88 300 LEU B O 1
ATOM 5553 N N . ALA B 1 301 ? -12.859 -19.547 -5.828 1 98.94 301 ALA B N 1
ATOM 5554 C CA . ALA B 1 301 ? -11.875 -19.062 -6.789 1 98.94 301 ALA B CA 1
ATOM 5555 C C . ALA B 1 301 ? -12.383 -17.828 -7.512 1 98.94 301 ALA B C 1
ATOM 5557 O O . ALA B 1 301 ? -13.586 -17.688 -7.746 1 98.94 301 ALA B O 1
ATOM 5558 N N . ALA B 1 302 ? -11.5 -16.906 -7.809 1 98.94 302 ALA B N 1
ATOM 5559 C CA . ALA B 1 302 ? -11.781 -15.75 -8.648 1 98.94 302 ALA B CA 1
ATOM 5560 C C . ALA B 1 302 ? -10.992 -15.812 -9.953 1 98.94 302 ALA B C 1
ATOM 5562 O O . ALA B 1 302 ? -9.773 -15.984 -9.945 1 98.94 302 ALA B O 1
ATOM 5563 N N . GLU B 1 303 ? -11.664 -15.734 -11.039 1 98.75 303 GLU B N 1
ATOM 5564 C CA . GLU B 1 303 ? -11.078 -15.906 -12.367 1 98.75 303 GLU B CA 1
ATOM 5565 C C . GLU B 1 303 ? -11.617 -14.867 -13.352 1 98.75 303 GLU B C 1
ATOM 5567 O O . GLU B 1 303 ? -12.805 -14.562 -13.344 1 98.75 303 GLU B O 1
ATOM 5572 N N . PRO B 1 304 ? -10.711 -14.289 -14.211 1 97.88 304 PRO B N 1
ATOM 5573 C CA . PRO B 1 304 ? -11.242 -13.367 -15.219 1 97.88 304 PRO B CA 1
ATOM 5574 C C . PRO B 1 304 ? -12.102 -14.062 -16.266 1 97.88 304 PRO B C 1
ATOM 5576 O O . PRO B 1 304 ? -11.773 -15.172 -16.703 1 97.88 304 PRO B O 1
ATOM 5579 N N . ARG B 1 305 ? -13.117 -13.422 -16.719 1 97.88 305 ARG B N 1
ATOM 5580 C CA . ARG B 1 305 ? -14.008 -13.977 -17.75 1 97.88 305 ARG B CA 1
ATOM 5581 C C . ARG B 1 305 ? -13.25 -14.25 -19.031 1 97.88 305 ARG B C 1
ATOM 5583 O O . ARG B 1 305 ? -13.539 -15.219 -19.734 1 97.88 305 ARG B O 1
ATOM 5590 N N . GLY B 1 306 ? -12.273 -13.438 -19.359 1 95.19 306 GLY B N 1
ATOM 5591 C CA . GLY B 1 306 ? -11.5 -13.586 -20.578 1 95.19 306 GLY B CA 1
ATOM 5592 C C . GLY B 1 306 ? -10.469 -14.688 -20.5 1 95.19 306 GLY B C 1
ATOM 5593 O O . GLY B 1 306 ? -9.75 -14.945 -21.469 1 95.19 306 GLY B O 1
ATOM 5594 N N . ALA B 1 307 ? -10.375 -15.414 -19.406 1 95.19 307 ALA B N 1
ATOM 5595 C CA . ALA B 1 307 ? -9.477 -16.531 -19.188 1 95.19 307 ALA B CA 1
ATOM 5596 C C . ALA B 1 307 ? -10.086 -17.547 -18.219 1 95.19 307 ALA B C 1
ATOM 5598 O O . ALA B 1 307 ? -9.438 -17.984 -17.266 1 95.19 307 ALA B O 1
ATOM 5599 N N . ASP B 1 308 ? -11.273 -17.938 -18.469 1 97.62 308 ASP B N 1
ATOM 5600 C CA . ASP B 1 308 ? -12.062 -18.688 -17.484 1 97.62 308 ASP B CA 1
ATOM 5601 C C . ASP B 1 308 ? -11.961 -20.188 -17.734 1 97.62 308 ASP B C 1
ATOM 5603 O O . ASP B 1 308 ? -12.969 -20.891 -17.75 1 97.62 308 ASP B O 1
ATOM 5607 N N . ASP B 1 309 ? -10.766 -20.734 -18.047 1 96.81 309 ASP B N 1
ATOM 5608 C CA . ASP B 1 309 ? -10.547 -22.156 -18.297 1 96.81 309 ASP B CA 1
ATOM 5609 C C . ASP B 1 309 ? -10.875 -22.984 -17.062 1 96.81 309 ASP B C 1
ATOM 5611 O O . ASP B 1 309 ? -11.383 -24.109 -17.188 1 96.81 309 ASP B O 1
ATOM 5615 N N . ALA B 1 310 ? -10.578 -22.531 -15.844 1 98.31 310 ALA B N 1
ATOM 5616 C CA . ALA B 1 310 ? -10.828 -23.281 -14.625 1 98.31 310 ALA B CA 1
ATOM 5617 C C . ALA B 1 310 ? -12.328 -23.438 -14.367 1 98.31 310 ALA B C 1
ATOM 5619 O O . ALA B 1 310 ? -12.789 -24.516 -14 1 98.31 310 ALA B O 1
ATOM 5620 N N . ALA B 1 311 ? -13.031 -22.344 -14.562 1 98.5 311 ALA B N 1
ATOM 5621 C CA . ALA B 1 311 ? -14.484 -22.406 -14.414 1 98.5 311 ALA B CA 1
ATOM 5622 C C . ALA B 1 311 ? -15.094 -23.406 -15.383 1 98.5 311 ALA B C 1
ATOM 5624 O O . ALA B 1 311 ? -15.922 -24.234 -14.992 1 98.5 311 ALA B O 1
ATOM 5625 N N . GLN B 1 312 ? -14.656 -23.359 -16.594 1 98.31 312 GLN B N 1
ATOM 5626 C CA . GLN B 1 312 ? -15.148 -24.281 -17.609 1 98.31 312 GLN B CA 1
ATOM 5627 C C . GLN B 1 312 ? -14.734 -25.719 -17.297 1 98.31 312 GLN B C 1
ATOM 5629 O O . GLN B 1 312 ? -15.508 -26.656 -17.5 1 98.31 312 GLN B O 1
ATOM 5634 N N . SER B 1 313 ? -13.516 -25.859 -16.875 1 98.62 313 SER B N 1
ATOM 5635 C CA . SER B 1 313 ? -13.016 -27.188 -16.516 1 98.62 313 SER B CA 1
ATOM 5636 C C . SER B 1 313 ? -13.859 -27.797 -15.398 1 98.62 313 SER B C 1
ATOM 5638 O O . SER B 1 313 ? -14.219 -28.969 -15.469 1 98.62 313 SER B O 1
ATOM 5640 N N . LYS B 1 314 ? -14.117 -27.047 -14.383 1 98.19 314 LYS B N 1
ATOM 5641 C CA . LYS B 1 314 ? -14.898 -27.547 -13.266 1 98.19 314 LYS B CA 1
ATOM 5642 C C . LYS B 1 314 ? -16.312 -27.938 -13.711 1 98.19 314 LYS B C 1
ATOM 5644 O O . LYS B 1 314 ? -16.828 -28.984 -13.312 1 98.19 314 LYS B O 1
ATOM 5649 N N . ALA B 1 315 ? -16.906 -27.141 -14.516 1 97.69 315 ALA B N 1
ATOM 5650 C CA . ALA B 1 315 ? -18.25 -27.422 -15.023 1 97.69 315 ALA B CA 1
ATOM 5651 C C . ALA B 1 315 ? -18.25 -28.688 -15.875 1 97.69 315 ALA B C 1
ATOM 5653 O O . ALA B 1 315 ? -19.203 -29.469 -15.828 1 97.69 315 ALA B O 1
ATOM 5654 N N . ALA B 1 316 ? -17.188 -28.891 -16.609 1 97.94 316 ALA B N 1
ATOM 5655 C CA . ALA B 1 316 ? -17.109 -30.016 -17.547 1 97.94 316 ALA B CA 1
ATOM 5656 C C . ALA B 1 316 ? -16.609 -31.281 -16.859 1 97.94 316 ALA B C 1
ATOM 5658 O O . ALA B 1 316 ? -16.766 -32.375 -17.375 1 97.94 316 ALA B O 1
ATOM 5659 N N . GLY B 1 317 ? -15.922 -31.141 -15.75 1 97.69 317 GLY B N 1
ATOM 5660 C CA . GLY B 1 317 ? -15.367 -32.281 -15.031 1 97.69 317 GLY B CA 1
ATOM 5661 C C . GLY B 1 317 ? -14.062 -32.781 -15.617 1 97.69 317 GLY B C 1
ATOM 5662 O O . GLY B 1 317 ? -13.664 -33.906 -15.383 1 97.69 317 GLY B O 1
ATOM 5663 N N . GLN B 1 318 ? -13.5 -31.922 -16.453 1 97.88 318 GLN B N 1
ATOM 5664 C CA . GLN B 1 318 ? -12.203 -32.219 -17.062 1 97.88 318 GLN B CA 1
ATOM 5665 C C . GLN B 1 318 ? -11.461 -30.922 -17.406 1 97.88 318 GLN B C 1
ATOM 5667 O O . GLN B 1 318 ? -12.078 -29.859 -17.562 1 97.88 318 GLN B O 1
ATOM 5672 N N . ILE B 1 319 ? -10.227 -31.031 -17.609 1 97.62 319 ILE B N 1
ATOM 5673 C CA . ILE B 1 319 ? -9.414 -29.859 -17.906 1 97.62 319 ILE B CA 1
ATOM 5674 C C . ILE B 1 319 ? -9.75 -29.344 -19.312 1 97.62 319 ILE B C 1
ATOM 5676 O O . ILE B 1 319 ? -9.695 -30.109 -20.281 1 97.62 319 ILE B O 1
ATOM 5680 N N . ILE B 1 320 ? -10.086 -28.141 -19.391 1 96.31 320 ILE B N 1
ATOM 5681 C CA . ILE B 1 320 ? -10.328 -27.438 -20.641 1 96.31 320 ILE B CA 1
ATOM 5682 C C . ILE B 1 320 ? -9.281 -26.344 -20.844 1 96.31 320 ILE B C 1
ATOM 5684 O O . ILE B 1 320 ? -8.992 -25.578 -19.906 1 96.31 320 ILE B O 1
ATOM 5688 N N . ARG B 1 321 ? -8.688 -26.297 -21.969 1 92.81 321 ARG B N 1
ATOM 5689 C CA . ARG B 1 321 ? -7.742 -25.25 -22.344 1 92.81 321 ARG B CA 1
ATOM 5690 C C . ARG B 1 321 ? -8.375 -24.281 -23.328 1 92.81 321 ARG B C 1
ATOM 5692 O O . ARG B 1 321 ? -9.047 -24.688 -24.281 1 92.81 321 ARG B O 1
ATOM 5699 N N . LEU B 1 322 ? -8.188 -23.031 -23.078 1 91.31 322 LEU B N 1
ATOM 5700 C CA . LEU B 1 322 ? -8.719 -22.016 -23.984 1 91.31 322 LEU B CA 1
ATOM 5701 C C . LEU B 1 322 ? -7.73 -21.734 -25.109 1 91.31 322 LEU B C 1
ATOM 5703 O O . LEU B 1 322 ? -6.52 -21.688 -24.891 1 91.31 322 LEU B O 1
ATOM 5707 N N . PRO B 1 323 ? -8.227 -21.578 -26.312 1 86.94 323 PRO B N 1
ATOM 5708 C CA . PRO B 1 323 ? -7.336 -21.234 -27.422 1 86.94 323 PRO B CA 1
ATOM 5709 C C . PRO B 1 323 ? -6.719 -19.844 -27.281 1 86.94 323 PRO B C 1
ATOM 5711 O O . PRO B 1 323 ? -5.621 -19.594 -27.781 1 86.94 323 PRO B O 1
ATOM 5714 N N . GLU B 1 324 ? -7.52 -18.953 -26.672 1 86.69 324 GLU B N 1
ATOM 5715 C CA . GLU B 1 324 ? -7.047 -17.578 -26.453 1 86.69 324 GLU B CA 1
ATOM 5716 C C . GLU B 1 324 ? -7.574 -17.016 -25.141 1 86.69 324 GLU B C 1
ATOM 5718 O O . GLU B 1 324 ? -8.656 -17.375 -24.688 1 86.69 324 GLU B O 1
ATOM 5723 N N . THR B 1 325 ? -6.73 -16.203 -24.531 1 88.81 325 THR B N 1
ATOM 5724 C CA . THR B 1 325 ? -7.133 -15.469 -23.328 1 88.81 325 THR B CA 1
ATOM 5725 C C . THR B 1 325 ? -7 -13.969 -23.547 1 88.81 325 THR B C 1
ATOM 5727 O O . THR B 1 325 ? -6.102 -13.508 -24.25 1 88.81 325 THR B O 1
ATOM 5730 N N . LYS B 1 326 ? -7.953 -13.211 -23.031 1 89.38 326 LYS B N 1
ATOM 5731 C CA . LYS B 1 326 ? -7.949 -11.758 -23.141 1 89.38 326 LYS B CA 1
ATOM 5732 C C . LYS B 1 326 ? -8.391 -11.109 -21.828 1 89.38 326 LYS B C 1
ATOM 5734 O O . LYS B 1 326 ? -9.586 -10.969 -21.578 1 89.38 326 LYS B O 1
ATOM 5739 N N . THR B 1 327 ? -7.418 -10.664 -21.109 1 92.75 327 THR B N 1
ATOM 5740 C CA . THR B 1 327 ? -7.711 -10.016 -19.828 1 92.75 327 THR B CA 1
ATOM 5741 C C . THR B 1 327 ? -6.531 -9.156 -19.375 1 92.75 327 THR B C 1
ATOM 5743 O O . THR B 1 327 ? -5.395 -9.391 -19.797 1 92.75 327 THR B O 1
ATOM 5746 N N . ILE B 1 328 ? -6.773 -8.164 -18.531 1 91.44 328 ILE B N 1
ATOM 5747 C CA . ILE B 1 328 ? -5.727 -7.316 -17.969 1 91.44 328 ILE B CA 1
ATOM 5748 C C . ILE B 1 328 ? -5.027 -8.055 -16.828 1 91.44 328 ILE B C 1
ATOM 5750 O O . ILE B 1 328 ? -3.973 -7.629 -16.359 1 91.44 328 ILE B O 1
ATOM 5754 N N . ALA B 1 329 ? -5.672 -9.094 -16.281 1 92.94 329 ALA B N 1
ATOM 5755 C CA . ALA B 1 329 ? -5.055 -9.914 -15.242 1 92.94 329 ALA B CA 1
ATOM 5756 C C . ALA B 1 329 ? -4.059 -10.898 -15.844 1 92.94 329 ALA B C 1
ATOM 5758 O O . ALA B 1 329 ? -4.312 -12.109 -15.883 1 92.94 329 ALA B O 1
ATOM 5759 N N . ASP B 1 330 ? -2.971 -10.438 -16.109 1 86.12 330 ASP B N 1
ATOM 5760 C CA . ASP B 1 330 ? -1.984 -11.156 -16.922 1 86.12 330 ASP B CA 1
ATOM 5761 C C . ASP B 1 330 ? -1.431 -12.359 -16.156 1 86.12 330 ASP B C 1
ATOM 5763 O O . ASP B 1 330 ? -0.893 -13.289 -16.766 1 86.12 330 ASP B O 1
ATOM 5767 N N . GLY B 1 331 ? -1.545 -12.438 -14.852 1 88.69 331 GLY B N 1
ATOM 5768 C CA . GLY B 1 331 ? -1.065 -13.562 -14.07 1 88.69 331 GLY B CA 1
ATOM 5769 C C . GLY B 1 331 ? -2.049 -14.719 -14.023 1 88.69 331 GLY B C 1
ATOM 5770 O O . GLY B 1 331 ? -1.744 -15.781 -13.469 1 88.69 331 GLY B O 1
ATOM 5771 N N . LEU B 1 332 ? -3.162 -14.555 -14.68 1 94.19 332 LEU B N 1
ATOM 5772 C CA . LEU B 1 332 ? -4.215 -15.547 -14.531 1 94.19 332 LEU B CA 1
ATOM 5773 C C . LEU B 1 332 ? -4.598 -16.141 -15.891 1 94.19 332 LEU B C 1
ATOM 5775 O O . LEU B 1 332 ? -5.773 -16.406 -16.141 1 94.19 332 LEU B O 1
ATOM 5779 N N . CYS B 1 333 ? -3.586 -16.375 -16.734 1 90.19 333 CYS B N 1
ATOM 5780 C CA . CYS B 1 333 ? -3.871 -16.812 -18.094 1 90.19 333 CYS B CA 1
ATOM 5781 C C . CYS B 1 333 ? -3.412 -18.25 -18.312 1 90.19 333 CYS B C 1
ATOM 5783 O O . CYS B 1 333 ? -3.385 -18.719 -19.453 1 90.19 333 CYS B O 1
ATOM 5785 N N . ALA B 1 334 ? -3.086 -18.969 -17.328 1 88.06 334 ALA B N 1
ATOM 5786 C CA . ALA B 1 334 ? -2.676 -20.359 -17.469 1 88.06 334 ALA B CA 1
ATOM 5787 C C . ALA B 1 334 ? -3.877 -21.297 -17.391 1 88.06 334 ALA B C 1
ATOM 5789 O O . ALA B 1 334 ? -5.023 -20.859 -17.531 1 88.06 334 ALA B O 1
ATOM 5790 N N . PHE B 1 335 ? -3.564 -22.609 -17.453 1 91.69 335 PHE B N 1
ATOM 5791 C CA . PHE B 1 335 ? -4.582 -23.641 -17.281 1 91.69 335 PHE B CA 1
ATOM 5792 C C . PHE B 1 335 ? -4.172 -24.625 -16.203 1 91.69 335 PHE B C 1
ATOM 5794 O O . PHE B 1 335 ? -2.986 -24.75 -15.875 1 91.69 335 PHE B O 1
ATOM 5801 N N . LEU B 1 336 ? -5.125 -25.344 -15.703 1 95.94 336 LEU B N 1
ATOM 5802 C CA . LEU B 1 336 ? -4.906 -26.266 -14.602 1 95.94 336 LEU B CA 1
ATOM 5803 C C . LEU B 1 336 ? -3.99 -27.406 -15.023 1 95.94 336 LEU B C 1
ATOM 5805 O O . LEU B 1 336 ? -4.004 -27.828 -16.172 1 95.94 336 LEU B O 1
ATOM 5809 N N . GLY B 1 337 ? -3.191 -27.875 -14.078 1 95.56 337 GLY B N 1
ATOM 5810 C CA . GLY B 1 337 ? -2.32 -29.016 -14.297 1 95.56 337 GLY B CA 1
ATOM 5811 C C . GLY B 1 337 ? -2.836 -30.297 -13.648 1 95.56 337 GLY B C 1
ATOM 5812 O O . GLY B 1 337 ? -3.867 -30.281 -12.977 1 95.56 337 GLY B O 1
ATOM 5813 N N . ASP B 1 338 ? -2.135 -31.406 -13.883 1 96.56 338 ASP B N 1
ATOM 5814 C CA . ASP B 1 338 ? -2.559 -32.719 -13.398 1 96.56 338 ASP B CA 1
ATOM 5815 C C . ASP B 1 338 ? -2.459 -32.781 -11.875 1 96.56 338 ASP B C 1
ATOM 5817 O O . ASP B 1 338 ? -3.131 -33.594 -11.242 1 96.56 338 ASP B O 1
ATOM 5821 N N . LEU B 1 339 ? -1.705 -31.938 -11.25 1 98.06 339 LEU B N 1
ATOM 5822 C CA . LEU B 1 339 ? -1.579 -31.953 -9.797 1 98.06 339 LEU B CA 1
ATOM 5823 C C . LEU B 1 339 ? -2.555 -30.969 -9.156 1 98.06 339 LEU B C 1
ATOM 5825 O O . LEU B 1 339 ? -2.98 -31.172 -8.016 1 98.06 339 LEU B O 1
ATOM 5829 N N . THR B 1 340 ? -2.898 -29.906 -9.852 1 98.44 340 THR B N 1
ATOM 5830 C CA . THR B 1 340 ? -3.775 -28.891 -9.273 1 98.44 340 THR B CA 1
ATOM 5831 C C . THR B 1 340 ? -5.238 -29.219 -9.555 1 98.44 340 THR B C 1
ATOM 5833 O O . THR B 1 340 ? -6.113 -28.922 -8.734 1 98.44 340 THR B O 1
ATOM 5836 N N . TRP B 1 341 ? -5.543 -29.953 -10.609 1 98.38 341 TRP B N 1
ATOM 5837 C CA . TRP B 1 341 ? -6.906 -30.266 -11.039 1 98.38 341 TRP B CA 1
ATOM 5838 C C . TRP B 1 341 ? -7.645 -31.062 -9.969 1 98.38 341 TRP B C 1
ATOM 5840 O O . TRP B 1 341 ? -8.773 -30.734 -9.609 1 98.38 341 TRP B O 1
ATOM 5850 N N . PRO B 1 342 ? -7.023 -32.125 -9.422 1 98.56 342 PRO B N 1
ATOM 5851 C CA . PRO B 1 342 ? -7.766 -32.906 -8.422 1 98.56 342 PRO B CA 1
ATOM 5852 C C . PRO B 1 342 ? -8.211 -32.062 -7.23 1 98.56 342 PRO B C 1
ATOM 5854 O O . PRO B 1 342 ? -9.305 -32.281 -6.699 1 98.56 342 PRO B O 1
ATOM 5857 N N . VAL B 1 343 ? -7.383 -31.109 -6.824 1 98.81 343 VAL B N 1
ATOM 5858 C CA . VAL B 1 343 ? -7.727 -30.266 -5.688 1 98.81 343 VAL B CA 1
ATOM 5859 C C . VAL B 1 343 ? -8.883 -29.344 -6.059 1 98.81 343 VAL B C 1
ATOM 5861 O O . VAL B 1 343 ? -9.867 -29.25 -5.324 1 98.81 343 VAL B O 1
ATOM 5864 N N . VAL B 1 344 ? -8.781 -28.703 -7.207 1 98.75 344 VAL B N 1
ATOM 5865 C CA . VAL B 1 344 ? -9.789 -27.75 -7.66 1 98.75 344 VAL B CA 1
ATOM 5866 C C . VAL B 1 344 ? -11.109 -28.484 -7.891 1 98.75 344 VAL B C 1
ATOM 5868 O O . VAL B 1 344 ? -12.172 -28 -7.473 1 98.75 344 VAL B O 1
ATOM 5871 N N . ARG B 1 345 ? -11.031 -29.609 -8.523 1 98.38 345 ARG B N 1
ATOM 5872 C CA . ARG B 1 345 ? -12.203 -30.422 -8.844 1 98.38 345 ARG B CA 1
ATOM 5873 C C . ARG B 1 345 ? -12.93 -30.844 -7.57 1 98.38 345 ARG B C 1
ATOM 5875 O O . ARG B 1 345 ? -14.156 -30.703 -7.477 1 98.38 345 ARG B O 1
ATOM 5882 N N . ASP B 1 346 ? -12.203 -31.25 -6.582 1 98.38 346 ASP B N 1
ATOM 5883 C CA . ASP B 1 346 ? -12.781 -31.969 -5.445 1 98.38 346 ASP B CA 1
ATOM 5884 C C . ASP B 1 346 ? -13.094 -31 -4.297 1 98.38 346 ASP B C 1
ATOM 5886 O O . ASP B 1 346 ? -14.047 -31.219 -3.551 1 98.38 346 ASP B O 1
ATOM 5890 N N . LEU B 1 347 ? -12.227 -29.922 -4.152 1 98.69 347 LEU B N 1
ATOM 5891 C CA . LEU B 1 347 ? -12.266 -29.266 -2.848 1 98.69 347 LEU B CA 1
ATOM 5892 C C . LEU B 1 347 ? -12.594 -27.781 -2.986 1 98.69 347 LEU B C 1
ATOM 5894 O O . LEU B 1 347 ? -12.992 -27.141 -2.012 1 98.69 347 LEU B O 1
ATOM 5898 N N . VAL B 1 348 ? -12.336 -27.172 -4.129 1 98.81 348 VAL B N 1
ATOM 5899 C CA . VAL B 1 348 ? -12.75 -25.781 -4.336 1 98.81 348 VAL B CA 1
ATOM 5900 C C . VAL B 1 348 ? -14.266 -25.719 -4.5 1 98.81 348 VAL B C 1
ATOM 5902 O O . VAL B 1 348 ? -14.844 -26.422 -5.332 1 98.81 348 VAL B O 1
ATOM 5905 N N . ASP B 1 349 ? -14.867 -24.906 -3.76 1 98.5 349 ASP B N 1
ATOM 5906 C CA . ASP B 1 349 ? -16.328 -24.938 -3.656 1 98.5 349 ASP B CA 1
ATOM 5907 C C . ASP B 1 349 ? -16.984 -24.328 -4.898 1 98.5 349 ASP B C 1
ATOM 5909 O O . ASP B 1 349 ? -18.031 -24.812 -5.348 1 98.5 349 ASP B O 1
ATOM 5913 N N . ASP B 1 350 ? -16.422 -23.25 -5.387 1 98.19 350 ASP B N 1
ATOM 5914 C CA . ASP B 1 350 ? -16.969 -22.609 -6.582 1 98.19 350 ASP B CA 1
ATOM 5915 C C . ASP B 1 350 ? -15.945 -21.656 -7.211 1 98.19 350 ASP B C 1
ATOM 5917 O O . ASP B 1 350 ? -14.906 -21.375 -6.613 1 98.19 350 ASP B O 1
ATOM 5921 N N . ILE B 1 351 ? -16.25 -21.297 -8.453 1 98.69 351 ILE B N 1
ATOM 5922 C CA . ILE B 1 351 ? -15.414 -20.344 -9.18 1 98.69 351 ILE B CA 1
ATOM 5923 C C . ILE B 1 351 ? -16.266 -19.172 -9.648 1 98.69 351 ILE B C 1
ATOM 5925 O O . ILE B 1 351 ? -17.266 -19.359 -10.336 1 98.69 351 ILE B O 1
ATOM 5929 N N . ILE B 1 352 ? -15.906 -18 -9.234 1 98.69 352 ILE B N 1
ATOM 5930 C CA . ILE B 1 352 ? -16.578 -16.766 -9.625 1 98.69 352 ILE B CA 1
ATOM 5931 C C . ILE B 1 352 ? -15.781 -16.078 -10.734 1 98.69 352 ILE B C 1
ATOM 5933 O O . ILE B 1 352 ? -14.578 -15.859 -10.602 1 98.69 352 ILE B O 1
ATOM 5937 N N . THR B 1 353 ? -16.438 -15.82 -11.867 1 98.62 353 THR B N 1
ATOM 5938 C CA . THR B 1 353 ? -15.797 -15.133 -12.977 1 98.62 353 THR B CA 1
ATOM 5939 C C . THR B 1 353 ? -16.188 -13.664 -13.016 1 98.62 353 THR B C 1
ATOM 5941 O O . THR B 1 353 ? -17.344 -13.312 -12.742 1 98.62 353 THR B O 1
ATOM 5944 N N . VAL B 1 354 ? -15.203 -12.789 -13.281 1 98.62 354 VAL B N 1
ATOM 5945 C CA . VAL B 1 354 ? -15.461 -11.359 -13.352 1 98.62 354 VAL B CA 1
ATOM 5946 C C . VAL B 1 354 ? -14.82 -10.773 -14.602 1 98.62 354 VAL B C 1
ATOM 5948 O O . VAL B 1 354 ? -13.883 -11.359 -15.156 1 98.62 354 VAL B O 1
ATOM 5951 N N . ASP B 1 355 ? -15.305 -9.641 -15.094 1 97.62 355 ASP B N 1
ATOM 5952 C CA . ASP B 1 355 ? -14.734 -9.008 -16.281 1 97.62 355 ASP B CA 1
ATOM 5953 C C . ASP B 1 355 ? -13.656 -7.992 -15.883 1 97.62 355 ASP B C 1
ATOM 5955 O O . ASP B 1 355 ? -13.438 -7.742 -14.695 1 97.62 355 ASP B O 1
ATOM 5959 N N . ASP B 1 356 ? -13.039 -7.488 -16.859 1 96.62 356 ASP B N 1
ATOM 5960 C CA . ASP B 1 356 ? -11.906 -6.598 -16.625 1 96.62 356 ASP B CA 1
ATOM 5961 C C . ASP B 1 356 ? -12.352 -5.297 -15.961 1 96.62 356 ASP B C 1
ATOM 5963 O O . ASP B 1 356 ? -11.617 -4.715 -15.164 1 96.62 356 ASP B O 1
ATOM 5967 N N . GLU B 1 357 ? -13.531 -4.809 -16.266 1 96.69 357 GLU B N 1
ATOM 5968 C CA . GLU B 1 357 ? -14.047 -3.598 -15.633 1 96.69 357 GLU B CA 1
ATOM 5969 C C . GLU B 1 357 ? -14.18 -3.773 -14.125 1 96.69 357 GLU B C 1
ATOM 5971 O O . GLU B 1 357 ? -13.836 -2.871 -13.352 1 96.69 357 GLU B O 1
ATOM 5976 N N . ALA B 1 358 ? -14.656 -4.93 -13.727 1 97.94 358 ALA B N 1
ATOM 5977 C CA . ALA B 1 358 ? -14.773 -5.234 -12.297 1 97.94 358 ALA B CA 1
ATOM 5978 C C . ALA B 1 358 ? -13.398 -5.312 -11.641 1 97.94 358 ALA B C 1
ATOM 5980 O O . ALA B 1 358 ? -13.227 -4.867 -10.5 1 97.94 358 ALA B O 1
ATOM 5981 N N . ILE B 1 359 ? -12.469 -5.867 -12.32 1 98.12 359 ILE B N 1
ATOM 5982 C CA . ILE B 1 359 ? -11.109 -5.984 -11.797 1 98.12 359 ILE B CA 1
ATOM 5983 C C . ILE B 1 359 ? -10.508 -4.594 -11.609 1 98.12 359 ILE B C 1
ATOM 5985 O O . ILE B 1 359 ? -9.906 -4.309 -10.578 1 98.12 359 ILE B O 1
ATOM 5989 N N . ILE B 1 360 ? -10.719 -3.742 -12.586 1 97 360 ILE B N 1
ATOM 5990 C CA . ILE B 1 360 ? -10.219 -2.371 -12.508 1 97 360 ILE B CA 1
ATOM 5991 C C . ILE B 1 360 ? -10.867 -1.658 -11.32 1 97 360 ILE B C 1
ATOM 5993 O O . ILE B 1 360 ? -10.188 -0.949 -10.57 1 97 360 ILE B O 1
ATOM 5997 N N . GLY B 1 361 ? -12.164 -1.809 -11.188 1 96.69 361 GLY B N 1
ATOM 5998 C CA . GLY B 1 361 ? -12.859 -1.234 -10.047 1 96.69 361 GLY B CA 1
ATOM 5999 C C . GLY B 1 361 ? -12.297 -1.688 -8.719 1 96.69 361 GLY B C 1
ATOM 6000 O O . GLY B 1 361 ? -12.141 -0.882 -7.797 1 96.69 361 GLY B O 1
ATOM 6001 N N . ALA B 1 362 ? -12.016 -2.959 -8.609 1 98.31 362 ALA B N 1
ATOM 6002 C CA . ALA B 1 362 ? -11.43 -3.506 -7.387 1 98.31 362 ALA B CA 1
ATOM 6003 C C . ALA B 1 362 ? -10.031 -2.943 -7.148 1 98.31 362 ALA B C 1
ATOM 6005 O O . ALA B 1 362 ? -9.672 -2.621 -6.012 1 98.31 362 ALA B O 1
ATOM 6006 N N . MET B 1 363 ? -9.227 -2.871 -8.203 1 97.44 363 MET B N 1
ATOM 6007 C CA . MET B 1 363 ? -7.906 -2.254 -8.086 1 97.44 363 MET B CA 1
ATOM 6008 C C . MET B 1 363 ? -8.016 -0.831 -7.547 1 97.44 363 MET B C 1
ATOM 6010 O O . MET B 1 363 ? -7.27 -0.445 -6.645 1 97.44 363 MET B O 1
ATOM 6014 N N . ARG B 1 364 ? -8.93 -0.108 -8.117 1 94.75 364 ARG B N 1
ATOM 6015 C CA . ARG B 1 364 ? -9.148 1.27 -7.684 1 94.75 364 ARG B CA 1
ATOM 6016 C C . ARG B 1 364 ? -9.422 1.338 -6.188 1 94.75 364 ARG B C 1
ATOM 6018 O O . ARG B 1 364 ? -8.852 2.172 -5.48 1 94.75 364 ARG B O 1
ATOM 6025 N N . MET B 1 365 ? -10.227 0.495 -5.734 1 95.56 365 MET B N 1
ATOM 6026 C CA . MET B 1 365 ? -10.57 0.479 -4.316 1 95.56 365 MET B CA 1
ATOM 6027 C C . MET B 1 365 ? -9.367 0.088 -3.467 1 95.56 365 MET B C 1
ATOM 6029 O O . MET B 1 365 ? -9.164 0.636 -2.383 1 95.56 365 MET B O 1
ATOM 6033 N N . CYS B 1 366 ? -8.555 -0.823 -3.916 1 97.69 366 CYS B N 1
ATOM 6034 C CA . CYS B 1 366 ? -7.344 -1.183 -3.188 1 97.69 366 CYS B CA 1
ATOM 6035 C C . CYS B 1 366 ? -6.402 0.012 -3.068 1 97.69 366 CYS B C 1
ATOM 6037 O O . CYS B 1 366 ? -5.891 0.298 -1.983 1 97.69 366 CYS B O 1
ATOM 6039 N N . TYR B 1 367 ? -6.234 0.716 -4.16 1 96.12 367 TYR B N 1
ATOM 6040 C CA . TYR B 1 367 ? -5.328 1.858 -4.188 1 96.12 367 TYR B CA 1
ATOM 6041 C C . TYR B 1 367 ? -5.883 3.012 -3.359 1 96.12 367 TYR B C 1
ATOM 6043 O O . TYR B 1 367 ? -5.16 3.619 -2.564 1 96.12 367 TYR B O 1
ATOM 6051 N N . GLU B 1 368 ? -7.113 3.26 -3.469 1 91.56 368 GLU B N 1
ATOM 6052 C CA . GLU B 1 368 ? -7.668 4.508 -2.957 1 91.56 368 GLU B CA 1
ATOM 6053 C C . GLU B 1 368 ? -8.164 4.348 -1.523 1 91.56 368 GLU B C 1
ATOM 6055 O O . GLU B 1 368 ? -8.195 5.312 -0.757 1 91.56 368 GLU B O 1
ATOM 6060 N N . ILE B 1 369 ? -8.562 3.16 -1.207 1 92.25 369 ILE B N 1
ATOM 6061 C CA . ILE B 1 369 ? -9.133 2.945 0.119 1 92.25 369 ILE B CA 1
ATOM 6062 C C . ILE B 1 369 ? -8.133 2.197 0.996 1 92.25 369 ILE B C 1
ATOM 6064 O O . ILE B 1 369 ? -7.75 2.682 2.064 1 92.25 369 ILE B O 1
ATOM 6068 N N . LEU B 1 370 ? -7.605 1.11 0.546 1 95.81 370 LEU B N 1
ATOM 6069 C CA . LEU B 1 370 ? -6.652 0.337 1.338 1 95.81 370 LEU B CA 1
ATOM 6070 C C . LEU B 1 370 ? -5.27 0.973 1.301 1 95.81 370 LEU B C 1
ATOM 6072 O O . LEU B 1 370 ? -4.43 0.692 2.156 1 95.81 370 LEU B O 1
ATOM 6076 N N . LYS B 1 371 ? -5.023 1.687 0.219 1 96.94 371 LYS B N 1
ATOM 6077 C CA . LYS B 1 371 ? -3.744 2.352 -0.017 1 96.94 371 LYS B CA 1
ATOM 6078 C C . LYS B 1 371 ? -2.639 1.335 -0.286 1 96.94 371 LYS B C 1
ATOM 6080 O O . LYS B 1 371 ? -1.492 1.534 0.122 1 96.94 371 LYS B O 1
ATOM 6085 N N . VAL B 1 372 ? -2.961 0.224 -0.93 1 97.69 372 VAL B N 1
ATOM 6086 C CA . VAL B 1 372 ? -1.967 -0.771 -1.319 1 97.69 372 VAL B CA 1
ATOM 6087 C C . VAL B 1 372 ? -1.891 -0.858 -2.842 1 97.69 372 VAL B C 1
ATOM 6089 O O . VAL B 1 372 ? -2.912 -0.775 -3.527 1 97.69 372 VAL B O 1
ATOM 6092 N N . ALA B 1 373 ? -0.727 -0.967 -3.295 1 96.69 373 ALA B N 1
ATOM 6093 C CA . ALA B 1 373 ? -0.492 -1.151 -4.723 1 96.69 373 ALA B CA 1
ATOM 6094 C C . ALA B 1 373 ? -0.603 -2.623 -5.113 1 96.69 373 ALA B C 1
ATOM 6096 O O . ALA B 1 373 ? 0.279 -3.424 -4.793 1 96.69 373 ALA B O 1
ATOM 6097 N N . VAL B 1 374 ? -1.653 -2.9 -5.836 1 97.19 374 VAL B N 1
ATOM 6098 C CA . VAL B 1 374 ? -1.919 -4.289 -6.203 1 97.19 374 VAL B CA 1
ATOM 6099 C C . VAL B 1 374 ? -2.051 -4.402 -7.719 1 97.19 374 VAL B C 1
ATOM 6101 O O . VAL B 1 374 ? -2.514 -3.473 -8.383 1 97.19 374 VAL B O 1
ATOM 6104 N N . GLU B 1 375 ? -1.585 -5.469 -8.281 1 94.44 375 GLU B N 1
ATOM 6105 C CA . GLU B 1 375 ? -1.775 -5.766 -9.703 1 94.44 375 GLU B CA 1
ATOM 6106 C C . GLU B 1 375 ? -3.166 -6.336 -9.961 1 94.44 375 GLU B C 1
ATOM 6108 O O . GLU B 1 375 ? -3.848 -6.777 -9.031 1 94.44 375 GLU B O 1
ATOM 6113 N N . PRO B 1 376 ? -3.627 -6.391 -11.234 1 95.5 376 PRO B N 1
ATOM 6114 C CA . PRO B 1 376 ? -4.98 -6.852 -11.539 1 95.5 376 PRO B CA 1
ATOM 6115 C C . PRO B 1 376 ? -5.266 -8.25 -11 1 95.5 376 PRO B C 1
ATOM 6117 O O . PRO B 1 376 ? -6.305 -8.469 -10.367 1 95.5 376 PRO B O 1
ATOM 6120 N N . SER B 1 377 ? -4.324 -9.133 -11.18 1 96.5 377 SER B N 1
ATOM 6121 C CA . SER B 1 377 ? -4.5 -10.5 -10.688 1 96.5 377 SER B CA 1
ATOM 6122 C C . SER B 1 377 ? -4.664 -10.523 -9.172 1 96.5 377 SER B C 1
ATOM 6124 O O . SER B 1 377 ? -5.348 -11.391 -8.633 1 96.5 377 SER B O 1
ATOM 6126 N N . GLY B 1 378 ? -4.051 -9.602 -8.508 1 97.88 378 GLY B N 1
ATOM 6127 C CA . GLY B 1 378 ? -4.109 -9.523 -7.059 1 97.88 378 GLY B CA 1
ATOM 6128 C C . GLY B 1 378 ? -5.422 -8.961 -6.543 1 97.88 378 GLY B C 1
ATOM 6129 O O . GLY B 1 378 ? -5.836 -9.266 -5.422 1 97.88 378 GLY B O 1
ATOM 6130 N N . ALA B 1 379 ? -6.117 -8.188 -7.344 1 98.44 379 ALA B N 1
ATOM 6131 C CA . ALA B 1 379 ? -7.32 -7.488 -6.902 1 98.44 379 ALA B CA 1
ATOM 6132 C C . ALA B 1 379 ? -8.578 -8.297 -7.223 1 98.44 379 ALA B C 1
ATOM 6134 O O . ALA B 1 379 ? -9.664 -7.977 -6.75 1 98.44 379 ALA B O 1
ATOM 6135 N N . ILE B 1 380 ? -8.422 -9.359 -7.922 1 98.81 380 ILE B N 1
ATOM 6136 C CA . ILE B 1 380 ? -9.562 -10.023 -8.531 1 98.81 380 ILE B CA 1
ATOM 6137 C C . ILE B 1 380 ? -10.445 -10.641 -7.449 1 98.81 380 ILE B C 1
ATOM 6139 O O . ILE B 1 380 ? -11.656 -10.781 -7.629 1 98.81 380 ILE B O 1
ATOM 6143 N N . GLY B 1 381 ? -9.898 -11.031 -6.32 1 98.88 381 GLY B N 1
ATOM 6144 C CA . GLY B 1 381 ? -10.703 -11.547 -5.223 1 98.88 381 GLY B CA 1
ATOM 6145 C C . GLY B 1 381 ? -11.727 -10.555 -4.719 1 98.88 381 GLY B C 1
ATOM 6146 O O . GLY B 1 381 ? -12.875 -10.93 -4.441 1 98.88 381 GLY B O 1
ATOM 6147 N N . LEU B 1 382 ? -11.289 -9.32 -4.574 1 98.88 382 LEU B N 1
ATOM 6148 C CA . LEU B 1 382 ? -12.227 -8.281 -4.172 1 98.88 382 LEU B CA 1
ATOM 6149 C C . LEU B 1 382 ? -13.312 -8.094 -5.23 1 98.88 382 LEU B C 1
ATOM 6151 O O . LEU B 1 382 ? -14.484 -7.941 -4.898 1 98.88 382 LEU B O 1
ATOM 6155 N N . ALA B 1 383 ? -12.914 -8.109 -6.484 1 98.88 383 ALA B N 1
ATOM 6156 C CA . ALA B 1 383 ? -13.883 -8.016 -7.574 1 98.88 383 ALA B CA 1
ATOM 6157 C C . ALA B 1 383 ? -14.938 -9.117 -7.473 1 98.88 383 ALA B C 1
ATOM 6159 O O . ALA B 1 383 ? -16.125 -8.867 -7.668 1 98.88 383 ALA B O 1
ATOM 6160 N N . ALA B 1 384 ? -14.492 -10.289 -7.18 1 98.88 384 ALA B N 1
ATOM 6161 C CA . ALA B 1 384 ? -15.391 -11.438 -7.082 1 98.88 384 ALA B CA 1
ATOM 6162 C C . ALA B 1 384 ? -16.406 -11.242 -5.957 1 98.88 384 ALA B C 1
ATOM 6164 O O . ALA B 1 384 ? -17.609 -11.469 -6.148 1 98.88 384 ALA B O 1
ATOM 6165 N N . VAL B 1 385 ? -15.953 -10.805 -4.793 1 98.75 385 VAL B N 1
ATOM 6166 C CA . VAL B 1 385 ? -16.828 -10.633 -3.631 1 98.75 385 VAL B CA 1
ATOM 6167 C C . VAL B 1 385 ? -17.844 -9.531 -3.908 1 98.75 385 VAL B C 1
ATOM 6169 O O . VAL B 1 385 ? -18.984 -9.602 -3.426 1 98.75 385 VAL B O 1
ATOM 6172 N N . LEU B 1 386 ? -17.484 -8.57 -4.738 1 98.5 386 LEU B N 1
ATOM 6173 C CA . LEU B 1 386 ? -18.375 -7.445 -5.023 1 98.5 386 LEU B CA 1
ATOM 6174 C C . LEU B 1 386 ? -19.281 -7.75 -6.207 1 98.5 386 LEU B C 1
ATOM 6176 O O . LEU B 1 386 ? -20.188 -6.977 -6.512 1 98.5 386 LEU B O 1
ATOM 6180 N N . SER B 1 387 ? -19.078 -8.844 -6.895 1 98.19 387 SER B N 1
ATOM 6181 C CA . SER B 1 387 ? -19.844 -9.195 -8.086 1 98.19 387 SER B CA 1
ATOM 6182 C C . SER B 1 387 ? -21.266 -9.594 -7.727 1 98.19 387 SER B C 1
ATOM 6184 O O . SER B 1 387 ? -21.531 -10.023 -6.605 1 98.19 387 SER B O 1
ATOM 6186 N N . ASP B 1 388 ? -22.094 -9.547 -8.719 1 95.75 388 ASP B N 1
ATOM 6187 C CA . ASP B 1 388 ? -23.469 -10.008 -8.555 1 95.75 388 ASP B CA 1
ATOM 6188 C C . ASP B 1 388 ? -23.516 -11.508 -8.305 1 95.75 388 ASP B C 1
ATOM 6190 O O . ASP B 1 388 ? -24.344 -11.992 -7.531 1 95.75 388 ASP B O 1
ATOM 6194 N N . GLN B 1 389 ? -22.609 -12.172 -8.984 1 94.5 389 GLN B N 1
ATOM 6195 C CA . GLN B 1 389 ? -22.578 -13.625 -8.836 1 94.5 389 GLN B CA 1
ATOM 6196 C C . GLN B 1 389 ? -22.406 -14.016 -7.371 1 94.5 389 GLN B C 1
ATOM 6198 O O . GLN B 1 389 ? -23.031 -14.969 -6.906 1 94.5 389 GLN B O 1
ATOM 6203 N N . PHE B 1 390 ? -21.641 -13.328 -6.602 1 97.56 390 PHE B N 1
ATOM 6204 C CA . PHE B 1 390 ? -21.406 -13.633 -5.191 1 97.56 390 PHE B CA 1
ATOM 6205 C C . PHE B 1 390 ? -22.516 -13.039 -4.332 1 97.56 390 PHE B C 1
ATOM 6207 O O . PHE B 1 390 ? -23.109 -13.734 -3.508 1 97.56 390 PHE B O 1
ATOM 6214 N N . GLN B 1 391 ? -22.797 -11.797 -4.57 1 95.88 391 GLN B N 1
ATOM 6215 C CA . GLN B 1 391 ? -23.688 -11.031 -3.697 1 95.88 391 GLN B CA 1
ATOM 6216 C C . GLN B 1 391 ? -25.109 -11.57 -3.752 1 95.88 391 GLN B C 1
ATOM 6218 O O . GLN B 1 391 ? -25.828 -11.531 -2.754 1 95.88 391 GLN B O 1
ATOM 6223 N N . GLN B 1 392 ? -25.484 -12.133 -4.871 1 94.19 392 GLN B N 1
ATOM 6224 C CA . GLN B 1 392 ? -26.859 -12.578 -5.035 1 94.19 392 GLN B CA 1
ATOM 6225 C C . GLN B 1 392 ? -26.969 -14.094 -4.863 1 94.19 392 GLN B C 1
ATOM 6227 O O . GLN B 1 392 ? -28.062 -14.656 -4.945 1 94.19 392 GLN B O 1
ATOM 6232 N N . SER B 1 393 ? -25.891 -14.68 -4.629 1 93.62 393 SER B N 1
ATOM 6233 C CA . SER B 1 393 ? -25.906 -16.125 -4.5 1 93.62 393 SER B CA 1
ATOM 6234 C C . SER B 1 393 ? -26.484 -16.562 -3.16 1 93.62 393 SER B C 1
ATOM 6236 O O . SER B 1 393 ? -26.031 -16.109 -2.107 1 93.62 393 SER B O 1
ATOM 6238 N N . ALA B 1 394 ? -27.391 -17.5 -3.201 1 92.94 394 ALA B N 1
ATOM 6239 C CA . ALA B 1 394 ? -27.922 -18.094 -1.979 1 92.94 394 ALA B CA 1
ATOM 6240 C C . ALA B 1 394 ? -26.891 -18.969 -1.289 1 92.94 394 ALA B C 1
ATOM 6242 O O . ALA B 1 394 ? -26.859 -19.062 -0.06 1 92.94 394 ALA B O 1
ATOM 6243 N N . ALA B 1 395 ? -26.031 -19.484 -2.035 1 93.12 395 ALA B N 1
ATOM 6244 C CA . ALA B 1 395 ? -25.031 -20.406 -1.527 1 93.12 395 ALA B CA 1
ATOM 6245 C C . ALA B 1 395 ? -24 -19.703 -0.656 1 93.12 395 ALA B C 1
ATOM 6247 O O . ALA B 1 395 ? -23.422 -20.297 0.255 1 93.12 395 ALA B O 1
ATOM 6248 N N . TRP B 1 396 ? -23.906 -18.375 -0.934 1 94.19 396 TRP B N 1
ATOM 6249 C CA . TRP B 1 396 ? -22.812 -17.688 -0.253 1 94.19 396 TRP B CA 1
ATOM 6250 C C . TRP B 1 396 ? -23.359 -16.609 0.679 1 94.19 396 TRP B C 1
ATOM 6252 O O . TRP B 1 396 ? -22.594 -15.742 1.139 1 94.19 396 TRP B O 1
ATOM 6262 N N . LYS B 1 397 ? -24.594 -16.656 0.929 1 93.38 397 LYS B N 1
ATOM 6263 C CA . LYS B 1 397 ? -25.25 -15.656 1.759 1 93.38 397 LYS B CA 1
ATOM 6264 C C . LYS B 1 397 ? -24.688 -15.656 3.176 1 93.38 397 LYS B C 1
ATOM 6266 O O . LYS B 1 397 ? -24.609 -14.609 3.822 1 93.38 397 LYS B O 1
ATOM 6271 N N . ASP B 1 398 ? -24.188 -16.859 3.561 1 94.19 398 ASP B N 1
ATOM 6272 C CA . ASP B 1 398 ? -23.734 -17.016 4.938 1 94.19 398 ASP B CA 1
ATOM 6273 C C . ASP B 1 398 ? -22.219 -16.828 5.035 1 94.19 398 ASP B C 1
ATOM 6275 O O . ASP B 1 398 ? -21.625 -17.031 6.098 1 94.19 398 ASP B O 1
ATOM 6279 N N . SER B 1 399 ? -21.547 -16.516 3.949 1 97.5 399 SER B N 1
ATOM 6280 C CA . SER B 1 399 ? -20.156 -16.078 4 1 97.5 399 SER B CA 1
ATOM 6281 C C . SER B 1 399 ? -20.031 -14.688 4.613 1 97.5 399 SER B C 1
ATOM 6283 O O . SER B 1 399 ? -20.375 -13.695 3.971 1 97.5 399 SER B O 1
ATOM 6285 N N . ASN B 1 400 ? -19.438 -14.609 5.797 1 97.5 400 ASN B N 1
ATOM 6286 C CA . ASN B 1 400 ? -19.469 -13.336 6.512 1 97.5 400 ASN B CA 1
ATOM 6287 C C . ASN B 1 400 ? -18.062 -12.828 6.809 1 97.5 400 ASN B C 1
ATOM 6289 O O . ASN B 1 400 ? -17.828 -11.617 6.781 1 97.5 400 ASN B O 1
ATOM 6293 N N . ASN B 1 401 ? -17.219 -13.719 7.238 1 98.75 401 ASN B N 1
ATOM 6294 C CA . ASN B 1 401 ? -15.82 -13.406 7.465 1 98.75 401 ASN B CA 1
ATOM 6295 C C . ASN B 1 401 ? -14.938 -13.922 6.332 1 98.75 401 ASN B C 1
ATOM 6297 O O . ASN B 1 401 ? -14.539 -15.086 6.332 1 98.75 401 ASN B O 1
ATOM 6301 N N . ILE B 1 402 ? -14.648 -13.016 5.465 1 98.94 402 ILE B N 1
ATOM 6302 C CA . ILE B 1 402 ? -14.094 -13.445 4.188 1 98.94 402 ILE B CA 1
ATOM 6303 C C . ILE B 1 402 ? -12.633 -13.008 4.082 1 98.94 402 ILE B C 1
ATOM 6305 O O . ILE B 1 402 ? -12.328 -11.812 4.164 1 98.94 402 ILE B O 1
ATOM 6309 N N . GLY B 1 403 ? -11.719 -13.984 4.02 1 98.94 403 GLY B N 1
ATOM 6310 C CA . GLY B 1 403 ? -10.344 -13.703 3.662 1 98.94 403 GLY B CA 1
ATOM 6311 C C . GLY B 1 403 ? -10.133 -13.555 2.168 1 98.94 403 GLY B C 1
ATOM 6312 O O . GLY B 1 403 ? -10.555 -14.406 1.387 1 98.94 403 GLY B O 1
ATOM 6313 N N . ILE B 1 404 ? -9.547 -12.469 1.737 1 98.94 404 ILE B N 1
ATOM 6314 C CA . ILE B 1 404 ? -9.195 -12.219 0.344 1 98.94 404 ILE B CA 1
ATOM 6315 C C . ILE B 1 404 ? -7.676 -12.195 0.189 1 98.94 404 ILE B C 1
ATOM 6317 O O . ILE B 1 404 ? -6.98 -11.461 0.898 1 98.94 404 ILE B O 1
ATOM 6321 N N . ILE B 1 405 ? -7.145 -13 -0.733 1 98.94 405 ILE B N 1
ATOM 6322 C CA . ILE B 1 405 ? -5.707 -13.023 -0.964 1 98.94 405 ILE B CA 1
ATOM 6323 C C . ILE B 1 405 ? -5.332 -11.969 -2.004 1 98.94 405 ILE B C 1
ATOM 6325 O O . ILE B 1 405 ? -5.66 -12.109 -3.184 1 98.94 405 ILE B O 1
ATOM 6329 N N . LEU B 1 406 ? -4.68 -10.883 -1.572 1 98.75 406 LEU B N 1
ATOM 6330 C CA . LEU B 1 406 ? -4.047 -9.945 -2.498 1 98.75 406 LEU B CA 1
ATOM 6331 C C . LEU B 1 406 ? -2.715 -10.5 -2.996 1 98.75 406 LEU B C 1
ATOM 6333 O O . LEU B 1 406 ? -1.66 -10.188 -2.439 1 98.75 406 LEU B O 1
ATOM 6337 N N . SER B 1 407 ? -2.729 -11.219 -4.074 1 98.44 407 SER B N 1
ATOM 6338 C CA . SER B 1 407 ? -1.701 -12.195 -4.414 1 98.44 407 SER B CA 1
ATOM 6339 C C . SER B 1 407 ? -0.416 -11.516 -4.871 1 98.44 407 SER B C 1
ATOM 6341 O O . SER B 1 407 ? 0.658 -12.117 -4.844 1 98.44 407 SER B O 1
ATOM 6343 N N . GLY B 1 408 ? -0.512 -10.289 -5.395 1 96.5 408 GLY B N 1
ATOM 6344 C CA . GLY B 1 408 ? 0.687 -9.609 -5.863 1 96.5 408 GLY B CA 1
ATOM 6345 C C . GLY B 1 408 ? 0.459 -8.148 -6.168 1 96.5 408 GLY B C 1
ATOM 6346 O O . GLY B 1 408 ? -0.684 -7.699 -6.293 1 96.5 408 GLY B O 1
ATOM 6347 N N . GLY B 1 409 ? 1.591 -7.43 -6.336 1 94.94 409 GLY B N 1
ATOM 6348 C CA . GLY B 1 409 ? 1.512 -5.996 -6.562 1 94.94 409 GLY B CA 1
ATOM 6349 C C . GLY B 1 409 ? 2.445 -5.512 -7.652 1 94.94 409 GLY B C 1
ATOM 6350 O O . GLY B 1 409 ? 2.732 -4.316 -7.746 1 94.94 409 GLY B O 1
ATOM 6351 N N . ASN B 1 410 ? 2.961 -6.434 -8.484 1 90.88 410 ASN B N 1
ATOM 6352 C CA . ASN B 1 410 ? 3.918 -6.051 -9.523 1 90.88 410 ASN B CA 1
ATOM 6353 C C . ASN B 1 410 ? 3.215 -5.652 -10.812 1 90.88 410 ASN B C 1
ATOM 6355 O O . ASN B 1 410 ? 2.742 -6.516 -11.562 1 90.88 410 ASN B O 1
ATOM 6359 N N . ILE B 1 411 ? 3.148 -4.355 -11.055 1 88.19 411 ILE B N 1
ATOM 6360 C CA . ILE B 1 411 ? 2.447 -3.805 -12.211 1 88.19 411 ILE B CA 1
ATOM 6361 C C . ILE B 1 411 ? 3.232 -2.621 -12.773 1 88.19 411 ILE B C 1
ATOM 6363 O O . ILE B 1 411 ? 3.943 -1.934 -12.031 1 88.19 411 ILE B O 1
ATOM 6367 N N . ASP B 1 412 ? 3.092 -2.51 -14.109 1 84.94 412 ASP B N 1
ATOM 6368 C CA . ASP B 1 412 ? 3.721 -1.363 -14.758 1 84.94 412 ASP B CA 1
ATOM 6369 C C . ASP B 1 412 ? 2.906 -0.091 -14.531 1 84.94 412 ASP B C 1
ATOM 6371 O O . ASP B 1 412 ? 1.778 0.023 -15.016 1 84.94 412 ASP B O 1
ATOM 6375 N N . LEU B 1 413 ? 3.486 0.909 -13.891 1 88.56 413 LEU B N 1
ATOM 6376 C CA . LEU B 1 413 ? 2.797 2.154 -13.57 1 88.56 413 LEU B CA 1
ATOM 6377 C C . LEU B 1 413 ? 3.361 3.312 -14.383 1 88.56 413 LEU B C 1
ATOM 6379 O O . LEU B 1 413 ? 3.219 4.477 -14 1 88.56 413 LEU B O 1
ATOM 6383 N N . GLY B 1 414 ? 3.947 2.988 -15.469 1 86.81 414 GLY B N 1
ATOM 6384 C CA . GLY B 1 414 ? 4.578 3.996 -16.297 1 86.81 414 GLY B CA 1
ATOM 6385 C C . GLY B 1 414 ? 3.639 5.117 -16.703 1 86.81 414 GLY B C 1
ATOM 6386 O O . GLY B 1 414 ? 4.031 6.285 -16.734 1 86.81 414 GLY B O 1
ATOM 6387 N N . VAL B 1 415 ? 2.406 4.766 -16.984 1 83.69 415 VAL B N 1
ATOM 6388 C CA . VAL B 1 415 ? 1.418 5.746 -17.422 1 83.69 415 VAL B CA 1
ATOM 6389 C C . VAL B 1 415 ? 1.191 6.773 -16.312 1 83.69 415 VAL B C 1
ATOM 6391 O O . VAL B 1 415 ? 0.987 7.961 -16.578 1 83.69 415 VAL B O 1
ATOM 6394 N N . LEU B 1 416 ? 1.197 6.355 -15.141 1 86.38 416 LEU B N 1
ATOM 6395 C CA . LEU B 1 416 ? 1.005 7.242 -14 1 86.38 416 LEU B CA 1
ATOM 6396 C C . LEU B 1 416 ? 2.166 8.219 -13.867 1 86.38 416 LEU B C 1
ATOM 6398 O O . LEU B 1 416 ? 1.955 9.422 -13.719 1 86.38 416 LEU B O 1
ATOM 6402 N N . TRP B 1 417 ? 3.352 7.742 -13.984 1 88 417 TRP B N 1
ATOM 6403 C CA . TRP B 1 417 ? 4.531 8.586 -13.828 1 88 417 TRP B CA 1
ATOM 6404 C C . TRP B 1 417 ? 4.617 9.617 -14.945 1 88 417 TRP B C 1
ATOM 6406 O O . TRP B 1 417 ? 4.945 10.781 -14.695 1 88 417 TRP B O 1
ATOM 6416 N N . LYS B 1 418 ? 4.207 9.172 -16.141 1 85.44 418 LYS B N 1
ATOM 6417 C CA . LYS B 1 418 ? 4.227 10.07 -17.297 1 85.44 418 LYS B CA 1
ATOM 6418 C C . LYS B 1 418 ? 3.195 11.18 -17.141 1 85.44 418 LYS B C 1
ATOM 6420 O O . LYS B 1 418 ? 3.385 12.289 -17.656 1 85.44 418 LYS B O 1
ATOM 6425 N N . SER B 1 419 ? 2.219 10.953 -16.406 1 84.94 419 SER B N 1
ATOM 6426 C CA . SER B 1 419 ? 1.147 11.93 -16.234 1 84.94 419 SER B CA 1
ATOM 6427 C C . SER B 1 419 ? 1.59 13.078 -15.336 1 84.94 419 SER B C 1
ATOM 6429 O O . SER B 1 419 ? 1.019 14.172 -15.398 1 84.94 419 SER B O 1
ATOM 6431 N N . PHE B 1 420 ? 2.582 12.906 -14.422 1 82.38 420 PHE B N 1
ATOM 6432 C CA . PHE B 1 420 ? 3.082 13.977 -13.57 1 82.38 420 PHE B CA 1
ATOM 6433 C C . PHE B 1 420 ? 4.055 14.867 -14.328 1 82.38 420 PHE B C 1
ATOM 6435 O O . PHE B 1 420 ? 4.25 16.031 -13.969 1 82.38 420 PHE B O 1
ATOM 6442 N N . GLY B 1 421 ? 4.758 14.359 -15.227 1 65.31 421 GLY B N 1
ATOM 6443 C CA . GLY B 1 421 ? 5.758 15.109 -15.969 1 65.31 421 GLY B CA 1
ATOM 6444 C C . GLY B 1 421 ? 5.156 16.109 -16.938 1 65.31 421 GLY B C 1
ATOM 6445 O O . GLY B 1 421 ? 5.867 16.953 -17.5 1 65.31 421 GLY B O 1
ATOM 6446 N N . LYS B 1 422 ? 3.82 16.188 -17.281 1 54.62 422 LYS B N 1
ATOM 6447 C CA . LYS B 1 422 ? 3.242 17.156 -18.203 1 54.62 422 LYS B CA 1
ATOM 6448 C C . LYS B 1 422 ? 2.766 18.406 -17.469 1 54.62 422 LYS B C 1
ATOM 6450 O O . LYS B 1 422 ? 2.367 18.328 -16.312 1 54.62 422 LYS B O 1
#

Nearest PDB structures (foldseek):
  5cvc-assembly1_A  TM=9.957E-01  e=2.033E-55  Zea mays
  5cvc-assembly1_C  TM=9.932E-01  e=1.205E-53  Zea mays
  5cvc-assembly2_B-2  TM=9.937E-01  e=4.986E-53  Zea mays
  3hmk-assembly1_A  TM=9.347E-01  e=7.545E-41  Rattus norvegicus
  8zkv-assembly1_D  TM=9.417E-01  e=2.601E-29  Escherichia coli K-12

InterPro domains:
  IPR000634 Serine/threonine dehydratase, pyridoxal-phosphate-binding site [PS00165] (134-147)
  IPR001926 Tryptophan synthase beta chain-like, PALP domain [PF00291] (106-408)
  IPR036052 Tryptophan synthase beta chain-like, PALP domain superfamily [G3DSA:3.40.50.1100] (102-412)
  IPR036052 Tryptophan synthase beta chain-like, PALP domain superfamily [G3DSA:3.40.50.1100] (142-247)
  IPR036052 Tryptophan synthase beta chain-like, PALP domain superfamily [SSF53686] (96-415)

pLDDT: mean 77.66, std 31.49, range [13.81, 98.94]

Radius of gyration: 34.06 Å; Cα contacts (8 Å, |Δi|>4): 1604; chains: 2; bounding box: 112×78×124 Å

Sequence (844 aa):
MFECFSMESRTVEAYIYTHTHPWSRIAKWSDSVHQIRNFSATKLNKGAREHPPTSRARGPREFGARVGVTPTHLGLLKGIMDSGNQLQSQGYAADITSIKEAKLRISPYIHETPVLTSKSLNFIARKQLYFKCECFQKGGAFKIRGASNAIFSLSNDQAAKGVVTHSRSIFNIFCYSGNHAAAVSLAAKLRGIPAYIVIPENAPRCKIENVKRYGGQVIWSEPTFQSRENVAKKVQQETGAIMVHPFNDKYIISGQGTISLELLEQIPEIDTIVVPISGGGLISGVTLAAKAINPSIRILAAEPRGADDAAQSKAAGQIIRLPETKTIADGLCAFLGDLTWPVVRDLVDDIITVDDEAIIGAMRMCYEILKVAVEPSGAIGLAAVLSDQFQQSAAWKDSNNIGIILSGGNIDLGVLWKSFGKMFECFSMESRTVEAYIYTHTHPWSRIAKWSDSVHQIRNFSATKLNKGAREHPPTSRARGPREFGARVGVTPTHLGLLKGIMDSGNQLQSQGYAADITSIKEAKLRISPYIHETPVLTSKSLNFIARKQLYFKCECFQKGGAFKIRGASNAIFSLSNDQAAKGVVTHSRSIFNIFCYSGNHAAAVSLAAKLRGIPAYIVIPENAPRCKIENVKRYGGQVIWSEPTFQSRENVAKKVQQETGAIMVHPFNDKYIISGQGTISLELLEQIPEIDTIVVPISGGGLISGVTLAAKAINPSIRILAAEPRGADDAAQSKAAGQIIRLPETKTIADGLCAFLGDLTWPVVRDLVDDIITVDDEAIIGAMRMCYEILKVAVEPSGAIGLAAVLSDQFQQSAAWKDSNNIGIILSGGNIDLGVLWKSFGK

Organism: Musa balbisiana (NCBI:txid52838)

Secondary structure (DSSP, 8-state):
---------------------S---S--------------------------------------------S---SGGGSGGG--------S-S--HHHHHHHHHHHGGGS----EE--HHHHHHHTSEEEEE-GGGSGGGBTHHHHHHHHHHTS-HHHH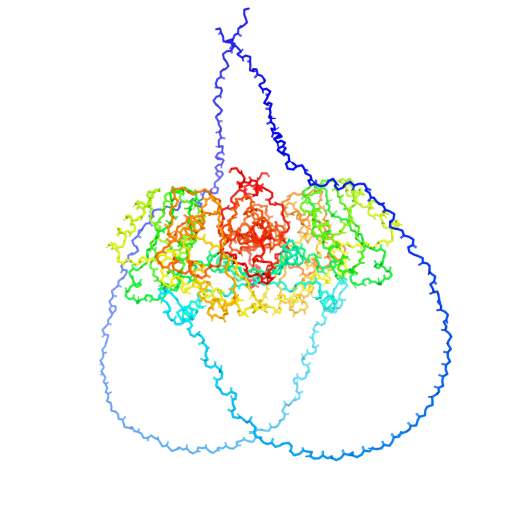HT-EEEE--B-SSTT-B-HHHHHHHHHHHHHHT--EEEEEETT--HHHHHHHHHTTPEEEEE-SSHHHHHHHHHHHHHHH-PEE--SSSSHHHHHHHHHHHHHHHHH-TT--EEEEE-SSSHHHHHHHHHHHHH-TT-EEEEEEEGGG-HHHHHHHHTS----S----S-GGG-----TTTHHHHHHH--EEEEE-HHHHHHHHHHIIIII-B---HHHHHHHHHHHSHHHHT-GGGTT--EEEEE--B-----HHHHHHH--/-------------------------S------------------------------------------------SGGGSGGG--------S-S--HHHHHHHHHHHTTTS----EE--HHHHHHHTSEEEEE-GGGSGGGBTHHHHHHHHHHTS-HHHHHT-EEEE--B-SSTT-B-HHHHHHHHHHHHHHT--EEEEEETT--HHHHHHHHHTTPEEEEE-SSHHHHHHHHHHHHHHH-PEE--SSSSHHHHHHHHHHHHHHHHH-TT--EEEEE-SSSHHHHHHHHHHHHH-TT-EEEEEEEGGG-HHHHHHHHTS----S----S-GGG-----TTTHHHHHHH--EEEEE-HHHHHHHHHHIIIII-B---HHHHHHHHHHHSHHHHT-GGGTT--EEEEE--B-----HHHHHHH--

Solvent-accessible surface area (backbone atoms only — not comparable to full-atom values): 46012 Å² total; per-residue (Å²): 138,82,68,3,51,67,80,73,79,76,75,78,75,78,74,75,77,72,78,64,75,65,92,62,75,88,65,74,89,73,82,86,73,78,73,85,80,76,84,83,85,66,86,85,75,82,86,80,84,81,86,84,82,86,80,85,79,86,83,84,82,76,87,76,86,78,84,78,82,79,88,69,92,72,70,74,79,70,67,75,69,72,70,59,78,63,77,60,86,59,94,55,59,57,46,56,66,54,15,53,52,25,42,68,71,31,54,89,74,50,63,89,55,54,72,47,70,47,71,68,57,18,60,74,57,73,32,46,52,36,35,38,33,23,22,65,21,55,88,23,20,48,40,31,40,12,34,30,27,42,57,72,65,45,50,70,76,54,38,69,38,13,34,28,39,61,47,56,40,52,91,32,92,60,19,56,30,37,57,46,48,22,12,41,10,39,37,23,47,75,72,70,34,54,24,43,35,35,38,38,75,75,56,62,64,62,38,51,49,43,17,48,73,33,62,25,40,80,38,79,31,56,89,43,60,67,42,38,53,50,51,49,50,50,50,27,71,75,51,55,24,42,76,54,64,86,24,68,35,43,43,23,16,13,17,28,10,35,54,30,56,51,47,46,69,77,42,71,74,50,41,25,38,30,30,44,42,25,33,25,16,53,39,35,11,28,46,45,32,39,37,69,76,38,68,79,44,42,34,34,32,18,27,44,56,38,34,40,26,59,53,51,11,57,76,68,74,46,90,42,80,66,89,67,56,60,56,78,34,22,63,26,54,51,49,62,32,88,56,20,38,62,43,48,65,72,62,43,71,46,65,39,68,37,51,61,69,44,22,51,53,27,35,49,45,34,31,70,68,64,20,33,30,54,18,47,47,13,19,29,21,56,23,32,57,65,28,64,75,41,67,70,26,77,87,46,66,80,56,43,31,32,34,28,40,26,43,20,18,79,62,80,57,61,69,50,58,57,62,67,77,108,127,26,58,56,76,78,80,74,79,77,77,78,75,78,75,76,80,73,78,66,78,64,90,62,73,76,76,73,89,70,78,82,75,69,76,81,75,71,86,81,84,64,88,68,80,71,86,75,81,81,82,83,85,78,84,82,80,77,78,82,77,75,87,73,85,73,84,76,83,77,88,69,92,73,72,74,80,71,68,75,69,72,73,61,77,64,77,61,86,59,95,55,59,54,44,54,66,54,16,52,50,25,41,68,70,31,54,89,76,50,62,89,57,57,71,46,72,48,71,71,56,18,60,74,56,73,32,47,53,35,36,38,33,23,22,65,21,55,89,23,21,48,41,32,41,12,34,28,26,42,58,72,66,45,49,70,75,52,37,68,38,12,34,29,39,59,46,55,39,51,92,32,92,60,19,55,29,37,57,46,48,24,12,40,10,39,36,22,46,76,71,69,34,53,23,41,34,36,38,39,76,75,57,62,64,64,36,52,51,44,18,50,72,33,63,25,41,79,38,78,30,55,88,41,61,68,42,41,53,50,51,49,49,50,49,27,70,74,51,56,24,43,77,55,63,86,23,65,36,44,42,23,16,13,17,29,9,34,53,30,56,52,48,44,69,76,42,69,73,51,40,26,38,29,28,46,42,27,35,24,16,54,40,34,12,28,46,44,30,38,36,69,74,39,69,78,45,41,36,35,33,17,29,46,55,39,34,41,25,60,53,52,11,56,76,67,74,46,88,42,78,66,90,66,56,61,56,78,34,21,64,28,53,51,49,62,32,89,54,20,38,61,43,48,66,74,62,43,71,45,66,42,69,39,50,62,68,46,22,51,52,27,34,48,46,34,31,69,70,64,21,33,29,54,19,47,46,13,20,29,20,56,23,31,57,66,28,65,75,41,68,68,28,78,88,44,66,82,56,44,31,33,35,28,38,27,43,20,19,80,62,81,56,61,70,49,58,57,61,67,76,106